Protein AF-0000000083446575 (afdb_homodimer)

Organism: NCBI:txid156630

Structure (mmCIF, N/CA/C/O backbone):
data_AF-0000000083446575-model_v1
#
loop_
_entity.id
_entity.type
_entity.pdbx_description
1 polymer 'T6SS Phospholipase effector Tle1-like catalytic domain-containing protein'
#
loop_
_atom_site.group_PDB
_atom_site.id
_atom_site.type_symbol
_atom_site.label_atom_id
_atom_site.label_alt_id
_atom_site.label_comp_id
_atom_site.label_asym_id
_atom_site.label_entity_id
_atom_site.label_seq_id
_atom_site.pdbx_PDB_ins_code
_atom_site.Cartn_x
_atom_site.Cartn_y
_atom_site.Cartn_z
_atom_site.occupancy
_atom_site.B_iso_or_equiv
_atom_site.auth_seq_id
_atom_site.auth_comp_id
_atom_site.auth_asym_id
_atom_site.auth_atom_id
_atom_site.pdbx_PDB_model_num
ATOM 1 N N . MET A 1 1 ? 16.922 -30.641 11.789 1 19.58 1 MET A N 1
ATOM 2 C CA . MET A 1 1 ? 17.375 -29.609 10.875 1 19.58 1 MET A CA 1
ATOM 3 C C . MET A 1 1 ? 16.25 -29.141 9.961 1 19.58 1 MET A C 1
ATOM 5 O O . MET A 1 1 ? 16.047 -29.703 8.883 1 19.58 1 MET A O 1
ATOM 9 N N . GLN A 1 2 ? 15.039 -28.875 10.562 1 23.38 2 GLN A N 1
ATOM 10 C CA . GLN A 1 2 ? 13.672 -28.359 10.57 1 23.38 2 GLN A CA 1
ATOM 11 C C . GLN A 1 2 ? 13.602 -26.984 9.922 1 23.38 2 GLN A C 1
ATOM 13 O O . GLN A 1 2 ? 14.133 -26.016 10.453 1 23.38 2 GLN A O 1
ATOM 18 N N . SER A 1 3 ? 13.539 -26.922 8.523 1 30.78 3 SER A N 1
ATOM 19 C CA . SER A 1 3 ? 13.352 -26.094 7.332 1 30.78 3 SER A CA 1
ATOM 20 C C . SER A 1 3 ? 12.211 -25.094 7.52 1 30.78 3 SER A C 1
ATOM 22 O O . SER A 1 3 ? 11.352 -25.281 8.391 1 30.78 3 SER A O 1
ATOM 24 N N . GLY A 1 4 ? 12.133 -23.891 7.059 1 35.41 4 GLY A N 1
ATOM 25 C CA . GLY A 1 4 ? 11.297 -22.75 7.387 1 35.41 4 GLY A CA 1
ATOM 26 C C . GLY A 1 4 ? 9.812 -23.031 7.242 1 35.41 4 GLY A C 1
ATOM 27 O O . GLY A 1 4 ? 9.016 -22.109 7.07 1 35.41 4 GLY A O 1
ATOM 28 N N . PHE A 1 5 ? 9.398 -24.422 7.203 1 37.03 5 PHE A N 1
ATOM 29 C CA . PHE A 1 5 ? 8.016 -24.891 7.207 1 37.03 5 PHE A CA 1
ATOM 30 C C . PHE A 1 5 ? 7.305 -24.469 8.484 1 37.03 5 PHE A C 1
ATOM 32 O O . PHE A 1 5 ? 7.898 -24.484 9.57 1 37.03 5 PHE A O 1
ATOM 39 N N . GLN A 1 6 ? 6.23 -23.609 8.344 1 45.19 6 GLN A N 1
ATOM 40 C CA . GLN A 1 6 ? 5.414 -22.812 9.25 1 45.19 6 GLN A CA 1
ATOM 41 C C . GLN A 1 6 ? 4.801 -23.672 10.344 1 45.19 6 GLN A C 1
ATOM 43 O O . GLN A 1 6 ? 4.273 -24.75 10.062 1 45.19 6 GLN A O 1
ATOM 48 N N . ASP A 1 7 ? 5.32 -23.562 11.539 1 47.56 7 ASP A N 1
ATOM 49 C CA . ASP A 1 7 ? 4.652 -23.984 12.773 1 47.56 7 ASP A CA 1
ATOM 50 C C . ASP A 1 7 ? 3.281 -23.328 12.898 1 47.56 7 ASP A C 1
ATOM 52 O O . ASP A 1 7 ? 3.186 -22.109 13.07 1 47.56 7 ASP A O 1
ATOM 56 N N . THR A 1 8 ? 2.201 -23.906 12.367 1 53.19 8 THR A N 1
ATOM 57 C CA . THR A 1 8 ? 0.801 -23.5 12.445 1 53.19 8 THR A CA 1
ATOM 58 C C . THR A 1 8 ? 0.425 -23.156 13.883 1 53.19 8 THR A C 1
ATOM 60 O O . THR A 1 8 ? -0.697 -22.719 14.148 1 53.19 8 THR A O 1
ATOM 63 N N . THR A 1 9 ? 1.324 -23.281 14.844 1 57.78 9 THR A N 1
ATOM 64 C CA . THR A 1 9 ? 0.968 -23.078 16.25 1 57.78 9 THR A CA 1
ATOM 65 C C . THR A 1 9 ? 1.227 -21.625 16.656 1 57.78 9 THR A C 1
ATOM 67 O O . THR A 1 9 ? 0.89 -21.219 17.766 1 57.78 9 THR A O 1
ATOM 70 N N . LEU A 1 10 ? 1.702 -20.828 15.734 1 75.56 10 LEU A N 1
ATOM 71 C CA . LEU A 1 10 ? 2.008 -19.469 16.172 1 75.56 10 LEU A CA 1
ATOM 72 C C . LEU A 1 10 ? 0.792 -18.562 16.016 1 75.56 10 LEU A C 1
ATOM 74 O O . LEU A 1 10 ? 0.043 -18.688 15.039 1 75.56 10 LEU A O 1
ATOM 78 N N . LYS A 1 11 ? 0.57 -17.844 17.141 1 77.94 11 LYS A N 1
ATOM 79 C CA . LYS A 1 11 ? -0.544 -16.891 17.094 1 77.94 11 LYS A CA 1
ATOM 80 C C . LYS A 1 11 ? -0.061 -15.492 16.734 1 77.94 11 LYS A C 1
ATOM 82 O O . LYS A 1 11 ? 0.757 -14.914 17.453 1 77.94 11 LYS A O 1
ATOM 87 N N . PRO A 1 12 ? -0.532 -14.984 15.633 1 85.75 12 PRO A N 1
ATOM 88 C CA . PRO A 1 12 ? -0.175 -13.602 15.297 1 85.75 12 PRO A CA 1
ATOM 89 C C . PRO A 1 12 ? -0.647 -12.602 16.344 1 85.75 12 PRO A C 1
ATOM 91 O O . PRO A 1 12 ? -1.651 -12.836 17.016 1 85.75 12 PRO A O 1
ATOM 94 N N . SER A 1 13 ? 0.138 -11.547 16.547 1 89.31 13 SER A N 1
ATOM 95 C CA . SER A 1 13 ? -0.272 -10.469 17.438 1 89.31 13 SER A CA 1
ATOM 96 C C . SER A 1 13 ? -1.49 -9.734 16.891 1 89.31 13 SER A C 1
ATOM 98 O O . SER A 1 13 ? -1.591 -9.5 15.688 1 89.31 13 SER A O 1
ATOM 100 N N . PRO A 1 14 ? -2.438 -9.469 17.812 1 92.81 14 PRO A N 1
ATOM 101 C CA . PRO A 1 14 ? -3.58 -8.68 17.359 1 92.81 14 PRO A CA 1
ATOM 102 C C . PRO A 1 14 ? -3.168 -7.332 16.766 1 92.81 14 PRO A C 1
ATOM 104 O O . PRO A 1 14 ? -2.23 -6.699 17.266 1 92.81 14 PRO A O 1
ATOM 107 N N . LYS A 1 15 ? -3.828 -6.973 15.711 1 95.94 15 LYS A N 1
ATOM 108 C CA . LYS A 1 15 ? -3.422 -5.719 15.086 1 95.94 15 LYS A CA 1
ATOM 109 C C . LYS A 1 15 ? -4.633 -4.918 14.617 1 95.94 15 LYS A C 1
ATOM 111 O O . LYS A 1 15 ? -5.719 -5.477 14.438 1 95.94 15 LYS A O 1
ATOM 116 N N . ARG A 1 16 ? -4.441 -3.648 14.586 1 97.81 16 ARG A N 1
ATOM 117 C CA . ARG A 1 16 ? -5.336 -2.678 13.969 1 97.81 16 ARG A CA 1
ATOM 118 C C . ARG A 1 16 ? -4.836 -2.279 12.586 1 97.81 16 ARG A C 1
ATOM 120 O O . ARG A 1 16 ? -3.773 -1.668 12.453 1 97.81 16 ARG A O 1
ATOM 127 N N . ILE A 1 17 ? -5.57 -2.715 11.555 1 98.5 17 ILE A N 1
ATOM 128 C CA . ILE A 1 17 ? -5.215 -2.398 10.18 1 98.5 17 ILE A CA 1
ATOM 129 C C . ILE A 1 17 ? -5.902 -1.104 9.75 1 98.5 17 ILE A C 1
ATOM 131 O O . ILE A 1 17 ? -7.133 -1.056 9.641 1 98.5 17 ILE A O 1
ATOM 135 N N . VAL A 1 18 ? -5.121 -0.056 9.531 1 98.69 18 VAL A N 1
ATOM 136 C CA . VAL A 1 18 ? -5.633 1.275 9.234 1 98.69 18 VAL A CA 1
ATOM 137 C C . VAL A 1 18 ? -5.402 1.598 7.758 1 98.69 18 VAL A C 1
ATOM 139 O O . VAL A 1 18 ? -4.266 1.801 7.328 1 98.69 18 VAL A O 1
ATOM 142 N N . ILE A 1 19 ? -6.496 1.665 6.992 1 98.38 19 ILE A N 1
ATOM 143 C CA . ILE A 1 19 ? -6.453 1.991 5.57 1 98.38 19 ILE A CA 1
ATOM 144 C C . ILE A 1 19 ? -6.688 3.488 5.379 1 98.38 19 ILE A C 1
ATOM 146 O O . ILE A 1 19 ? -7.75 4.008 5.73 1 98.38 19 ILE A O 1
ATOM 150 N N . CYS A 1 20 ? -5.73 4.203 4.809 1 97.38 20 CYS A N 1
ATOM 151 C CA . CYS A 1 20 ? -5.816 5.637 4.547 1 97.38 20 CYS A CA 1
ATOM 152 C C . CYS A 1 20 ? -5.855 5.914 3.049 1 97.38 20 CYS A C 1
ATOM 154 O O . CYS A 1 20 ? -4.879 5.664 2.34 1 97.38 20 CYS A O 1
ATOM 156 N N . CYS A 1 21 ? -6.953 6.477 2.561 1 93.25 21 CYS A N 1
ATOM 157 C CA . CYS A 1 21 ? -7.148 6.766 1.144 1 93.25 21 CYS A CA 1
ATOM 158 C C . CYS A 1 21 ? -7.23 8.266 0.898 1 93.25 21 CYS A C 1
ATOM 160 O O . CYS A 1 21 ? -8.25 8.891 1.19 1 93.25 21 CYS A O 1
ATOM 162 N N . ASP A 1 22 ? -6.223 8.781 0.266 1 89.56 22 ASP A N 1
ATOM 163 C CA . ASP A 1 22 ? -6.203 10.219 0.03 1 89.56 22 ASP A CA 1
ATOM 164 C C . ASP A 1 22 ? -6.941 10.578 -1.259 1 89.56 22 ASP A C 1
ATOM 166 O O . ASP A 1 22 ? -7.254 9.695 -2.064 1 89.56 22 ASP A O 1
ATOM 170 N N . GLY A 1 23 ? -7.32 11.789 -1.326 1 75.94 23 GLY A N 1
ATOM 171 C CA . GLY A 1 23 ? -8.094 12.258 -2.463 1 75.94 23 GLY A CA 1
ATOM 172 C C . GLY A 1 23 ? -7.254 12.492 -3.703 1 75.94 23 GLY A C 1
ATOM 173 O O . GLY A 1 23 ? -6.031 12.336 -3.666 1 75.94 23 GLY A O 1
ATOM 174 N N . THR A 1 24 ? -7.922 12.82 -4.672 1 64.69 24 THR A N 1
ATOM 175 C CA . THR A 1 24 ? -7.285 13.094 -5.957 1 64.69 24 THR A CA 1
ATOM 176 C C . THR A 1 24 ? -6.352 14.297 -5.855 1 64.69 24 THR A C 1
ATOM 178 O O . THR A 1 24 ? -6.715 15.32 -5.273 1 64.69 24 THR A O 1
ATOM 181 N N . TRP A 1 25 ? -5.203 14.117 -6.246 1 54.16 25 TRP A N 1
ATOM 182 C CA . TRP A 1 25 ? -4.164 15.133 -6.367 1 54.16 25 TRP A CA 1
ATOM 183 C C . TRP A 1 25 ? -3.682 15.578 -4.992 1 54.16 25 TRP A C 1
ATOM 185 O O . TRP A 1 25 ? -3.082 16.656 -4.855 1 54.16 25 TRP A O 1
ATOM 195 N N . GLN A 1 26 ? -4.086 14.828 -4.035 1 65.62 26 GLN A N 1
ATOM 196 C CA . GLN A 1 26 ? -3.711 15.211 -2.676 1 65.62 26 GLN A CA 1
ATOM 197 C C . GLN A 1 26 ? -2.576 14.336 -2.156 1 65.62 26 GLN A C 1
ATOM 199 O O . GLN A 1 26 ? -2.352 14.25 -0.946 1 65.62 26 GLN A O 1
ATOM 204 N N . SER A 1 27 ? -1.851 13.828 -3.074 1 66.31 27 SER A N 1
ATOM 205 C CA . SER A 1 27 ? -0.838 12.883 -2.621 1 66.31 27 SER A CA 1
ATOM 206 C C . SER A 1 27 ? 0.306 13.594 -1.907 1 66.31 27 SER A C 1
ATOM 208 O O . SER A 1 27 ? 0.76 14.648 -2.354 1 66.31 27 SER A O 1
ATOM 210 N N . SER A 1 28 ? 0.665 12.992 -0.798 1 72.44 28 SER A N 1
ATOM 211 C CA . SER A 1 28 ? 1.81 13.5 -0.051 1 72.44 28 SER A CA 1
ATOM 212 C C . SER A 1 28 ? 3.035 12.617 -0.241 1 72.44 28 SER A C 1
ATOM 214 O O . SER A 1 28 ? 4.031 12.766 0.468 1 72.44 28 SER A O 1
ATOM 216 N N . VAL A 1 29 ? 2.912 11.656 -1.138 1 72.94 29 VAL A N 1
ATOM 217 C CA . VAL A 1 29 ? 4.027 10.734 -1.331 1 72.94 29 VAL A CA 1
ATOM 218 C C . VAL A 1 29 ? 4.562 10.867 -2.756 1 72.94 29 VAL A C 1
ATOM 220 O O . VAL A 1 29 ? 4.562 9.891 -3.514 1 72.94 29 VAL A O 1
ATOM 223 N N . THR A 1 30 ? 4.961 12.023 -3.107 1 72.62 30 THR A N 1
ATOM 224 C CA . THR A 1 30 ? 5.547 12.383 -4.395 1 72.62 30 THR A CA 1
ATOM 225 C C . THR A 1 30 ? 6.844 13.164 -4.203 1 72.62 30 THR A C 1
ATOM 227 O O . THR A 1 30 ? 7.289 13.367 -3.07 1 72.62 30 THR A O 1
ATOM 230 N N . ASN A 1 31 ? 7.469 13.523 -5.297 1 75 31 ASN A N 1
ATOM 231 C CA . ASN A 1 31 ? 8.68 14.328 -5.23 1 75 31 ASN A CA 1
ATOM 232 C C . ASN A 1 31 ? 8.375 15.812 -5.363 1 75 31 ASN A C 1
ATOM 234 O O . ASN A 1 31 ? 9.281 16.625 -5.582 1 75 31 ASN A O 1
ATOM 238 N N . VAL A 1 32 ? 7.09 16.188 -5.18 1 79.38 32 VAL A N 1
ATOM 239 C CA . VAL A 1 32 ? 6.672 17.578 -5.273 1 79.38 32 VAL A CA 1
ATOM 240 C C . VAL A 1 32 ? 6.215 18.078 -3.904 1 79.38 32 VAL A C 1
ATOM 242 O O . VAL A 1 32 ? 5.52 17.359 -3.178 1 79.38 32 VAL A O 1
ATOM 245 N N . ASP A 1 33 ? 6.66 19.281 -3.641 1 83.94 33 ASP A N 1
ATOM 246 C CA . ASP A 1 33 ? 6.223 19.875 -2.383 1 83.94 33 ASP A CA 1
ATOM 247 C C . ASP A 1 33 ? 4.695 19.938 -2.305 1 83.94 33 ASP A C 1
ATOM 249 O O . ASP A 1 33 ? 4.031 20.219 -3.305 1 83.94 33 ASP A O 1
ATOM 253 N N . ASN A 1 34 ? 4.238 19.625 -1.143 1 87.06 34 ASN A N 1
ATOM 254 C CA . ASN A 1 34 ? 2.793 19.547 -0.959 1 87.06 34 ASN A CA 1
ATOM 255 C C . ASN A 1 34 ? 2.389 19.906 0.467 1 87.06 34 ASN A C 1
ATOM 257 O O . ASN A 1 34 ? 3.246 20.062 1.34 1 87.06 34 ASN A O 1
ATOM 261 N N . VAL A 1 35 ? 1.088 20.203 0.643 1 91.31 35 VAL A N 1
ATOM 262 C CA . VAL A 1 35 ? 0.464 20.312 1.956 1 91.31 35 VAL A CA 1
ATOM 263 C C . VAL A 1 35 ? -0.265 19.031 2.305 1 91.31 35 VAL A C 1
ATOM 265 O O . VAL A 1 35 ? -1.041 18.5 1.499 1 91.31 35 VAL A O 1
ATOM 268 N N . PRO A 1 36 ? 0.062 18.469 3.445 1 92.94 36 PRO A N 1
ATOM 269 C CA . PRO A 1 36 ? -0.564 17.188 3.781 1 92.94 36 PRO A CA 1
ATOM 270 C C . PRO A 1 36 ? -2.07 17.312 4 1 92.94 36 PRO A C 1
ATOM 272 O O . PRO A 1 36 ? -2.535 18.281 4.609 1 92.94 36 PRO A O 1
ATOM 275 N N . SER A 1 37 ? -2.814 16.375 3.434 1 94.88 37 SER A N 1
ATOM 276 C CA . SER A 1 37 ? -4.227 16.25 3.777 1 94.88 37 SER A CA 1
ATOM 277 C C . SER A 1 37 ? -4.41 15.734 5.199 1 94.88 37 SER A C 1
ATOM 279 O O . SER A 1 37 ? -3.439 15.328 5.844 1 94.88 37 SER A O 1
ATOM 281 N N . ASN A 1 38 ? -5.625 15.82 5.711 1 96.06 38 ASN A N 1
ATOM 282 C CA . ASN A 1 38 ? -5.918 15.266 7.027 1 96.06 38 ASN A CA 1
ATOM 283 C C . ASN A 1 38 ? -5.715 13.75 7.051 1 96.06 38 ASN A C 1
ATOM 285 O O . ASN A 1 38 ? -5.441 13.172 8.102 1 96.06 38 ASN A O 1
ATOM 289 N N . ILE A 1 39 ? -5.84 13.078 5.879 1 96.75 39 ILE A N 1
ATOM 290 C CA . ILE A 1 39 ? -5.578 11.648 5.801 1 96.75 39 ILE A CA 1
ATOM 291 C C . ILE A 1 39 ? -4.094 11.383 6.027 1 96.75 39 ILE A C 1
ATOM 293 O O . ILE A 1 39 ? -3.727 10.484 6.789 1 96.75 39 ILE A O 1
ATOM 297 N N . THR A 1 40 ? -3.277 12.18 5.379 1 95.06 40 THR A N 1
ATOM 298 C CA . THR A 1 40 ? -1.834 12.078 5.562 1 95.06 40 THR A CA 1
ATOM 299 C C . THR A 1 40 ? -1.458 12.32 7.023 1 95.06 40 THR A C 1
ATOM 301 O O . THR A 1 40 ? -0.643 11.586 7.59 1 95.06 40 THR A O 1
ATOM 304 N N . ARG A 1 41 ? -2.039 13.32 7.59 1 94.5 41 ARG A N 1
ATOM 305 C CA . ARG A 1 41 ? -1.74 13.656 8.977 1 94.5 41 ARG A CA 1
ATOM 306 C C . ARG A 1 41 ? -2.137 12.523 9.914 1 94.5 41 ARG A C 1
ATOM 308 O O . ARG A 1 41 ? -1.374 12.164 10.812 1 94.5 41 ARG A O 1
ATOM 315 N N . ILE A 1 42 ? -3.283 11.961 9.719 1 95.56 42 ILE A N 1
ATOM 316 C CA . ILE A 1 42 ? -3.715 10.828 10.539 1 95.56 42 ILE A CA 1
ATOM 317 C C . ILE A 1 42 ? -2.701 9.695 10.43 1 95.56 42 ILE A C 1
ATOM 319 O O . ILE A 1 42 ? -2.287 9.117 11.438 1 95.56 42 ILE A O 1
ATOM 323 N N . ALA A 1 43 ? -2.264 9.398 9.266 1 96.06 43 ALA A N 1
ATOM 324 C CA . ALA A 1 43 ? -1.325 8.305 9.023 1 96.06 43 ALA A CA 1
ATOM 325 C C . ALA A 1 43 ? 0.003 8.555 9.734 1 96.06 43 ALA A C 1
ATOM 327 O O . ALA A 1 43 ? 0.616 7.625 10.266 1 96.06 43 ALA A O 1
ATOM 328 N N . ARG A 1 44 ? 0.443 9.797 9.758 1 94.69 44 ARG A N 1
ATOM 329 C CA . ARG A 1 44 ? 1.799 10.125 10.188 1 94.69 44 ARG A CA 1
ATOM 330 C C . ARG A 1 44 ? 1.877 10.242 11.703 1 94.69 44 ARG A C 1
ATOM 332 O O . ARG A 1 44 ? 2.967 10.219 12.281 1 94.69 44 ARG A O 1
ATOM 339 N N . TYR A 1 45 ? 0.76 10.367 12.391 1 92.81 45 TYR A N 1
ATOM 340 C CA . TYR A 1 45 ? 0.809 10.617 13.828 1 92.81 45 TYR A CA 1
ATOM 341 C C . TYR A 1 45 ? 0.294 9.414 14.609 1 92.81 45 TYR A C 1
ATOM 343 O O . TYR A 1 45 ? 0.167 9.477 15.836 1 92.81 45 TYR A O 1
ATOM 351 N N . LEU A 1 46 ? -0.005 8.32 13.938 1 94.06 46 LEU A N 1
ATOM 352 C CA . LEU A 1 46 ? -0.369 7.07 14.594 1 94.06 46 LEU A CA 1
ATOM 353 C C . LEU A 1 46 ? 0.854 6.41 15.227 1 94.06 46 LEU A C 1
ATOM 355 O O . LEU A 1 46 ? 1.933 6.395 14.625 1 94.06 46 LEU A O 1
ATOM 359 N N . LEU A 1 47 ? 0.646 5.938 16.406 1 92.5 47 LEU A N 1
ATOM 360 C CA . LEU A 1 47 ? 1.681 5.109 17.016 1 92.5 47 LEU A CA 1
ATOM 361 C C . LEU A 1 47 ? 1.703 3.721 16.375 1 92.5 47 LEU A C 1
ATOM 363 O O . LEU A 1 47 ? 0.755 3.33 15.695 1 92.5 47 LEU A O 1
ATOM 367 N N . LYS A 1 48 ? 2.766 3.002 16.641 1 92.62 48 LYS A N 1
ATOM 368 C CA . LYS A 1 48 ? 2.916 1.675 16.047 1 92.62 48 LYS A CA 1
ATOM 369 C C . LYS A 1 48 ? 2.232 0.611 16.906 1 92.62 48 LYS A C 1
ATOM 371 O O . LYS A 1 48 ? 1.971 -0.497 16.422 1 92.62 48 LYS A O 1
ATOM 376 N N . VAL A 1 49 ? 2.027 0.924 18.172 1 93.06 49 VAL A N 1
ATOM 377 C CA . VAL A 1 49 ? 1.374 0.023 19.109 1 93.06 49 VAL A CA 1
ATOM 378 C C . VAL A 1 49 ? 0.493 0.825 20.062 1 93.06 49 VAL A C 1
ATOM 380 O O . VAL A 1 49 ? 0.786 1.985 20.375 1 93.06 49 VAL A O 1
ATOM 383 N N . GLY A 1 50 ? -0.64 0.264 20.391 1 91.44 50 GLY A N 1
ATOM 384 C CA . GLY A 1 50 ? -1.536 0.852 21.375 1 91.44 50 GLY A CA 1
ATOM 385 C C . GLY A 1 50 ? -2.225 -0.18 22.25 1 91.44 50 GLY A C 1
ATOM 386 O O . GLY A 1 50 ? -2.123 -1.382 21.984 1 91.44 50 GLY A O 1
ATOM 387 N N . LYS A 1 51 ? -2.791 0.315 23.297 1 89.56 51 LYS A N 1
ATOM 388 C CA . LYS A 1 51 ? -3.57 -0.537 24.188 1 89.56 51 LYS A CA 1
ATOM 389 C C . LYS A 1 51 ? -5.055 -0.181 24.141 1 89.56 51 LYS A C 1
ATOM 391 O O . LYS A 1 51 ? -5.41 0.979 23.922 1 89.56 51 LYS A O 1
ATOM 396 N N . ASP A 1 52 ? -5.832 -1.19 24.297 1 87.62 52 ASP A N 1
ATOM 397 C CA . ASP A 1 52 ? -7.258 -0.906 24.406 1 87.62 52 ASP A CA 1
ATOM 398 C C . ASP A 1 52 ? -7.672 -0.687 25.859 1 87.62 52 ASP A C 1
ATOM 400 O O . ASP A 1 52 ? -6.82 -0.562 26.734 1 87.62 52 ASP A O 1
ATOM 404 N N . THR A 1 53 ? -8.961 -0.566 26.062 1 83.25 53 THR A N 1
ATOM 405 C CA . THR A 1 53 ? -9.492 -0.178 27.359 1 83.25 53 THR A CA 1
ATOM 406 C C . THR A 1 53 ? -9.25 -1.277 28.391 1 83.25 53 THR A C 1
ATOM 408 O O . THR A 1 53 ? -9.172 -1.006 29.594 1 83.25 53 THR A O 1
ATOM 411 N N . ILE A 1 54 ? -9.055 -2.531 27.922 1 86.62 54 ILE A N 1
ATOM 412 C CA . ILE A 1 54 ? -8.859 -3.619 28.875 1 86.62 54 ILE A CA 1
ATOM 413 C C . ILE A 1 54 ? -7.375 -3.973 28.953 1 86.62 54 ILE A C 1
ATOM 415 O O . ILE A 1 54 ? -7 -4.984 29.547 1 86.62 54 ILE A O 1
ATOM 419 N N . GLY A 1 55 ? -6.531 -3.242 28.25 1 84.62 55 GLY A N 1
ATOM 420 C CA . GLY A 1 55 ? -5.09 -3.365 28.406 1 84.62 55 GLY A CA 1
ATOM 421 C C . GLY A 1 55 ? -4.449 -4.246 27.359 1 84.62 55 GLY A C 1
ATOM 422 O O . GLY A 1 55 ? -3.244 -4.496 27.391 1 84.62 55 GLY A O 1
ATOM 423 N N . GLU A 1 56 ? -5.246 -4.746 26.469 1 88.44 56 GLU A N 1
ATOM 424 C CA . GLU A 1 56 ? -4.695 -5.566 25.406 1 88.44 56 GLU A CA 1
ATOM 425 C C . GLU A 1 56 ? -3.891 -4.719 24.422 1 88.44 56 GLU A C 1
ATOM 427 O O . GLU A 1 56 ? -4.312 -3.625 24.047 1 88.44 56 GLU A O 1
ATOM 432 N N . GLN A 1 57 ? -2.701 -5.273 24.094 1 90.88 57 GLN A N 1
ATOM 433 C CA . GLN A 1 57 ? -1.828 -4.566 23.172 1 90.88 57 GLN A CA 1
ATOM 434 C C . GLN A 1 57 ? -2.207 -4.875 21.719 1 90.88 57 GLN A C 1
ATOM 436 O O . GLN A 1 57 ? -2.475 -6.027 21.375 1 90.88 57 GLN A O 1
ATOM 441 N N . TRP A 1 58 ? -2.287 -3.826 20.938 1 94.19 58 TRP A N 1
ATOM 442 C CA . TRP A 1 58 ? -2.592 -3.932 19.516 1 94.19 58 TRP A CA 1
ATOM 443 C C . TRP A 1 58 ? -1.484 -3.307 18.672 1 94.19 58 TRP A C 1
ATOM 445 O O . TRP A 1 58 ? -1.085 -2.164 18.906 1 94.19 58 TRP A O 1
ATOM 455 N N . GLN A 1 59 ? -0.926 -4.105 17.719 1 95 59 GLN A N 1
ATOM 456 C CA . GLN A 1 59 ? -0.102 -3.477 16.703 1 95 59 GLN A CA 1
ATOM 457 C C . GLN A 1 59 ? -0.944 -2.594 15.781 1 95 59 GLN A C 1
ATOM 459 O O . GLN A 1 59 ? -2.098 -2.916 15.492 1 95 59 GLN A O 1
ATOM 464 N N . GLN A 1 60 ? -0.448 -1.423 15.438 1 96.38 60 GLN A N 1
ATOM 465 C CA . GLN A 1 60 ? -1.157 -0.565 14.492 1 96.38 60 GLN A CA 1
ATOM 466 C C . GLN A 1 60 ? -0.427 -0.5 13.148 1 96.38 60 GLN A C 1
ATOM 468 O O . GLN A 1 60 ? 0.695 0.004 13.078 1 96.38 60 GLN A O 1
ATOM 473 N N . LEU A 1 61 ? -1.068 -1.093 12.156 1 97.19 61 LEU A N 1
ATOM 474 C CA . LEU A 1 61 ? -0.526 -1.184 10.805 1 97.19 61 LEU A CA 1
ATOM 475 C C . LEU A 1 61 ? -1.203 -0.179 9.875 1 97.19 61 LEU A C 1
ATOM 477 O O . LEU A 1 61 ? -2.43 -0.17 9.758 1 97.19 61 LEU A O 1
ATOM 481 N N . VAL A 1 62 ? -0.379 0.652 9.188 1 97.75 62 VAL A N 1
ATOM 482 C CA . VAL A 1 62 ? -0.95 1.725 8.383 1 97.75 62 VAL A CA 1
ATOM 483 C C . VAL A 1 62 ? -0.678 1.458 6.902 1 97.75 62 VAL A C 1
ATOM 485 O O . VAL A 1 62 ? 0.464 1.213 6.512 1 97.75 62 VAL A O 1
ATOM 488 N N . TYR A 1 63 ? -1.678 1.38 6.121 1 96.88 63 TYR A N 1
ATOM 489 C CA . TYR A 1 63 ? -1.625 1.376 4.664 1 96.88 63 TYR A CA 1
ATOM 490 C C . TYR A 1 63 ? -2.094 2.711 4.098 1 96.88 63 TYR A C 1
ATOM 492 O O . TYR A 1 63 ? -3.211 3.152 4.375 1 96.88 63 TYR A O 1
ATOM 500 N N . TYR A 1 64 ? -1.26 3.389 3.322 1 94.12 64 TYR A N 1
ATOM 501 C CA . TYR A 1 64 ? -1.57 4.691 2.746 1 94.12 64 TYR A CA 1
ATOM 502 C C . TYR A 1 64 ? -1.606 4.621 1.224 1 94.12 64 TYR A C 1
ATOM 504 O O . TYR A 1 64 ? -0.627 4.215 0.592 1 94.12 64 TYR A O 1
ATOM 512 N N . ASP A 1 65 ? -2.729 5.008 0.684 1 87.38 65 ASP A N 1
ATOM 513 C CA . ASP A 1 65 ? -2.928 5.121 -0.758 1 87.38 65 ASP A CA 1
ATOM 514 C C . ASP A 1 65 ? -2.982 6.586 -1.191 1 87.38 65 ASP A C 1
ATOM 516 O O . ASP A 1 65 ? -3.852 7.34 -0.746 1 87.38 65 ASP A O 1
ATOM 520 N N . ALA A 1 66 ? -2.08 6.953 -2.094 1 76.62 66 ALA A N 1
ATOM 521 C CA . ALA A 1 66 ? -1.904 8.352 -2.482 1 76.62 66 ALA A CA 1
ATOM 522 C C . ALA A 1 66 ? -3.055 8.828 -3.365 1 76.62 66 ALA A C 1
ATOM 524 O O . ALA A 1 66 ? -3.262 10.031 -3.533 1 76.62 66 ALA A O 1
ATOM 525 N N . GLY A 1 67 ? -3.926 8.062 -3.676 1 63.47 67 GLY A N 1
ATOM 526 C CA . GLY A 1 67 ? -5.082 8.484 -4.453 1 63.47 67 GLY A CA 1
ATOM 527 C C . GLY A 1 67 ? -4.848 8.414 -5.953 1 63.47 67 GLY A C 1
ATOM 528 O O . GLY A 1 67 ? -3.746 8.086 -6.398 1 63.47 67 GLY A O 1
ATOM 529 N N . ILE A 1 68 ? -5.809 8.75 -6.664 1 51.66 68 ILE A N 1
ATOM 530 C CA . ILE A 1 68 ? -5.812 8.656 -8.117 1 51.66 68 ILE A CA 1
ATOM 531 C C . ILE A 1 68 ? -5.09 9.859 -8.719 1 51.66 68 ILE A C 1
ATOM 533 O O . ILE A 1 68 ? -5.219 10.984 -8.219 1 51.66 68 ILE A O 1
ATOM 537 N N . GLY A 1 69 ? -4.215 9.805 -9.656 1 46.34 69 GLY A N 1
ATOM 538 C CA . GLY A 1 69 ? -3.596 10.891 -10.406 1 46.34 69 GLY A CA 1
ATOM 539 C C . GLY A 1 69 ? -2.174 11.188 -9.961 1 46.34 69 GLY A C 1
ATOM 540 O O . GLY A 1 69 ? -1.495 12.031 -10.555 1 46.34 69 GLY A O 1
ATOM 541 N N . THR A 1 70 ? -1.746 10.828 -8.828 1 42 70 THR A N 1
ATOM 542 C CA . THR A 1 70 ? -0.487 11.312 -8.273 1 42 70 THR A CA 1
ATOM 543 C C . THR A 1 70 ? 0.697 10.781 -9.078 1 42 70 THR A C 1
ATOM 545 O O . THR A 1 70 ? 1.757 11.414 -9.117 1 42 70 THR A O 1
ATOM 548 N N . GLY A 1 71 ? 0.678 9.648 -9.508 1 41.41 71 GLY A N 1
ATOM 549 C CA . GLY A 1 71 ? 1.88 9.156 -10.156 1 41.41 71 GLY A CA 1
ATOM 550 C C . GLY A 1 71 ? 1.936 9.492 -11.633 1 41.41 71 GLY A C 1
ATOM 551 O O . GLY A 1 71 ? 2.945 9.242 -12.297 1 41.41 71 GLY A O 1
ATOM 552 N N . ALA A 1 72 ? 0.896 10.031 -12.188 1 40.06 72 ALA A N 1
ATOM 553 C CA . ALA A 1 72 ? 0.843 10.281 -13.625 1 40.06 72 ALA A CA 1
ATOM 554 C C . ALA A 1 72 ? 1.131 11.742 -13.938 1 40.06 72 ALA A C 1
ATOM 556 O O . ALA A 1 72 ? 0.937 12.617 -13.094 1 40.06 72 ALA A O 1
ATOM 557 N N . SER A 1 73 ? 1.917 12.086 -14.984 1 40.38 73 SER A N 1
ATOM 558 C CA . SER A 1 73 ? 2.002 13.453 -15.484 1 40.38 73 SER A CA 1
ATOM 559 C C . SER A 1 73 ? 0.655 14.164 -15.391 1 40.38 73 SER A C 1
ATOM 561 O O . SER A 1 73 ? -0.385 13.516 -15.258 1 40.38 73 SER A O 1
ATOM 563 N N . SER A 1 74 ? 0.72 15.539 -15.18 1 38.34 74 SER A N 1
ATOM 564 C CA . SER A 1 74 ? -0.452 16.406 -15.047 1 38.34 74 SER A CA 1
ATOM 565 C C . SER A 1 74 ? -1.586 15.938 -15.953 1 38.34 74 SER A C 1
ATOM 567 O O . SER A 1 74 ? -2.756 15.977 -15.562 1 38.34 74 SER A O 1
ATOM 569 N N . VAL A 1 75 ? -1.248 15.672 -17.094 1 34.16 75 VAL A N 1
ATOM 570 C CA . VAL A 1 75 ? -2.256 15.289 -18.078 1 34.16 75 VAL A CA 1
ATOM 571 C C . VAL A 1 75 ? -2.799 13.898 -17.734 1 34.16 75 VAL A C 1
ATOM 573 O O . VAL A 1 75 ? -4.004 13.656 -17.844 1 34.16 75 VAL A O 1
ATOM 576 N N . GLU A 1 76 ? -1.98 13.164 -17.25 1 39.59 76 GLU A N 1
ATOM 577 C CA . GLU A 1 76 ? -2.289 11.781 -16.891 1 39.59 76 GLU A CA 1
ATOM 578 C C . GLU A 1 76 ? -3.047 11.695 -15.578 1 39.59 76 GLU A C 1
ATOM 580 O O . GLU A 1 76 ? -3.977 10.898 -15.438 1 39.59 76 GLU A O 1
ATOM 585 N N . ALA A 1 77 ? -2.643 12.445 -14.727 1 43 77 ALA A N 1
ATOM 586 C CA . ALA A 1 77 ? -3.354 12.594 -13.461 1 43 77 ALA A CA 1
ATOM 587 C C . ALA A 1 77 ? -4.809 12.992 -13.688 1 43 77 ALA A C 1
ATOM 589 O O . ALA A 1 77 ? -5.715 12.469 -13.039 1 43 77 ALA A O 1
ATOM 590 N N . ALA A 1 78 ? -4.887 13.844 -14.547 1 39.28 78 ALA A N 1
ATOM 591 C CA . ALA A 1 78 ? -6.227 14.305 -14.891 1 39.28 78 ALA A CA 1
ATOM 592 C C . ALA A 1 78 ? -7.062 13.18 -15.484 1 39.28 78 ALA A C 1
ATOM 594 O O . ALA A 1 78 ? -8.242 13.031 -15.148 1 39.28 78 ALA A O 1
ATOM 595 N N . ARG A 1 79 ? -6.469 12.492 -16.25 1 38.03 79 ARG A N 1
ATOM 596 C CA . ARG A 1 79 ? -7.195 11.43 -16.953 1 38.03 79 ARG A CA 1
ATOM 597 C C . ARG A 1 79 ? -7.461 10.25 -16.031 1 38.03 79 ARG A C 1
ATOM 599 O O . ARG A 1 79 ? -8.547 9.664 -16.062 1 38.03 79 ARG A O 1
ATOM 606 N N . GLU A 1 80 ? -6.449 9.789 -15.32 1 43.88 80 GLU A N 1
ATOM 607 C CA . GLU A 1 80 ? -6.605 8.711 -14.352 1 43.88 80 GLU A CA 1
ATOM 608 C C . GLU A 1 80 ? -7.641 9.078 -13.289 1 43.88 80 GLU A C 1
ATOM 610 O O . GLU A 1 80 ? -8.414 8.219 -12.859 1 43.88 80 GLU A O 1
ATOM 615 N N . GLY A 1 81 ? -7.52 10.172 -12.789 1 40.81 81 GLY A N 1
ATOM 616 C CA . GLY A 1 81 ? -8.508 10.727 -11.867 1 40.81 81 GLY A CA 1
ATOM 617 C C . GLY A 1 81 ? -9.93 10.648 -12.406 1 40.81 81 GLY A C 1
ATOM 618 O O . GLY A 1 81 ? -10.875 10.477 -11.633 1 40.81 81 GLY A O 1
ATOM 619 N N . MET A 1 82 ? -9.922 10.656 -13.766 1 36.69 82 MET A N 1
ATOM 620 C CA . MET A 1 82 ? -11.234 10.758 -14.391 1 36.69 82 MET A CA 1
ATOM 621 C C . MET A 1 82 ? -11.781 9.383 -14.742 1 36.69 82 MET A C 1
ATOM 623 O O . MET A 1 82 ? -13 9.195 -14.836 1 36.69 82 MET A O 1
ATOM 627 N N . THR A 1 83 ? -10.891 8.453 -15.016 1 40.38 83 THR A N 1
ATOM 628 C CA . THR A 1 83 ? -11.445 7.18 -15.445 1 40.38 83 THR A CA 1
ATOM 629 C C . THR A 1 83 ? -11.656 6.25 -14.25 1 40.38 83 THR A C 1
ATOM 631 O O . THR A 1 83 ? -10.852 6.234 -13.32 1 40.38 83 THR A O 1
ATOM 634 N N . GLY A 1 84 ? -12.984 5.973 -13.82 1 45.44 84 GLY A N 1
ATOM 635 C CA . GLY A 1 84 ? -13.461 4.988 -12.867 1 45.44 84 GLY A CA 1
ATOM 636 C C . GLY A 1 84 ? -12.508 3.822 -12.68 1 45.44 84 GLY A C 1
ATOM 637 O O . GLY A 1 84 ? -12.523 3.158 -11.641 1 45.44 84 GLY A O 1
ATOM 638 N N . SER A 1 85 ? -11.562 3.625 -13.641 1 49.97 85 SER A N 1
ATOM 639 C CA . SER A 1 85 ? -10.656 2.486 -13.57 1 49.97 85 SER A CA 1
ATOM 640 C C . SER A 1 85 ? -9.633 2.662 -12.461 1 49.97 85 SER A C 1
ATOM 642 O O . SER A 1 85 ? -9.312 1.708 -11.75 1 49.97 85 SER A O 1
ATOM 644 N N . GLY A 1 86 ? -9.297 3.893 -12.141 1 63.25 86 GLY A N 1
ATOM 645 C CA . GLY A 1 86 ? -8.352 4.141 -11.062 1 63.25 86 GLY A CA 1
ATOM 646 C C . GLY A 1 86 ? -8.93 3.875 -9.688 1 63.25 86 GLY A C 1
ATOM 647 O O . GLY A 1 86 ? -8.281 3.273 -8.836 1 63.25 86 GLY A O 1
ATOM 648 N N . PHE A 1 87 ? -10.242 4.082 -9.594 1 71.31 87 PHE A N 1
ATOM 649 C CA . PHE A 1 87 ? -10.945 3.871 -8.336 1 71.31 87 PHE A CA 1
ATOM 650 C C . PHE A 1 87 ? -11.023 2.385 -8 1 71.31 87 PHE A C 1
ATOM 652 O O . PHE A 1 87 ? -10.703 1.978 -6.883 1 71.31 87 PHE A O 1
ATOM 659 N N . VAL A 1 88 ? -11.453 1.624 -8.984 1 77.44 88 VAL A N 1
ATOM 660 C CA . VAL A 1 88 ? -11.617 0.186 -8.797 1 77.44 88 VAL A CA 1
ATOM 661 C C . VAL A 1 88 ? -10.281 -0.444 -8.414 1 77.44 88 VAL A C 1
ATOM 663 O O . VAL A 1 88 ? -10.211 -1.239 -7.477 1 77.44 88 VAL A O 1
ATOM 666 N N . GLY A 1 89 ? -9.273 -0.047 -9.078 1 80 89 GLY A N 1
ATOM 667 C CA . GLY A 1 89 ? -7.945 -0.552 -8.766 1 80 89 GLY A CA 1
ATOM 668 C C . GLY A 1 89 ? -7.508 -0.236 -7.348 1 80 89 GLY A C 1
ATOM 669 O O . GLY A 1 89 ? -6.98 -1.103 -6.648 1 80 89 GLY A O 1
ATOM 670 N N . ASN A 1 90 ? -7.785 0.994 -6.875 1 82.88 90 ASN A N 1
ATOM 671 C CA . ASN A 1 90 ? -7.395 1.4 -5.531 1 82.88 90 ASN A CA 1
ATOM 672 C C . ASN A 1 90 ? -8.164 0.624 -4.465 1 82.88 90 ASN A C 1
ATOM 674 O O . ASN A 1 90 ? -7.59 0.227 -3.447 1 82.88 90 ASN A O 1
ATOM 678 N N . ALA A 1 91 ? -9.453 0.467 -4.707 1 87.94 91 ALA A N 1
ATOM 679 C CA . ALA A 1 91 ? -10.273 -0.26 -3.744 1 87.94 91 ALA A CA 1
ATOM 680 C C . ALA A 1 91 ? -9.828 -1.714 -3.627 1 87.94 91 ALA A C 1
ATOM 682 O O . ALA A 1 91 ? -9.695 -2.242 -2.52 1 87.94 91 ALA A O 1
ATOM 683 N N . ILE A 1 92 ? -9.547 -2.342 -4.785 1 90.31 92 ILE A N 1
ATOM 684 C CA . ILE A 1 92 ? -9.141 -3.742 -4.785 1 90.31 92 ILE A CA 1
ATOM 685 C C . ILE A 1 92 ? -7.754 -3.883 -4.168 1 90.31 92 ILE A C 1
ATOM 687 O O . ILE A 1 92 ? -7.484 -4.84 -3.441 1 90.31 92 ILE A O 1
ATOM 691 N N . GLU A 1 93 ? -6.883 -2.939 -4.441 1 90.5 93 GLU A N 1
ATOM 692 C CA . GLU A 1 93 ? -5.539 -2.971 -3.865 1 90.5 93 GLU A CA 1
ATOM 693 C C . GLU A 1 93 ? -5.594 -2.885 -2.342 1 90.5 93 GLU A C 1
ATOM 695 O O . GLU A 1 93 ? -4.867 -3.602 -1.65 1 90.5 93 GLU A O 1
ATOM 700 N N . ALA A 1 94 ? -6.406 -1.961 -1.859 1 93.88 94 ALA A N 1
ATOM 701 C CA . ALA A 1 94 ? -6.555 -1.83 -0.412 1 93.88 94 ALA A CA 1
ATOM 702 C C . ALA A 1 94 ? -7.148 -3.1 0.195 1 93.88 94 ALA A C 1
ATOM 704 O O . ALA A 1 94 ? -6.676 -3.576 1.23 1 93.88 94 ALA A O 1
ATOM 705 N N . TYR A 1 95 ? -8.188 -3.664 -0.444 1 95.25 95 TYR A N 1
ATOM 706 C CA . TYR A 1 95 ? -8.766 -4.918 0.024 1 95.25 95 TYR A CA 1
ATOM 707 C C . TYR A 1 95 ? -7.738 -6.039 0.001 1 95.25 95 TYR A C 1
ATOM 709 O O . TYR A 1 95 ? -7.668 -6.848 0.931 1 95.25 95 TYR A O 1
ATOM 717 N N . ASN A 1 96 ? -6.988 -6.094 -1.075 1 96 96 ASN A N 1
ATOM 718 C CA . ASN A 1 96 ? -5.918 -7.078 -1.182 1 96 96 ASN A CA 1
ATOM 719 C C . ASN A 1 96 ? -4.93 -6.961 -0.023 1 96 96 ASN A C 1
ATOM 721 O O . ASN A 1 96 ? -4.488 -7.973 0.524 1 96 96 ASN A O 1
ATOM 725 N N . PHE A 1 97 ? -4.566 -5.73 0.357 1 97 97 PHE A N 1
ATOM 726 C CA . PHE A 1 97 ? -3.678 -5.52 1.492 1 97 97 PHE A CA 1
ATOM 727 C C . PHE A 1 97 ? -4.27 -6.117 2.764 1 97 97 PHE A C 1
ATOM 729 O O . PHE A 1 97 ? -3.568 -6.781 3.529 1 97 97 PHE A O 1
ATOM 736 N N . ILE A 1 98 ? -5.523 -5.848 3.004 1 98.19 98 ILE A N 1
ATOM 737 C CA . ILE A 1 98 ? -6.191 -6.391 4.18 1 98.19 98 ILE A CA 1
ATOM 738 C C . ILE A 1 98 ? -6.168 -7.918 4.129 1 98.19 98 ILE A C 1
ATOM 740 O O . ILE A 1 98 ? -5.812 -8.57 5.109 1 98.19 98 ILE A O 1
ATOM 744 N N . ALA A 1 99 ? -6.508 -8.516 2.963 1 96.81 99 ALA A N 1
ATOM 745 C CA . ALA A 1 99 ? -6.551 -9.961 2.807 1 96.81 99 ALA A CA 1
ATOM 746 C C . ALA A 1 99 ? -5.184 -10.586 3.082 1 96.81 99 ALA A C 1
ATOM 748 O O . ALA A 1 99 ? -5.098 -11.664 3.672 1 96.81 99 ALA A O 1
ATOM 749 N N . LEU A 1 100 ? -4.121 -9.922 2.721 1 96.62 100 LEU A N 1
ATOM 750 C CA . LEU A 1 100 ? -2.768 -10.438 2.871 1 96.62 100 LEU A CA 1
ATOM 751 C C . LEU A 1 100 ? -2.328 -10.398 4.332 1 96.62 100 LEU A C 1
ATOM 753 O O . LEU A 1 100 ? -1.479 -11.188 4.75 1 96.62 100 LEU A O 1
ATOM 757 N N . ASN A 1 101 ? -2.92 -9.492 5.145 1 97.56 101 ASN A N 1
ATOM 758 C CA . ASN A 1 101 ? -2.297 -9.242 6.441 1 97.56 101 ASN A CA 1
ATOM 759 C C . ASN A 1 101 ? -3.26 -9.516 7.59 1 97.56 101 ASN A C 1
ATOM 761 O O . ASN A 1 101 ? -2.838 -9.648 8.742 1 97.56 101 ASN A O 1
ATOM 765 N N . TYR A 1 102 ? -4.535 -9.695 7.344 1 96.94 102 TYR A N 1
ATOM 766 C CA . TYR A 1 102 ? -5.566 -9.812 8.367 1 96.94 102 TYR A CA 1
ATOM 767 C C . TYR A 1 102 ? -5.512 -11.18 9.047 1 96.94 102 TYR A C 1
ATOM 769 O O . TYR A 1 102 ? -5.332 -12.203 8.375 1 96.94 102 TYR A O 1
ATOM 777 N N . ASN A 1 103 ? -5.609 -11.156 10.344 1 93.06 103 ASN A N 1
ATOM 778 C CA . ASN A 1 103 ? -5.898 -12.328 11.156 1 93.06 103 ASN A CA 1
ATOM 779 C C . ASN A 1 103 ? -7.246 -12.203 11.867 1 93.06 103 ASN A C 1
ATOM 781 O O . ASN A 1 103 ? -7.656 -11.102 12.227 1 93.06 103 ASN A O 1
ATOM 785 N N . PRO A 1 104 ? -7.906 -13.367 12.008 1 91.75 104 PRO A N 1
ATOM 786 C CA . PRO A 1 104 ? -9.156 -13.297 12.766 1 91.75 104 PRO A CA 1
ATOM 787 C C . PRO A 1 104 ? -8.984 -12.586 14.109 1 91.75 104 PRO A C 1
ATOM 789 O O . PRO A 1 104 ? -8.07 -12.898 14.867 1 91.75 104 PRO A O 1
ATOM 792 N N . GLY A 1 105 ? -9.82 -11.648 14.312 1 92.81 105 GLY A N 1
ATOM 793 C CA . GLY A 1 105 ? -9.758 -10.867 15.539 1 92.81 105 GLY A CA 1
ATOM 794 C C . GLY A 1 105 ? -9.156 -9.492 15.336 1 92.81 105 GLY A C 1
ATOM 795 O O . GLY A 1 105 ? -9.297 -8.617 16.188 1 92.81 105 GLY A O 1
ATOM 796 N N . ASP A 1 106 ? -8.477 -9.258 14.234 1 96.62 106 ASP A N 1
ATOM 797 C CA . ASP A 1 106 ? -7.922 -7.945 13.938 1 96.62 106 ASP A CA 1
ATOM 798 C C . ASP A 1 106 ? -9.031 -6.914 13.742 1 96.62 106 ASP A C 1
ATOM 800 O O . ASP A 1 106 ? -10.18 -7.273 13.477 1 96.62 106 ASP A O 1
ATOM 804 N N . GLN A 1 107 ? -8.688 -5.672 13.984 1 97.75 107 GLN A N 1
ATOM 805 C CA . GLN A 1 107 ? -9.617 -4.57 13.758 1 97.75 107 GLN A CA 1
ATOM 806 C C . GLN A 1 107 ? -9.25 -3.797 12.492 1 97.75 107 GLN A C 1
ATOM 808 O O . GLN A 1 107 ? -8.07 -3.582 12.211 1 97.75 107 GLN A O 1
ATOM 813 N N . ILE A 1 108 ? -10.289 -3.43 11.719 1 98.62 108 ILE A N 1
ATOM 814 C CA . ILE A 1 108 ? -10.062 -2.717 10.461 1 98.62 108 ILE A CA 1
ATOM 815 C C . ILE A 1 108 ? -10.609 -1.294 10.57 1 98.62 108 ILE A C 1
ATOM 817 O O . ILE A 1 108 ? -11.703 -1.079 11.102 1 98.62 108 ILE A O 1
ATOM 821 N N . PHE A 1 109 ? -9.852 -0.317 10.164 1 98.75 109 PHE A N 1
ATOM 822 C CA . PHE A 1 109 ? -10.219 1.091 10.086 1 98.75 109 PHE A CA 1
ATOM 823 C C . PHE A 1 109 ? -10.039 1.621 8.664 1 98.75 109 PHE A C 1
ATOM 825 O O . PHE A 1 109 ? -9.062 1.287 7.992 1 98.75 109 PHE A O 1
ATOM 832 N N . CYS A 1 110 ? -10.953 2.418 8.148 1 98.19 110 CYS A N 1
ATOM 833 C CA . CYS A 1 110 ? -10.852 3.027 6.824 1 98.19 110 CYS A CA 1
ATOM 834 C C . CYS A 1 110 ? -11.047 4.539 6.906 1 98.19 110 CYS A C 1
ATOM 836 O O . CYS A 1 110 ? -12.078 5.012 7.379 1 98.19 110 CYS A O 1
ATOM 838 N N . PHE A 1 111 ? -10.094 5.277 6.457 1 98.06 111 PHE A N 1
ATOM 839 C CA . PHE A 1 111 ? -10.156 6.734 6.453 1 98.06 111 PHE A CA 1
ATOM 840 C C . PHE A 1 111 ? -9.961 7.281 5.043 1 98.06 111 PHE A C 1
ATOM 842 O O . PHE A 1 111 ? -9.203 6.715 4.25 1 98.06 111 PHE A O 1
ATOM 849 N N . GLY A 1 112 ? -10.672 8.367 4.691 1 96.25 112 GLY A N 1
ATOM 850 C CA . GLY A 1 112 ? -10.5 8.93 3.359 1 96.25 112 GLY A CA 1
ATOM 851 C C . GLY A 1 112 ? -10.992 10.359 3.244 1 96.25 112 GLY A C 1
ATOM 852 O O . GLY A 1 112 ? -11.703 10.844 4.121 1 96.25 112 GLY A O 1
ATOM 853 N N . PHE A 1 113 ? -10.531 10.992 2.178 1 93.94 113 PHE A N 1
ATOM 854 C CA . PHE A 1 113 ? -10.938 12.352 1.82 1 93.94 113 PHE A CA 1
ATOM 855 C C . PHE A 1 113 ? -11.367 12.422 0.362 1 93.94 113 PHE A C 1
ATOM 857 O O . PHE A 1 113 ? -10.688 11.891 -0.52 1 93.94 113 PHE A O 1
ATOM 864 N N . SER A 1 114 ? -12.445 13.164 0.101 1 91.75 114 SER A N 1
ATOM 865 C CA . SER A 1 114 ? -12.906 13.391 -1.267 1 91.75 114 SER A CA 1
ATOM 866 C C . SER A 1 114 ? -13.109 12.07 -2.006 1 91.75 114 SER A C 1
ATOM 868 O O . SER A 1 114 ? -13.781 11.172 -1.503 1 91.75 114 SER A O 1
ATOM 870 N N . ARG A 1 115 ? -12.57 11.844 -3.053 1 85.25 115 ARG A N 1
ATOM 871 C CA . ARG A 1 115 ? -12.648 10.57 -3.756 1 85.25 115 ARG A CA 1
ATOM 872 C C . ARG A 1 115 ? -12.008 9.453 -2.938 1 85.25 115 ARG A C 1
ATOM 874 O O . ARG A 1 115 ? -12.445 8.305 -3 1 85.25 115 ARG A O 1
ATOM 881 N N . GLY A 1 116 ? -10.961 9.805 -2.174 1 90.5 116 GLY A N 1
ATOM 882 C CA . GLY A 1 116 ? -10.406 8.844 -1.229 1 90.5 116 GLY A CA 1
ATOM 883 C C . GLY A 1 116 ? -11.398 8.406 -0.169 1 90.5 116 GLY A C 1
ATOM 884 O O . GLY A 1 116 ? -11.352 7.262 0.29 1 90.5 116 GLY A O 1
ATOM 885 N N . ALA A 1 117 ? -12.297 9.336 0.184 1 92.88 117 ALA A N 1
ATOM 886 C CA . ALA A 1 117 ? -13.367 8.977 1.105 1 92.88 117 ALA A CA 1
ATOM 887 C C . ALA A 1 117 ? -14.297 7.93 0.483 1 92.88 117 ALA A C 1
ATOM 889 O O . ALA A 1 117 ? -14.703 6.98 1.151 1 92.88 117 ALA A O 1
ATOM 890 N N . TYR A 1 118 ? -14.633 8.156 -0.727 1 87.31 118 TYR A N 1
ATOM 891 C CA . TYR A 1 118 ? -15.43 7.18 -1.455 1 87.31 118 TYR A CA 1
ATOM 892 C C . TYR A 1 118 ? -14.711 5.836 -1.521 1 87.31 118 TYR A C 1
ATOM 894 O O . TYR A 1 118 ? -15.336 4.785 -1.352 1 87.31 118 TYR A O 1
ATOM 902 N N . THR A 1 119 ? -13.438 5.859 -1.778 1 88.81 119 THR A N 1
ATOM 903 C CA . THR A 1 119 ? -12.625 4.648 -1.817 1 88.81 119 THR A CA 1
ATOM 904 C C . THR A 1 119 ? -12.633 3.945 -0.464 1 88.81 119 THR A C 1
ATOM 906 O O . THR A 1 119 ? -12.812 2.729 -0.393 1 88.81 119 THR A O 1
ATOM 909 N N . ALA A 1 120 ? -12.445 4.715 0.602 1 93.88 120 ALA A N 1
ATOM 910 C CA . ALA A 1 120 ? -12.461 4.152 1.948 1 93.88 120 ALA A CA 1
ATOM 911 C C . ALA A 1 120 ? -13.789 3.457 2.236 1 93.88 120 ALA A C 1
ATOM 913 O O . ALA A 1 120 ? -13.812 2.354 2.785 1 93.88 120 ALA A O 1
ATOM 914 N N . ARG A 1 121 ? -14.867 4.082 1.854 1 92.56 121 ARG A N 1
ATOM 915 C CA . ARG A 1 121 ? -16.188 3.5 2.043 1 92.56 121 ARG A CA 1
ATOM 916 C C . ARG A 1 121 ? -16.359 2.242 1.198 1 92.56 121 ARG A C 1
ATOM 918 O O . ARG A 1 121 ? -16.984 1.271 1.639 1 92.56 121 ARG A O 1
ATOM 925 N N . ALA A 1 122 ? -15.828 2.291 0.01 1 89.75 122 ALA A N 1
ATOM 926 C CA . ALA A 1 122 ? -15.906 1.127 -0.869 1 89.75 122 ALA A CA 1
ATOM 927 C C . ALA A 1 122 ? -15.125 -0.05 -0.293 1 89.75 122 ALA A C 1
ATOM 929 O O . ALA A 1 122 ? -15.594 -1.19 -0.33 1 89.75 122 ALA A O 1
ATOM 930 N N . VAL A 1 123 ? -13.938 0.225 0.207 1 93.94 123 VAL A N 1
ATOM 931 C CA . VAL A 1 123 ? -13.125 -0.818 0.828 1 93.94 123 VAL A CA 1
ATOM 932 C C . VAL A 1 123 ? -13.875 -1.419 2.014 1 93.94 123 VAL A C 1
ATOM 934 O O . VAL A 1 123 ? -13.953 -2.643 2.156 1 93.94 123 VAL A O 1
ATOM 937 N N . ALA A 1 124 ? -14.43 -0.541 2.846 1 95.56 124 ALA A N 1
ATOM 938 C CA . ALA A 1 124 ? -15.234 -1.021 3.963 1 95.56 124 ALA A CA 1
ATOM 939 C C . ALA A 1 124 ? -16.406 -1.867 3.469 1 95.56 124 ALA A C 1
ATOM 941 O O . ALA A 1 124 ? -16.734 -2.896 4.066 1 95.56 124 ALA A O 1
ATOM 942 N N . GLY A 1 125 ? -17.016 -1.423 2.393 1 92.38 125 GLY A N 1
ATOM 943 C CA . GLY A 1 125 ? -18.109 -2.176 1.798 1 92.38 125 GLY A CA 1
ATOM 944 C C . GLY A 1 125 ? -17.688 -3.559 1.33 1 92.38 125 GLY A C 1
ATOM 945 O O . GLY A 1 125 ? -18.406 -4.535 1.554 1 92.38 125 GLY A O 1
ATOM 946 N N . LEU A 1 126 ? -16.547 -3.674 0.687 1 92.5 126 LEU A N 1
ATOM 947 C CA . LEU A 1 126 ? -16.031 -4.977 0.271 1 92.5 126 LEU A CA 1
ATOM 948 C C . LEU A 1 126 ? -15.836 -5.891 1.474 1 92.5 126 LEU A C 1
ATOM 950 O O . LEU A 1 126 ? -16.219 -7.062 1.437 1 92.5 126 LEU A O 1
ATOM 954 N N . VAL A 1 127 ? -15.258 -5.332 2.533 1 95.81 127 VAL A N 1
ATOM 955 C CA . VAL A 1 127 ? -15.008 -6.121 3.734 1 95.81 127 VAL A CA 1
ATOM 956 C C . VAL A 1 127 ? -16.328 -6.582 4.34 1 95.81 127 VAL A C 1
ATOM 958 O O . VAL A 1 127 ? -16.5 -7.762 4.66 1 95.81 127 VAL A O 1
ATOM 961 N N . THR A 1 128 ? -17.281 -5.676 4.473 1 93.69 128 THR A N 1
ATOM 962 C CA . THR A 1 128 ? -18.547 -5.996 5.152 1 93.69 128 THR A CA 1
ATOM 963 C C . THR A 1 128 ? -19.375 -6.969 4.32 1 93.69 128 THR A C 1
ATOM 965 O O . THR A 1 128 ? -20.062 -7.836 4.867 1 93.69 128 THR A O 1
ATOM 968 N N . ASP A 1 129 ? -19.312 -6.891 3.01 1 91.25 129 ASP A N 1
ATOM 969 C CA . ASP A 1 129 ? -20.172 -7.688 2.139 1 91.25 129 ASP A CA 1
ATOM 970 C C . ASP A 1 129 ? -19.516 -9.023 1.793 1 91.25 129 ASP A C 1
ATOM 972 O O . ASP A 1 129 ? -20.188 -10.062 1.789 1 91.25 129 ASP A O 1
ATOM 976 N N . ILE A 1 130 ? -18.266 -9.008 1.518 1 92 130 ILE A N 1
ATOM 977 C CA . ILE A 1 130 ? -17.578 -10.203 1.043 1 92 130 ILE A CA 1
ATOM 978 C C . ILE A 1 130 ? -16.891 -10.906 2.213 1 92 130 ILE A C 1
ATOM 980 O O . ILE A 1 130 ? -16.766 -12.133 2.227 1 92 130 ILE A O 1
ATOM 984 N N . GLY A 1 131 ? -16.562 -10.141 3.236 1 94.38 131 GLY A N 1
ATOM 985 C CA . GLY A 1 131 ? -15.609 -10.648 4.211 1 94.38 131 GLY A CA 1
ATOM 986 C C . GLY A 1 131 ? -14.188 -10.695 3.689 1 94.38 131 GLY A C 1
ATOM 987 O O . GLY A 1 131 ? -13.852 -10 2.73 1 94.38 131 GLY A O 1
ATOM 988 N N . LEU A 1 132 ? -13.367 -11.43 4.383 1 96.06 132 LEU A N 1
ATOM 989 C CA . LEU A 1 132 ? -11.977 -11.477 3.932 1 96.06 132 LEU A CA 1
ATOM 990 C C . LEU A 1 132 ? -11.664 -12.82 3.275 1 96.06 132 LEU A C 1
ATOM 992 O O . LEU A 1 132 ? -11.688 -13.859 3.936 1 96.06 132 LEU A O 1
ATOM 996 N N . VAL A 1 133 ? -11.383 -12.703 1.952 1 93.88 133 VAL A N 1
ATOM 997 C CA . VAL A 1 133 ? -10.992 -13.883 1.183 1 93.88 133 VAL A CA 1
ATOM 998 C C . VAL A 1 133 ? -9.555 -14.273 1.516 1 93.88 133 VAL A C 1
ATOM 1000 O O . VAL A 1 133 ? -8.75 -13.422 1.898 1 93.88 133 VAL A O 1
ATOM 1003 N N . LYS A 1 134 ? -9.305 -15.555 1.392 1 93.06 134 LYS A N 1
ATOM 1004 C CA . LYS A 1 134 ? -7.926 -16 1.58 1 93.06 134 LYS A CA 1
ATOM 1005 C C . LYS A 1 134 ? -7 -15.406 0.529 1 93.06 134 LYS A C 1
ATOM 1007 O O . LYS A 1 134 ? -7.398 -15.219 -0.624 1 93.06 134 LYS A O 1
ATOM 1012 N N . PRO A 1 135 ? -5.777 -15.172 0.981 1 93.81 135 PRO A N 1
ATOM 1013 C CA . PRO A 1 135 ? -4.84 -14.57 0.03 1 93.81 135 PRO A CA 1
ATOM 1014 C C . PRO A 1 135 ? -4.75 -15.344 -1.281 1 93.81 135 PRO A C 1
ATOM 1016 O O . PRO A 1 135 ? -4.785 -14.75 -2.361 1 93.81 135 PRO A O 1
ATOM 1019 N N . ARG A 1 136 ? -4.723 -16.656 -1.297 1 91.69 136 ARG A N 1
ATOM 1020 C CA . ARG A 1 136 ? -4.598 -17.469 -2.5 1 91.69 136 ARG A CA 1
ATOM 1021 C C . ARG A 1 136 ? -5.836 -17.344 -3.379 1 91.69 136 ARG A C 1
ATOM 1023 O O . ARG A 1 136 ? -5.746 -17.422 -4.605 1 91.69 136 ARG A O 1
ATOM 1030 N N . ASP A 1 137 ? -6.957 -17.062 -2.762 1 92.25 137 ASP A N 1
ATOM 1031 C CA . ASP A 1 137 ? -8.219 -16.969 -3.494 1 92.25 137 ASP A CA 1
ATOM 1032 C C . ASP A 1 137 ? -8.352 -15.617 -4.195 1 92.25 137 ASP A C 1
ATOM 1034 O O . ASP A 1 137 ? -9.234 -15.43 -5.031 1 92.25 137 ASP A O 1
ATOM 1038 N N . MET A 1 138 ? -7.441 -14.719 -3.879 1 93.56 138 MET A N 1
ATOM 1039 C CA . MET A 1 138 ? -7.441 -13.438 -4.578 1 93.56 138 MET A CA 1
ATOM 1040 C C . MET A 1 138 ? -7.211 -13.633 -6.07 1 93.56 138 MET A C 1
ATOM 1042 O O . MET A 1 138 ? -7.488 -12.734 -6.867 1 93.56 138 MET A O 1
ATOM 1046 N N . GLN A 1 139 ? -6.727 -14.781 -6.457 1 91.94 139 GLN A N 1
ATOM 1047 C CA . GLN A 1 139 ? -6.555 -15.094 -7.875 1 91.94 139 GLN A CA 1
ATOM 1048 C C . GLN A 1 139 ? -7.887 -15.023 -8.617 1 91.94 139 GLN A C 1
ATOM 1050 O O . GLN A 1 139 ? -7.93 -14.633 -9.789 1 91.94 139 GLN A O 1
ATOM 1055 N N . ASP A 1 140 ? -8.977 -15.32 -7.953 1 91.56 140 ASP A N 1
ATOM 1056 C CA . ASP A 1 140 ? -10.305 -15.359 -8.562 1 91.56 140 ASP A CA 1
ATOM 1057 C C . ASP A 1 140 ? -11.109 -14.109 -8.211 1 91.56 140 ASP A C 1
ATOM 1059 O O . ASP A 1 140 ? -12.289 -14.008 -8.539 1 91.56 140 ASP A O 1
ATOM 1063 N N . PHE A 1 141 ? -10.531 -13.172 -7.566 1 92.12 141 PHE A N 1
ATOM 1064 C CA . PHE A 1 141 ? -11.242 -12.008 -7.051 1 92.12 141 PHE A CA 1
ATOM 1065 C C . PHE A 1 141 ? -11.812 -11.172 -8.188 1 92.12 141 PHE A C 1
ATOM 1067 O O . PHE A 1 141 ? -12.867 -10.555 -8.047 1 92.12 141 PHE A O 1
ATOM 1074 N N . PRO A 1 142 ? -11.117 -11.102 -9.352 1 88.62 142 PRO A N 1
ATOM 1075 C CA . PRO A 1 142 ? -11.711 -10.328 -10.445 1 88.62 142 PRO A CA 1
ATOM 1076 C C . PRO A 1 142 ? -13.125 -10.789 -10.797 1 88.62 142 PRO A C 1
ATOM 1078 O O . PRO A 1 142 ? -14.023 -9.961 -10.977 1 88.62 142 PRO A O 1
ATOM 1081 N N . GLU A 1 143 ? -13.266 -12.047 -10.875 1 87.62 143 GLU A N 1
ATOM 1082 C CA . GLU A 1 143 ? -14.602 -12.578 -11.148 1 87.62 143 GLU A CA 1
ATOM 1083 C C . GLU A 1 143 ? -15.57 -12.242 -10.023 1 87.62 143 GLU A C 1
ATOM 1085 O O . GLU A 1 143 ? -16.719 -11.859 -10.273 1 87.62 143 GLU A O 1
ATOM 1090 N N . LEU A 1 144 ? -15.102 -12.422 -8.844 1 91.12 144 LEU A N 1
ATOM 1091 C CA . LEU A 1 144 ? -15.93 -12.102 -7.684 1 91.12 144 LEU A CA 1
ATOM 1092 C C . LEU A 1 144 ? -16.344 -10.633 -7.691 1 91.12 144 LEU A C 1
ATOM 1094 O O . LEU A 1 144 ? -17.5 -10.312 -7.449 1 91.12 144 LEU A O 1
ATOM 1098 N N . TYR A 1 145 ? -15.406 -9.789 -7.961 1 89.44 145 TYR A N 1
ATOM 1099 C CA . TYR A 1 145 ? -15.664 -8.359 -7.953 1 89.44 145 TYR A CA 1
ATOM 1100 C C . TYR A 1 145 ? -16.688 -7.98 -9.023 1 89.44 145 TYR A C 1
ATOM 1102 O O . TYR A 1 145 ? -17.578 -7.172 -8.781 1 89.44 145 TYR A O 1
ATOM 1110 N N . ARG A 1 146 ? -16.516 -8.547 -10.203 1 84.94 146 ARG A N 1
ATOM 1111 C CA . ARG A 1 146 ? -17.453 -8.281 -11.281 1 84.94 146 ARG A CA 1
ATOM 1112 C C . ARG A 1 146 ? -18.859 -8.727 -10.891 1 84.94 146 ARG A C 1
ATOM 1114 O O . ARG A 1 146 ? -19.844 -8.047 -11.203 1 84.94 146 ARG A O 1
ATOM 1121 N N . THR A 1 147 ? -18.906 -9.812 -10.258 1 85.56 147 THR A N 1
ATOM 1122 C CA . THR A 1 147 ? -20.203 -10.297 -9.773 1 85.56 147 THR A CA 1
ATOM 1123 C C . THR A 1 147 ? -20.75 -9.367 -8.703 1 85.56 147 THR A C 1
ATOM 1125 O O . THR A 1 147 ? -21.938 -9.031 -8.719 1 85.56 147 THR A O 1
ATOM 1128 N N . TYR A 1 148 ? -19.906 -8.977 -7.824 1 87.5 148 TYR A N 1
ATOM 1129 C CA . TYR A 1 148 ? -20.266 -8.078 -6.738 1 87.5 148 TYR A CA 1
ATOM 1130 C C . TYR A 1 148 ? -20.828 -6.766 -7.281 1 87.5 148 TYR A C 1
ATOM 1132 O O . TYR A 1 148 ? -21.828 -6.246 -6.77 1 87.5 148 TYR A O 1
ATOM 1140 N N . GLN A 1 149 ? -20.266 -6.266 -8.305 1 82 149 GLN A N 1
ATOM 1141 C CA . GLN A 1 149 ? -20.641 -4.973 -8.883 1 82 149 GLN A CA 1
ATOM 1142 C C . GLN A 1 149 ? -22.047 -5.008 -9.469 1 82 149 GLN A C 1
ATOM 1144 O O . GLN A 1 149 ? -22.672 -3.961 -9.656 1 82 149 GLN A O 1
ATOM 1149 N N . ARG A 1 150 ? -22.516 -6.164 -9.719 1 79.69 150 ARG A N 1
ATOM 1150 C CA . ARG A 1 150 ? -23.828 -6.297 -10.344 1 79.69 150 ARG A CA 1
ATOM 1151 C C . ARG A 1 150 ? -24.953 -6.109 -9.32 1 79.69 150 ARG A C 1
ATOM 1153 O O . ARG A 1 150 ? -26.109 -5.938 -9.688 1 79.69 150 ARG A O 1
ATOM 1160 N N . TYR A 1 151 ? -24.547 -6.141 -8.125 1 77.81 151 TYR A N 1
ATOM 1161 C CA . TYR A 1 151 ? -25.562 -6.047 -7.078 1 77.81 151 TYR A CA 1
ATOM 1162 C C . TYR A 1 151 ? -25.516 -4.688 -6.395 1 77.81 151 TYR A C 1
ATOM 1164 O O . TYR A 1 151 ? -24.438 -4.137 -6.168 1 77.81 151 TYR A O 1
ATOM 1172 N N . LYS A 1 152 ? -26.688 -4.195 -6.09 1 66.06 152 LYS A N 1
ATOM 1173 C CA . LYS A 1 152 ? -26.797 -2.848 -5.535 1 66.06 152 LYS A CA 1
ATOM 1174 C C . LYS A 1 152 ? -26.797 -2.881 -4.012 1 66.06 152 LYS A C 1
ATOM 1176 O O . LYS A 1 152 ? -26.547 -1.859 -3.363 1 66.06 152 LYS A O 1
ATOM 1181 N N . ASP A 1 153 ? -27.219 -3.988 -3.486 1 68.44 153 ASP A N 1
ATOM 1182 C CA . ASP A 1 153 ? -27.297 -4.059 -2.031 1 68.44 153 ASP A CA 1
ATOM 1183 C C . ASP A 1 153 ? -26.516 -5.266 -1.498 1 68.44 153 ASP A C 1
ATOM 1185 O O . ASP A 1 153 ? -26.484 -6.32 -2.139 1 68.44 153 ASP A O 1
ATOM 1189 N N . SER A 1 154 ? -25.922 -5.016 -0.371 1 68.19 154 SER A N 1
ATOM 1190 C CA . SER A 1 154 ? -25.109 -6.012 0.299 1 68.19 154 SER A CA 1
ATOM 1191 C C . SER A 1 154 ? -25.875 -7.309 0.525 1 68.19 154 SER A C 1
ATOM 1193 O O . SER A 1 154 ? -25.359 -8.398 0.278 1 68.19 154 SER A O 1
ATOM 1195 N N . ASN A 1 155 ? -27.125 -7.141 1.013 1 70.19 155 ASN A N 1
ATOM 1196 C CA . ASN A 1 155 ? -27.906 -8.312 1.354 1 70.19 155 ASN A CA 1
ATOM 1197 C C . ASN A 1 155 ? -28.281 -9.125 0.112 1 70.19 155 ASN A C 1
ATOM 1199 O O . ASN A 1 155 ? -28.25 -10.352 0.139 1 70.19 155 ASN A O 1
ATOM 1203 N N . MET A 1 156 ? -28.5 -8.461 -0.93 1 76.06 156 MET A N 1
ATOM 1204 C CA . MET A 1 156 ? -28.859 -9.141 -2.172 1 76.06 156 MET A CA 1
ATOM 1205 C C . MET A 1 156 ? -27.656 -9.867 -2.758 1 76.06 156 MET A C 1
ATOM 1207 O O . MET A 1 156 ? -27.797 -10.953 -3.324 1 76.06 156 MET A O 1
ATOM 1211 N N . PHE A 1 157 ? -26.531 -9.328 -2.498 1 87.25 157 PHE A N 1
ATOM 1212 C CA . PHE A 1 157 ? -25.344 -9.977 -3.01 1 87.25 157 PHE A CA 1
ATOM 1213 C C . PHE A 1 157 ? -25.062 -11.273 -2.256 1 87.25 157 PHE A C 1
ATOM 1215 O O . PHE A 1 157 ? -24.891 -12.328 -2.869 1 87.25 157 PHE A O 1
ATOM 1222 N N . ARG A 1 158 ? -25.094 -11.266 -0.997 1 89.94 158 ARG A N 1
ATOM 1223 C CA . ARG A 1 158 ? -24.75 -12.422 -0.17 1 89.94 158 ARG A CA 1
ATOM 1224 C C . ARG A 1 158 ? -25.766 -13.547 -0.362 1 89.94 158 ARG A C 1
ATOM 1226 O O . ARG A 1 158 ? -25.438 -14.727 -0.204 1 89.94 158 ARG A O 1
ATOM 1233 N N . LYS A 1 159 ? -26.969 -13.164 -0.692 1 90.69 159 LYS A N 1
ATOM 1234 C CA . LYS A 1 159 ? -28.031 -14.148 -0.875 1 90.69 159 LYS A CA 1
ATOM 1235 C C . LYS A 1 159 ? -28.078 -14.648 -2.316 1 90.69 159 LYS A C 1
ATOM 1237 O O . LYS A 1 159 ? -28.797 -15.594 -2.627 1 90.69 159 LYS A O 1
ATOM 1242 N N . SER A 1 160 ? -27.266 -14.102 -3.104 1 92.31 160 SER A N 1
ATOM 1243 C CA . SER A 1 160 ? -27.328 -14.383 -4.535 1 92.31 160 SER A CA 1
ATOM 1244 C C . SER A 1 160 ? -26.797 -15.773 -4.848 1 92.31 160 SER A C 1
ATOM 1246 O O . SER A 1 160 ? -26.016 -16.328 -4.078 1 92.31 160 SER A O 1
ATOM 1248 N N . LYS A 1 161 ? -27.281 -16.297 -5.953 1 93 161 LYS A N 1
ATOM 1249 C CA . LYS A 1 161 ? -26.781 -17.562 -6.473 1 93 161 LYS A CA 1
ATOM 1250 C C . LYS A 1 161 ? -25.281 -17.469 -6.785 1 93 161 LYS A C 1
ATOM 1252 O O . LYS A 1 161 ? -24.531 -18.406 -6.52 1 93 161 LYS A O 1
ATOM 1257 N N . ALA A 1 162 ? -24.891 -16.359 -7.27 1 90.25 162 ALA A N 1
ATOM 1258 C CA . ALA A 1 162 ? -23.484 -16.156 -7.645 1 90.25 162 ALA A CA 1
ATOM 1259 C C . ALA A 1 162 ? -22.562 -16.281 -6.434 1 90.25 162 ALA A C 1
ATOM 1261 O O . ALA A 1 162 ? -21.516 -16.938 -6.508 1 90.25 162 ALA A O 1
ATOM 1262 N N . TRP A 1 163 ? -22.984 -15.68 -5.375 1 93.5 163 TRP A N 1
ATOM 1263 C CA . TRP A 1 163 ? -22.203 -15.781 -4.152 1 93.5 163 TRP A CA 1
ATOM 1264 C C . TRP A 1 163 ? -22.203 -17.203 -3.615 1 93.5 163 TRP A C 1
ATOM 1266 O O . TRP A 1 163 ? -21.172 -17.719 -3.184 1 93.5 163 TRP A O 1
ATOM 1276 N N . ARG A 1 164 ? -23.312 -17.812 -3.66 1 94.62 164 ARG A N 1
ATOM 1277 C CA . ARG A 1 164 ? -23.422 -19.203 -3.229 1 94.62 164 ARG A CA 1
ATOM 1278 C C . ARG A 1 164 ? -22.469 -20.094 -4.02 1 94.62 164 ARG A C 1
ATOM 1280 O O . ARG A 1 164 ? -21.781 -20.953 -3.443 1 94.62 164 ARG A O 1
ATOM 1287 N N . GLU A 1 165 ? -22.438 -19.891 -5.27 1 93.12 165 GLU A N 1
ATOM 1288 C CA . GLU A 1 165 ? -21.578 -20.703 -6.137 1 93.12 165 GLU A CA 1
ATOM 1289 C C . GLU A 1 165 ? -20.109 -20.406 -5.867 1 93.12 165 GLU A C 1
ATOM 1291 O O . GLU A 1 165 ? -19.266 -21.297 -5.98 1 93.12 165 GLU A O 1
ATOM 1296 N N . TRP A 1 166 ? -19.781 -19.203 -5.539 1 93.06 166 TRP A N 1
ATOM 1297 C CA . TRP A 1 166 ? -18.422 -18.859 -5.148 1 93.06 166 TRP A CA 1
ATOM 1298 C C . TRP A 1 166 ? -18.016 -19.594 -3.875 1 93.06 166 TRP A C 1
ATOM 1300 O O . TRP A 1 166 ? -16.922 -20.172 -3.801 1 93.06 166 TRP A O 1
ATOM 1310 N N . VAL A 1 167 ? -18.922 -19.625 -2.93 1 93.88 167 VAL A N 1
ATOM 1311 C CA . VAL A 1 167 ? -18.641 -20.188 -1.612 1 93.88 167 VAL A CA 1
ATOM 1312 C C . VAL A 1 167 ? -18.609 -21.719 -1.69 1 93.88 167 VAL A C 1
ATOM 1314 O O . VAL A 1 167 ? -17.672 -22.359 -1.23 1 93.88 167 VAL A O 1
ATOM 1317 N N . ASN A 1 168 ? -19.641 -22.312 -2.383 1 92.25 168 ASN A N 1
ATOM 1318 C CA . ASN A 1 168 ? -19.859 -23.766 -2.318 1 92.25 168 ASN A CA 1
ATOM 1319 C C . ASN A 1 168 ? -19.281 -24.469 -3.547 1 92.25 168 ASN A C 1
ATOM 1321 O O . ASN A 1 168 ? -19.141 -25.688 -3.553 1 92.25 168 ASN A O 1
ATOM 1325 N N . GLY A 1 169 ? -19 -23.734 -4.59 1 89.44 169 GLY A N 1
ATOM 1326 C CA . GLY A 1 169 ? -18.562 -24.344 -5.832 1 89.44 169 GLY A CA 1
ATOM 1327 C C . GLY A 1 169 ? -19.703 -24.922 -6.648 1 89.44 169 GLY A C 1
ATOM 1328 O O . GLY A 1 169 ? -20.844 -24.938 -6.195 1 89.44 169 GLY A O 1
ATOM 1329 N N . VAL A 1 170 ? -19.391 -25.188 -7.867 1 86.31 170 VAL A N 1
ATOM 1330 C CA . VAL A 1 170 ? -20.297 -25.875 -8.781 1 86.31 170 VAL A CA 1
ATOM 1331 C C . VAL A 1 170 ? -19.625 -27.156 -9.289 1 86.31 170 VAL A C 1
ATOM 1333 O O . VAL A 1 170 ? -18.547 -27.109 -9.883 1 86.31 170 VAL A O 1
ATOM 1336 N N . ARG A 1 171 ? -20.234 -28.172 -9.047 1 77 171 ARG A N 1
ATOM 1337 C CA . ARG A 1 171 ? -19.703 -29.469 -9.484 1 77 171 ARG A CA 1
ATOM 1338 C C . ARG A 1 171 ? -19.938 -29.688 -10.969 1 77 171 ARG A C 1
ATOM 1340 O O . ARG A 1 171 ? -20.953 -29.25 -11.516 1 77 171 ARG A O 1
ATOM 1347 N N . LEU A 1 172 ? -18.953 -30.344 -11.602 1 71.88 172 LEU A N 1
ATOM 1348 C CA . LEU A 1 172 ? -19.078 -30.672 -13.016 1 71.88 172 LEU A CA 1
ATOM 1349 C C . LEU A 1 172 ? -20.047 -31.828 -13.227 1 71.88 172 LEU A C 1
ATOM 1351 O O . LEU A 1 172 ? -20.625 -31.984 -14.305 1 71.88 172 LEU A O 1
ATOM 1355 N N . PHE A 1 173 ? -20.156 -32.781 -12.227 1 65.31 173 PHE A N 1
ATOM 1356 C CA . PHE A 1 173 ? -21 -33.969 -12.375 1 65.31 173 PHE A CA 1
ATOM 1357 C C . PHE A 1 173 ? -21.984 -34.094 -11.219 1 65.31 173 PHE A C 1
ATOM 1359 O O . PHE A 1 173 ? -21.781 -33.5 -10.164 1 65.31 173 PHE A O 1
ATOM 1366 N N . ASP A 1 174 ? -23 -34.719 -11.633 1 62.34 174 ASP A N 1
ATOM 1367 C CA . ASP A 1 174 ? -23.969 -35.062 -10.594 1 62.34 174 ASP A CA 1
ATOM 1368 C C . ASP A 1 174 ? -23.359 -36.062 -9.594 1 62.34 174 ASP A C 1
ATOM 1370 O O . ASP A 1 174 ? -22.703 -37.031 -9.984 1 62.34 174 ASP A O 1
ATOM 1374 N N . THR A 1 175 ? -23.391 -35.781 -8.344 1 63.72 175 THR A N 1
ATOM 1375 C CA . THR A 1 175 ? -22.812 -36.594 -7.297 1 63.72 175 THR A CA 1
ATOM 1376 C C . THR A 1 175 ? -23.344 -38.031 -7.387 1 63.72 175 THR A C 1
ATOM 1378 O O . THR A 1 175 ? -22.703 -38.969 -6.891 1 63.72 175 THR A O 1
ATOM 1381 N N . ALA A 1 176 ? -24.469 -38.188 -8.039 1 60.84 176 ALA A N 1
ATOM 1382 C CA . ALA A 1 176 ? -25.094 -39.5 -8.156 1 60.84 176 ALA A CA 1
ATOM 1383 C C . ALA A 1 176 ? -24.594 -40.219 -9.391 1 60.84 176 ALA A C 1
ATOM 1385 O O . ALA A 1 176 ? -24.938 -41.406 -9.602 1 60.84 176 ALA A O 1
ATOM 1386 N N . GLN A 1 177 ? -23.766 -39.5 -10.117 1 63.28 177 GLN A N 1
ATOM 1387 C CA . GLN A 1 177 ? -23.312 -40.156 -11.344 1 63.28 177 GLN A CA 1
ATOM 1388 C C . GLN A 1 177 ? -22.422 -41.344 -11.039 1 63.28 177 GLN A C 1
ATOM 1390 O O . GLN A 1 177 ? -21.484 -41.25 -10.242 1 63.28 177 GLN A O 1
ATOM 1395 N N . LYS A 1 178 ? -22.766 -42.594 -11.242 1 59.59 178 LYS A N 1
ATOM 1396 C CA . LYS A 1 178 ? -22.141 -43.875 -10.898 1 59.59 178 LYS A CA 1
ATOM 1397 C C . LYS A 1 178 ? -20.938 -44.156 -11.789 1 59.59 178 LYS A C 1
ATOM 1399 O O . LYS A 1 178 ? -20.016 -44.875 -11.398 1 59.59 178 LYS A O 1
ATOM 1404 N N . ASN A 1 179 ? -20.859 -43.531 -12.906 1 58.22 179 ASN A N 1
ATOM 1405 C CA . ASN A 1 179 ? -19.812 -43.969 -13.828 1 58.22 179 ASN A CA 1
ATOM 1406 C C . ASN A 1 179 ? -18.688 -42.938 -13.906 1 58.22 179 ASN A C 1
ATOM 1408 O O . ASN A 1 179 ? -18.203 -42.625 -14.992 1 58.22 179 ASN A O 1
ATOM 1412 N N . LEU A 1 180 ? -18.344 -42.438 -12.641 1 61.16 180 LEU A N 1
ATOM 1413 C CA . LEU A 1 180 ? -17.203 -41.531 -12.664 1 61.16 180 LEU A CA 1
ATOM 1414 C C . LEU A 1 180 ? -15.898 -42.281 -12.438 1 61.16 180 LEU A C 1
ATOM 1416 O O . LEU A 1 180 ? -15.875 -43.281 -11.695 1 61.16 180 LEU A O 1
ATOM 1420 N N . PRO A 1 181 ? -14.906 -42 -13.32 1 57.16 181 PRO A N 1
ATOM 1421 C CA . PRO A 1 181 ? -13.609 -42.625 -13.094 1 57.16 181 PRO A CA 1
ATOM 1422 C C . PRO A 1 181 ? -13.164 -42.562 -11.633 1 57.16 181 PRO A C 1
ATOM 1424 O O . PRO A 1 181 ? -13.555 -41.625 -10.914 1 57.16 181 PRO A O 1
ATOM 1427 N N . GLU A 1 182 ? -12.484 -43.594 -11.219 1 54.06 182 GLU A N 1
ATOM 1428 C CA . GLU A 1 182 ? -11.969 -43.656 -9.852 1 54.06 182 GLU A CA 1
ATOM 1429 C C . GLU A 1 182 ? -11.141 -42.406 -9.523 1 54.06 182 GLU A C 1
ATOM 1431 O O . GLU A 1 182 ? -10.312 -41.969 -10.32 1 54.06 182 GLU A O 1
ATOM 1436 N N . GLY A 1 183 ? -11.297 -41.719 -8.461 1 57.5 183 GLY A N 1
ATOM 1437 C CA . GLY A 1 183 ? -10.523 -40.594 -7.965 1 57.5 183 GLY A CA 1
ATOM 1438 C C . GLY A 1 183 ? -11.039 -39.25 -8.461 1 57.5 183 GLY A C 1
ATOM 1439 O O . GLY A 1 183 ? -10.562 -38.188 -8.031 1 57.5 183 GLY A O 1
ATOM 1440 N N . PHE A 1 184 ? -11.961 -39.344 -9.391 1 60.12 184 PHE A N 1
ATOM 1441 C CA . PHE A 1 184 ? -12.438 -38.125 -10 1 60.12 184 PHE A CA 1
ATOM 1442 C C . PHE A 1 184 ? -13.094 -37.219 -8.953 1 60.12 184 PHE A C 1
ATOM 1444 O O . PHE A 1 184 ? -12.922 -36 -8.984 1 60.12 184 PHE A O 1
ATOM 1451 N N . LYS A 1 185 ? -13.734 -37.969 -8.109 1 61.53 185 LYS A N 1
ATOM 1452 C CA . LYS A 1 185 ? -14.461 -37.219 -7.09 1 61.53 185 LYS A CA 1
ATOM 1453 C C . LYS A 1 185 ? -13.5 -36.438 -6.188 1 61.53 185 LYS A C 1
ATOM 1455 O O . LYS A 1 185 ? -13.883 -35.438 -5.57 1 61.53 185 LYS A O 1
ATOM 1460 N N . GLN A 1 186 ? -12.312 -36.844 -6.172 1 59.78 186 GLN A N 1
ATOM 1461 C CA . GLN A 1 186 ? -11.32 -36.188 -5.316 1 59.78 186 GLN A CA 1
ATOM 1462 C C . GLN A 1 186 ? -10.422 -35.25 -6.129 1 59.78 186 GLN A C 1
ATOM 1464 O O . GLN A 1 186 ? -9.586 -34.562 -5.57 1 59.78 186 GLN A O 1
ATOM 1469 N N . SER A 1 187 ? -10.727 -35.406 -7.363 1 62.03 187 SER A N 1
ATOM 1470 C CA . SER A 1 187 ? -9.891 -34.594 -8.258 1 62.03 187 SER A CA 1
ATOM 1471 C C . SER A 1 187 ? -10.297 -33.125 -8.242 1 62.03 187 SER A C 1
ATOM 1473 O O . SER A 1 187 ? -11.484 -32.812 -8.109 1 62.03 187 SER A O 1
ATOM 1475 N N . PRO A 1 188 ? -9.297 -32.25 -8.141 1 62.84 188 PRO A N 1
ATOM 1476 C CA . PRO A 1 188 ? -9.648 -30.828 -8.289 1 62.84 188 PRO A CA 1
ATOM 1477 C C . PRO A 1 188 ? -10.422 -30.547 -9.578 1 62.84 188 PRO A C 1
ATOM 1479 O O . PRO A 1 188 ? -11.078 -29.516 -9.688 1 62.84 188 PRO A O 1
ATOM 1482 N N . TYR A 1 189 ? -10.539 -31.578 -10.445 1 63.09 189 TYR A N 1
ATOM 1483 C CA . TYR A 1 189 ? -11.18 -31.406 -11.742 1 63.09 189 TYR A CA 1
ATOM 1484 C C . TYR A 1 189 ? -12.672 -31.688 -11.656 1 63.09 189 TYR A C 1
ATOM 1486 O O . TYR A 1 189 ? -13.391 -31.594 -12.656 1 63.09 189 TYR A O 1
ATOM 1494 N N . GLN A 1 190 ? -13.055 -32 -10.469 1 68.69 190 GLN A N 1
ATOM 1495 C CA . GLN A 1 190 ? -14.469 -32.312 -10.32 1 68.69 190 GLN A CA 1
ATOM 1496 C C . GLN A 1 190 ? -15.32 -31.047 -10.336 1 68.69 190 GLN A C 1
ATOM 1498 O O . GLN A 1 190 ? -16.547 -31.109 -10.484 1 68.69 190 GLN A O 1
ATOM 1503 N N . TRP A 1 191 ? -14.703 -29.906 -10.258 1 76.88 191 TRP A N 1
ATOM 1504 C CA . TRP A 1 191 ? -15.438 -28.656 -10.07 1 76.88 191 TRP A CA 1
ATOM 1505 C C . TRP A 1 191 ? -15.484 -27.844 -11.367 1 76.88 191 TRP A C 1
ATOM 1507 O O . TRP A 1 191 ? -14.461 -27.703 -12.047 1 76.88 191 TRP A O 1
ATOM 1517 N N . GLU A 1 192 ? -16.734 -27.484 -11.742 1 76.62 192 GLU A N 1
ATOM 1518 C CA . GLU A 1 192 ? -16.844 -26.438 -12.75 1 76.62 192 GLU A CA 1
ATOM 1519 C C . GLU A 1 192 ? -16.328 -25.109 -12.211 1 76.62 192 GLU A C 1
ATOM 1521 O O . GLU A 1 192 ? -15.594 -24.391 -12.898 1 76.62 192 GLU A O 1
ATOM 1526 N N . LYS A 1 193 ? -16.812 -24.812 -11 1 83.62 193 LYS A N 1
ATOM 1527 C CA . LYS A 1 193 ? -16.297 -23.703 -10.18 1 83.62 193 LYS A CA 1
ATOM 1528 C C . LYS A 1 193 ? -15.797 -24.219 -8.836 1 83.62 193 LYS A C 1
ATOM 1530 O O . LYS A 1 193 ? -16.547 -24.875 -8.102 1 83.62 193 LYS A O 1
ATOM 1535 N N . ARG A 1 194 ? -14.602 -23.922 -8.625 1 84.38 194 ARG A N 1
ATOM 1536 C CA . ARG A 1 194 ? -14.047 -24.438 -7.375 1 84.38 194 ARG A CA 1
ATOM 1537 C C . ARG A 1 194 ? -14.664 -23.734 -6.176 1 84.38 194 ARG A C 1
ATOM 1539 O O . ARG A 1 194 ? -14.969 -22.531 -6.238 1 84.38 194 ARG A O 1
ATOM 1546 N N . PRO A 1 195 ? -14.891 -24.484 -5.102 1 90.19 195 PRO A N 1
ATOM 1547 C CA . PRO A 1 195 ? -15.359 -23.844 -3.869 1 90.19 195 PRO A CA 1
ATOM 1548 C C . PRO A 1 195 ? -14.273 -23.031 -3.172 1 90.19 195 PRO A C 1
ATOM 1550 O O . PRO A 1 195 ? -13.125 -23.484 -3.084 1 90.19 195 PRO A O 1
ATOM 1553 N N . HIS A 1 196 ? -14.555 -21.859 -2.689 1 92.38 196 HIS A N 1
ATOM 1554 C CA . HIS A 1 196 ? -13.602 -21 -1.985 1 92.38 196 HIS A CA 1
ATOM 1555 C C . HIS A 1 196 ? -13.906 -20.953 -0.492 1 92.38 196 HIS A C 1
ATOM 1557 O O . HIS A 1 196 ? -13.062 -20.562 0.308 1 92.38 196 HIS A O 1
ATOM 1563 N N . GLY A 1 197 ? -15.133 -21.422 -0.172 1 89.38 197 GLY A N 1
ATOM 1564 C CA . GLY A 1 197 ? -15.562 -21.25 1.206 1 89.38 197 GLY A CA 1
ATOM 1565 C C . GLY A 1 197 ? -15.977 -19.828 1.537 1 89.38 197 GLY A C 1
ATOM 1566 O O . GLY A 1 197 ? -15.539 -18.875 0.882 1 89.38 197 GLY A O 1
ATOM 1567 N N . ALA A 1 198 ? -16.875 -19.75 2.539 1 86.25 198 ALA A N 1
ATOM 1568 C CA . ALA A 1 198 ? -17.266 -18.406 3 1 86.25 198 ALA A CA 1
ATOM 1569 C C . ALA A 1 198 ? -16.281 -17.891 4.047 1 86.25 198 ALA A C 1
ATOM 1571 O O . ALA A 1 198 ? -15.797 -18.641 4.891 1 86.25 198 ALA A O 1
ATOM 1572 N N . ALA A 1 199 ? -15.969 -16.594 3.91 1 89.38 199 ALA A N 1
ATOM 1573 C CA . ALA A 1 199 ? -15.242 -15.961 5.012 1 89.38 199 ALA A CA 1
ATOM 1574 C C . ALA A 1 199 ? -16.062 -15.992 6.301 1 89.38 199 ALA A C 1
ATOM 1576 O O . ALA A 1 199 ? -17.281 -15.82 6.27 1 89.38 199 ALA A O 1
ATOM 1577 N N . PRO A 1 200 ? -15.414 -16.297 7.438 1 91.19 200 PRO A N 1
ATOM 1578 C CA . PRO A 1 200 ? -16.156 -16.188 8.688 1 91.19 200 PRO A CA 1
ATOM 1579 C C . PRO A 1 200 ? -16.859 -14.836 8.852 1 91.19 200 PRO A C 1
ATOM 1581 O O . PRO A 1 200 ? -16.297 -13.805 8.469 1 91.19 200 PRO A O 1
ATOM 1584 N N . GLU A 1 201 ? -18.047 -14.906 9.438 1 91.75 201 GLU A N 1
ATOM 1585 C CA . GLU A 1 201 ? -18.844 -13.688 9.609 1 91.75 201 GLU A CA 1
ATOM 1586 C C . GLU A 1 201 ? -18.062 -12.633 10.398 1 91.75 201 GLU A C 1
ATOM 1588 O O . GLU A 1 201 ? -18.203 -11.438 10.141 1 91.75 201 GLU A O 1
ATOM 1593 N N . SER A 1 202 ? -17.25 -13.102 11.289 1 94.31 202 SER A N 1
ATOM 1594 C CA . SER A 1 202 ? -16.516 -12.195 12.172 1 94.31 202 SER A CA 1
ATOM 1595 C C . SER A 1 202 ? -15.508 -11.367 11.391 1 94.31 202 SER A C 1
ATOM 1597 O O . SER A 1 202 ? -14.992 -10.367 11.898 1 94.31 202 SER A O 1
ATOM 1599 N N . THR A 1 203 ? -15.164 -11.797 10.141 1 95.88 203 THR A N 1
ATOM 1600 C CA . THR A 1 203 ? -14.188 -11.07 9.328 1 95.88 203 THR A CA 1
ATOM 1601 C C . THR A 1 203 ? -14.836 -9.859 8.664 1 95.88 203 THR A C 1
ATOM 1603 O O . THR A 1 203 ? -14.148 -9.031 8.07 1 95.88 203 THR A O 1
ATOM 1606 N N . ARG A 1 204 ? -16.109 -9.672 8.82 1 95.19 204 ARG A N 1
ATOM 1607 C CA . ARG A 1 204 ? -16.844 -8.648 8.102 1 95.19 204 ARG A CA 1
ATOM 1608 C C . ARG A 1 204 ? -16.891 -7.34 8.883 1 95.19 204 ARG A C 1
ATOM 1610 O O . ARG A 1 204 ? -17.297 -6.301 8.352 1 95.19 204 ARG A O 1
ATOM 1617 N N . TRP A 1 205 ? -16.453 -7.359 10.117 1 96.81 205 TRP A N 1
ATOM 1618 C CA . TRP A 1 205 ? -16.562 -6.184 10.969 1 96.81 205 TRP A CA 1
ATOM 1619 C C . TRP A 1 205 ? -15.531 -5.129 10.578 1 96.81 205 TRP A C 1
ATOM 1621 O O . TRP A 1 205 ? -14.367 -5.453 10.328 1 96.81 205 TRP A O 1
ATOM 1631 N N . VAL A 1 206 ? -15.93 -3.895 10.438 1 97.62 206 VAL A N 1
ATOM 1632 C CA . VAL A 1 206 ? -15.086 -2.707 10.367 1 97.62 206 VAL A CA 1
ATOM 1633 C C . VAL A 1 206 ? -15.289 -1.851 11.617 1 97.62 206 VAL A C 1
ATOM 1635 O O . VAL A 1 206 ? -16.422 -1.458 11.93 1 97.62 206 VAL A O 1
ATOM 1638 N N . GLU A 1 207 ? -14.25 -1.602 12.328 1 97.81 207 GLU A N 1
ATOM 1639 C CA . GLU A 1 207 ? -14.359 -0.905 13.609 1 97.81 207 GLU A CA 1
ATOM 1640 C C . GLU A 1 207 ? -14.773 0.55 13.414 1 97.81 207 GLU A C 1
ATOM 1642 O O . GLU A 1 207 ? -15.609 1.067 14.148 1 97.81 207 GLU A O 1
ATOM 1647 N N . ALA A 1 208 ? -14.133 1.218 12.422 1 98.31 208 ALA A N 1
ATOM 1648 C CA . ALA A 1 208 ? -14.508 2.611 12.188 1 98.31 208 ALA A CA 1
ATOM 1649 C C . ALA A 1 208 ? -14.195 3.031 10.758 1 98.31 208 ALA A C 1
ATOM 1651 O O . ALA A 1 208 ? -13.195 2.596 10.18 1 98.31 208 ALA A O 1
ATOM 1652 N N . VAL A 1 209 ? -15.07 3.801 10.203 1 97.88 209 VAL A N 1
ATOM 1653 C CA . VAL A 1 209 ? -14.844 4.535 8.969 1 97.88 209 VAL A CA 1
ATOM 1654 C C . VAL A 1 209 ? -14.898 6.035 9.234 1 97.88 209 VAL A C 1
ATOM 1656 O O . VAL A 1 209 ? -15.891 6.543 9.758 1 97.88 209 VAL A O 1
ATOM 1659 N N . GLY A 1 210 ? -13.82 6.75 9.016 1 98.25 210 GLY A N 1
ATOM 1660 C CA . GLY A 1 210 ? -13.742 8.195 9.148 1 98.25 210 GLY A CA 1
ATOM 1661 C C . GLY A 1 210 ? -13.414 8.898 7.848 1 98.25 210 GLY A C 1
ATOM 1662 O O . GLY A 1 210 ? -12.352 8.672 7.266 1 98.25 210 GLY A O 1
ATOM 1663 N N . VAL A 1 211 ? -14.328 9.727 7.391 1 97.56 211 VAL A N 1
ATOM 1664 C CA . VAL A 1 211 ? -14.133 10.312 6.07 1 97.56 211 VAL A CA 1
ATOM 1665 C C . VAL A 1 211 ? -14.336 11.828 6.141 1 97.56 211 VAL A C 1
ATOM 1667 O O . VAL A 1 211 ? -15.055 12.32 7.008 1 97.56 211 VAL A O 1
ATOM 1670 N N . PHE A 1 212 ? -13.617 12.531 5.281 1 97.56 212 PHE A N 1
ATOM 1671 C CA . PHE A 1 212 ? -13.727 13.977 5.113 1 97.56 212 PHE A CA 1
ATOM 1672 C C . PHE A 1 212 ? -14.383 14.32 3.783 1 97.56 212 PHE A C 1
ATOM 1674 O O . PHE A 1 212 ? -13.797 14.094 2.721 1 97.56 212 PHE A O 1
ATOM 1681 N N . ASP A 1 213 ? -15.562 14.703 3.814 1 94.94 213 ASP A N 1
ATOM 1682 C CA . ASP A 1 213 ? -16.344 15.273 2.723 1 94.94 213 ASP A CA 1
ATOM 1683 C C . ASP A 1 213 ? -16.375 14.336 1.518 1 94.94 213 ASP A C 1
ATOM 1685 O O . ASP A 1 213 ? -15.898 14.695 0.437 1 94.94 213 ASP A O 1
ATOM 1689 N N . THR A 1 214 ? -17.094 13.266 1.637 1 91.38 214 THR A N 1
ATOM 1690 C CA . THR A 1 214 ? -17.188 12.227 0.611 1 91.38 214 THR A CA 1
ATOM 1691 C C . THR A 1 214 ? -17.844 12.773 -0.649 1 91.38 214 THR A C 1
ATOM 1693 O O . THR A 1 214 ? -19 13.227 -0.607 1 91.38 214 THR A O 1
ATOM 1696 N N . VAL A 1 215 ? -17.172 12.781 -1.726 1 79.88 215 VAL A N 1
ATOM 1697 C CA . VAL A 1 215 ? -17.719 13.211 -3.006 1 79.88 215 VAL A CA 1
ATOM 1698 C C . VAL A 1 215 ? -17.812 12.023 -3.957 1 79.88 215 VAL A C 1
ATOM 1700 O O . VAL A 1 215 ? -16.812 11.328 -4.184 1 79.88 215 VAL A O 1
ATOM 1703 N N . GLY A 1 216 ? -19.031 11.625 -4.215 1 61.44 216 GLY A N 1
ATOM 1704 C CA . GLY A 1 216 ? -19.25 10.453 -5.055 1 61.44 216 GLY A CA 1
ATOM 1705 C C . GLY A 1 216 ? -19.047 10.734 -6.531 1 61.44 216 GLY A C 1
ATOM 1706 O O . GLY A 1 216 ? -18.844 9.812 -7.324 1 61.44 216 GLY A O 1
ATOM 1707 N N . SER A 1 217 ? -19.688 12.133 -6.965 1 51.66 217 SER A N 1
ATOM 1708 C CA . SER A 1 217 ? -19.844 12.383 -8.398 1 51.66 217 SER A CA 1
ATOM 1709 C C . SER A 1 217 ? -18.5 12.328 -9.117 1 51.66 217 SER A C 1
ATOM 1711 O O . SER A 1 217 ? -17.547 12.992 -8.711 1 51.66 217 SER A O 1
ATOM 1713 N N . LEU A 1 218 ? -18.188 11.25 -9.484 1 45.22 218 LEU A N 1
ATOM 1714 C CA . LEU A 1 218 ? -17.047 11.172 -10.375 1 45.22 218 LEU A CA 1
ATOM 1715 C C . LEU A 1 218 ? -17.156 12.188 -11.508 1 45.22 218 LEU A C 1
ATOM 1717 O O . LEU A 1 218 ? -16.547 12.023 -12.57 1 45.22 218 LEU A O 1
ATOM 1721 N N . GLY A 1 219 ? -18.188 13.156 -11.508 1 35.69 219 GLY A N 1
ATOM 1722 C CA . GLY A 1 219 ? -18.359 14.047 -12.648 1 35.69 219 GLY A CA 1
ATOM 1723 C C . GLY A 1 219 ? -17.172 14.938 -12.906 1 35.69 219 GLY A C 1
ATOM 1724 O O . GLY A 1 219 ? -16.781 15.742 -12.047 1 35.69 219 GLY A O 1
ATOM 1725 N N . VAL A 1 220 ? -16.281 14.445 -13.641 1 36.06 220 VAL A N 1
ATOM 1726 C CA . VAL A 1 220 ? -15.203 15.258 -14.195 1 36.06 220 VAL A CA 1
ATOM 1727 C C . VAL A 1 220 ? -15.758 16.594 -14.672 1 36.06 220 VAL A C 1
ATOM 1729 O O . VAL A 1 220 ? -16.734 16.641 -15.43 1 36.06 220 VAL A O 1
ATOM 1732 N N . PRO A 1 221 ? -15.547 17.609 -14.086 1 33.69 221 PRO A N 1
ATOM 1733 C CA . PRO A 1 221 ? -15.945 18.891 -14.672 1 33.69 221 PRO A CA 1
ATOM 1734 C C . PRO A 1 221 ? -15.734 18.953 -16.188 1 33.69 221 PRO A C 1
ATOM 1736 O O . PRO A 1 221 ? -14.852 18.281 -16.703 1 33.69 221 PRO A O 1
ATOM 1739 N N . ASN A 1 222 ? -16.859 19.219 -16.969 1 32.06 222 ASN A N 1
ATOM 1740 C CA . ASN A 1 222 ? -16.719 19.625 -18.359 1 32.06 222 ASN A CA 1
ATOM 1741 C C . ASN A 1 222 ? -15.586 20.641 -18.531 1 32.06 222 ASN A C 1
ATOM 1743 O O . ASN A 1 222 ? -15.789 21.844 -18.359 1 32.06 222 ASN A O 1
ATOM 1747 N N . VAL A 1 223 ? -14.406 20.406 -18.141 1 30.94 223 VAL A N 1
ATOM 1748 C CA . VAL A 1 223 ? -13.383 21.406 -18.438 1 30.94 223 VAL A CA 1
ATOM 1749 C C . VAL A 1 223 ? -13.422 21.75 -19.938 1 30.94 223 VAL A C 1
ATOM 1751 O O . VAL A 1 223 ? -13.359 20.844 -20.781 1 30.94 223 VAL A O 1
ATOM 1754 N N . GLU A 1 224 ? -14 22.844 -20.359 1 28.89 224 GLU A N 1
ATOM 1755 C CA . GLU A 1 224 ? -13.852 23.594 -21.594 1 28.89 224 GLU A CA 1
ATOM 1756 C C . GLU A 1 224 ? -12.391 23.953 -21.844 1 28.89 224 GLU A C 1
ATOM 1758 O O . GLU A 1 224 ? -11.68 24.375 -20.938 1 28.89 224 GLU A O 1
ATOM 1763 N N . GLY A 1 225 ? -11.664 23.453 -23 1 29.55 225 GLY A N 1
ATOM 1764 C CA . GLY A 1 225 ? -10.516 23.484 -23.891 1 29.55 225 GLY A CA 1
ATOM 1765 C C . GLY A 1 225 ? -10.031 22.094 -24.266 1 29.55 225 GLY A C 1
ATOM 1766 O O . GLY A 1 225 ? -10.711 21.109 -24.016 1 29.55 225 GLY A O 1
ATOM 1767 N N . TRP A 1 226 ? -8.742 22.031 -25.016 1 28.98 226 TRP A N 1
ATOM 1768 C CA . TRP A 1 226 ? -8.312 20.797 -25.656 1 28.98 226 TRP A CA 1
ATOM 1769 C C . TRP A 1 226 ? -8.523 19.594 -24.734 1 28.98 226 TRP A C 1
ATOM 1771 O O . TRP A 1 226 ? -8.5 18.453 -25.188 1 28.98 226 TRP A O 1
ATOM 1781 N N . PHE A 1 227 ? -8.391 19.859 -23.469 1 29.11 227 PHE A N 1
ATOM 1782 C CA . PHE A 1 227 ? -8.492 18.734 -22.562 1 29.11 227 PHE A CA 1
ATOM 1783 C C . PHE A 1 227 ? -9.953 18.344 -22.344 1 29.11 227 PHE A C 1
ATOM 1785 O O . PHE A 1 227 ? -10.258 17.5 -21.484 1 29.11 227 PHE A O 1
ATOM 1792 N N . ARG A 1 228 ? -11 19.078 -22.984 1 31.3 228 ARG A N 1
ATOM 1793 C CA . ARG A 1 228 ? -12.453 18.969 -23.062 1 31.3 228 ARG A CA 1
ATOM 1794 C C . ARG A 1 228 ? -12.867 17.594 -23.562 1 31.3 228 ARG A C 1
ATOM 1796 O O . ARG A 1 228 ? -13.82 17 -23.047 1 31.3 228 ARG A O 1
ATOM 1803 N N . TYR A 1 229 ? -12.547 17.375 -24.891 1 27.38 229 TYR A N 1
ATOM 1804 C CA . TYR A 1 229 ? -13.094 16.297 -25.719 1 27.38 229 TYR A CA 1
ATOM 1805 C C . TYR A 1 229 ? -12.906 14.945 -25.062 1 27.38 229 TYR A C 1
ATOM 1807 O O . TYR A 1 229 ? -13.789 14.086 -25.125 1 27.38 229 TYR A O 1
ATOM 1815 N N . THR A 1 230 ? -11.641 14.664 -24.656 1 27.42 230 THR A N 1
ATOM 1816 C CA . THR A 1 230 ? -11.375 13.281 -24.281 1 27.42 230 THR A CA 1
ATOM 1817 C C . THR A 1 230 ? -11.977 12.969 -22.906 1 27.42 230 THR A C 1
ATOM 1819 O O . THR A 1 230 ? -12.43 11.852 -22.672 1 27.42 230 THR A O 1
ATOM 1822 N N . ILE A 1 231 ? -11.992 13.984 -22.094 1 30.2 231 ILE A N 1
ATOM 1823 C CA . ILE A 1 231 ? -12.461 13.797 -20.734 1 30.2 231 ILE A CA 1
ATOM 1824 C C . ILE A 1 231 ? -13.992 13.82 -20.703 1 30.2 231 ILE A C 1
ATOM 1826 O O . ILE A 1 231 ? -14.609 13.148 -19.875 1 30.2 231 ILE A O 1
ATOM 1830 N N . ASN A 1 232 ? -14.617 14.672 -21.406 1 29.8 232 ASN A N 1
ATOM 1831 C CA . ASN A 1 232 ? -16.062 14.859 -21.422 1 29.8 232 ASN A CA 1
ATOM 1832 C C . ASN A 1 232 ? -16.797 13.57 -21.797 1 29.8 232 ASN A C 1
ATOM 1834 O O . ASN A 1 232 ? -17.906 13.312 -21.312 1 29.8 232 ASN A O 1
ATOM 1838 N N . PHE A 1 233 ? -16.438 13.047 -22.859 1 29 233 PHE A N 1
ATOM 1839 C CA . PHE A 1 233 ? -17.219 11.93 -23.375 1 29 233 PHE A CA 1
ATOM 1840 C C . PHE A 1 233 ? -17.281 10.797 -22.344 1 29 233 PHE A C 1
ATOM 1842 O O . PHE A 1 233 ? -18.281 10.109 -22.234 1 29 233 PHE A O 1
ATOM 1849 N N . LEU A 1 234 ? -16.172 10.531 -21.672 1 28.44 234 LEU A N 1
ATOM 1850 C CA . LEU A 1 234 ? -16.109 9.359 -20.797 1 28.44 234 LEU A CA 1
ATOM 1851 C C . LEU A 1 234 ? -16.719 9.656 -19.438 1 28.44 234 LEU A C 1
ATOM 1853 O O . LEU A 1 234 ? -17.172 8.742 -18.734 1 28.44 234 LEU A O 1
ATOM 1857 N N . ALA A 1 235 ? -16.688 10.836 -18.922 1 32.91 235 ALA A N 1
ATOM 1858 C CA . ALA A 1 235 ? -17.328 11.25 -17.688 1 32.91 235 ALA A CA 1
ATOM 1859 C C . ALA A 1 235 ? -18.859 11.164 -17.812 1 32.91 235 ALA A C 1
ATOM 1861 O O . ALA A 1 235 ? -19.562 11.023 -16.812 1 32.91 235 ALA A O 1
ATOM 1862 N N . GLN A 1 236 ? -19.438 11.516 -18.844 1 30.34 236 GLN A N 1
ATOM 1863 C CA . GLN A 1 236 ? -20.891 11.578 -18.891 1 30.34 236 GLN A CA 1
ATOM 1864 C C . GLN A 1 236 ? -21.5 10.219 -18.594 1 30.34 236 GLN A C 1
ATOM 1866 O O . GLN A 1 236 ? -22.656 10.133 -18.156 1 30.34 236 GLN A O 1
ATOM 1871 N N . LYS A 1 237 ? -21.031 9.164 -19.109 1 31.83 237 LYS A N 1
ATOM 1872 C CA . LYS A 1 237 ? -21.938 8.023 -19.156 1 31.83 237 LYS A CA 1
ATOM 1873 C C . LYS A 1 237 ? -21.641 7.027 -18.047 1 31.83 237 LYS A C 1
ATOM 1875 O O . LYS A 1 237 ? -22.281 5.988 -17.938 1 31.83 237 LYS A O 1
ATOM 1880 N N . ILE A 1 238 ? -20.422 7.062 -17.406 1 32.94 238 ILE A N 1
ATOM 1881 C CA . ILE A 1 238 ? -20.453 5.898 -16.531 1 32.94 238 ILE A CA 1
ATOM 1882 C C . ILE A 1 238 ? -20.844 6.328 -15.125 1 32.94 238 ILE A C 1
ATOM 1884 O O . ILE A 1 238 ? -20.094 7.043 -14.453 1 32.94 238 ILE A O 1
ATOM 1888 N N . PRO A 1 239 ? -22.016 6.379 -14.734 1 39.88 239 PRO A N 1
ATOM 1889 C CA . PRO A 1 239 ? -22.531 6.695 -13.398 1 39.88 239 PRO A CA 1
ATOM 1890 C C . PRO A 1 239 ? -21.734 6.027 -12.281 1 39.88 239 PRO A C 1
ATOM 1892 O O . PRO A 1 239 ? -21.188 4.934 -12.469 1 39.88 239 PRO A O 1
ATOM 1895 N N . ALA A 1 240 ? -21.266 6.898 -11.297 1 41.72 240 ALA A N 1
ATOM 1896 C CA . ALA A 1 240 ? -20.703 6.352 -10.062 1 41.72 240 ALA A CA 1
ATOM 1897 C C . ALA A 1 240 ? -21.328 5.008 -9.719 1 41.72 240 ALA A C 1
ATOM 1899 O O . ALA A 1 240 ? -20.688 4.141 -9.133 1 41.72 240 ALA A O 1
ATOM 1900 N N . GLU A 1 241 ? -22.562 4.969 -10.109 1 42.81 241 GLU A N 1
ATOM 1901 C CA . GLU A 1 241 ? -23.375 3.777 -9.875 1 42.81 241 GLU A CA 1
ATOM 1902 C C . GLU A 1 241 ? -22.734 2.541 -10.5 1 42.81 241 GLU A C 1
ATOM 1904 O O . GLU A 1 241 ? -22.922 1.424 -10.016 1 42.81 241 GLU A O 1
ATOM 1909 N N . GLU A 1 242 ? -22.094 2.893 -11.516 1 42.25 242 GLU A N 1
ATOM 1910 C CA . GLU A 1 242 ? -21.516 1.749 -12.219 1 42.25 242 GLU A CA 1
ATOM 1911 C C . GLU A 1 242 ? -20.297 1.205 -11.477 1 42.25 242 GLU A C 1
ATOM 1913 O O . GLU A 1 242 ? -19.859 0.08 -11.727 1 42.25 242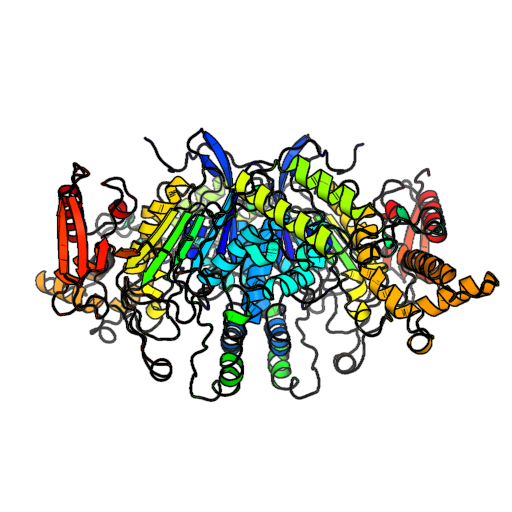 GLU A O 1
ATOM 1918 N N . PHE A 1 243 ? -19.844 2.033 -10.68 1 46.72 243 PHE A N 1
ATOM 1919 C CA . PHE A 1 243 ? -18.625 1.529 -10.062 1 46.72 243 PHE A CA 1
ATOM 1920 C C . PHE A 1 243 ? -18.938 0.759 -8.789 1 46.72 243 PHE A C 1
ATOM 1922 O O . PHE A 1 243 ? -18.031 0.419 -8.023 1 46.72 243 PHE A O 1
ATOM 1929 N N . GLY A 1 244 ? -20.312 0.362 -8.602 1 44.59 244 GLY A N 1
ATOM 1930 C CA . GLY A 1 244 ? -20.797 -0.658 -7.684 1 44.59 244 GLY A CA 1
ATOM 1931 C C . GLY A 1 244 ? -20.969 -0.151 -6.266 1 44.59 244 GLY A C 1
ATOM 1932 O O . GLY A 1 244 ? -21.438 -0.886 -5.391 1 44.59 244 GLY A O 1
ATOM 1933 N N . PHE A 1 245 ? -20.172 0.862 -5.898 1 51 245 PHE A N 1
ATOM 1934 C CA . PHE A 1 245 ? -20.453 1.107 -4.492 1 51 245 PHE A CA 1
ATOM 1935 C C . PHE A 1 245 ? -21.625 2.084 -4.344 1 51 245 PHE A C 1
ATOM 1937 O O . PHE A 1 245 ? -21.438 3.295 -4.48 1 51 245 PHE A O 1
ATOM 1944 N N . ARG A 1 246 ? -22.766 1.586 -4.512 1 51.25 246 ARG A N 1
ATOM 1945 C CA . ARG A 1 246 ? -23.984 2.385 -4.426 1 51.25 246 ARG A CA 1
ATOM 1946 C C . ARG A 1 246 ? -24.578 2.338 -3.02 1 51.25 246 ARG A C 1
ATOM 1948 O O . ARG A 1 246 ? -25.656 2.891 -2.77 1 51.25 246 ARG A O 1
ATOM 1955 N N . ASN A 1 247 ? -23.688 1.763 -2.135 1 56.66 247 ASN A N 1
ATOM 1956 C CA . ASN A 1 247 ? -24.438 1.606 -0.893 1 56.66 247 ASN A CA 1
ATOM 1957 C C . ASN A 1 247 ? -24.344 2.852 -0.016 1 56.66 247 ASN A C 1
ATOM 1959 O O . ASN A 1 247 ? -23.312 3.092 0.611 1 56.66 247 ASN A O 1
ATOM 1963 N N . VAL A 1 248 ? -25.234 3.693 -0.201 1 61.62 248 VAL A N 1
ATOM 1964 C CA . VAL A 1 248 ? -25.344 4.887 0.629 1 61.62 248 VAL A CA 1
ATOM 1965 C C . VAL A 1 248 ? -25.828 4.504 2.029 1 61.62 248 VAL A C 1
ATOM 1967 O O . VAL A 1 248 ? -25.688 5.285 2.973 1 61.62 248 VAL A O 1
ATOM 1970 N N . ALA A 1 249 ? -26.203 3.303 2.178 1 75.69 249 ALA A N 1
ATOM 1971 C CA . ALA A 1 249 ? -26.578 2.875 3.52 1 75.69 249 ALA A CA 1
ATOM 1972 C C . ALA A 1 249 ? -25.375 2.381 4.305 1 75.69 249 ALA A C 1
ATOM 1974 O O . ALA A 1 249 ? -24.5 1.712 3.75 1 75.69 249 ALA A O 1
ATOM 1975 N N . LEU A 1 250 ? -25.422 2.775 5.578 1 87.44 250 LEU A N 1
ATOM 1976 C CA . LEU A 1 250 ? -24.359 2.311 6.465 1 87.44 250 LEU A CA 1
ATOM 1977 C C . LEU A 1 250 ? -24.531 0.829 6.785 1 87.44 250 LEU A C 1
ATOM 1979 O O . LEU A 1 250 ? -25.562 0.423 7.332 1 87.44 250 LEU A O 1
ATOM 1983 N N . SER A 1 251 ? -23.594 0.064 6.43 1 88.75 251 SER A N 1
ATOM 1984 C CA . SER A 1 251 ? -23.625 -1.356 6.762 1 88.75 251 SER A CA 1
ATOM 1985 C C . SER A 1 251 ? -23.688 -1.569 8.273 1 88.75 251 SER A C 1
ATOM 1987 O O . SER A 1 251 ? -23 -0.886 9.031 1 88.75 251 SER A O 1
ATOM 1989 N N . PRO A 1 252 ? -24.531 -2.512 8.711 1 89.56 252 PRO A N 1
ATOM 1990 C CA . PRO A 1 252 ? -24.594 -2.805 10.148 1 89.56 252 PRO A CA 1
ATOM 1991 C C . PRO A 1 252 ? -23.297 -3.414 10.672 1 89.56 252 PRO A C 1
ATOM 1993 O O . PRO A 1 252 ? -23.109 -3.52 11.891 1 89.56 252 PRO A O 1
ATOM 1996 N N . TYR A 1 253 ? -22.391 -3.834 9.773 1 92.44 253 TYR A N 1
ATOM 1997 C CA . TYR A 1 253 ? -21.109 -4.414 10.172 1 92.44 253 TYR A CA 1
ATOM 1998 C C . TYR A 1 253 ? -20.078 -3.326 10.422 1 92.44 253 TYR A C 1
ATOM 2000 O O . TYR A 1 253 ? -18.938 -3.617 10.797 1 92.44 253 TYR A O 1
ATOM 2008 N N . ILE A 1 254 ? -20.438 -2.092 10.242 1 94.75 254 ILE A N 1
ATOM 2009 C CA . ILE A 1 254 ? -19.578 -0.967 10.602 1 94.75 254 ILE A CA 1
ATOM 2010 C C . ILE A 1 254 ? -19.984 -0.434 11.977 1 94.75 254 ILE A C 1
ATOM 2012 O O . ILE A 1 254 ? -21.094 0.085 12.148 1 94.75 254 ILE A O 1
ATOM 2016 N N . LYS A 1 255 ? -19.094 -0.512 12.898 1 95.69 255 LYS A N 1
ATOM 2017 C CA . LYS A 1 255 ? -19.438 -0.145 14.266 1 95.69 255 LYS A CA 1
ATOM 2018 C C . LYS A 1 255 ? -19.547 1.37 14.422 1 95.69 255 LYS A C 1
ATOM 2020 O O . LYS A 1 255 ? -20.453 1.875 15.078 1 95.69 255 LYS A O 1
ATOM 2025 N N . HIS A 1 256 ? -18.562 2.096 13.844 1 96.81 256 HIS A N 1
ATOM 2026 C CA . HIS A 1 256 ? -18.516 3.547 13.977 1 96.81 256 HIS A CA 1
ATOM 2027 C C . HIS A 1 256 ? -18.266 4.219 12.633 1 96.81 256 HIS A C 1
ATOM 2029 O O . HIS A 1 256 ? -17.312 3.871 11.922 1 96.81 256 HIS A O 1
ATOM 2035 N N . ALA A 1 257 ? -19.094 5.117 12.242 1 96.69 257 ALA A N 1
ATOM 2036 C CA . ALA A 1 257 ? -18.922 5.906 11.023 1 96.69 257 ALA A CA 1
ATOM 2037 C C . ALA A 1 257 ? -18.891 7.402 11.344 1 96.69 257 ALA A C 1
ATOM 2039 O O . ALA A 1 257 ? -19.781 7.918 12.016 1 96.69 257 ALA A O 1
ATOM 2040 N N . TYR A 1 258 ? -17.844 8.102 10.984 1 97.56 258 TYR A N 1
ATOM 2041 C CA . TYR A 1 258 ? -17.656 9.531 11.219 1 97.56 258 TYR A CA 1
ATOM 2042 C C . TYR A 1 258 ? -17.453 10.273 9.898 1 97.56 258 TYR A C 1
ATOM 2044 O O . TYR A 1 258 ? -16.594 9.914 9.102 1 97.56 258 TYR A O 1
ATOM 2052 N N . HIS A 1 259 ? -18.203 11.32 9.641 1 97.31 259 HIS A N 1
ATOM 2053 C CA . HIS A 1 259 ? -18.156 12.078 8.391 1 97.31 259 HIS A CA 1
ATOM 2054 C C . HIS A 1 259 ? -18.109 13.578 8.656 1 97.31 259 HIS A C 1
ATOM 2056 O O . HIS A 1 259 ? -19.062 14.141 9.219 1 97.31 259 HIS A O 1
ATOM 2062 N N . ALA A 1 260 ? -16.984 14.211 8.359 1 98.44 260 ALA A N 1
ATOM 2063 C CA . ALA A 1 260 ? -16.875 15.664 8.375 1 98.44 260 ALA A CA 1
ATOM 2064 C C . ALA A 1 260 ? -17.234 16.266 7.012 1 98.44 260 ALA A C 1
ATOM 2066 O O . ALA A 1 260 ? -16.656 15.875 5.992 1 98.44 260 ALA A O 1
ATOM 2067 N N . MET A 1 261 ? -18.109 17.25 6.961 1 97.12 261 MET A N 1
ATOM 2068 C CA . MET A 1 261 ? -18.641 17.734 5.691 1 97.12 261 MET A CA 1
ATOM 2069 C C . MET A 1 261 ? -18.531 19.266 5.613 1 97.12 261 MET A C 1
ATOM 2071 O O . MET A 1 261 ? -18.594 19.938 6.633 1 97.12 261 MET A O 1
ATOM 2075 N N . ALA A 1 262 ? -18.422 19.75 4.402 1 97.25 262 ALA A N 1
ATOM 2076 C CA . ALA A 1 262 ? -18.266 21.172 4.145 1 97.25 262 ALA A CA 1
ATOM 2077 C C . ALA A 1 262 ? -19.625 21.844 3.986 1 97.25 262 ALA A C 1
ATOM 2079 O O . ALA A 1 262 ? -20.344 21.594 3.016 1 97.25 262 ALA A O 1
ATOM 2080 N N . LEU A 1 263 ? -19.891 22.766 4.824 1 97.19 263 LEU A N 1
ATOM 2081 C CA . LEU A 1 263 ? -21.188 23.438 4.824 1 97.19 263 LEU A CA 1
ATOM 2082 C C . LEU A 1 263 ? -21.312 24.391 3.635 1 97.19 263 LEU A C 1
ATOM 2084 O O . LEU A 1 263 ? -22.391 24.531 3.061 1 97.19 263 LEU A O 1
ATOM 2088 N N . ASP A 1 264 ? -20.203 25 3.217 1 96.44 264 ASP A N 1
ATOM 2089 C CA . ASP A 1 264 ? -20.266 26.109 2.281 1 96.44 264 ASP A CA 1
ATOM 2090 C C . ASP A 1 264 ? -19.969 25.656 0.855 1 96.44 264 ASP A C 1
ATOM 2092 O O . ASP A 1 264 ? -19.984 26.469 -0.077 1 96.44 264 ASP A O 1
ATOM 2096 N N . GLU A 1 265 ? -19.688 24.312 0.698 1 93.81 265 GLU A N 1
ATOM 2097 C CA . GLU A 1 265 ? -19.453 23.812 -0.651 1 93.81 265 GLU A CA 1
ATOM 2098 C C . GLU A 1 265 ? -20.719 23.875 -1.496 1 93.81 265 GLU A C 1
ATOM 2100 O O . GLU A 1 265 ? -21.812 23.562 -1.009 1 93.81 265 GLU A O 1
ATOM 2105 N N . HIS A 1 266 ? -20.531 24.359 -2.771 1 91.88 266 HIS A N 1
ATOM 2106 C CA . HIS A 1 266 ? -21.734 24.438 -3.6 1 91.88 266 HIS A CA 1
ATOM 2107 C C . HIS A 1 266 ? -21.438 24.062 -5.047 1 91.88 266 HIS A C 1
ATOM 2109 O O . HIS A 1 266 ? -22.312 24.156 -5.91 1 91.88 266 HIS A O 1
ATOM 2115 N N . ARG A 1 267 ? -20.203 23.766 -5.391 1 88.94 267 ARG A N 1
ATOM 2116 C CA . ARG A 1 267 ? -19.938 23.219 -6.715 1 88.94 267 ARG A CA 1
ATOM 2117 C C . ARG A 1 267 ? -20.625 21.859 -6.898 1 88.94 267 ARG A C 1
ATOM 2119 O O . ARG A 1 267 ? -20.391 20.938 -6.117 1 88.94 267 ARG A O 1
ATOM 2126 N N . LYS A 1 268 ? -21.266 21.688 -7.801 1 83.75 268 LYS A N 1
ATOM 2127 C CA . LYS A 1 268 ? -22.141 20.531 -8.008 1 83.75 268 LYS A CA 1
ATOM 2128 C C . LYS A 1 268 ? -21.328 19.234 -8.07 1 83.75 268 LYS A C 1
ATOM 2130 O O . LYS A 1 268 ? -21.719 18.234 -7.473 1 83.75 268 LYS A O 1
ATOM 2135 N N . PRO A 1 269 ? -20.203 19.203 -8.711 1 77 269 PRO A N 1
ATOM 2136 C CA . PRO A 1 269 ? -19.422 17.969 -8.781 1 77 269 PRO A CA 1
ATOM 2137 C C . PRO A 1 269 ? -18.906 17.531 -7.418 1 77 269 PRO A C 1
ATOM 2139 O O . PRO A 1 269 ? -18.469 16.375 -7.262 1 77 269 PRO A O 1
ATOM 2142 N N . PHE A 1 270 ? -18.938 18.422 -6.445 1 82.81 270 PHE A N 1
ATOM 2143 C CA . PHE A 1 270 ? -18.406 18.125 -5.121 1 82.81 270 PHE A CA 1
ATOM 2144 C C . PHE A 1 270 ? -19.547 17.922 -4.121 1 82.81 270 PHE A C 1
ATOM 2146 O O . PHE A 1 270 ? -19.344 18.078 -2.916 1 82.81 270 PHE A O 1
ATOM 2153 N N . ASP A 1 271 ? -20.641 17.594 -4.746 1 85.25 271 ASP A N 1
ATOM 2154 C CA . ASP A 1 271 ? -21.734 17.266 -3.84 1 85.25 271 ASP A CA 1
ATOM 2155 C C . ASP A 1 271 ? -21.391 16.078 -2.961 1 85.25 271 ASP A C 1
ATOM 2157 O O . ASP A 1 271 ? -20.766 15.109 -3.43 1 85.25 271 ASP A O 1
ATOM 2161 N N . THR A 1 272 ? -21.75 16.141 -1.673 1 86.75 272 THR A N 1
ATOM 2162 C CA . THR A 1 272 ? -21.297 15.141 -0.709 1 86.75 272 THR A CA 1
ATOM 2163 C C . THR A 1 272 ? -22.25 13.938 -0.709 1 86.75 272 THR A C 1
ATOM 2165 O O . THR A 1 272 ? -23.422 14.062 -1.076 1 86.75 272 THR A O 1
ATOM 2168 N N . THR A 1 273 ? -21.719 12.773 -0.442 1 85.44 273 THR A N 1
ATOM 2169 C CA . THR A 1 273 ? -22.469 11.539 -0.262 1 85.44 273 THR A CA 1
ATOM 2170 C C . THR A 1 273 ? -22.625 11.211 1.221 1 85.44 273 THR A C 1
ATOM 2172 O O . THR A 1 273 ? -21.656 10.844 1.881 1 85.44 273 THR A O 1
ATOM 2175 N N . MET A 1 274 ? -23.828 11.312 1.7 1 88.38 274 MET A N 1
ATOM 2176 C CA . MET A 1 274 ? -24.078 11.078 3.121 1 88.38 274 MET A CA 1
ATOM 2177 C C . MET A 1 274 ? -24.484 9.633 3.375 1 88.38 274 MET A C 1
ATOM 2179 O O . MET A 1 274 ? -24.922 8.945 2.457 1 88.38 274 MET A O 1
ATOM 2183 N N . TRP A 1 275 ? -24.266 9.188 4.598 1 87.44 275 TRP A N 1
ATOM 2184 C CA . TRP A 1 275 ? -24.781 7.891 5.051 1 87.44 275 TRP A CA 1
ATOM 2185 C C . TRP A 1 275 ? -26.203 8.023 5.582 1 87.44 275 TRP A C 1
ATOM 2187 O O . TRP A 1 275 ? -26.578 9.07 6.113 1 87.44 275 TRP A O 1
ATOM 2197 N N . HIS A 1 276 ? -26.875 6.961 5.375 1 83.81 276 HIS A N 1
ATOM 2198 C CA . HIS A 1 276 ? -28.141 6.777 6.062 1 83.81 276 HIS A CA 1
ATOM 2199 C C . HIS A 1 276 ? -28.156 5.484 6.871 1 83.81 276 HIS A C 1
ATOM 2201 O O . HIS A 1 276 ? -27.594 4.477 6.445 1 83.81 276 HIS A O 1
ATOM 2207 N N . LEU A 1 277 ? -28.75 5.543 8.039 1 82 277 LEU A N 1
ATOM 2208 C CA . LEU A 1 277 ? -28.891 4.336 8.844 1 82 277 LEU A CA 1
ATOM 2209 C C . LEU A 1 277 ? -30.047 3.482 8.344 1 82 277 LEU A C 1
ATOM 2211 O O . LEU A 1 277 ? -31.078 4.016 7.898 1 82 277 LEU A O 1
ATOM 2215 N N . TYR A 1 278 ? -29.781 2.148 8.422 1 69.19 278 TYR A N 1
ATOM 2216 C CA . TYR A 1 278 ? -30.891 1.241 8.18 1 69.19 278 TYR A CA 1
ATOM 2217 C C . TYR A 1 278 ? -31.812 1.161 9.391 1 69.19 278 TYR A C 1
ATOM 2219 O O . TYR A 1 278 ? -31.344 1.226 10.531 1 69.19 278 TYR A O 1
ATOM 2227 N N . PRO A 1 279 ? -33.219 1.184 8.883 1 64.75 279 PRO A N 1
ATOM 2228 C CA . PRO A 1 279 ? -34.062 0.854 10.016 1 64.75 279 PRO A CA 1
ATOM 2229 C C . PRO A 1 279 ? -33.875 -0.574 10.523 1 64.75 279 PRO A C 1
ATOM 2231 O O . PRO A 1 279 ? -34 -1.527 9.75 1 64.75 279 PRO A O 1
ATOM 2234 N N . GLY A 1 280 ? -33.281 -0.77 11.625 1 62.88 280 GLY A N 1
ATOM 2235 C CA . GLY A 1 280 ? -33.031 -2.102 12.156 1 62.88 280 GLY A CA 1
ATOM 2236 C C . GLY A 1 280 ? -31.688 -2.668 11.727 1 62.88 280 GLY A C 1
ATOM 2237 O O . GLY A 1 280 ? -30.797 -1.924 11.32 1 62.88 280 GLY A O 1
ATOM 2238 N N . ASP A 1 281 ? -31.562 -3.982 12.023 1 59.25 281 ASP A N 1
ATOM 2239 C CA . ASP A 1 281 ? -30.266 -4.598 11.711 1 59.25 281 ASP A CA 1
ATOM 2240 C C . ASP A 1 281 ? -30.219 -5.043 10.25 1 59.25 281 ASP A C 1
ATOM 2242 O O . ASP A 1 281 ? -29.234 -5.633 9.812 1 59.25 281 ASP A O 1
ATOM 2246 N N . GLY A 1 282 ? -31.156 -4.527 9.477 1 56.88 282 GLY A N 1
ATOM 2247 C CA . GLY A 1 282 ? -31.219 -4.82 8.055 1 56.88 282 GLY A CA 1
ATOM 2248 C C . GLY A 1 282 ? -31.422 -6.297 7.762 1 56.88 282 GLY A C 1
ATOM 2249 O O . GLY A 1 282 ? -31.297 -6.727 6.613 1 56.88 282 GLY A O 1
ATOM 2250 N N . THR A 1 283 ? -31.453 -7.148 8.844 1 60.19 283 THR A N 1
ATOM 2251 C CA . THR A 1 283 ? -31.578 -8.586 8.602 1 60.19 283 THR A CA 1
ATOM 2252 C C . THR A 1 283 ? -32.969 -9.078 8.922 1 60.19 283 THR A C 1
ATOM 2254 O O . THR A 1 283 ? -33.719 -8.438 9.688 1 60.19 283 THR A O 1
ATOM 2257 N N . ALA A 1 284 ? -33.281 -10.07 8.102 1 57.09 284 ALA A N 1
ATOM 2258 C CA . ALA A 1 284 ? -34.531 -10.758 8.414 1 57.09 284 ALA A CA 1
ATOM 2259 C C . ALA A 1 284 ? -34.375 -11.625 9.664 1 57.09 284 ALA A C 1
ATOM 2261 O O . ALA A 1 284 ? -33.281 -12.133 9.945 1 57.09 284 ALA A O 1
ATOM 2262 N N . LYS A 1 285 ? -35.219 -11.562 10.727 1 58.16 285 LYS A N 1
ATOM 2263 C CA . LYS A 1 285 ? -35.25 -12.266 12.008 1 58.16 285 LYS A CA 1
ATOM 2264 C C . LYS A 1 285 ? -35.375 -13.773 11.812 1 58.16 285 LYS A C 1
ATOM 2266 O O . LYS A 1 285 ? -36.312 -14.242 11.188 1 58.16 285 LYS A O 1
ATOM 2271 N N . THR A 1 286 ? -34.281 -14.461 11.094 1 60.41 286 THR A N 1
ATOM 2272 C CA . THR A 1 286 ? -34.625 -15.883 11.023 1 60.41 286 THR A CA 1
ATOM 2273 C C . THR A 1 286 ? -34.375 -16.562 12.367 1 60.41 286 THR A C 1
ATOM 2275 O O . THR A 1 286 ? -33.438 -16.188 13.102 1 60.41 286 THR A O 1
ATOM 2278 N N . HIS A 1 287 ? -35.344 -17.391 12.773 1 64.31 287 HIS A N 1
ATOM 2279 C CA . HIS A 1 287 ? -35.5 -17.984 14.094 1 64.31 287 HIS A CA 1
ATOM 2280 C C . HIS A 1 287 ? -34.781 -19.328 14.188 1 64.31 287 HIS A C 1
ATOM 2282 O O . HIS A 1 287 ? -34.781 -19.969 15.242 1 64.31 287 HIS A O 1
ATOM 2288 N N . LYS A 1 288 ? -34.031 -19.938 13.102 1 83.38 288 LYS A N 1
ATOM 2289 C CA . LYS A 1 288 ? -33.375 -21.234 13.328 1 83.38 288 LYS A CA 1
ATOM 2290 C C . LYS A 1 288 ? -31.891 -21.094 13.531 1 83.38 288 LYS A C 1
ATOM 2292 O O . LYS A 1 288 ? -31.266 -20.156 13.016 1 83.38 288 LYS A O 1
ATOM 2297 N N . PRO A 1 289 ? -31.359 -22.156 14.281 1 90.38 289 PRO A N 1
ATOM 2298 C CA . PRO A 1 289 ? -29.922 -22.094 14.523 1 90.38 289 PRO A CA 1
ATOM 2299 C C . PRO A 1 289 ? -29.109 -22.266 13.242 1 90.38 289 PRO A C 1
ATOM 2301 O O . PRO A 1 289 ? -29.469 -23.047 12.367 1 90.38 289 PRO A O 1
ATOM 2304 N N . VAL A 1 290 ? -28.047 -21.578 13.125 1 92.25 290 VAL A N 1
ATOM 2305 C CA . VAL A 1 290 ? -27.156 -21.562 11.969 1 92.25 290 VAL A CA 1
ATOM 2306 C C . VAL A 1 290 ? -26.672 -22.969 11.664 1 92.25 290 VAL A C 1
ATOM 2308 O O . VAL A 1 290 ? -26.641 -23.391 10.5 1 92.25 290 VAL A O 1
ATOM 2311 N N . SER A 1 291 ? -26.297 -23.797 12.672 1 93 291 SER A N 1
ATOM 2312 C CA . SER A 1 291 ? -25.781 -25.141 12.492 1 93 291 SER A CA 1
ATOM 2313 C C . SER A 1 291 ? -26.797 -26.031 11.789 1 93 291 SER A C 1
ATOM 2315 O O . SER A 1 291 ? -26.438 -26.844 10.922 1 93 291 SER A O 1
ATOM 2317 N N . GLU A 1 292 ? -28.016 -25.875 12.172 1 93.5 292 GLU A N 1
ATOM 2318 C CA . GLU A 1 292 ? -29.078 -26.656 11.562 1 93.5 292 GLU A CA 1
ATOM 2319 C C . GLU A 1 292 ? -29.281 -26.281 10.102 1 93.5 292 GLU A C 1
ATOM 2321 O O . GLU A 1 292 ? -29.484 -27.156 9.25 1 93.5 292 GLU A O 1
ATOM 2326 N N . LEU A 1 293 ? -29.266 -25.031 9.891 1 94 293 LEU A N 1
ATOM 2327 C CA . LEU A 1 293 ? -29.469 -24.547 8.531 1 94 293 LEU A CA 1
ATOM 2328 C C . LEU A 1 293 ? -28.312 -24.969 7.625 1 94 293 LEU A C 1
ATOM 2330 O O . LEU A 1 293 ? -28.531 -25.266 6.449 1 94 293 LEU A O 1
ATOM 2334 N N . LYS A 1 294 ? -27.109 -24.984 8.164 1 93 294 LYS A N 1
ATOM 2335 C CA . LYS A 1 294 ? -25.953 -25.438 7.41 1 93 294 LYS A CA 1
ATOM 2336 C C . LYS A 1 294 ? -26.078 -26.906 7.035 1 93 294 LYS A C 1
ATOM 2338 O O . LYS A 1 294 ? -25.797 -27.297 5.898 1 93 294 LYS A O 1
ATOM 2343 N N . GLU A 1 295 ? -26.469 -27.672 7.973 1 93.94 295 GLU A N 1
ATOM 2344 C CA . GLU A 1 295 ? -26.672 -29.094 7.734 1 93.94 295 GLU A CA 1
ATOM 2345 C C . GLU A 1 295 ? -27.766 -29.328 6.688 1 93.94 295 GLU A C 1
ATOM 2347 O O . GLU A 1 295 ? -27.625 -30.219 5.84 1 93.94 295 GLU A O 1
ATOM 2352 N N . ARG A 1 296 ? -28.797 -28.594 6.82 1 93.12 296 ARG A N 1
ATOM 2353 C CA . ARG A 1 296 ? -29.891 -28.734 5.867 1 93.12 296 ARG A CA 1
ATOM 2354 C C . ARG A 1 296 ? -29.422 -28.406 4.449 1 93.12 296 ARG A C 1
ATOM 2356 O O . ARG A 1 296 ? -29.781 -29.109 3.502 1 93.12 296 ARG A O 1
ATOM 2363 N N . LEU A 1 297 ? -28.734 -27.328 4.297 1 94.19 297 LEU A N 1
ATOM 2364 C CA . LEU A 1 297 ? -28.219 -26.938 2.984 1 94.19 297 LEU A CA 1
ATOM 2365 C C . LEU A 1 297 ? -27.344 -28.031 2.404 1 94.19 297 LEU A C 1
ATOM 2367 O O . LEU A 1 297 ? -27.453 -28.375 1.221 1 94.19 297 LEU A O 1
ATOM 2371 N N . GLU A 1 298 ? -26.438 -28.594 3.213 1 90.5 298 GLU A N 1
ATOM 2372 C CA . GLU A 1 298 ? -25.562 -2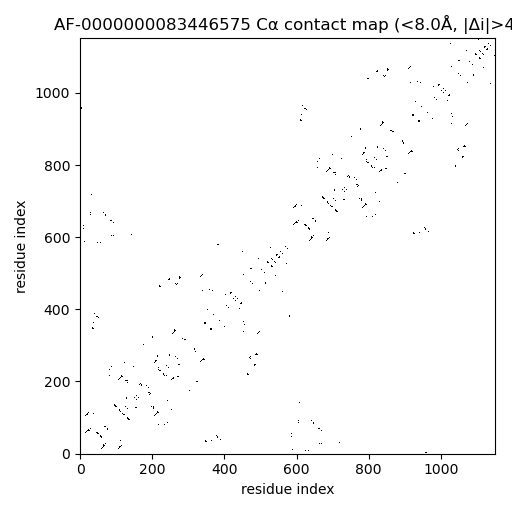9.672 2.771 1 90.5 298 GLU A CA 1
ATOM 2373 C C . GLU A 1 298 ? -26.359 -30.891 2.322 1 90.5 298 GLU A C 1
ATOM 2375 O O . GLU A 1 298 ? -26.047 -31.5 1.295 1 90.5 298 GLU A O 1
ATOM 2380 N N . LYS A 1 299 ? -27.328 -31.188 3.062 1 91.25 299 LYS A N 1
ATOM 2381 C CA . LYS A 1 299 ? -28.172 -32.344 2.727 1 91.25 299 LYS A CA 1
ATOM 2382 C C . LYS A 1 299 ? -28.891 -32.094 1.397 1 91.25 299 LYS A C 1
ATOM 2384 O O . LYS A 1 299 ? -28.984 -33.031 0.576 1 91.25 299 LYS A O 1
ATOM 2389 N N . LEU A 1 300 ? -29.406 -30.938 1.218 1 92.75 300 LEU A N 1
ATOM 2390 C CA . LEU A 1 300 ? -30.109 -30.609 -0.013 1 92.75 300 LEU A CA 1
ATOM 2391 C C . LEU A 1 300 ? -29.188 -30.719 -1.22 1 92.75 300 LEU A C 1
ATOM 2393 O O . LEU A 1 300 ? -29.594 -31.219 -2.275 1 92.75 300 LEU A O 1
ATOM 2397 N N . ARG A 1 301 ? -28 -30.312 -1.059 1 87.81 301 ARG A N 1
ATOM 2398 C CA . ARG A 1 301 ? -27.031 -30.312 -2.152 1 87.81 301 ARG A CA 1
ATOM 2399 C C . ARG A 1 301 ? -26.641 -31.719 -2.551 1 87.81 301 ARG A C 1
ATOM 2401 O O . ARG A 1 301 ? -26.328 -31.984 -3.713 1 87.81 301 ARG A O 1
ATOM 2408 N N . ASP A 1 302 ? -26.719 -32.594 -1.557 1 83.12 302 ASP A N 1
ATOM 2409 C CA . ASP A 1 302 ? -26.281 -33.969 -1.786 1 83.12 302 ASP A CA 1
ATOM 2410 C C . ASP A 1 302 ? -27.453 -34.875 -2.152 1 83.12 302 ASP A C 1
ATOM 2412 O O . ASP A 1 302 ? -27.266 -36.062 -2.453 1 83.12 302 ASP A O 1
ATOM 2416 N N . THR A 1 303 ? -28.625 -34.344 -2.045 1 84.94 303 THR A N 1
ATOM 2417 C CA . THR A 1 303 ? -29.812 -35.156 -2.346 1 84.94 303 THR A CA 1
ATOM 2418 C C . THR A 1 303 ? -30.156 -35.062 -3.828 1 84.94 303 THR A C 1
ATOM 2420 O O . THR A 1 303 ? -30.375 -33.969 -4.352 1 84.94 303 THR A O 1
ATOM 2423 N N . HIS A 1 304 ? -30.297 -36.156 -4.387 1 83.62 304 HIS A N 1
ATOM 2424 C CA . HIS A 1 304 ? -30.656 -36.25 -5.801 1 83.62 304 HIS A CA 1
ATOM 2425 C C . HIS A 1 304 ? -32.062 -35.688 -6.039 1 83.62 304 HIS A C 1
ATOM 2427 O O . HIS A 1 304 ? -33 -35.969 -5.266 1 83.62 304 HIS A O 1
ATOM 2433 N N . GLY A 1 305 ? -32.219 -34.906 -7.082 1 82.88 305 GLY A N 1
ATOM 2434 C CA . GLY A 1 305 ? -33.531 -34.375 -7.484 1 82.88 305 GLY A CA 1
ATOM 2435 C C . GLY A 1 305 ? -33.875 -33.062 -6.832 1 82.88 305 GLY A C 1
ATOM 2436 O O . GLY A 1 305 ? -34.875 -32.438 -7.168 1 82.88 305 GLY A O 1
ATOM 2437 N N . THR A 1 306 ? -32.969 -32.625 -5.855 1 90.5 306 THR A N 1
ATOM 2438 C CA . THR A 1 306 ? -33.219 -31.328 -5.25 1 90.5 306 THR A CA 1
ATOM 2439 C C . THR A 1 306 ? -33.156 -30.219 -6.301 1 90.5 306 THR A C 1
ATOM 2441 O O . THR A 1 306 ? -32.281 -30.219 -7.148 1 90.5 306 THR A O 1
ATOM 2444 N N . THR A 1 307 ? -34.156 -29.297 -6.277 1 92.94 307 THR A N 1
ATOM 2445 C CA . THR A 1 307 ? -34.219 -28.219 -7.266 1 92.94 307 THR A CA 1
ATOM 2446 C C . THR A 1 307 ? -33.312 -27.078 -6.871 1 92.94 307 THR A C 1
ATOM 2448 O O . THR A 1 307 ? -33 -26.891 -5.688 1 92.94 307 THR A O 1
ATOM 2451 N N . GLU A 1 308 ? -32.906 -26.312 -7.836 1 92.81 308 GLU A N 1
ATOM 2452 C CA . GLU A 1 308 ? -32.125 -25.125 -7.598 1 92.81 308 GLU A CA 1
ATOM 2453 C C . GLU A 1 308 ? -32.844 -24.141 -6.688 1 92.81 308 GLU A C 1
ATOM 2455 O O . GLU A 1 308 ? -32.219 -23.484 -5.852 1 92.81 308 GLU A O 1
ATOM 2460 N N . ALA A 1 309 ? -34.125 -24.062 -6.82 1 95.25 309 ALA A N 1
ATOM 2461 C CA . ALA A 1 309 ? -34.906 -23.141 -6.02 1 95.25 309 ALA A CA 1
ATOM 2462 C C . ALA A 1 309 ? -34.844 -23.5 -4.539 1 95.25 309 ALA A C 1
ATOM 2464 O O . ALA A 1 309 ? -34.812 -22.625 -3.678 1 95.25 309 ALA A O 1
ATOM 2465 N N . GLU A 1 310 ? -34.875 -24.75 -4.27 1 95.56 310 GLU A N 1
ATOM 2466 C CA . GLU A 1 310 ? -34.812 -25.219 -2.889 1 95.56 310 GLU A CA 1
ATOM 2467 C C . GLU A 1 310 ? -33.438 -24.922 -2.271 1 95.56 310 GLU A C 1
ATOM 2469 O O . GLU A 1 310 ? -33.375 -24.484 -1.122 1 95.56 310 GLU A O 1
ATOM 2474 N N . ILE A 1 311 ? -32.438 -25.188 -3.023 1 95.56 311 ILE A N 1
ATOM 2475 C CA . ILE A 1 311 ? -31.094 -24.922 -2.557 1 95.56 311 ILE A CA 1
ATOM 2476 C C . ILE A 1 311 ? -30.922 -23.422 -2.307 1 95.56 311 ILE A C 1
ATOM 2478 O O . ILE A 1 311 ? -30.359 -23.016 -1.281 1 95.56 311 ILE A O 1
ATOM 2482 N N . GLN A 1 312 ? -31.422 -22.672 -3.186 1 95.19 312 GLN A N 1
ATOM 2483 C CA . GLN A 1 312 ? -31.297 -21.219 -3.078 1 95.19 312 GLN A CA 1
ATOM 2484 C C . GLN A 1 312 ? -32.031 -20.703 -1.841 1 95.19 312 GLN A C 1
ATOM 2486 O O . GLN A 1 312 ? -31.516 -19.828 -1.131 1 95.19 312 GLN A O 1
ATOM 2491 N N . LYS A 1 313 ? -33.188 -21.172 -1.624 1 94.12 313 LYS A N 1
ATOM 2492 C CA . LYS A 1 313 ? -33.938 -20.75 -0.447 1 94.12 313 LYS A CA 1
ATOM 2493 C C . LYS A 1 313 ? -33.219 -21.125 0.838 1 94.12 313 LYS A C 1
ATOM 2495 O O . LYS A 1 313 ? -33.188 -20.344 1.789 1 94.12 313 LYS A O 1
ATOM 2500 N N . ALA A 1 314 ? -32.688 -22.281 0.85 1 95 314 ALA A N 1
ATOM 2501 C CA . ALA A 1 314 ? -31.922 -22.719 2.01 1 95 314 ALA A CA 1
ATOM 2502 C C . ALA A 1 314 ? -30.703 -21.812 2.229 1 95 314 ALA A C 1
ATOM 2504 O O . ALA A 1 314 ? -30.359 -21.5 3.369 1 95 314 ALA A O 1
ATOM 2505 N N . TRP A 1 315 ? -30.078 -21.422 1.164 1 94.94 315 TRP A N 1
ATOM 2506 C CA . TRP A 1 315 ? -28.922 -20.531 1.227 1 94.94 315 TRP A CA 1
ATOM 2507 C C . TRP A 1 315 ? -29.328 -19.172 1.808 1 94.94 315 TRP A C 1
ATOM 2509 O O . TRP A 1 315 ? -28.656 -18.672 2.715 1 94.94 315 TRP A O 1
ATOM 2519 N N . GLU A 1 316 ? -30.375 -18.609 1.348 1 92.12 316 GLU A N 1
ATOM 2520 C CA . GLU A 1 316 ? -30.859 -17.312 1.826 1 92.12 316 GLU A CA 1
ATOM 2521 C C . GLU A 1 316 ? -31.141 -17.359 3.324 1 92.12 316 GLU A C 1
ATOM 2523 O O . GLU A 1 316 ? -30.797 -16.422 4.055 1 92.12 316 GLU A O 1
ATOM 2528 N N . ASN A 1 317 ? -31.75 -18.484 3.693 1 91.88 317 ASN A N 1
ATOM 2529 C CA . ASN A 1 317 ? -32.062 -18.641 5.109 1 91.88 317 ASN A CA 1
ATOM 2530 C C . ASN A 1 317 ? -30.797 -18.719 5.957 1 91.88 317 ASN A C 1
ATOM 2532 O O . ASN A 1 317 ? -30.75 -18.188 7.062 1 91.88 317 ASN A O 1
ATOM 2536 N N . LEU A 1 318 ? -29.906 -19.438 5.453 1 92.94 318 LEU A N 1
ATOM 2537 C CA . LEU A 1 318 ? -28.656 -19.562 6.172 1 92.94 318 LEU A CA 1
ATOM 2538 C C . LEU A 1 318 ? -27.969 -18.203 6.312 1 92.94 318 LEU A C 1
ATOM 2540 O O . LEU A 1 318 ? -27.516 -17.844 7.402 1 92.94 318 LEU A O 1
ATOM 2544 N N . VAL A 1 319 ? -27.875 -17.406 5.242 1 91.5 319 VAL A N 1
ATOM 2545 C CA . VAL A 1 319 ? -27.234 -16.109 5.25 1 91.5 319 VAL A CA 1
ATOM 2546 C C . VAL A 1 319 ? -27.922 -15.188 6.254 1 91.5 319 VAL A C 1
ATOM 2548 O O . VAL A 1 319 ? -27.266 -14.516 7.055 1 91.5 319 VAL A O 1
ATOM 2551 N N . ASP A 1 320 ? -29.203 -15.203 6.246 1 89.62 320 ASP A N 1
ATOM 2552 C CA . ASP A 1 320 ? -29.984 -14.383 7.168 1 89.62 320 ASP A CA 1
ATOM 2553 C C . ASP A 1 320 ? -29.672 -14.75 8.617 1 89.62 320 ASP A C 1
ATOM 2555 O O . ASP A 1 320 ? -29.531 -13.875 9.469 1 89.62 320 ASP A O 1
ATOM 2559 N N . ALA A 1 321 ? -29.641 -16.016 8.844 1 90.94 321 ALA A N 1
ATOM 2560 C CA . ALA A 1 321 ? -29.391 -16.5 10.195 1 90.94 321 ALA A CA 1
ATOM 2561 C C . ALA A 1 321 ? -27.984 -16.141 10.656 1 90.94 321 ALA A C 1
ATOM 2563 O O . ALA A 1 321 ? -27.781 -15.75 11.812 1 90.94 321 ALA A O 1
ATOM 2564 N N . GLU A 1 322 ? -27.078 -16.344 9.789 1 91.12 322 GLU A N 1
ATOM 2565 C CA . GLU A 1 322 ? -25.688 -16.016 10.125 1 91.12 322 GLU A CA 1
ATOM 2566 C C . GLU A 1 322 ? -25.547 -14.523 10.422 1 91.12 322 GLU A C 1
ATOM 2568 O O . GLU A 1 322 ? -24.875 -14.148 11.391 1 91.12 322 GLU A O 1
ATOM 2573 N N . MET A 1 323 ? -26.156 -13.672 9.68 1 89 323 MET A N 1
ATOM 2574 C CA . MET A 1 323 ? -26.094 -12.234 9.891 1 89 323 MET A CA 1
ATOM 2575 C C . MET A 1 323 ? -26.766 -11.844 11.203 1 89 323 MET A C 1
ATOM 2577 O O . MET A 1 323 ? -26.219 -11.055 11.977 1 89 323 MET A O 1
ATOM 2581 N N . HIS A 1 324 ? -27.875 -12.398 11.391 1 87.88 324 HIS A N 1
ATOM 2582 C CA . HIS A 1 324 ? -28.625 -12.086 12.609 1 87.88 324 HIS A CA 1
ATOM 2583 C C . HIS A 1 324 ? -27.812 -12.461 13.852 1 87.88 324 HIS A C 1
ATOM 2585 O O . HIS A 1 324 ? -27.781 -11.695 14.82 1 87.88 324 HIS A O 1
ATOM 2591 N N . GLU A 1 325 ? -27.266 -13.609 13.773 1 89.38 325 GLU A N 1
ATOM 2592 C CA . GLU A 1 325 ? -26.5 -14.086 14.914 1 89.38 325 GLU A CA 1
ATOM 2593 C C . GLU A 1 325 ? -25.281 -13.203 15.164 1 89.38 325 GLU A C 1
ATOM 2595 O O . GLU A 1 325 ? -24.984 -12.867 16.312 1 89.38 325 GLU A O 1
ATOM 2600 N N . GLU A 1 326 ? -24.625 -12.844 14.133 1 90.75 326 GLU A N 1
ATOM 2601 C CA . GLU A 1 326 ? -23.406 -12.047 14.266 1 90.75 326 GLU A CA 1
ATOM 2602 C C . GLU A 1 326 ? -23.719 -10.617 14.695 1 90.75 326 GLU A C 1
ATOM 2604 O O . GLU A 1 326 ? -22.984 -10.016 15.477 1 90.75 326 GLU A O 1
ATOM 2609 N N . LEU A 1 327 ? -24.812 -10.078 14.266 1 89.75 327 LEU A N 1
ATOM 2610 C CA . LEU A 1 327 ? -25.141 -8.664 14.453 1 89.75 327 LEU A CA 1
ATOM 2611 C C . LEU A 1 327 ? -25.906 -8.461 15.758 1 89.75 327 LEU A C 1
ATOM 2613 O O . LEU A 1 327 ? -26.172 -7.328 16.156 1 89.75 327 LEU A O 1
ATOM 2617 N N . LYS A 1 328 ? -26.203 -9.539 16.359 1 86.19 328 LYS A N 1
ATOM 2618 C CA . LYS A 1 328 ? -27.016 -9.445 17.578 1 86.19 328 LYS A CA 1
ATOM 2619 C C . LYS A 1 328 ? -26.359 -8.547 18.625 1 86.19 328 LYS A C 1
ATOM 2621 O O . LYS A 1 328 ? -25.188 -8.758 18.969 1 86.19 328 LYS A O 1
ATOM 2626 N N . GLY A 1 329 ? -27.078 -7.508 19.016 1 82.44 329 GLY A N 1
ATOM 2627 C CA . GLY A 1 329 ? -26.609 -6.621 20.062 1 82.44 329 GLY A CA 1
ATOM 2628 C C . GLY A 1 329 ? -25.688 -5.531 19.562 1 82.44 329 GLY A C 1
ATOM 2629 O O . GLY A 1 329 ? -25.188 -4.727 20.344 1 82.44 329 GLY A O 1
ATOM 2630 N N . SER A 1 330 ? -25.453 -5.582 18.297 1 85.5 330 SER A N 1
ATOM 2631 C CA . SER A 1 330 ? -24.562 -4.562 17.75 1 85.5 330 SER A CA 1
ATOM 2632 C C . SER A 1 330 ? -25.359 -3.414 17.125 1 85.5 330 SER A C 1
ATOM 2634 O O . SER A 1 330 ? -26.422 -3.629 16.547 1 85.5 330 SER A O 1
ATOM 2636 N N . ASN A 1 331 ? -24.906 -2.148 17.453 1 86.31 331 ASN A N 1
ATOM 2637 C CA . ASN A 1 331 ? -25.5 -0.959 16.844 1 86.31 331 ASN A CA 1
ATOM 2638 C C . ASN A 1 331 ? -24.422 -0.037 16.281 1 86.31 331 ASN A C 1
ATOM 2640 O O . ASN A 1 331 ? -23.453 0.287 16.953 1 86.31 331 ASN A O 1
ATOM 2644 N N . SER A 1 332 ? -24.672 0.274 15.008 1 90.06 332 SER A N 1
ATOM 2645 C CA . SER A 1 332 ? -23.734 1.189 14.367 1 90.06 332 SER A CA 1
ATOM 2646 C C . SER A 1 332 ? -23.906 2.611 14.891 1 90.06 332 SER A C 1
ATOM 2648 O O . SER A 1 332 ? -25.031 3.064 15.125 1 90.06 332 SER A O 1
ATOM 2650 N N . LYS A 1 333 ? -22.844 3.23 15.188 1 92.75 333 LYS A N 1
ATOM 2651 C CA . LYS A 1 333 ? -22.828 4.652 15.523 1 92.75 333 LYS A CA 1
ATOM 2652 C C . LYS A 1 333 ? -22.469 5.504 14.312 1 92.75 333 LYS A C 1
ATOM 2654 O O . LYS A 1 333 ? -21.438 5.277 13.68 1 92.75 333 LYS A O 1
ATOM 2659 N N . LEU A 1 334 ? -23.344 6.414 13.984 1 94.38 334 LEU A N 1
ATOM 2660 C CA . LEU A 1 334 ? -23.141 7.309 12.852 1 94.38 334 LEU A CA 1
ATOM 2661 C C . LEU A 1 334 ? -23.094 8.758 13.312 1 94.38 334 LEU A C 1
ATOM 2663 O O . LEU A 1 334 ? -23.984 9.219 14.023 1 94.38 334 LEU A O 1
ATOM 2667 N N . LYS A 1 335 ? -22.062 9.453 13.031 1 95.94 335 LYS A N 1
ATOM 2668 C CA . LYS A 1 335 ? -21.922 10.883 13.281 1 95.94 335 LYS A CA 1
ATOM 2669 C C . LYS A 1 335 ? -21.516 11.625 12.016 1 95.94 335 LYS A C 1
ATOM 2671 O O . LYS A 1 335 ? -20.453 11.367 11.445 1 95.94 335 LYS A O 1
ATOM 2676 N N . GLN A 1 336 ? -22.328 12.492 11.531 1 96.31 336 GLN A N 1
ATOM 2677 C CA . GLN A 1 336 ? -22.047 13.328 10.367 1 96.31 336 GLN A CA 1
ATOM 2678 C C . GLN A 1 336 ? -22.172 14.812 10.719 1 96.31 336 GLN A C 1
ATOM 2680 O O . GLN A 1 336 ? -23.25 15.289 11.086 1 96.31 336 GLN A O 1
ATOM 2685 N N . VAL A 1 337 ? -21.078 15.57 10.594 1 97.81 337 VAL A N 1
ATOM 2686 C CA . VAL A 1 337 ? -21.031 16.906 11.164 1 97.81 337 VAL A CA 1
ATOM 2687 C C . VAL A 1 337 ? -20.672 17.922 10.078 1 97.81 337 VAL A C 1
ATOM 2689 O O . VAL A 1 337 ? -19.75 17.719 9.297 1 97.81 337 VAL A O 1
ATOM 2692 N N . TRP A 1 338 ? -21.438 19.047 10.023 1 97.75 338 TRP A N 1
ATOM 2693 C CA . TRP A 1 338 ? -21.203 20.156 9.117 1 97.75 338 TRP A CA 1
ATOM 2694 C C . TRP A 1 338 ? -20.219 21.156 9.719 1 97.75 338 TRP A C 1
ATOM 2696 O O . TRP A 1 338 ? -20.391 21.594 10.859 1 97.75 338 TRP A O 1
ATOM 2706 N N . PHE A 1 339 ? -19.188 21.469 9 1 97.81 339 PHE A N 1
ATOM 2707 C CA . PHE A 1 339 ? -18.188 22.469 9.352 1 97.81 339 PHE A CA 1
ATOM 2708 C C . PHE A 1 339 ? -18.219 23.625 8.367 1 97.81 339 PHE A C 1
ATOM 2710 O O . PHE A 1 339 ? -18.641 23.469 7.219 1 97.81 339 PHE A O 1
ATOM 2717 N N . PRO A 1 340 ? -17.781 24.844 8.828 1 97.06 340 PRO A N 1
ATOM 2718 C CA . PRO A 1 340 ? -17.688 25.922 7.84 1 97.06 340 PRO A CA 1
ATOM 2719 C C . PRO A 1 340 ? -16.625 25.656 6.781 1 97.06 340 PRO A C 1
ATOM 2721 O O . PRO A 1 340 ? -15.641 24.953 7.055 1 97.06 340 PRO A O 1
ATOM 2724 N N . GLY A 1 341 ? -16.875 26.219 5.613 1 96.94 341 GLY A N 1
ATOM 2725 C CA . GLY A 1 341 ? -15.867 26.125 4.566 1 96.94 341 GLY A CA 1
ATOM 2726 C C . GLY A 1 341 ? -16.312 25.281 3.379 1 96.94 341 GLY A C 1
ATOM 2727 O O . GLY A 1 341 ? -17.438 24.797 3.344 1 96.94 341 GLY A O 1
ATOM 2728 N N . VAL A 1 342 ? -15.391 25.219 2.404 1 95.5 342 VAL A N 1
ATOM 2729 C CA . VAL A 1 342 ? -15.633 24.438 1.197 1 95.5 342 VAL A CA 1
ATOM 2730 C C . VAL A 1 342 ? -14.836 23.141 1.258 1 95.5 342 VAL A C 1
ATOM 2732 O O . VAL A 1 342 ? -14.164 22.859 2.256 1 95.5 342 VAL A O 1
ATOM 2735 N N . HIS A 1 343 ? -14.898 22.328 0.267 1 93.5 343 HIS A N 1
ATOM 2736 C CA . HIS A 1 343 ? -14.406 20.953 0.185 1 93.5 343 HIS A CA 1
ATOM 2737 C C . HIS A 1 343 ? -12.984 20.844 0.718 1 93.5 343 HIS A C 1
ATOM 2739 O O . HIS A 1 343 ? -12.719 20.062 1.636 1 93.5 343 HIS A O 1
ATOM 2745 N N . ILE A 1 344 ? -12.039 21.656 0.263 1 93.5 344 ILE A N 1
ATOM 2746 C CA . ILE A 1 344 ? -10.625 21.547 0.575 1 93.5 344 ILE A CA 1
ATOM 2747 C C . ILE A 1 344 ? -10.375 21.969 2.021 1 93.5 344 ILE A C 1
ATOM 2749 O O . ILE A 1 344 ? -9.398 21.547 2.645 1 93.5 344 ILE A O 1
ATOM 2753 N N . ASN A 1 345 ? -11.273 22.812 2.582 1 95.62 345 ASN A N 1
ATOM 2754 C CA . ASN A 1 345 ? -11.125 23.266 3.965 1 95.62 345 ASN A CA 1
ATOM 2755 C C . ASN A 1 345 ? -11.375 22.125 4.949 1 95.62 345 ASN A C 1
ATOM 2757 O O . ASN A 1 345 ? -10.969 22.188 6.109 1 95.62 345 ASN A O 1
ATOM 2761 N N . ILE A 1 346 ? -12.086 21.109 4.465 1 96.81 346 ILE A N 1
ATOM 2762 C CA . ILE A 1 346 ? -12.461 20.016 5.352 1 96.81 346 ILE A CA 1
ATOM 2763 C C . ILE A 1 346 ? -11.359 18.953 5.371 1 96.81 346 ILE A C 1
ATOM 2765 O O . ILE A 1 346 ? -10.969 18.484 6.438 1 96.81 346 ILE A O 1
ATOM 2769 N N . GLY A 1 347 ? -10.867 18.609 4.262 1 95.75 347 GLY A N 1
ATOM 2770 C CA . GLY A 1 347 ? -9.891 17.547 4.148 1 95.75 347 GLY A CA 1
ATOM 2771 C C . GLY A 1 347 ? -8.461 18.031 4.246 1 95.75 347 GLY A C 1
ATOM 2772 O O . GLY A 1 347 ? -7.543 17.234 4.469 1 95.75 347 GLY A O 1
ATOM 2773 N N . GLY A 1 348 ? -8.273 19.297 4.012 1 93.44 348 GLY A N 1
ATOM 2774 C CA . GLY A 1 348 ? -6.918 19.844 4.02 1 93.44 348 GLY A CA 1
ATOM 2775 C C . GLY A 1 348 ? -6.168 19.578 2.729 1 93.44 348 GLY A C 1
ATOM 2776 O O . GLY A 1 348 ? -6.734 19.047 1.769 1 93.44 348 GLY A O 1
ATOM 2777 N N . GLY A 1 349 ? -4.895 20.094 2.686 1 91.75 349 GLY A N 1
ATOM 2778 C CA . GLY A 1 349 ? -4.043 19.844 1.533 1 91.75 349 GLY A CA 1
ATOM 2779 C C . GLY A 1 349 ? -4.145 20.922 0.476 1 91.75 349 GLY A C 1
ATOM 2780 O O . GLY A 1 349 ? -3.91 20.672 -0.708 1 91.75 349 GLY A O 1
ATOM 2781 N N . SER A 1 350 ? -4.508 22.125 0.85 1 89.19 350 SER A N 1
ATOM 2782 C CA . SER A 1 350 ? -4.656 23.203 -0.125 1 89.19 350 SER A CA 1
ATOM 2783 C C . SER A 1 350 ? -3.303 23.641 -0.669 1 89.19 350 SER A C 1
ATOM 2785 O O . SER A 1 350 ? -2.43 24.062 0.092 1 89.19 350 SER A O 1
ATOM 2787 N N . ASP A 1 351 ? -3.168 23.578 -1.935 1 85.06 351 ASP A N 1
ATOM 2788 C CA . ASP A 1 351 ? -1.906 24 -2.541 1 85.06 351 ASP A CA 1
ATOM 2789 C C . ASP A 1 351 ? -1.859 25.516 -2.738 1 85.06 351 ASP A C 1
ATOM 2791 O O . ASP A 1 351 ? -0.891 26.031 -3.287 1 85.06 351 ASP A O 1
ATOM 2795 N N . ASP A 1 352 ? -2.896 26.219 -2.277 1 88.06 352 ASP A N 1
ATOM 2796 C CA . ASP A 1 352 ? -2.953 27.688 -2.387 1 88.06 352 ASP A CA 1
ATOM 2797 C C . ASP A 1 352 ? -1.752 28.328 -1.703 1 88.06 352 ASP A C 1
ATOM 2799 O O . ASP A 1 352 ? -1.303 29.406 -2.113 1 88.06 352 ASP A O 1
ATOM 2803 N N . VAL A 1 353 ? -1.236 27.672 -0.794 1 87.19 353 VAL A N 1
ATOM 2804 C CA . VAL A 1 353 ? -0.132 28.234 -0.019 1 87.19 353 VAL A CA 1
ATOM 2805 C C . VAL A 1 353 ? 1.093 28.406 -0.916 1 87.19 353 VAL A C 1
ATOM 2807 O O . VAL A 1 353 ? 1.964 29.234 -0.632 1 87.19 353 VAL A O 1
ATOM 2810 N N . PHE A 1 354 ? 1.142 27.609 -2.012 1 85.75 354 PHE A N 1
ATOM 2811 C CA . PHE A 1 354 ? 2.264 27.703 -2.939 1 85.75 354 PHE A CA 1
ATOM 2812 C C . PHE A 1 354 ? 1.908 28.578 -4.137 1 85.75 354 PHE A C 1
ATOM 2814 O O . PHE A 1 354 ? 2.738 28.797 -5.02 1 85.75 354 PHE A O 1
ATOM 2821 N N . LYS A 1 355 ? 0.705 29.078 -4.184 1 88.12 355 LYS A N 1
ATOM 2822 C CA . LYS A 1 355 ? 0.228 29.859 -5.328 1 88.12 355 LYS A CA 1
ATOM 2823 C C . LYS A 1 355 ? -0.123 31.281 -4.918 1 88.12 355 LYS A C 1
ATOM 2825 O O . LYS A 1 355 ? 0.765 32.094 -4.625 1 88.12 355 LYS A O 1
ATOM 2830 N N . ASP A 1 356 ? -1.448 31.547 -4.734 1 86.69 356 ASP A N 1
ATOM 2831 C CA . ASP A 1 356 ? -1.888 32.906 -4.492 1 86.69 356 ASP A CA 1
ATOM 2832 C C . ASP A 1 356 ? -1.929 33.219 -3 1 86.69 356 ASP A C 1
ATOM 2834 O O . ASP A 1 356 ? -1.938 34.406 -2.604 1 86.69 356 ASP A O 1
ATOM 2838 N N . LYS A 1 357 ? -1.984 32.219 -2.17 1 90.94 357 LYS A N 1
ATOM 2839 C CA . LYS A 1 357 ? -1.925 32.375 -0.719 1 90.94 357 LYS A CA 1
ATOM 2840 C C . LYS A 1 357 ? -3.1 33.188 -0.2 1 90.94 357 LYS A C 1
ATOM 2842 O O . LYS A 1 357 ? -2.908 34.125 0.574 1 90.94 357 LYS A O 1
ATOM 2847 N N . LEU A 1 358 ? -4.277 32.844 -0.659 1 91.38 358 LEU A N 1
ATOM 2848 C CA . LEU A 1 358 ? -5.465 33.625 -0.344 1 91.38 358 LEU A CA 1
ATOM 2849 C C . LEU A 1 358 ? -6.305 32.938 0.726 1 91.38 358 LEU A C 1
ATOM 2851 O O . LEU A 1 358 ? -7.184 33.562 1.324 1 91.38 358 LEU A O 1
ATOM 2855 N N . GLY A 1 359 ? -6.051 31.672 0.958 1 91.75 359 GLY A N 1
ATOM 2856 C CA . GLY A 1 359 ? -6.922 30.875 1.813 1 91.75 359 GLY A CA 1
ATOM 2857 C C . GLY A 1 359 ? -6.594 31.016 3.287 1 91.75 359 GLY A C 1
ATOM 2858 O O . GLY A 1 359 ? -5.941 31.969 3.699 1 91.75 359 GLY A O 1
ATOM 2859 N N . ASP A 1 360 ? -7.176 30.094 4.105 1 91.56 360 ASP A N 1
ATOM 2860 C CA . ASP A 1 360 ? -7.125 30.203 5.562 1 91.56 360 ASP A CA 1
ATOM 2861 C C . ASP A 1 360 ? -5.902 29.484 6.125 1 91.56 360 ASP A C 1
ATOM 2863 O O . ASP A 1 360 ? -5.809 29.266 7.336 1 91.56 360 ASP A O 1
ATOM 2867 N N . PHE A 1 361 ? -4.996 29 5.25 1 90.81 361 PHE A N 1
ATOM 2868 C CA . PHE A 1 361 ? -3.748 28.344 5.648 1 90.81 361 PHE A CA 1
ATOM 2869 C C . PHE A 1 361 ? -4.02 27.172 6.57 1 90.81 361 PHE A C 1
ATOM 2871 O O . PHE A 1 361 ? -3.391 27.031 7.621 1 90.81 361 PHE A O 1
ATOM 2878 N N . GLU A 1 362 ? -5.062 26.375 6.301 1 91.38 362 GLU A N 1
ATOM 2879 C CA . GLU A 1 362 ? -5.379 25.078 6.898 1 91.38 362 GLU A CA 1
ATOM 2880 C C . GLU A 1 362 ? -6.004 25.234 8.281 1 91.38 362 GLU A C 1
ATOM 2882 O O . GLU A 1 362 ? -5.965 24.328 9.102 1 91.38 362 GLU A O 1
ATOM 2887 N N . GLN A 1 363 ? -6.574 26.422 8.617 1 89.38 363 GLN A N 1
ATOM 2888 C CA . GLN A 1 363 ? -7.215 26.609 9.914 1 89.38 363 GLN A CA 1
ATOM 2889 C C . GLN A 1 363 ? -8.406 25.672 10.086 1 89.38 363 GLN A C 1
ATOM 2891 O O . GLN A 1 363 ? -8.477 24.922 11.062 1 89.38 363 GLN A O 1
ATOM 2896 N N . ILE A 1 364 ? -9.297 25.688 9.148 1 93.94 364 ILE A N 1
ATOM 2897 C CA . ILE A 1 364 ? -10.523 24.922 9.266 1 93.94 364 ILE A CA 1
ATOM 2898 C C . ILE A 1 364 ? -10.203 23.422 9.195 1 93.94 364 ILE A C 1
ATOM 2900 O O . ILE A 1 364 ? -10.789 22.625 9.922 1 93.94 364 ILE A O 1
ATOM 2904 N N . SER A 1 365 ? -9.258 23.062 8.312 1 94.12 365 SER A N 1
ATOM 2905 C CA . SER A 1 365 ? -8.883 21.656 8.219 1 94.12 365 SER A CA 1
ATOM 2906 C C . SER A 1 365 ? -8.273 21.156 9.523 1 94.12 365 SER A C 1
ATOM 2908 O O . SER A 1 365 ? -8.43 19.984 9.883 1 94.12 365 SER A O 1
ATOM 2910 N N . THR A 1 366 ? -7.582 22.016 10.25 1 91.56 366 THR A N 1
ATOM 2911 C CA . THR A 1 366 ? -7.043 21.641 11.547 1 91.56 366 THR A CA 1
ATOM 2912 C C . THR A 1 366 ? -8.164 21.375 12.547 1 91.56 366 THR A C 1
ATOM 2914 O O . THR A 1 366 ? -8.062 20.484 13.383 1 91.56 366 THR A O 1
ATOM 2917 N N . ILE A 1 367 ? -9.188 22.125 12.477 1 91.56 367 ILE A N 1
ATOM 2918 C CA . ILE A 1 367 ? -10.336 21.969 13.359 1 91.56 367 ILE A CA 1
ATOM 2919 C C . ILE A 1 367 ? -11.031 20.641 13.062 1 91.56 367 ILE A C 1
ATOM 2921 O O . ILE A 1 367 ? -11.367 19.891 13.977 1 91.56 367 ILE A O 1
ATOM 2925 N N . THR A 1 368 ? -11.281 20.359 11.758 1 96.31 368 THR A N 1
ATOM 2926 C CA . THR A 1 368 ? -11.922 19.094 11.391 1 96.31 368 THR A CA 1
ATOM 2927 C C . THR A 1 368 ? -11.047 17.906 11.781 1 96.31 368 THR A C 1
ATOM 2929 O O . THR A 1 368 ? -11.547 16.859 12.188 1 96.31 368 THR A O 1
ATOM 2932 N N . LEU A 1 369 ? -9.719 18.031 11.641 1 95.25 369 LEU A N 1
ATOM 2933 C CA . LEU A 1 369 ? -8.797 17 12.07 1 95.25 369 LEU A CA 1
ATOM 2934 C C . LEU A 1 369 ? -8.922 16.734 13.562 1 95.25 369 LEU A C 1
ATOM 2936 O O . LEU A 1 369 ? -8.984 15.586 14 1 95.25 369 LEU A O 1
ATOM 2940 N N . ALA A 1 370 ? -8.922 17.812 14.297 1 91.5 370 ALA A N 1
ATOM 2941 C CA . ALA A 1 370 ? -9.055 17.688 15.75 1 91.5 370 ALA A CA 1
ATOM 2942 C C . ALA A 1 370 ? -10.344 16.969 16.109 1 91.5 370 ALA A C 1
ATOM 2944 O O . ALA A 1 370 ? -10.352 16.109 17.016 1 91.5 370 ALA A O 1
ATOM 2945 N N . TRP A 1 371 ? -11.406 17.328 15.484 1 94.31 371 TRP A N 1
ATOM 2946 C CA . TRP A 1 371 ? -12.688 16.672 15.711 1 94.31 371 TRP A CA 1
ATOM 2947 C C . TRP A 1 371 ? -12.586 15.172 15.422 1 94.31 371 TRP A C 1
ATOM 2949 O O . TRP A 1 371 ? -13.062 14.352 16.203 1 94.31 371 TRP A O 1
ATOM 2959 N N . MET A 1 372 ? -12.031 14.805 14.297 1 96.38 372 MET A N 1
ATOM 2960 C CA . MET A 1 372 ? -11.898 13.406 13.906 1 96.38 372 MET A CA 1
ATOM 2961 C C . MET A 1 372 ? -11.031 12.641 14.898 1 96.38 372 MET A C 1
ATOM 2963 O O . MET A 1 372 ? -11.383 11.531 15.305 1 96.38 372 MET A O 1
ATOM 2967 N N . LEU A 1 373 ? -9.898 13.227 15.312 1 93.75 373 LEU A N 1
ATOM 2968 C CA . LEU A 1 373 ? -9.016 12.578 16.266 1 93.75 373 LEU A CA 1
ATOM 2969 C C . LEU A 1 373 ? -9.719 12.344 17.594 1 93.75 373 LEU A C 1
ATOM 2971 O O . LEU A 1 373 ? -9.469 11.352 18.281 1 93.75 373 LEU A O 1
ATOM 2975 N N . GLU A 1 374 ? -10.562 13.297 17.922 1 91.81 374 GLU A N 1
ATOM 2976 C CA . GLU A 1 374 ? -11.344 13.141 19.141 1 91.81 374 GLU A CA 1
ATOM 2977 C C . GLU A 1 374 ? -12.219 11.891 19.078 1 91.81 374 GLU A C 1
ATOM 2979 O O . GLU A 1 374 ? -12.383 11.188 20.078 1 91.81 374 GLU A O 1
ATOM 2984 N N . GLN A 1 375 ? -12.812 11.641 17.906 1 93.69 375 GLN A N 1
ATOM 2985 C CA . GLN A 1 375 ? -13.617 10.438 17.734 1 93.69 375 GLN A CA 1
ATOM 2986 C C . GLN A 1 375 ? -12.75 9.18 17.766 1 93.69 375 GLN A C 1
ATOM 2988 O O . GLN A 1 375 ? -13.125 8.172 18.359 1 93.69 375 GLN A O 1
ATOM 2993 N N . LEU A 1 376 ? -11.578 9.227 17.219 1 94 376 LEU A N 1
ATOM 2994 C CA . LEU A 1 376 ? -10.758 8.047 16.938 1 94 376 LEU A CA 1
ATOM 2995 C C . LEU A 1 376 ? -9.898 7.688 18.141 1 94 376 LEU A C 1
ATOM 2997 O O . LEU A 1 376 ? -9.383 6.566 18.219 1 94 376 LEU A O 1
ATOM 3001 N N . LYS A 1 377 ? -9.633 8.625 19.016 1 88.75 377 LYS A N 1
ATOM 3002 C CA . LYS A 1 377 ? -8.734 8.391 20.141 1 88.75 377 LYS A CA 1
ATOM 3003 C C . LYS A 1 377 ? -9.227 7.234 21.016 1 88.75 377 LYS A C 1
ATOM 3005 O O . LYS A 1 377 ? -8.445 6.633 21.75 1 88.75 377 LYS A O 1
ATOM 3010 N N . GLU A 1 378 ? -10.523 6.93 20.891 1 87.31 378 GLU A N 1
ATOM 3011 C CA . GLU A 1 378 ? -11.094 5.82 21.641 1 87.31 378 GLU A CA 1
ATOM 3012 C C . GLU A 1 378 ? -10.75 4.48 21 1 87.31 378 GLU A C 1
ATOM 3014 O O . GLU A 1 378 ? -10.875 3.43 21.641 1 87.31 378 GLU A O 1
ATOM 3019 N N . HIS A 1 379 ? -10.305 4.531 19.844 1 92.06 379 HIS A N 1
ATOM 3020 C CA . HIS A 1 379 ? -10.125 3.312 19.047 1 92.06 379 HIS A CA 1
ATOM 3021 C C . HIS A 1 379 ? -8.656 3.09 18.703 1 92.06 379 HIS A C 1
ATOM 3023 O O . HIS A 1 379 ? -8.211 1.947 18.578 1 92.06 379 HIS A O 1
ATOM 3029 N N . LEU A 1 380 ? -7.918 4.117 18.484 1 95.12 380 LEU A N 1
ATOM 3030 C CA . LEU A 1 380 ? -6.547 4.078 18 1 95.12 380 LEU A CA 1
ATOM 3031 C C . LEU A 1 380 ? -5.613 4.84 18.938 1 95.12 380 LEU A C 1
ATOM 3033 O O . LEU A 1 380 ? -6.055 5.73 19.672 1 95.12 380 LEU A O 1
ATOM 3037 N N . ALA A 1 381 ? -4.379 4.445 18.875 1 93.06 381 ALA A N 1
ATOM 3038 C CA . ALA A 1 381 ? -3.367 5.129 19.672 1 93.06 381 ALA A CA 1
ATOM 3039 C C . ALA A 1 381 ? -2.576 6.121 18.828 1 93.06 381 ALA A C 1
ATOM 3041 O O . ALA A 1 381 ? -2.02 5.754 17.797 1 93.06 381 ALA A O 1
ATOM 3042 N N . PHE A 1 382 ? -2.598 7.375 19.25 1 91.56 382 PHE A N 1
ATOM 3043 C CA . PHE A 1 382 ? -1.853 8.445 18.594 1 91.56 382 PHE A CA 1
ATOM 3044 C C . PHE A 1 382 ? -0.724 8.938 19.5 1 91.56 382 PHE A C 1
ATOM 3046 O O . PHE A 1 382 ? -0.705 8.648 20.688 1 91.56 382 PHE A O 1
ATOM 3053 N N . GLU A 1 383 ? 0.211 9.648 18.828 1 86.12 383 GLU A N 1
ATOM 3054 C CA . GLU A 1 383 ? 1.262 10.305 19.609 1 86.12 383 GLU A CA 1
ATOM 3055 C C . GLU A 1 383 ? 0.67 11.18 20.703 1 86.12 383 GLU A C 1
ATOM 3057 O O . GLU A 1 383 ? -0.318 11.883 20.484 1 86.12 383 GLU A O 1
ATOM 3062 N N . LEU A 1 384 ? 1.205 11.062 21.906 1 74.75 384 LEU A N 1
ATOM 3063 C CA . LEU A 1 384 ? 0.698 11.773 23.062 1 74.75 384 LEU A CA 1
ATOM 3064 C C . LEU A 1 384 ? 0.646 13.281 22.797 1 74.75 384 LEU A C 1
ATOM 3066 O O . LEU A 1 384 ? -0.31 13.953 23.203 1 74.75 384 LEU A O 1
ATOM 3070 N N . ASN A 1 385 ? 1.654 13.797 22.141 1 79.19 385 ASN A N 1
ATOM 3071 C CA . ASN A 1 385 ? 1.705 15.219 21.844 1 79.19 385 ASN A CA 1
ATOM 3072 C C . ASN A 1 385 ? 1.365 15.5 20.391 1 79.19 385 ASN A C 1
ATOM 3074 O O . ASN A 1 385 ? 1.923 16.422 19.781 1 79.19 385 ASN A O 1
ATOM 3078 N N . ALA A 1 386 ? 0.382 14.656 19.969 1 80.81 386 ALA A N 1
ATOM 3079 C CA . ALA A 1 386 ? 0.07 14.75 18.547 1 80.81 386 ALA A CA 1
ATOM 3080 C C . ALA A 1 386 ? -0.426 16.156 18.188 1 80.81 386 ALA A C 1
ATOM 3082 O O . ALA A 1 386 ? -0.024 16.719 17.156 1 80.81 386 ALA A O 1
ATOM 3083 N N . VAL A 1 387 ? -1.273 16.734 19.031 1 76.31 387 VAL A N 1
ATOM 3084 C CA . VAL A 1 387 ? -1.861 18.047 18.766 1 76.31 387 VAL A CA 1
ATOM 3085 C C . VAL A 1 387 ? -0.764 19.109 18.703 1 76.31 387 VAL A C 1
ATOM 3087 O O . VAL A 1 387 ? -0.728 19.922 17.781 1 76.31 387 VAL A O 1
ATOM 3090 N N . THR A 1 388 ? 0.083 19.031 19.656 1 76.12 388 THR A N 1
ATOM 3091 C CA . THR A 1 388 ? 1.206 19.953 19.672 1 76.12 388 THR A CA 1
ATOM 3092 C C . THR A 1 388 ? 2.105 19.75 18.453 1 76.12 388 THR A C 1
ATOM 3094 O O . THR A 1 388 ? 2.537 20.734 17.828 1 76.12 388 THR A O 1
ATOM 3097 N N . LEU A 1 389 ? 2.309 18.562 18.172 1 81.88 389 LEU A N 1
ATOM 3098 C CA . LEU A 1 389 ? 3.182 18.234 17.047 1 81.88 389 LEU A CA 1
ATOM 3099 C C . LEU A 1 389 ? 2.547 18.672 15.734 1 81.88 389 LEU A C 1
ATOM 3101 O O . LEU A 1 389 ? 3.238 19.172 14.844 1 81.88 389 LEU A O 1
ATOM 3105 N N . LEU A 1 390 ? 1.289 18.484 15.656 1 83.38 390 LEU A N 1
ATOM 3106 C CA . LEU A 1 390 ? 0.563 18.891 14.453 1 83.38 390 LEU A CA 1
ATOM 3107 C C . LEU A 1 390 ? 0.666 20.391 14.25 1 83.38 390 LEU A C 1
ATOM 3109 O O . LEU A 1 390 ? 0.881 20.859 13.125 1 83.38 390 LEU A O 1
ATOM 3113 N N . ASN A 1 391 ? 0.517 21.125 15.312 1 76.56 391 ASN A N 1
ATOM 3114 C CA . ASN A 1 391 ? 0.626 22.578 15.234 1 76.56 391 ASN A CA 1
ATOM 3115 C C . ASN A 1 391 ? 2.041 23.016 14.867 1 76.56 391 ASN A C 1
ATOM 3117 O O . ASN A 1 391 ? 2.223 23.922 14.062 1 76.56 391 ASN A O 1
ATOM 3121 N N . GLN A 1 392 ? 2.967 22.359 15.477 1 77.12 392 GLN A N 1
ATOM 3122 C CA . GLN A 1 392 ? 4.363 22.672 15.18 1 77.12 392 GLN A CA 1
ATOM 3123 C C . GLN A 1 392 ? 4.684 22.391 13.711 1 77.12 392 GLN A C 1
ATOM 3125 O O . GLN A 1 392 ? 5.32 23.203 13.039 1 77.12 392 GLN A O 1
ATOM 3130 N N . ASP A 1 393 ? 4.262 21.266 13.25 1 84.06 393 ASP A N 1
ATOM 3131 C CA . ASP A 1 393 ? 4.531 20.891 11.867 1 84.06 393 ASP A CA 1
ATOM 3132 C C . ASP A 1 393 ? 3.848 21.844 10.891 1 84.06 393 ASP A C 1
ATOM 3134 O O . ASP A 1 393 ? 4.406 22.156 9.836 1 84.06 393 ASP A O 1
ATOM 3138 N N . ARG A 1 394 ? 2.641 22.25 11.234 1 83.19 394 ARG A N 1
ATOM 3139 C CA . ARG A 1 394 ? 1.948 23.234 10.414 1 83.19 394 ARG A CA 1
ATOM 3140 C C . ARG A 1 394 ? 2.734 24.547 10.344 1 83.19 394 ARG A C 1
ATOM 3142 O O . ARG A 1 394 ? 2.881 25.125 9.266 1 83.19 394 ARG A O 1
ATOM 3149 N N . LEU A 1 395 ? 3.25 24.953 11.398 1 75.62 395 LEU A N 1
ATOM 3150 C CA . LEU A 1 395 ? 4.023 26.188 11.438 1 75.62 395 LEU A CA 1
ATOM 3151 C C . LEU A 1 395 ? 5.293 26.062 10.602 1 75.62 395 LEU A C 1
ATOM 3153 O O . LEU A 1 395 ? 5.66 27 9.883 1 75.62 395 LEU A O 1
ATOM 3157 N N . PHE A 1 396 ? 5.91 24.906 10.727 1 78.94 396 PHE A N 1
ATOM 3158 C CA . PHE A 1 396 ? 7.117 24.688 9.938 1 78.94 396 PHE A CA 1
ATOM 3159 C C . PHE A 1 396 ? 6.812 24.734 8.445 1 78.94 396 PHE A C 1
ATOM 3161 O O . PHE A 1 396 ? 7.602 25.266 7.668 1 78.94 396 PHE A O 1
ATOM 3168 N N . LEU A 1 397 ? 5.738 24.203 8.156 1 83.56 397 LEU A N 1
ATOM 3169 C CA . LEU A 1 397 ? 5.32 24.203 6.758 1 83.56 397 LEU A CA 1
ATOM 3170 C C . LEU A 1 397 ? 5.039 25.625 6.27 1 83.56 397 LEU A C 1
ATOM 3172 O O . LEU A 1 397 ? 5.355 25.969 5.129 1 83.56 397 LEU A O 1
ATOM 3176 N N . LEU A 1 398 ? 4.508 26.469 7.141 1 82.69 398 LEU A N 1
ATOM 3177 C CA . LEU A 1 398 ? 4.02 27.781 6.73 1 82.69 398 LEU A CA 1
ATOM 3178 C C . LEU A 1 398 ? 5.117 28.844 6.852 1 82.69 398 LEU A C 1
ATOM 3180 O O . LEU A 1 398 ? 5.004 29.922 6.285 1 82.69 398 LEU A O 1
ATOM 3184 N N . GLN A 1 399 ? 6.141 28.516 7.516 1 78.75 399 GLN A N 1
ATOM 3185 C CA . GLN A 1 399 ? 7.188 29.5 7.793 1 78.75 399 GLN A CA 1
ATOM 3186 C C . GLN A 1 399 ? 7.742 30.094 6.5 1 78.75 399 GLN A C 1
ATOM 3188 O O . GLN A 1 399 ? 7.793 31.312 6.348 1 78.75 399 GLN A O 1
ATOM 3193 N N . PRO A 1 400 ? 8.141 29.234 5.586 1 80 400 PRO A N 1
ATOM 3194 C CA . PRO A 1 400 ? 8.648 29.828 4.344 1 80 400 PRO A CA 1
ATOM 3195 C C . PRO A 1 400 ? 7.586 30.625 3.596 1 80 400 PRO A C 1
ATOM 3197 O O . PRO A 1 400 ? 7.914 31.594 2.9 1 80 400 PRO A O 1
ATOM 3200 N N . ILE A 1 401 ? 6.414 30.297 3.811 1 83.69 401 ILE A N 1
ATOM 3201 C CA . ILE A 1 401 ? 5.316 30.984 3.15 1 83.69 401 ILE A CA 1
ATOM 3202 C C . ILE A 1 401 ? 5.125 32.375 3.783 1 83.69 401 ILE A C 1
ATOM 3204 O O . ILE A 1 401 ? 4.965 33.375 3.076 1 83.69 401 ILE A O 1
ATOM 3208 N N . ILE A 1 402 ? 5.16 32.406 5.078 1 81.06 402 ILE A N 1
ATOM 3209 C CA . ILE A 1 402 ? 5.055 33.656 5.816 1 81.06 402 ILE A CA 1
ATOM 3210 C C . ILE A 1 402 ? 6.203 34.562 5.43 1 81.06 402 ILE A C 1
ATOM 3212 O O . ILE A 1 402 ? 6 35.781 5.199 1 81.06 402 ILE A O 1
ATOM 3216 N N . GLU A 1 403 ? 7.316 34 5.277 1 78.69 403 GLU A N 1
ATOM 3217 C CA . GLU A 1 403 ? 8.492 34.781 4.895 1 78.69 403 GLU A CA 1
ATOM 3218 C C . GLU A 1 403 ? 8.336 35.344 3.49 1 78.69 403 GLU A C 1
ATOM 3220 O O . GLU A 1 403 ? 8.734 36.5 3.236 1 78.69 403 GLU A O 1
ATOM 3225 N N . SER A 1 404 ? 7.82 34.562 2.707 1 83.81 404 SER A N 1
ATOM 3226 C CA . SER A 1 404 ? 7.59 35.031 1.343 1 83.81 404 SER A CA 1
ATOM 3227 C C . SER A 1 404 ? 6.566 36.156 1.31 1 83.81 404 SER A C 1
ATOM 3229 O O . SER A 1 404 ? 6.723 37.125 0.555 1 83.81 404 SER A O 1
ATOM 3231 N N . LEU A 1 405 ? 5.531 36.094 2.105 1 85.12 405 LEU A N 1
ATOM 3232 C CA . LEU A 1 405 ? 4.477 37.094 2.168 1 85.12 405 LEU A CA 1
ATOM 3233 C C . LEU A 1 405 ? 5.008 38.406 2.736 1 85.12 405 LEU A C 1
ATOM 3235 O O . LEU A 1 405 ? 4.711 39.5 2.213 1 85.12 405 LEU A O 1
ATOM 3239 N N . LEU A 1 406 ? 5.812 38.281 3.68 1 79.81 406 LEU A N 1
ATOM 3240 C CA . LEU A 1 406 ? 6.332 39.469 4.355 1 79.81 406 LEU A CA 1
ATOM 3241 C C . LEU A 1 406 ? 7.504 40.062 3.578 1 79.81 406 LEU A C 1
ATOM 3243 O O . LEU A 1 406 ? 7.738 41.281 3.637 1 79.81 406 LEU A O 1
ATOM 3247 N N . GLY A 1 407 ? 8.211 39.25 2.887 1 80 407 GLY A N 1
ATOM 3248 C CA . GLY A 1 407 ? 9.367 39.688 2.135 1 80 407 GLY A CA 1
ATOM 3249 C C . GLY A 1 407 ? 9.008 40.5 0.913 1 80 407 GLY A C 1
ATOM 3250 O O . GLY A 1 407 ? 9.766 41.406 0.509 1 80 407 GLY A O 1
ATOM 3251 N N . ASP A 1 408 ? 7.938 40.156 0.322 1 85.12 408 ASP A N 1
ATOM 3252 C CA . ASP A 1 408 ? 7.453 40.938 -0.815 1 85.12 408 ASP A CA 1
ATOM 3253 C C . ASP A 1 408 ? 6.156 41.656 -0.47 1 85.12 408 ASP A C 1
ATOM 3255 O O . ASP A 1 408 ? 5.105 41.406 -1.059 1 85.12 408 ASP A O 1
ATOM 3259 N N . HIS A 1 409 ? 6.312 42.594 0.355 1 81.06 409 HIS A N 1
ATOM 3260 C CA . HIS A 1 409 ? 5.168 43.312 0.91 1 81.06 409 HIS A CA 1
ATOM 3261 C C . HIS A 1 409 ? 4.387 44.031 -0.183 1 81.06 409 HIS A C 1
ATOM 3263 O O . HIS A 1 409 ? 3.158 44.125 -0.12 1 81.06 409 HIS A O 1
ATOM 3269 N N . ALA A 1 410 ? 5.094 44.594 -1.143 1 84.31 410 ALA A N 1
ATOM 3270 C CA . ALA A 1 410 ? 4.434 45.312 -2.219 1 84.31 410 ALA A CA 1
ATOM 3271 C C . ALA A 1 410 ? 3.514 44.406 -3.023 1 84.31 410 ALA A C 1
ATOM 3273 O O . ALA A 1 410 ? 2.395 44.781 -3.369 1 84.31 410 ALA A O 1
ATOM 3274 N N . LYS A 1 411 ? 4.008 43.219 -3.227 1 89.06 411 LYS A N 1
ATOM 3275 C CA . LYS A 1 411 ? 3.26 42.281 -4.027 1 89.06 411 LYS A CA 1
ATOM 3276 C C . LYS A 1 411 ? 2.039 41.75 -3.271 1 89.06 411 LYS A C 1
ATOM 3278 O O . LYS A 1 411 ? 0.983 41.531 -3.865 1 89.06 411 LYS A O 1
ATOM 3283 N N . TYR A 1 412 ? 2.172 41.625 -1.918 1 90.12 412 TYR A N 1
ATOM 3284 C CA . TYR A 1 412 ? 1.136 40.906 -1.159 1 90.12 412 TYR A CA 1
ATOM 3285 C C . TYR A 1 412 ? 0.435 41.875 -0.197 1 90.12 412 TYR A C 1
ATOM 3287 O O . TYR A 1 412 ? -0.134 41.438 0.808 1 90.12 412 TYR A O 1
ATOM 3295 N N . LYS A 1 413 ? 0.456 43.094 -0.497 1 87.81 413 LYS A N 1
ATOM 3296 C CA . LYS A 1 413 ? -0.105 44.094 0.384 1 87.81 413 LYS A CA 1
ATOM 3297 C C . LYS A 1 413 ? -1.592 43.875 0.626 1 87.81 413 LYS A C 1
ATOM 3299 O O . LYS A 1 413 ? -2.121 44.219 1.681 1 87.81 413 LYS A O 1
ATOM 3304 N N . ASN A 1 414 ? -2.201 43.219 -0.305 1 89 414 ASN A N 1
ATOM 3305 C CA . ASN A 1 414 ? -3.643 43 -0.201 1 89 414 ASN A CA 1
ATOM 3306 C C . ASN A 1 414 ? -3.971 41.656 0.388 1 89 414 ASN A C 1
ATOM 3308 O O . ASN A 1 414 ? -5.141 41.312 0.588 1 89 414 ASN A O 1
ATOM 3312 N N . ASN A 1 415 ? -3.012 40.875 0.663 1 90.88 415 ASN A N 1
ATOM 3313 C CA . ASN A 1 415 ? -3.227 39.594 1.343 1 90.88 415 ASN A CA 1
ATOM 3314 C C . ASN A 1 415 ? -3.773 39.812 2.754 1 90.88 415 ASN A C 1
ATOM 3316 O O . ASN A 1 415 ? -3.311 40.688 3.482 1 90.88 415 ASN A O 1
ATOM 3320 N N . TRP A 1 416 ? -4.762 38.969 3.096 1 87.69 416 TRP A N 1
ATOM 3321 C CA . TRP A 1 416 ? -5.48 39.188 4.344 1 87.69 416 TRP A CA 1
ATOM 3322 C C . TRP A 1 416 ? -4.543 39.094 5.543 1 87.69 416 TRP A C 1
ATOM 3324 O O . TRP A 1 416 ? -4.691 39.844 6.516 1 87.69 416 TRP A O 1
ATOM 3334 N N . LEU A 1 417 ? -3.58 38.156 5.527 1 86.44 417 LEU A N 1
ATOM 3335 C CA . LEU A 1 417 ? -2.648 38 6.633 1 86.44 417 LEU A CA 1
ATOM 3336 C C . LEU A 1 417 ? -1.729 39.188 6.77 1 86.44 417 LEU A C 1
ATOM 3338 O O . LEU A 1 417 ? -1.482 39.656 7.883 1 86.44 417 LEU A O 1
ATOM 3342 N N . VAL A 1 418 ? -1.263 39.688 5.695 1 86.94 418 VAL A N 1
ATOM 3343 C CA . VAL A 1 418 ? -0.39 40.844 5.68 1 86.94 418 VAL A CA 1
ATOM 3344 C C . VAL A 1 418 ? -1.151 42.062 6.195 1 86.94 418 VAL A C 1
ATOM 3346 O O . VAL A 1 418 ? -0.63 42.844 7.004 1 86.94 418 VAL A O 1
ATOM 3349 N N . LYS A 1 419 ? -2.336 42.156 5.711 1 85.5 419 LYS A N 1
ATOM 3350 C CA . LYS A 1 419 ? -3.166 43.281 6.172 1 85.5 419 LYS A CA 1
ATOM 3351 C C . LYS A 1 419 ? -3.373 43.219 7.68 1 85.5 419 LYS A C 1
ATOM 3353 O O . LYS A 1 419 ? -3.367 44.25 8.352 1 85.5 419 LYS A O 1
ATOM 3358 N N . ARG A 1 420 ? -3.635 42.125 8.086 1 83.25 420 ARG A N 1
ATOM 3359 C CA . ARG A 1 420 ? -3.855 41.938 9.523 1 83.25 420 ARG A CA 1
ATOM 3360 C C . ARG A 1 420 ? -2.609 42.312 10.32 1 83.25 420 ARG A C 1
ATOM 3362 O O . ARG A 1 420 ? -2.705 42.969 11.352 1 83.25 420 ARG A O 1
ATOM 3369 N N . ILE A 1 421 ? -1.468 41.875 9.914 1 79.06 421 ILE A N 1
ATOM 3370 C CA . ILE A 1 421 ? -0.209 42.156 10.602 1 79.06 421 ILE A CA 1
ATOM 3371 C C . ILE A 1 421 ? 0.074 43.656 10.555 1 79.06 421 ILE A C 1
ATOM 3373 O O . ILE A 1 421 ? 0.467 44.25 11.562 1 79.06 421 ILE A O 1
ATOM 3377 N N . ASP A 1 422 ? -0.177 44.188 9.398 1 79.25 422 ASP A N 1
ATOM 3378 C CA . ASP A 1 422 ? 0.012 45.625 9.25 1 79.25 422 ASP A CA 1
ATOM 3379 C C . ASP A 1 422 ? -0.869 46.406 10.219 1 79.25 422 ASP A C 1
ATOM 3381 O O . ASP A 1 422 ? -0.427 47.406 10.812 1 79.25 422 ASP A O 1
ATOM 3385 N N . ASN A 1 423 ? -2.027 45.938 10.328 1 77.94 423 ASN A N 1
ATOM 3386 C CA . ASN A 1 423 ? -2.971 46.594 11.219 1 77.94 423 ASN A CA 1
ATOM 3387 C C . ASN A 1 423 ? -2.525 46.5 12.68 1 77.94 423 ASN A C 1
ATOM 3389 O O . ASN A 1 423 ? -2.729 47.438 13.453 1 77.94 423 ASN A O 1
ATOM 3393 N N . ILE A 1 424 ? -1.96 45.438 13.023 1 73.81 424 ILE A N 1
ATOM 3394 C CA . ILE A 1 424 ? -1.498 45.25 14.391 1 73.81 424 ILE A CA 1
ATOM 3395 C C . ILE A 1 424 ? -0.276 46.125 14.656 1 73.81 424 ILE A C 1
ATOM 3397 O O . ILE A 1 424 ? -0.168 46.719 15.719 1 73.81 424 ILE A O 1
ATOM 3401 N N . LEU A 1 425 ? 0.595 46.125 13.695 1 72.44 425 LEU A N 1
ATOM 3402 C CA . LEU A 1 425 ? 1.83 46.906 13.844 1 72.44 425 LEU A CA 1
ATOM 3403 C C . LEU A 1 425 ? 1.548 48.406 13.844 1 72.44 425 LEU A C 1
ATOM 3405 O O . LEU A 1 425 ? 2.26 49.156 14.484 1 72.44 425 LEU A O 1
ATOM 3409 N N . ALA A 1 426 ? 0.701 48.812 12.977 1 70.44 426 ALA A N 1
ATOM 3410 C CA . ALA A 1 426 ? 0.332 50.219 12.922 1 70.44 426 ALA A CA 1
ATOM 3411 C C . ALA A 1 426 ? -0.187 50.719 14.273 1 70.44 426 ALA A C 1
ATOM 3413 O O . ALA A 1 426 ? 0.058 51.844 14.664 1 70.44 426 ALA A O 1
ATOM 3414 N N . LYS A 1 427 ? -0.798 49.875 14.867 1 65.12 427 LYS A N 1
ATOM 3415 C CA . LYS A 1 427 ? -1.324 50.25 16.172 1 65.12 427 LYS A CA 1
ATOM 3416 C C . LYS A 1 427 ? -0.199 50.406 17.188 1 65.12 427 LYS A C 1
ATOM 3418 O O . LYS A 1 427 ? -0.292 51.219 18.109 1 65.12 427 LYS A O 1
ATOM 3423 N N . ASP A 1 428 ? 0.821 49.531 16.984 1 58.31 428 ASP A N 1
ATOM 3424 C CA . ASP A 1 428 ? 1.914 49.562 17.953 1 58.31 428 ASP A CA 1
ATOM 3425 C C . ASP A 1 428 ? 2.92 50.656 17.625 1 58.31 428 ASP A C 1
ATOM 3427 O O . ASP A 1 428 ? 3.904 50.844 18.344 1 58.31 428 ASP A O 1
ATOM 3431 N N . ARG A 1 429 ? 2.74 51.688 16.812 1 56.5 429 ARG A N 1
ATOM 3432 C CA . ARG A 1 429 ? 3.58 52.812 16.406 1 56.5 429 ARG A CA 1
ATOM 3433 C C . ARG A 1 429 ? 4.996 52.344 16.078 1 56.5 429 ARG A C 1
ATOM 3435 O O . ARG A 1 429 ? 5.957 53.094 16.25 1 56.5 429 ARG A O 1
ATOM 3442 N N . THR A 1 430 ? 5.285 51.062 16.078 1 48.75 430 THR A N 1
ATOM 3443 C CA . THR A 1 430 ? 6.645 50.594 15.781 1 48.75 430 THR A CA 1
ATOM 3444 C C . THR A 1 430 ? 6.766 50.156 14.328 1 48.75 430 THR A C 1
ATOM 3446 O O . THR A 1 430 ? 5.793 49.688 13.727 1 48.75 430 THR A O 1
ATOM 3449 N N . ASP A 1 431 ? 7.707 50.75 13.523 1 46.72 431 ASP A N 1
ATOM 3450 C CA . ASP A 1 431 ? 8.023 50.438 12.133 1 46.72 431 ASP A CA 1
ATOM 3451 C C . ASP A 1 431 ? 8.133 48.938 11.922 1 46.72 431 ASP A C 1
ATOM 3453 O O . ASP A 1 431 ? 9.047 48.281 12.445 1 46.72 431 ASP A O 1
ATOM 3457 N N . PRO A 1 432 ? 7.102 48.281 11.562 1 45.53 432 PRO A N 1
ATOM 3458 C CA . PRO A 1 432 ? 6.938 46.844 11.57 1 45.53 432 PRO A CA 1
ATOM 3459 C C . PRO A 1 432 ? 8 46.125 10.75 1 45.53 432 PRO A C 1
ATOM 3461 O O . PRO A 1 432 ? 8.156 44.906 10.867 1 45.53 432 PRO A O 1
ATOM 3464 N N . TRP A 1 433 ? 8.609 46.875 9.719 1 45.62 433 TRP A N 1
ATOM 3465 C CA . TRP A 1 433 ? 9.453 46.188 8.75 1 45.62 433 TRP A CA 1
ATOM 3466 C C . TRP A 1 433 ? 10.93 46.406 9.055 1 45.62 433 TRP A C 1
ATOM 3468 O O . TRP A 1 433 ? 11.797 46.094 8.242 1 45.62 433 TRP A O 1
ATOM 3478 N N . ASN A 1 434 ? 11.242 47.094 10.133 1 47.56 434 ASN A N 1
ATOM 3479 C CA . ASN A 1 434 ? 12.664 47.094 10.469 1 47.56 434 ASN A CA 1
ATOM 3480 C C . ASN A 1 434 ? 13.117 45.719 10.969 1 47.56 434 ASN A C 1
ATOM 3482 O O . ASN A 1 434 ? 12.297 44.844 11.289 1 47.56 434 ASN A O 1
ATOM 3486 N N . ASP A 1 435 ? 14.422 45.281 10.773 1 48.53 435 ASP A N 1
ATOM 3487 C CA . ASP A 1 435 ? 15.039 43.969 11.039 1 48.53 435 ASP A CA 1
ATOM 3488 C C . ASP A 1 435 ? 14.469 43.344 12.305 1 48.53 435 ASP A C 1
ATOM 3490 O O . ASP A 1 435 ? 14.188 42.156 12.336 1 48.53 435 ASP A O 1
ATOM 3494 N N . GLY A 1 436 ? 14.344 44.094 13.352 1 47.41 436 GLY A N 1
ATOM 3495 C CA . GLY A 1 436 ? 13.742 43.656 14.594 1 47.41 436 GLY A CA 1
ATOM 3496 C C . GLY A 1 436 ? 12.273 43.312 14.461 1 47.41 436 GLY A C 1
ATOM 3497 O O . GLY A 1 436 ? 11.797 42.375 15.102 1 47.41 436 GLY A O 1
ATOM 3498 N N . ASN A 1 437 ? 11.648 43.906 13.562 1 52.66 437 ASN A N 1
ATOM 3499 C CA . ASN A 1 437 ? 10.211 43.781 13.359 1 52.66 437 ASN A CA 1
ATOM 3500 C C . ASN A 1 437 ? 9.875 42.562 12.508 1 52.66 437 ASN A C 1
ATOM 3502 O O . ASN A 1 437 ? 8.797 41.969 12.648 1 52.66 437 ASN A O 1
ATOM 3506 N N . LYS A 1 438 ? 10.867 42.094 11.758 1 56.81 438 LYS A N 1
ATOM 3507 C CA . LYS A 1 438 ? 10.617 40.875 10.984 1 56.81 438 LYS A CA 1
ATOM 3508 C C . LYS A 1 438 ? 10.32 39.688 11.891 1 56.81 438 LYS A C 1
ATOM 3510 O O . LYS A 1 438 ? 9.406 38.906 11.617 1 56.81 438 LYS A O 1
ATOM 3515 N N . THR A 1 439 ? 11.055 39.656 12.914 1 60.75 439 THR A N 1
ATOM 3516 C CA . THR A 1 439 ? 10.797 38.594 13.867 1 60.75 439 THR A CA 1
ATOM 3517 C C . THR A 1 439 ? 9.414 38.75 14.492 1 60.75 439 THR A C 1
ATOM 3519 O O . THR A 1 439 ? 8.68 37.75 14.633 1 60.75 439 THR A O 1
ATOM 3522 N N . ARG A 1 440 ? 9.164 39.969 14.828 1 62.69 440 ARG A N 1
ATOM 3523 C CA . ARG A 1 440 ? 7.852 40.219 15.422 1 62.69 440 ARG A CA 1
ATOM 3524 C C . ARG A 1 440 ? 6.734 39.906 14.438 1 62.69 440 ARG A C 1
ATOM 3526 O O . ARG A 1 440 ? 5.73 39.281 14.812 1 62.69 440 ARG A O 1
ATOM 3533 N N . SER A 1 441 ? 6.988 40.25 13.242 1 63.38 441 SER A N 1
ATOM 3534 C CA . SER A 1 441 ? 5.98 40 12.211 1 63.38 441 SER A CA 1
ATOM 3535 C C . SER A 1 441 ? 5.77 38.5 12.016 1 63.38 441 SER A C 1
ATOM 3537 O O . SER A 1 441 ? 4.641 38.031 11.805 1 63.38 441 SER A O 1
ATOM 3539 N N . LYS A 1 442 ? 6.75 37.75 12.117 1 66.62 442 LYS A N 1
ATOM 3540 C CA . LYS A 1 442 ? 6.648 36.312 11.969 1 66.62 442 LYS A CA 1
ATOM 3541 C C . LYS A 1 442 ? 5.859 35.688 13.125 1 66.62 442 LYS A C 1
ATOM 3543 O O . LYS A 1 442 ? 5.051 34.781 12.914 1 66.62 442 LYS A O 1
ATOM 3548 N N . VAL A 1 443 ? 6.039 36.281 14.211 1 64.94 443 VAL A N 1
ATOM 3549 C CA . VAL A 1 443 ? 5.328 35.812 15.398 1 64.94 443 VAL A CA 1
ATOM 3550 C C . VAL A 1 443 ? 3.844 36.156 15.273 1 64.94 443 VAL A C 1
ATOM 3552 O O . VAL A 1 443 ? 2.982 35.312 15.555 1 64.94 443 VAL A O 1
ATOM 3555 N N . LEU A 1 444 ? 3.67 37.406 14.828 1 65.81 444 LEU A N 1
ATOM 3556 C CA . LEU A 1 444 ? 2.289 37.844 14.656 1 65.81 444 LEU A CA 1
ATOM 3557 C C . LEU A 1 444 ? 1.583 37 13.594 1 65.81 444 LEU A C 1
ATOM 3559 O O . LEU A 1 444 ? 0.405 36.656 13.734 1 65.81 444 LEU A O 1
ATOM 3563 N N . ALA A 1 445 ? 2.299 36.688 12.594 1 67.38 445 ALA A N 1
ATOM 3564 C CA . ALA A 1 445 ? 1.73 35.844 11.539 1 67.38 445 ALA A CA 1
ATOM 3565 C C . ALA A 1 445 ? 1.379 34.469 12.062 1 67.38 445 ALA A C 1
ATOM 3567 O O . ALA A 1 445 ? 0.293 33.938 11.789 1 67.38 445 ALA A O 1
ATOM 3568 N N . ALA A 1 446 ? 2.15 34 12.859 1 66.5 446 ALA A N 1
ATOM 3569 C CA . ALA A 1 446 ? 1.914 32.688 13.453 1 66.5 446 ALA A CA 1
ATOM 3570 C C . ALA A 1 446 ? 0.691 32.688 14.367 1 66.5 446 ALA A C 1
ATOM 3572 O O . ALA A 1 446 ? -0.1 31.75 14.375 1 66.5 446 ALA A O 1
ATOM 3573 N N . GLU A 1 447 ? 0.591 33.75 15.008 1 65.38 447 GLU A N 1
ATOM 3574 C CA . GLU A 1 447 ? -0.556 33.906 15.891 1 65.38 447 GLU A CA 1
ATOM 3575 C C . GLU A 1 447 ? -1.854 34.031 15.102 1 65.38 447 GLU A C 1
ATOM 3577 O O . GLU A 1 447 ? -2.875 33.469 15.477 1 65.38 447 GLU A O 1
ATOM 3582 N N . ALA A 1 448 ? -1.733 34.781 14.086 1 64 448 ALA A N 1
ATOM 3583 C CA . ALA A 1 448 ? -2.91 35 13.25 1 64 448 ALA A CA 1
ATOM 3584 C C . ALA A 1 448 ? -3.379 33.688 12.617 1 64 448 ALA A C 1
ATOM 3586 O O . ALA A 1 448 ? -4.578 33.5 12.414 1 64 448 ALA A O 1
ATOM 3587 N N . LEU A 1 449 ? -2.498 32.875 12.406 1 69.94 449 LEU A N 1
ATOM 3588 C CA . LEU A 1 449 ? -2.797 31.609 11.742 1 69.94 449 LEU A CA 1
ATOM 3589 C C . LEU A 1 449 ? -3.42 30.625 12.727 1 69.94 449 LEU A C 1
ATOM 3591 O O . LEU A 1 449 ? -3.975 29.609 12.312 1 69.94 449 LEU A O 1
ATOM 3595 N N . GLN A 1 450 ? -3.42 31.031 13.945 1 64.06 450 GLN A N 1
ATOM 3596 C CA . GLN A 1 450 ? -4 30.172 14.969 1 64.06 450 GLN A CA 1
ATOM 3597 C C . GLN A 1 450 ? -5.484 30.469 15.164 1 64.06 450 GLN A C 1
ATOM 3599 O O . GLN A 1 450 ? -6.113 29.938 16.078 1 64.06 450 GLN A O 1
ATOM 3604 N N . GLY A 1 451 ? -6.059 31.281 14.391 1 70.5 451 GLY A N 1
ATOM 3605 C CA . GLY A 1 451 ? -7.484 31.547 14.492 1 70.5 451 GLY A CA 1
ATOM 3606 C C . GLY A 1 451 ? -8.344 30.297 14.367 1 70.5 451 GLY A C 1
ATOM 3607 O O . GLY A 1 451 ? -7.863 29.25 13.922 1 70.5 451 GLY A O 1
ATOM 3608 N N . TRP A 1 452 ? -9.523 30.391 14.945 1 82.12 452 TRP A N 1
ATOM 3609 C CA . TRP A 1 452 ? -10.406 29.234 15 1 82.12 452 TRP A CA 1
ATOM 3610 C C . TRP A 1 452 ? -11.492 29.312 13.93 1 82.12 452 TRP A C 1
ATOM 3612 O O . TRP A 1 452 ? -12.664 29.547 14.242 1 82.12 452 TRP A O 1
ATOM 3622 N N . GLY A 1 453 ? -11.094 29.109 12.633 1 87.69 453 GLY A N 1
ATOM 3623 C CA . GLY A 1 453 ? -12.023 28.906 11.531 1 87.69 453 GLY A CA 1
ATOM 3624 C C . GLY A 1 453 ? -12.523 30.203 10.93 1 87.69 453 GLY A C 1
ATOM 3625 O O . GLY A 1 453 ? -13.57 30.234 10.289 1 87.69 453 GLY A O 1
ATOM 3626 N N . THR A 1 454 ? -11.844 31.344 11.203 1 89.31 454 THR A N 1
ATOM 3627 C CA . THR A 1 454 ? -12.328 32.625 10.719 1 89.31 454 THR A CA 1
ATOM 3628 C C . THR A 1 454 ? -11.5 33.094 9.516 1 89.31 454 THR A C 1
ATOM 3630 O O . THR A 1 454 ? -11.758 34.188 8.961 1 89.31 454 THR A O 1
ATOM 3633 N N . GLY A 1 455 ? -10.508 32.312 9.148 1 88.81 455 GLY A N 1
ATOM 3634 C CA . GLY A 1 455 ? -9.742 32.656 7.961 1 88.81 455 GLY A CA 1
ATOM 3635 C C . GLY A 1 455 ? -10.578 32.625 6.695 1 88.81 455 GLY A C 1
ATOM 3636 O O . GLY A 1 455 ? -11.688 32.094 6.676 1 88.81 455 GLY A O 1
ATOM 3637 N N . PRO A 1 456 ? -10.086 33.281 5.652 1 92.56 456 PRO A N 1
ATOM 3638 C CA . PRO A 1 456 ? -10.867 33.406 4.422 1 92.56 456 PRO A CA 1
ATOM 3639 C C . PRO A 1 456 ? -11.141 32.031 3.781 1 92.56 456 PRO A C 1
ATOM 3641 O O . PRO A 1 456 ? -10.273 31.156 3.791 1 92.56 456 PRO A O 1
ATOM 3644 N N . ILE A 1 457 ? -12.336 31.859 3.307 1 93.44 457 ILE A N 1
ATOM 3645 C CA . ILE A 1 457 ? -12.734 30.719 2.482 1 93.44 457 ILE A CA 1
ATOM 3646 C C . ILE A 1 457 ? -12.664 31.109 1.006 1 93.44 457 ILE A C 1
ATOM 3648 O O . ILE A 1 457 ? -13.344 32.031 0.564 1 93.44 457 ILE A O 1
ATOM 3652 N N . VAL A 1 458 ? -11.781 30.469 0.28 1 89.25 458 VAL A N 1
ATOM 3653 C CA . VAL A 1 458 ? -11.648 30.75 -1.145 1 89.25 458 VAL A CA 1
ATOM 3654 C C . VAL A 1 458 ? -12.633 29.891 -1.938 1 89.25 458 VAL A C 1
ATOM 3656 O O . VAL A 1 458 ? -12.539 28.656 -1.94 1 89.25 458 VAL A O 1
ATOM 3659 N N . ASP A 1 459 ? -13.555 30.531 -2.523 1 81.69 459 ASP A N 1
ATOM 3660 C CA . ASP A 1 459 ? -14.547 29.844 -3.355 1 81.69 459 ASP A CA 1
ATOM 3661 C C . ASP A 1 459 ? -13.969 29.516 -4.73 1 81.69 459 ASP A C 1
ATOM 3663 O O . ASP A 1 459 ? -13.719 30.422 -5.535 1 81.69 459 ASP A O 1
ATOM 3667 N N . SER A 1 460 ? -13.727 28.297 -5.047 1 73.69 460 SER A N 1
ATOM 3668 C CA . SER A 1 460 ? -13.117 27.875 -6.309 1 73.69 460 SER A CA 1
ATOM 3669 C C . SER A 1 460 ? -14.172 27.672 -7.391 1 73.69 460 SER A C 1
ATOM 3671 O O . SER A 1 460 ? -13.938 26.969 -8.375 1 73.69 460 SER A O 1
ATOM 3673 N N . PHE A 1 461 ? -15.305 28.219 -7.152 1 73.06 461 PHE A N 1
ATOM 3674 C CA . PHE A 1 461 ? -16.344 28.203 -8.172 1 73.06 461 PHE A CA 1
ATOM 3675 C C . PHE A 1 461 ? -16.016 29.172 -9.297 1 73.06 461 PHE A C 1
ATOM 3677 O O . PHE A 1 461 ? -16.656 30.219 -9.43 1 73.06 461 PHE A O 1
ATOM 3684 N N . GLU A 1 462 ? -14.945 28.953 -9.969 1 68.06 462 GLU A N 1
ATOM 3685 C CA . GLU A 1 462 ? -14.445 29.797 -11.055 1 68.06 462 GLU A CA 1
ATOM 3686 C C . GLU A 1 462 ? -14.188 28.984 -12.32 1 68.06 462 GLU A C 1
ATOM 3688 O O . GLU A 1 462 ? -14.109 27.75 -12.266 1 68.06 462 GLU A O 1
ATOM 3693 N N . GLY A 1 463 ? -14.203 29.672 -13.391 1 62.34 463 GLY A N 1
ATOM 3694 C CA . GLY A 1 463 ? -13.859 29.062 -14.664 1 62.34 463 GLY A CA 1
ATOM 3695 C C . GLY A 1 463 ? -14.766 27.906 -15.031 1 62.34 463 GLY A C 1
ATOM 3696 O O . GLY A 1 463 ? -15.992 28.031 -15.039 1 62.34 463 GLY A O 1
ATOM 3697 N N . ASN A 1 464 ? -14.125 26.719 -15.188 1 55.78 464 ASN A N 1
ATOM 3698 C CA . ASN A 1 464 ? -14.82 25.531 -15.648 1 55.78 464 ASN A CA 1
ATOM 3699 C C . ASN A 1 464 ? -15.789 25 -14.594 1 55.78 464 ASN A C 1
ATOM 3701 O O . ASN A 1 464 ? -16.781 24.344 -14.93 1 55.78 464 ASN A O 1
ATOM 3705 N N . MET A 1 465 ? -15.586 25.359 -13.438 1 67.69 465 MET A N 1
ATOM 3706 C CA . MET A 1 465 ? -16.469 24.891 -12.367 1 67.69 465 MET A CA 1
ATOM 3707 C C . MET A 1 465 ? -17.828 25.609 -12.438 1 67.69 465 MET A C 1
ATOM 3709 O O . MET A 1 465 ? -18.844 25.047 -12.055 1 67.69 465 MET A O 1
ATOM 3713 N N . LYS A 1 466 ? -17.828 26.828 -12.93 1 71.56 466 LYS A N 1
ATOM 3714 C CA . LYS A 1 466 ? -19.094 27.562 -13.094 1 71.56 466 LYS A CA 1
ATOM 3715 C C . LYS A 1 466 ? -19.984 26.875 -14.117 1 71.56 466 LYS A C 1
ATOM 3717 O O . LYS A 1 466 ? -21.203 26.844 -13.961 1 71.56 466 LYS A O 1
ATOM 3722 N N . LYS A 1 467 ? -19.312 26.281 -15.078 1 68.38 467 LYS A N 1
ATOM 3723 C CA . LYS A 1 467 ? -20.062 25.594 -16.125 1 68.38 467 LYS A CA 1
ATOM 3724 C C . LYS A 1 467 ? -20.703 24.312 -15.586 1 68.38 467 LYS A C 1
ATOM 3726 O O . LYS A 1 467 ? -21.766 23.906 -16.062 1 68.38 467 LYS A O 1
ATOM 3731 N N . ALA A 1 468 ? -20.094 23.75 -14.531 1 74.69 468 ALA A N 1
ATOM 3732 C CA . ALA A 1 468 ? -20.609 22.516 -13.961 1 74.69 468 ALA A CA 1
ATOM 3733 C C . ALA A 1 468 ? -21.828 22.781 -13.078 1 74.69 468 ALA A C 1
ATOM 3735 O O . ALA A 1 468 ? -22.594 21.859 -12.773 1 74.69 468 ALA A O 1
ATOM 3736 N N . GLY A 1 469 ? -22.016 24.016 -12.719 1 80.94 469 GLY A N 1
ATOM 3737 C CA . GLY A 1 469 ? -23.203 24.406 -11.984 1 80.94 469 GLY A CA 1
ATOM 3738 C C . GLY A 1 469 ? -22.984 24.484 -10.484 1 80.94 469 GLY A C 1
ATOM 3739 O O . GLY A 1 469 ? -21.922 24.078 -9.984 1 80.94 469 GLY A O 1
ATOM 3740 N N . SER A 1 470 ? -23.891 25.125 -9.828 1 88.12 470 SER A N 1
ATOM 3741 C CA . SER A 1 470 ? -23.875 25.312 -8.383 1 88.12 470 SER A CA 1
ATOM 3742 C C . SER A 1 470 ? -25.031 24.594 -7.711 1 88.12 470 SER A C 1
ATOM 3744 O O . SER A 1 470 ? -26.141 24.562 -8.234 1 88.12 470 SER A O 1
ATOM 3746 N N . LYS A 1 471 ? -24.672 23.812 -6.656 1 88.62 471 LYS A N 1
ATOM 3747 C CA . LYS A 1 471 ? -25.656 23.141 -5.801 1 88.62 471 LYS A CA 1
ATOM 3748 C C . LYS A 1 471 ? -25.266 23.266 -4.328 1 88.62 471 LYS A C 1
ATOM 3750 O O . LYS A 1 471 ? -24.406 22.531 -3.842 1 88.62 471 LYS A O 1
ATOM 3755 N N . TYR A 1 472 ? -26.047 24.125 -3.684 1 92.12 472 TYR A N 1
ATOM 3756 C CA . TYR A 1 472 ? -25.75 24.312 -2.264 1 92.12 472 TYR A CA 1
ATOM 3757 C C . TYR A 1 472 ? -26.188 23.078 -1.468 1 92.12 472 TYR A C 1
ATOM 3759 O O . TYR A 1 472 ? -27.219 22.469 -1.771 1 92.12 472 TYR A O 1
ATOM 3767 N N . ARG A 1 473 ? -25.438 22.797 -0.508 1 92.5 473 ARG A N 1
ATOM 3768 C CA . ARG A 1 473 ? -25.781 21.688 0.386 1 92.5 473 ARG A CA 1
ATOM 3769 C C . ARG A 1 473 ? -26.938 22.062 1.297 1 92.5 473 ARG A C 1
ATOM 3771 O O . ARG A 1 473 ? -27.188 23.25 1.54 1 92.5 473 ARG A O 1
ATOM 3778 N N . THR A 1 474 ? -27.688 21.016 1.639 1 92.19 474 THR A N 1
ATOM 3779 C CA . THR A 1 474 ? -28.922 21.266 2.373 1 92.19 474 THR A CA 1
ATOM 3780 C C . THR A 1 474 ? -28.969 20.422 3.646 1 92.19 474 THR A C 1
ATOM 3782 O O . THR A 1 474 ? -29.641 19.391 3.691 1 92.19 474 THR A O 1
ATOM 3785 N N . PRO A 1 475 ? -28.344 20.922 4.781 1 94.06 475 PRO A N 1
ATOM 3786 C CA . PRO A 1 475 ? -28.359 20.172 6.035 1 94.06 475 PRO A CA 1
ATOM 3787 C C . PRO A 1 475 ? -29.766 19.734 6.434 1 94.06 475 PRO A C 1
ATOM 3789 O O . PRO A 1 475 ? -30.703 20.547 6.457 1 94.06 475 PRO A O 1
ATOM 3792 N N . GLY A 1 476 ? -29.906 18.469 6.73 1 90.75 476 GLY A N 1
ATOM 3793 C CA . GLY A 1 476 ? -31.156 17.906 7.188 1 90.75 476 GLY A CA 1
ATOM 3794 C C . GLY A 1 476 ? -32.125 17.547 6.055 1 90.75 476 GLY A C 1
ATOM 3795 O O . GLY A 1 476 ? -33.094 16.859 6.266 1 90.75 476 GLY A O 1
ATOM 3796 N N . GLU A 1 477 ? -31.812 17.969 4.918 1 85.56 477 GLU A N 1
ATOM 3797 C CA . GLU A 1 477 ? -32.719 17.75 3.791 1 85.56 477 GLU A CA 1
ATOM 3798 C C . GLU A 1 477 ? -32 17.078 2.627 1 85.56 477 GLU A C 1
ATOM 3800 O O . GLU A 1 477 ? -32.5 17.062 1.502 1 85.56 477 GLU A O 1
ATOM 3805 N N . TYR A 1 478 ? -30.844 16.625 3.064 1 75 478 TYR A N 1
ATOM 3806 C CA . TYR A 1 478 ? -30.047 16.031 1.998 1 75 478 TYR A CA 1
ATOM 3807 C C . TYR A 1 478 ? -30.656 14.703 1.547 1 75 478 TYR A C 1
ATOM 3809 O O . TYR A 1 478 ? -30.891 13.812 2.365 1 75 478 TYR A O 1
ATOM 3817 N N . ARG A 1 479 ? -31.375 14.625 0.45 1 63.31 479 ARG A N 1
ATOM 3818 C CA . ARG A 1 479 ? -31.984 13.406 -0.072 1 63.31 479 ARG A CA 1
ATOM 3819 C C . ARG A 1 479 ? -31.25 12.914 -1.313 1 63.31 479 ARG A C 1
ATOM 3821 O O . ARG A 1 479 ? -30.781 13.711 -2.121 1 63.31 479 ARG A O 1
ATOM 3828 N N . ASP A 1 480 ? -30.672 11.742 -1.188 1 56.53 480 ASP A N 1
ATOM 3829 C CA . ASP A 1 480 ? -30.078 11.164 -2.389 1 56.53 480 ASP A CA 1
ATOM 3830 C C . ASP A 1 480 ? -31.062 11.164 -3.551 1 56.53 480 ASP A C 1
ATOM 3832 O O . ASP A 1 480 ? -32.281 10.992 -3.346 1 56.53 480 ASP A O 1
ATOM 3836 N N . GLU A 1 481 ? -30.656 11.773 -4.645 1 51.31 481 GLU A N 1
ATOM 3837 C CA . GLU A 1 481 ? -31.547 11.773 -5.805 1 51.31 481 GLU A CA 1
ATOM 3838 C C . GLU A 1 481 ? -32.094 10.375 -6.074 1 51.31 481 GLU A C 1
ATOM 3840 O O . GLU A 1 481 ? -33.219 10.227 -6.508 1 51.31 481 GLU A O 1
ATOM 3845 N N . ASN A 1 482 ? -31.312 9.383 -5.91 1 47.06 482 ASN A N 1
ATOM 3846 C CA . ASN A 1 482 ? -31.719 8 -6.121 1 47.06 482 ASN A CA 1
ATOM 3847 C C . ASN A 1 482 ? -31.422 7.133 -4.902 1 47.06 482 ASN A C 1
ATOM 3849 O O . ASN A 1 482 ? -30.469 6.348 -4.914 1 47.06 482 ASN A O 1
ATOM 3853 N N . PRO A 1 483 ? -32.25 7.398 -3.842 1 52.25 483 PRO A N 1
ATOM 3854 C CA . PRO A 1 483 ? -31.938 6.57 -2.68 1 52.25 483 PRO A CA 1
ATOM 3855 C C . PRO A 1 483 ? -32.156 5.082 -2.939 1 52.25 483 PRO A C 1
ATOM 3857 O O . PRO A 1 483 ? -33.125 4.703 -3.623 1 52.25 483 PRO A O 1
ATOM 3860 N N . PRO A 1 484 ? -31.047 4.367 -2.842 1 49.09 484 PRO A N 1
ATOM 3861 C CA . PRO A 1 484 ? -31.391 2.947 -2.955 1 49.09 484 PRO A CA 1
ATOM 3862 C C . PRO A 1 484 ? -32.656 2.584 -2.176 1 49.09 484 PRO A C 1
ATOM 3864 O O . PRO A 1 484 ? -33.031 3.287 -1.234 1 49.09 484 PRO A O 1
ATOM 3867 N N . GLN A 1 485 ? -33.406 1.678 -2.65 1 44.75 485 GLN A N 1
ATOM 3868 C CA . GLN A 1 485 ? -34.594 1.162 -1.993 1 44.75 485 GLN A CA 1
ATOM 3869 C C . GLN A 1 485 ? -34.344 0.906 -0.511 1 44.75 485 GLN A C 1
ATOM 3871 O O . GLN A 1 485 ? -33.406 0.213 -0.149 1 44.75 485 GLN A O 1
ATOM 3876 N N . GLY A 1 486 ? -35 1.653 0.427 1 46.06 486 GLY A N 1
ATOM 3877 C CA . GLY A 1 486 ? -34.938 1.457 1.868 1 46.06 486 GLY A CA 1
ATOM 3878 C C . GLY A 1 486 ? -34.062 2.459 2.582 1 46.06 486 GLY A C 1
ATOM 3879 O O . GLY A 1 486 ? -34 2.477 3.812 1 46.06 486 GLY A O 1
ATOM 3880 N N . ALA A 1 487 ? -33.25 3.176 1.811 1 51 487 ALA A N 1
ATOM 3881 C CA . ALA A 1 487 ? -32.281 4.09 2.422 1 51 487 ALA A CA 1
ATOM 3882 C C . ALA A 1 487 ? -32.969 5.395 2.842 1 51 487 ALA A C 1
ATOM 3884 O O . ALA A 1 487 ? -32.562 6.477 2.402 1 51 487 ALA A O 1
ATOM 3885 N N . ILE A 1 488 ? -34.031 5.336 3.412 1 56.25 488 ILE A N 1
ATOM 3886 C CA . ILE A 1 488 ? -34.719 6.523 3.922 1 56.25 488 ILE A CA 1
ATOM 3887 C C . ILE A 1 488 ? -34.344 6.734 5.387 1 56.25 488 ILE A C 1
ATOM 3889 O O . ILE A 1 488 ? -35.031 7.488 6.098 1 56.25 488 ILE A O 1
ATOM 3893 N N . GLY A 1 489 ? -33.188 6.246 5.777 1 67.62 489 GLY A N 1
ATOM 3894 C CA . GLY A 1 489 ? -32.969 6.301 7.215 1 67.62 489 GLY A CA 1
ATOM 3895 C C . GLY A 1 489 ? -32.375 7.613 7.688 1 67.62 489 GLY A C 1
ATOM 3896 O O . GLY A 1 489 ? -32.219 8.539 6.895 1 67.62 489 GLY A O 1
ATOM 3897 N N . LYS A 1 490 ? -32.312 7.734 8.984 1 81.31 490 LYS A N 1
ATOM 3898 C CA . LYS A 1 490 ? -31.781 8.906 9.68 1 81.31 490 LYS A CA 1
ATOM 3899 C C . LYS A 1 490 ? -30.328 9.172 9.281 1 81.31 490 LYS A C 1
ATOM 3901 O O . LYS A 1 490 ? -29.547 8.234 9.102 1 81.31 490 LYS A O 1
ATOM 3906 N N . THR A 1 491 ? -30 10.445 8.992 1 87.62 491 THR A N 1
ATOM 3907 C CA . THR A 1 491 ? -28.641 10.828 8.594 1 87.62 491 THR A CA 1
ATOM 3908 C C . THR A 1 491 ? -27.812 11.234 9.805 1 87.62 491 THR A C 1
ATOM 3910 O O . THR A 1 491 ? -26.594 11.359 9.719 1 87.62 491 THR A O 1
ATOM 3913 N N . GLU A 1 492 ? -28.406 11.469 10.953 1 91.56 492 GLU A N 1
ATOM 3914 C CA . GLU A 1 492 ? -27.719 11.805 12.195 1 91.56 492 GLU A CA 1
ATOM 3915 C C . GLU A 1 492 ? -26.766 12.977 12.008 1 91.56 492 GLU A C 1
ATOM 3917 O O . GLU A 1 492 ? -25.594 12.891 12.375 1 91.56 492 GLU A O 1
ATOM 3922 N N . GLU A 1 493 ? -27.234 14.039 11.469 1 95.19 493 GLU A N 1
ATOM 3923 C CA . GLU A 1 493 ? -26.406 15.211 11.172 1 95.19 493 GLU A CA 1
ATOM 3924 C C . GLU A 1 493 ? -26.281 16.109 12.391 1 95.19 493 GLU A C 1
ATOM 3926 O O . GLU A 1 493 ? -27.188 16.188 13.219 1 95.19 493 GLU A O 1
ATOM 3931 N N . GLU A 1 494 ? -25.156 16.75 12.523 1 96.62 494 GLU A N 1
ATOM 3932 C CA . GLU A 1 494 ? -24.891 17.797 13.492 1 96.62 494 GLU A CA 1
ATOM 3933 C C . GLU A 1 494 ? -24.203 19 12.844 1 96.62 494 GLU A C 1
ATOM 3935 O O . GLU A 1 494 ? -23.688 18.891 11.727 1 96.62 494 GLU A O 1
ATOM 3940 N N . ILE A 1 495 ? -24.281 20.141 13.461 1 96.69 495 ILE A N 1
ATOM 3941 C CA . ILE A 1 495 ? -23.547 21.328 13.039 1 96.69 495 ILE A CA 1
ATOM 3942 C C . ILE A 1 495 ? -22.469 21.656 14.062 1 96.69 495 ILE A C 1
ATOM 3944 O O . ILE A 1 495 ? -22.734 21.766 15.258 1 96.69 495 ILE A O 1
ATOM 3948 N N . HIS A 1 496 ? -21.297 21.734 13.664 1 96.12 496 HIS A N 1
ATOM 3949 C CA . HIS A 1 496 ? -20.188 22.031 14.57 1 96.12 496 HIS A CA 1
ATOM 3950 C C . HIS A 1 496 ? -20.281 23.438 15.125 1 96.12 496 HIS A C 1
ATOM 3952 O O . HIS A 1 496 ? -20.625 24.375 14.391 1 96.12 496 HIS A O 1
ATOM 3958 N N . PRO A 1 497 ? -19.844 23.703 16.312 1 92.25 497 PRO A N 1
ATOM 3959 C CA . PRO A 1 497 ? -19.969 25.031 16.922 1 92.25 497 PRO A CA 1
ATOM 3960 C C . PRO A 1 497 ? -19.109 26.078 16.234 1 92.25 497 PRO A C 1
ATOM 3962 O O . PRO A 1 497 ? -19.344 27.281 16.375 1 92.25 497 PRO A O 1
ATOM 3965 N N . THR A 1 498 ? -18.125 25.641 15.5 1 93.19 498 THR A N 1
ATOM 3966 C CA . THR A 1 498 ? -17.281 26.594 14.781 1 93.19 498 THR A CA 1
ATOM 3967 C C . THR A 1 498 ? -18.094 27.391 13.766 1 93.19 498 THR A C 1
ATOM 3969 O O . THR A 1 498 ? -17.734 28.516 13.43 1 93.19 498 THR A O 1
ATOM 3972 N N . VAL A 1 499 ? -19.234 26.859 13.305 1 95.75 499 VAL A N 1
ATOM 3973 C CA . VAL A 1 499 ? -20.109 27.562 12.375 1 95.75 499 VAL A CA 1
ATOM 3974 C C . VAL A 1 499 ? -20.688 28.797 13.055 1 95.75 499 VAL A C 1
ATOM 3976 O O . VAL A 1 499 ? -20.594 29.906 12.516 1 95.75 499 VAL A O 1
ATOM 3979 N N . TRP A 1 500 ? -21.188 28.578 14.195 1 93.81 500 TRP A N 1
ATOM 3980 C CA . TRP A 1 500 ? -21.766 29.688 14.945 1 93.81 500 TRP A CA 1
ATOM 3981 C C . TRP A 1 500 ? -20.672 30.688 15.344 1 93.81 500 TRP A C 1
ATOM 3983 O O . TRP A 1 500 ? -20.875 31.906 15.258 1 93.81 500 TRP A O 1
ATOM 3993 N N . TYR A 1 501 ? -19.578 30.172 15.789 1 91.44 501 TYR A N 1
ATOM 3994 C CA . TYR A 1 501 ? -18.453 31.031 16.141 1 91.44 501 TYR A CA 1
ATOM 3995 C C . TYR A 1 501 ? -18.078 31.938 14.984 1 91.44 501 TYR A C 1
ATOM 3997 O O . TYR A 1 501 ? -17.891 33.156 15.164 1 91.44 501 TYR A O 1
ATOM 4005 N N . ARG A 1 502 ? -17.922 31.375 13.844 1 93.88 502 ARG A N 1
ATOM 4006 C CA . ARG A 1 502 ? -17.562 32.125 12.648 1 93.88 502 ARG A CA 1
ATOM 4007 C C . ARG A 1 502 ? -18.625 33.156 12.312 1 93.88 502 ARG A C 1
ATOM 4009 O O . ARG A 1 502 ? -18.297 34.312 11.984 1 93.88 502 ARG A O 1
ATOM 4016 N N . MET A 1 503 ? -19.906 32.844 12.383 1 94.69 503 MET A N 1
ATOM 4017 C CA . MET A 1 503 ? -21 33.781 12.125 1 94.69 503 MET A CA 1
ATOM 4018 C C . MET A 1 503 ? -20.953 34.969 13.078 1 94.69 503 MET A C 1
ATOM 4020 O O . MET A 1 503 ? -21.172 36.094 12.672 1 94.69 503 MET A O 1
ATOM 4024 N N . GLN A 1 504 ? -20.594 34.688 14.312 1 91.31 504 GLN A N 1
ATOM 4025 C CA . GLN A 1 504 ? -20.547 35.75 15.32 1 91.31 504 GLN A CA 1
ATOM 4026 C C . GLN A 1 504 ? -19.359 36.688 15.078 1 91.31 504 GLN A C 1
ATOM 4028 O O . GLN A 1 504 ? -19.484 37.906 15.18 1 91.31 504 GLN A O 1
ATOM 4033 N N . GLN A 1 505 ? -18.25 36.125 14.82 1 88.81 505 GLN A N 1
ATOM 4034 C CA . GLN A 1 505 ? -17.016 36.875 14.688 1 88.81 505 GLN A CA 1
ATOM 4035 C C . GLN A 1 505 ? -17.016 37.719 13.406 1 88.81 505 GLN A C 1
ATOM 4037 O O . GLN A 1 505 ? -16.5 38.812 13.383 1 88.81 505 GLN A O 1
ATOM 4042 N N . LEU A 1 506 ? -17.609 37.125 12.367 1 92 506 LEU A N 1
ATOM 4043 C CA . LEU A 1 506 ? -17.516 37.781 11.07 1 92 506 LEU A CA 1
ATOM 4044 C C . LEU A 1 506 ? -18.797 38.531 10.742 1 92 506 LEU A C 1
ATOM 4046 O O . LEU A 1 506 ? -18.812 39.406 9.852 1 92 506 LEU A O 1
ATOM 4050 N N . GLY A 1 507 ? -19.844 38.281 11.391 1 92.38 507 GLY A N 1
ATOM 4051 C CA . GLY A 1 507 ? -21.109 38.969 11.203 1 92.38 507 GLY A CA 1
ATOM 4052 C C . GLY A 1 507 ? -21.641 38.875 9.781 1 92.38 507 GLY A C 1
ATOM 4053 O O . GLY A 1 507 ? -21.781 37.781 9.25 1 92.38 507 GLY A O 1
ATOM 4054 N N . ASN A 1 508 ? -21.766 40 9.172 1 91.62 508 ASN A N 1
ATOM 4055 C CA . ASN A 1 508 ? -22.375 40.062 7.848 1 91.62 508 ASN A CA 1
ATOM 4056 C C . ASN A 1 508 ? -21.438 39.5 6.773 1 91.62 508 ASN A C 1
ATOM 4058 O O . ASN A 1 508 ? -21.875 39.156 5.676 1 91.62 508 ASN A O 1
ATOM 4062 N N . GLU A 1 509 ? -20.25 39.344 7.09 1 92.56 509 GLU A N 1
ATOM 4063 C CA . GLU A 1 509 ? -19.266 38.844 6.121 1 92.56 509 GLU A CA 1
ATOM 4064 C C . GLU A 1 509 ? -19.406 37.344 5.934 1 92.56 509 GLU A C 1
ATOM 4066 O O . GLU A 1 509 ? -18.875 36.781 4.977 1 92.56 509 GLU A O 1
ATOM 4071 N N . TYR A 1 510 ? -20.125 36.75 6.844 1 95.5 510 TYR A N 1
ATOM 4072 C CA . TYR A 1 510 ? -20.312 35.281 6.723 1 95.5 510 TYR A CA 1
ATOM 4073 C C . TYR A 1 510 ? -21.719 34.906 7.145 1 95.5 510 TYR A C 1
ATOM 4075 O O . TYR A 1 510 ? -22 34.75 8.336 1 95.5 510 TYR A O 1
ATOM 4083 N N . GLN A 1 511 ? -22.547 34.688 6.238 1 95.38 511 GLN A N 1
ATOM 4084 C CA . GLN A 1 511 ? -23.891 34.156 6.348 1 95.38 511 GLN A CA 1
ATOM 4085 C C . GLN A 1 511 ? -24.094 32.969 5.402 1 95.38 511 GLN A C 1
ATOM 4087 O O . GLN A 1 511 ? -24.484 33.156 4.25 1 95.38 511 GLN A O 1
ATOM 4092 N N . PRO A 1 512 ? -23.859 31.781 5.914 1 96.25 512 PRO A N 1
ATOM 4093 C CA . PRO A 1 512 ? -23.875 30.625 5.012 1 96.25 512 PRO A CA 1
ATOM 4094 C C . PRO A 1 512 ? -25.25 30.391 4.391 1 96.25 512 PRO A C 1
ATOM 4096 O O . PRO A 1 512 ? -26.25 30.281 5.109 1 96.25 512 PRO A O 1
ATOM 4099 N N . VAL A 1 513 ? -25.281 30.203 3.1 1 95.56 513 VAL A N 1
ATOM 4100 C CA . VAL A 1 513 ? -26.516 30.016 2.336 1 95.56 513 VAL A CA 1
ATOM 4101 C C . VAL A 1 513 ? -27.234 28.766 2.826 1 95.56 513 VAL A C 1
ATOM 4103 O O . VAL A 1 513 ? -28.469 28.781 2.99 1 95.56 513 VAL A O 1
ATOM 4106 N N . PRO A 1 514 ? -26.547 27.656 3.123 1 96.31 514 PRO A N 1
ATOM 4107 C CA . PRO A 1 514 ? -27.234 26.438 3.541 1 96.31 514 PRO A CA 1
ATOM 4108 C C . PRO A 1 514 ? -27.984 26.594 4.859 1 96.31 514 PRO A C 1
ATOM 4110 O O . PRO A 1 514 ? -28.844 25.766 5.188 1 96.31 514 PRO A O 1
ATOM 4113 N N . LEU A 1 515 ? -27.703 27.625 5.625 1 97 515 LEU A N 1
ATOM 4114 C CA . LEU A 1 515 ? -28.344 27.781 6.922 1 97 515 LEU A CA 1
ATOM 4115 C C . LEU A 1 515 ? -29.406 28.891 6.875 1 97 515 LEU A C 1
ATOM 4117 O O . LEU A 1 515 ? -29.938 29.297 7.914 1 97 515 LEU A O 1
ATOM 4121 N N . LYS A 1 516 ? -29.625 29.359 5.625 1 95.88 516 LYS A N 1
ATOM 4122 C CA . LYS A 1 516 ? -30.719 30.328 5.496 1 95.88 516 LYS A CA 1
ATOM 4123 C C . LYS A 1 516 ? -32.031 29.75 6.039 1 95.88 516 LYS A C 1
ATOM 4125 O O . LYS A 1 516 ? -32.406 28.625 5.699 1 95.88 516 LYS A O 1
ATOM 4130 N N . GLY A 1 517 ? -32.656 30.469 6.844 1 94.81 517 GLY A N 1
ATOM 4131 C CA . GLY A 1 517 ? -33.938 30.047 7.422 1 94.81 517 GLY A CA 1
ATOM 4132 C C . GLY A 1 517 ? -33.75 29.312 8.742 1 94.81 517 GLY A C 1
ATOM 4133 O O . GLY A 1 517 ? -34.75 29.094 9.461 1 94.81 517 GLY A O 1
ATOM 4134 N N . PHE A 1 518 ? -32.562 28.938 9.062 1 96.75 518 PHE A N 1
ATOM 4135 C CA . PHE A 1 518 ? -32.344 28.25 10.336 1 96.75 518 PHE A CA 1
ATOM 4136 C C . PHE A 1 518 ? -32.188 29.266 11.461 1 96.75 518 PHE A C 1
ATOM 4138 O O . PHE A 1 518 ? -31.594 30.344 11.266 1 96.75 518 PHE A O 1
ATOM 4145 N N . LYS A 1 519 ? -32.625 28.922 12.633 1 95.94 519 LYS A N 1
ATOM 4146 C CA . LYS A 1 519 ? -32.406 29.641 13.875 1 95.94 519 LYS A CA 1
ATOM 4147 C C . LYS A 1 519 ? -31.688 28.766 14.898 1 95.94 519 LYS A C 1
ATOM 4149 O O . LYS A 1 519 ? -32.031 27.594 15.062 1 95.94 519 LYS A O 1
ATOM 4154 N N . ARG A 1 520 ? -30.594 29.266 15.414 1 94.81 520 ARG A N 1
ATOM 4155 C CA . ARG A 1 520 ? -29.906 28.547 16.469 1 94.81 520 ARG A CA 1
ATOM 4156 C C . ARG A 1 520 ? -30.641 28.688 17.797 1 94.81 520 ARG A C 1
ATOM 4158 O O . ARG A 1 520 ? -30.828 29.797 18.297 1 94.81 520 ARG A O 1
ATOM 4165 N N . GLU A 1 521 ? -31.109 27.578 18.422 1 93.31 521 GLU A N 1
ATOM 4166 C CA . GLU A 1 521 ? -31.922 27.609 19.625 1 93.31 521 GLU A CA 1
ATOM 4167 C C . GLU A 1 521 ? -31.266 26.812 20.75 1 93.31 521 GLU A C 1
ATOM 4169 O O . GLU A 1 521 ? -30.625 25.781 20.516 1 93.31 521 GLU A O 1
ATOM 4174 N N . LYS A 1 522 ? -31.438 27.359 21.922 1 89.31 522 LYS A N 1
ATOM 4175 C CA . LYS A 1 522 ? -30.969 26.688 23.125 1 89.31 522 LYS A CA 1
ATOM 4176 C C . LYS A 1 522 ? -32.031 25.703 23.641 1 89.31 522 LYS A C 1
ATOM 4178 O O . LYS A 1 522 ? -33.219 26.016 23.672 1 89.31 522 LYS A O 1
ATOM 4183 N N . ASN A 1 523 ? -31.562 24.531 23.828 1 84.31 523 ASN A N 1
ATOM 4184 C CA . ASN A 1 523 ? -32.438 23.516 24.391 1 84.31 523 ASN A CA 1
ATOM 4185 C C . ASN A 1 523 ? -31.938 23.031 25.75 1 84.31 523 ASN A C 1
ATOM 4187 O O . ASN A 1 523 ? -30.766 22.656 25.891 1 84.31 523 ASN A O 1
ATOM 4191 N N . LYS A 1 524 ? -32.75 23.125 26.812 1 79.5 524 LYS A N 1
ATOM 4192 C CA . LYS A 1 524 ? -32.406 22.656 28.156 1 79.5 524 LYS A CA 1
ATOM 4193 C C . LYS A 1 524 ? -33.094 21.312 28.453 1 79.5 524 LYS A C 1
ATOM 4195 O O . LYS A 1 524 ? -34.281 21.172 28.25 1 79.5 524 LYS A O 1
ATOM 4200 N N . SER A 1 525 ? -32.25 20.406 28.531 1 72.81 525 SER A N 1
ATOM 4201 C CA . SER A 1 525 ? -32.75 19.094 28.906 1 72.81 525 SER A CA 1
ATOM 4202 C C . SER A 1 525 ? -32.156 18.625 30.219 1 72.81 525 SER A C 1
ATOM 4204 O O . SER A 1 525 ? -31.344 19.328 30.828 1 72.81 525 SER A O 1
ATOM 4206 N N . ALA A 1 526 ? -32.656 17.422 30.766 1 68.62 526 ALA A N 1
ATOM 4207 C CA . ALA A 1 526 ? -32.125 16.812 31.984 1 68.62 526 ALA A CA 1
ATOM 4208 C C . ALA A 1 526 ? -30.641 16.531 31.844 1 68.62 526 ALA A C 1
ATOM 4210 O O . ALA A 1 526 ? -29.906 16.531 32.844 1 68.62 526 ALA A O 1
ATOM 4211 N N . ASP A 1 527 ? -30.203 16.375 30.641 1 66.94 527 ASP A N 1
ATOM 4212 C CA . ASP A 1 527 ? -28.812 16.016 30.391 1 66.94 527 ASP A CA 1
ATOM 4213 C C . ASP A 1 527 ? -27.938 17.266 30.219 1 66.94 527 ASP A C 1
ATOM 4215 O O . ASP A 1 527 ? -26.734 17.156 29.953 1 66.94 527 ASP A O 1
ATOM 4219 N N . GLY A 1 528 ? -28.531 18.359 30.422 1 73.38 528 GLY A N 1
ATOM 4220 C CA . GLY A 1 528 ? -27.781 19.609 30.344 1 73.38 528 GLY A CA 1
ATOM 4221 C C . GLY A 1 528 ? -28.234 20.5 29.188 1 73.38 528 GLY A C 1
ATOM 4222 O O . GLY A 1 528 ? -29.312 20.312 28.641 1 73.38 528 GLY A O 1
ATOM 4223 N N . MET A 1 529 ? -27.453 21.516 29 1 80.38 529 MET A N 1
ATOM 4224 C CA . MET A 1 529 ? -27.766 22.5 27.953 1 80.38 529 MET A CA 1
ATOM 4225 C C . MET A 1 529 ? -27.203 22.062 26.609 1 80.38 529 MET A C 1
ATOM 4227 O O . MET A 1 529 ? -26.109 21.484 26.547 1 80.38 529 MET A O 1
ATOM 4231 N N . SER A 1 530 ? -28.016 22.078 25.562 1 86.38 530 SER A N 1
ATOM 4232 C CA . SER A 1 530 ? -27.578 21.812 24.188 1 86.38 530 SER A CA 1
ATOM 4233 C C . SER A 1 530 ? -28.141 22.844 23.219 1 86.38 530 SER A C 1
ATOM 4235 O O . SER A 1 530 ? -29 23.656 23.578 1 86.38 530 SER A O 1
ATOM 4237 N N . PHE A 1 531 ? -27.484 22.922 22.094 1 91.81 531 PHE A N 1
ATOM 4238 C CA . PHE A 1 531 ? -27.953 23.828 21.047 1 91.81 531 PHE A CA 1
ATOM 4239 C C . PHE A 1 531 ? -28.406 23.047 19.828 1 91.81 531 PHE A C 1
ATOM 4241 O O . PHE A 1 531 ? -27.859 21.969 19.531 1 91.81 531 PHE A O 1
ATOM 4248 N N . GLU A 1 532 ? -29.453 23.609 19.156 1 94.19 532 GLU A N 1
ATOM 4249 C CA . GLU A 1 532 ? -29.953 23.031 17.922 1 94.19 532 GLU A CA 1
ATOM 4250 C C . GLU A 1 532 ? -30.234 24.125 16.875 1 94.19 532 GLU A C 1
ATOM 4252 O O . GLU A 1 532 ? -30.484 25.266 17.234 1 94.19 532 GLU A O 1
ATOM 4257 N N . TRP A 1 533 ? -30.047 23.75 15.672 1 96.56 533 TRP A N 1
ATOM 4258 C CA . TRP A 1 533 ? -30.438 24.578 14.539 1 96.56 533 TRP A CA 1
ATOM 4259 C C . TRP A 1 533 ? -31.812 24.172 14.023 1 96.56 533 TRP A C 1
ATOM 4261 O O . TRP A 1 533 ? -32 23.031 13.602 1 96.56 533 TRP A O 1
ATOM 4271 N N . VAL A 1 534 ? -32.75 25.156 13.984 1 96.25 534 VAL A N 1
ATOM 4272 C CA . VAL A 1 534 ? -34.156 24.812 13.75 1 96.25 534 VAL A CA 1
ATOM 4273 C C . VAL A 1 534 ? -34.656 25.562 12.516 1 96.25 534 VAL A C 1
ATOM 4275 O O . VAL A 1 534 ? -34.469 26.781 12.391 1 96.25 534 VAL A O 1
ATOM 4278 N N . LYS A 1 535 ? -35.188 24.906 11.633 1 95.69 535 LYS A N 1
ATOM 4279 C CA . LYS A 1 535 ? -35.875 25.422 10.453 1 95.69 535 LYS A CA 1
ATOM 4280 C C . LYS A 1 535 ? -37.188 24.688 10.234 1 95.69 535 LYS A C 1
ATOM 4282 O O . LYS A 1 535 ? -37.219 23.578 9.711 1 95.69 535 LYS A O 1
ATOM 4287 N N . GLY A 1 536 ? -38.344 25.312 10.477 1 93.31 536 GLY A N 1
ATOM 4288 C CA . GLY A 1 536 ? -39.625 24.594 10.43 1 93.31 536 GLY A CA 1
ATOM 4289 C C . GLY A 1 536 ? -39.656 23.375 11.336 1 93.31 536 GLY A C 1
ATOM 4290 O O . GLY A 1 536 ? -39.438 23.5 12.539 1 93.31 536 GLY A O 1
ATOM 4291 N N . SER A 1 537 ? -39.844 22.266 10.797 1 91.38 537 SER A N 1
ATOM 4292 C CA . SER A 1 537 ? -39.906 21.016 11.562 1 91.38 537 SER A CA 1
ATOM 4293 C C . SER A 1 537 ? -38.531 20.359 11.641 1 91.38 537 SER A C 1
ATOM 4295 O O . SER A 1 537 ? -38.312 19.422 12.406 1 91.38 537 SER A O 1
ATOM 4297 N N . LEU A 1 538 ? -37.656 20.922 10.945 1 92 538 LEU A N 1
ATOM 4298 C CA . LEU A 1 538 ? -36.312 20.375 10.891 1 92 538 LEU A CA 1
ATOM 4299 C C . LEU A 1 538 ? -35.469 20.828 12.086 1 92 538 LEU A C 1
ATOM 4301 O O . LEU A 1 538 ? -35.469 22.031 12.406 1 92 538 LEU A O 1
ATOM 4305 N N . ARG A 1 539 ? -34.875 19.922 12.766 1 93.81 539 ARG A N 1
ATOM 4306 C CA . ARG A 1 539 ? -34 20.188 13.898 1 93.81 539 ARG A CA 1
ATOM 4307 C C . ARG A 1 539 ? -32.656 19.453 13.734 1 93.81 539 ARG A C 1
ATOM 4309 O O . ARG A 1 539 ? -32.625 18.234 13.594 1 93.81 539 ARG A O 1
ATOM 4316 N N . ILE A 1 540 ? -31.578 20.172 13.758 1 95.25 540 ILE A N 1
ATOM 4317 C CA . ILE A 1 540 ? -30.25 19.594 13.68 1 95.25 540 ILE A CA 1
ATOM 4318 C C . ILE A 1 540 ? -29.453 19.984 14.922 1 95.25 540 ILE A C 1
ATOM 4320 O O . ILE A 1 540 ? -29.203 21.172 15.164 1 95.25 540 ILE A O 1
ATOM 4324 N N . PRO A 1 541 ? -29.062 19.047 15.688 1 94.44 541 PRO A N 1
ATOM 4325 C CA . PRO A 1 541 ? -28.312 19.375 16.906 1 94.44 541 PRO A CA 1
ATOM 4326 C C . PRO A 1 541 ? -26.938 19.969 16.609 1 94.44 541 PRO A C 1
ATOM 4328 O O . PRO A 1 541 ? -26.359 19.672 15.555 1 94.44 541 PRO A O 1
ATOM 4331 N N . GLU A 1 542 ? -26.438 20.812 17.453 1 93.5 542 GLU A N 1
ATOM 4332 C CA . GLU A 1 542 ? -25.047 21.234 17.422 1 93.5 542 GLU A CA 1
ATOM 4333 C C . GLU A 1 542 ? -24.141 20.188 18.078 1 93.5 542 GLU A C 1
ATOM 4335 O O . GLU A 1 542 ? -24.5 19.609 19.109 1 93.5 542 GLU A O 1
ATOM 4340 N N . SER A 1 543 ? -23.031 19.906 17.406 1 91.5 543 SER A N 1
ATOM 4341 C CA . SER A 1 543 ? -22.094 18.922 17.906 1 91.5 543 SER A CA 1
ATOM 4342 C C . SER A 1 543 ? -21.484 19.375 19.25 1 91.5 543 SER A C 1
ATOM 4344 O O . SER A 1 543 ? -21.203 20.547 19.438 1 91.5 543 SER A O 1
ATOM 4346 N N . LYS A 1 544 ? -21.297 18.438 20.156 1 82.56 544 LYS A N 1
ATOM 4347 C CA . LYS A 1 544 ? -20.688 18.719 21.453 1 82.56 544 LYS A CA 1
ATOM 4348 C C . LYS A 1 544 ? -19.172 18.547 21.391 1 82.56 544 LYS A C 1
ATOM 4350 O O . LYS A 1 544 ? -18.672 17.641 20.703 1 82.56 544 LYS A O 1
ATOM 4355 N N . ILE A 1 545 ? -18.484 19.469 22.094 1 77.56 545 ILE A N 1
ATOM 4356 C CA . ILE A 1 545 ? -17.016 19.391 22.156 1 77.56 545 ILE A CA 1
ATOM 4357 C C . ILE A 1 545 ? -16.594 18.609 23.406 1 77.56 545 ILE A C 1
ATOM 4359 O O . ILE A 1 545 ? -17.266 18.672 24.438 1 77.56 545 ILE A O 1
ATOM 4363 N N . GLY A 1 546 ? -15.977 17.453 23.375 1 66.81 546 GLY A N 1
ATOM 4364 C CA . GLY A 1 546 ? -15.57 16.453 24.344 1 66.81 546 GLY A CA 1
ATOM 4365 C C . GLY A 1 546 ? -15.016 17.047 25.625 1 66.81 546 GLY A C 1
ATOM 4366 O O . GLY A 1 546 ? -14.156 16.438 26.281 1 66.81 546 GLY A O 1
ATOM 4367 N N . GLY A 1 547 ? -15.461 18.281 26.172 1 65.94 547 GLY A N 1
ATOM 4368 C CA . GLY A 1 547 ? -15.016 18.812 27.438 1 65.94 547 GLY A CA 1
ATOM 4369 C C . GLY A 1 547 ? -13.641 19.453 27.359 1 65.94 547 GLY A C 1
ATOM 4370 O O . GLY A 1 547 ? -13.055 19.562 26.281 1 65.94 547 GLY A O 1
ATOM 4371 N N . MET A 1 548 ? -13.031 19.781 28.531 1 61.44 548 MET A N 1
ATOM 4372 C CA . MET A 1 548 ? -11.797 20.562 28.609 1 61.44 548 MET A CA 1
ATOM 4373 C C . MET A 1 548 ? -10.594 19.703 28.219 1 61.44 548 MET A C 1
ATOM 4375 O O . MET A 1 548 ? -9.562 20.234 27.797 1 61.44 548 MET A O 1
ATOM 4379 N N . GLN A 1 549 ? -10.805 18.469 28.328 1 67.56 549 GLN A N 1
ATOM 4380 C CA . GLN A 1 549 ? -9.672 17.594 28.047 1 67.56 549 GLN A CA 1
ATOM 4381 C C . GLN A 1 549 ? -9.75 17.016 26.641 1 67.56 549 GLN A C 1
ATOM 4383 O O . GLN A 1 549 ? -8.953 16.156 26.281 1 67.56 549 GLN A O 1
ATOM 4388 N N . SER A 1 550 ? -10.555 17.672 25.922 1 78.56 550 SER A N 1
ATOM 4389 C CA . SER A 1 550 ? -10.734 17.141 24.562 1 78.56 550 SER A CA 1
ATOM 4390 C C . SER A 1 550 ? -9.633 17.641 23.641 1 78.56 550 SER A C 1
ATOM 4392 O O . SER A 1 550 ? -9 18.656 23.891 1 78.56 550 SER A O 1
ATOM 4394 N N . ILE A 1 551 ? -9.352 16.891 22.609 1 78.5 551 ILE A N 1
ATOM 4395 C CA . ILE A 1 551 ? -8.383 17.25 21.578 1 78.5 551 ILE A CA 1
ATOM 4396 C C . ILE A 1 551 ? -8.797 18.562 20.906 1 78.5 551 ILE A C 1
ATOM 4398 O O . ILE A 1 551 ? -7.953 19.406 20.609 1 78.5 551 ILE A O 1
ATOM 4402 N N . GLU A 1 552 ? -10.031 18.766 20.812 1 77.56 552 GLU A N 1
ATOM 4403 C CA . GLU A 1 552 ? -10.531 19.969 20.156 1 77.56 552 GLU A CA 1
ATOM 4404 C C . GLU A 1 552 ? -10.227 21.203 21 1 77.56 552 GLU A C 1
ATOM 4406 O O . GLU A 1 552 ? -9.844 22.25 20.469 1 77.56 552 GLU A O 1
ATOM 4411 N N . MET A 1 553 ? -10.328 21.031 22.266 1 73.38 553 MET A N 1
ATOM 4412 C CA . MET A 1 553 ? -10.031 22.141 23.156 1 73.38 553 MET A CA 1
ATOM 4413 C C . MET A 1 553 ? -8.531 22.422 23.188 1 73.38 553 MET A C 1
ATOM 4415 O O . MET A 1 553 ? -8.117 23.578 23.234 1 73.38 553 MET A O 1
ATOM 4419 N N . ALA A 1 554 ? -7.816 21.359 23.094 1 68.94 554 ALA A N 1
ATOM 4420 C CA . ALA A 1 554 ? -6.363 21.484 23.172 1 68.94 554 ALA A CA 1
ATOM 4421 C C . ALA A 1 554 ? -5.816 22.203 21.938 1 68.94 554 ALA A C 1
ATOM 4423 O O . ALA A 1 554 ? -4.746 22.812 22 1 68.94 554 ALA A O 1
ATOM 4424 N N . CYS A 1 555 ? -6.609 22.172 20.922 1 70 555 CYS A N 1
ATOM 4425 C CA . CYS A 1 555 ? -6.145 22.75 19.672 1 70 555 CYS A CA 1
ATOM 4426 C C . CYS A 1 555 ? -6.48 24.234 19.609 1 70 555 CYS A C 1
ATOM 4428 O O . CYS A 1 555 ? -6.023 24.938 18.703 1 70 555 CYS A O 1
ATOM 4430 N N . LEU A 1 556 ? -7.242 24.656 20.688 1 72.25 556 LEU A N 1
ATOM 4431 C CA . LEU A 1 556 ? -7.598 26.078 20.703 1 72.25 556 LEU A CA 1
ATOM 4432 C C . LEU A 1 556 ? -6.445 26.922 21.234 1 72.25 556 LEU A C 1
ATOM 4434 O O . LEU A 1 556 ? -6.039 26.766 22.391 1 72.25 556 LEU A O 1
ATOM 4438 N N . VAL A 1 557 ? -5.812 27.672 20.375 1 63.66 557 VAL A N 1
ATOM 4439 C CA . VAL A 1 557 ? -4.645 28.453 20.781 1 63.66 557 VAL A CA 1
ATOM 4440 C C . VAL A 1 557 ? -5.051 29.906 21.047 1 63.66 557 VAL A C 1
ATOM 4442 O O . VAL A 1 557 ? -4.531 30.547 21.969 1 63.66 557 VAL A O 1
ATOM 4445 N N . GLY A 1 558 ? -6.078 30.469 20.406 1 66.12 558 GLY A N 1
ATOM 4446 C CA . GLY A 1 558 ? -6.461 31.859 20.562 1 66.12 558 GLY A CA 1
ATOM 4447 C C . GLY A 1 558 ? -7.375 32.094 21.734 1 66.12 558 GLY A C 1
ATOM 4448 O O . GLY A 1 558 ? -8.258 31.297 22.031 1 66.12 558 GLY A O 1
ATOM 4449 N N . ASP A 1 559 ? -7.121 33.188 22.406 1 66.56 559 ASP A N 1
ATOM 4450 C CA . ASP A 1 559 ? -7.887 33.531 23.594 1 66.56 559 ASP A CA 1
ATOM 4451 C C . ASP A 1 559 ? -9.375 33.688 23.281 1 66.56 559 ASP A C 1
ATOM 4453 O O . ASP A 1 559 ? -10.227 33.25 24.062 1 66.56 559 ASP A O 1
ATOM 4457 N N . THR A 1 560 ? -9.648 34.188 22.172 1 67.19 560 THR A N 1
ATOM 4458 C CA . THR A 1 560 ? -11.039 34.438 21.812 1 67.19 560 THR A CA 1
ATOM 4459 C C . THR A 1 560 ? -11.789 33.125 21.609 1 67.19 560 THR A C 1
ATOM 4461 O O . THR A 1 560 ? -12.906 32.938 22.109 1 67.19 560 THR A O 1
ATOM 4464 N N . ALA A 1 561 ? -11.164 32.219 20.953 1 70.81 561 ALA A N 1
ATOM 4465 C CA . ALA A 1 561 ? -11.781 30.906 20.719 1 70.81 561 ALA A CA 1
ATOM 4466 C C . ALA A 1 561 ? -11.906 30.125 22.031 1 70.81 561 ALA A C 1
ATOM 4468 O O . ALA A 1 561 ? -12.914 29.453 22.25 1 70.81 561 ALA A O 1
ATOM 4469 N N . LYS A 1 562 ? -10.945 30.25 22.844 1 71.94 562 LYS A N 1
ATOM 4470 C CA . LYS A 1 562 ? -10.977 29.594 24.141 1 71.94 562 LYS A CA 1
ATOM 4471 C C . LYS A 1 562 ? -12.125 30.109 25 1 71.94 562 LYS A C 1
ATOM 4473 O O . LYS A 1 562 ? -12.82 29.328 25.656 1 71.94 562 LYS A O 1
ATOM 4478 N N . LYS A 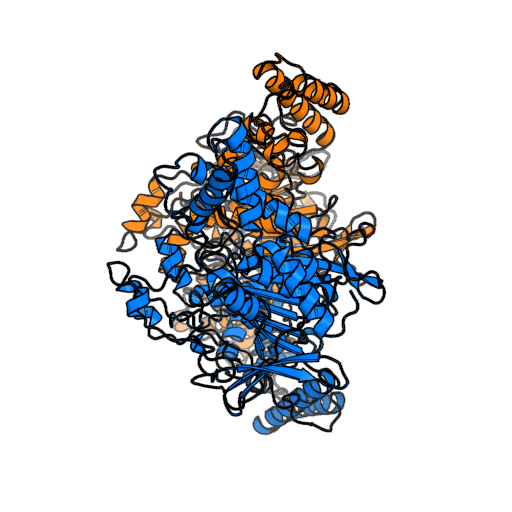1 563 ? -12.258 31.438 24.969 1 71.25 563 LYS A N 1
ATOM 4479 C CA . LYS A 1 563 ? -13.344 32.031 25.734 1 71.25 563 LYS A CA 1
ATOM 4480 C C . LYS A 1 563 ? -14.703 31.578 25.203 1 71.25 563 LYS A C 1
ATOM 4482 O O . LYS A 1 563 ? -15.609 31.281 25.984 1 71.25 563 LYS A O 1
ATOM 4487 N N . PHE A 1 564 ? -14.828 31.547 24.016 1 70.94 564 PHE A N 1
ATOM 4488 C CA . PHE A 1 564 ? -16.078 31.109 23.391 1 70.94 564 PHE A CA 1
ATOM 4489 C C . PHE A 1 564 ? -16.375 29.656 23.766 1 70.94 564 PHE A C 1
ATOM 4491 O O . PHE A 1 564 ? -17.484 29.359 24.219 1 70.94 564 PHE A O 1
ATOM 4498 N N . MET A 1 565 ? -15.422 28.828 23.516 1 73.25 565 MET A N 1
ATOM 4499 C CA . MET A 1 565 ? -15.625 27.406 23.781 1 73.25 565 MET A CA 1
ATOM 4500 C C . MET A 1 565 ? -15.836 27.156 25.266 1 73.25 565 MET A C 1
ATOM 4502 O O . MET A 1 565 ? -16.641 26.312 25.641 1 73.25 565 MET A O 1
ATOM 4506 N N . GLY A 1 566 ? -15.008 27.859 26.062 1 68.38 566 GLY A N 1
ATOM 4507 C CA . GLY A 1 566 ? -15.234 27.781 27.5 1 68.38 566 GLY A CA 1
ATOM 4508 C C . GLY A 1 566 ? -16.641 28.156 27.906 1 68.38 566 GLY A C 1
ATOM 4509 O O . GLY A 1 566 ? -17.266 27.484 28.719 1 68.38 566 GLY A O 1
ATOM 4510 N N . GLY A 1 567 ? -17.125 29.266 27.328 1 68.19 567 GLY A N 1
ATOM 4511 C CA . GLY A 1 567 ? -18.5 29.672 27.578 1 68.19 567 GLY A CA 1
ATOM 4512 C C . GLY A 1 567 ? -19.516 28.641 27.141 1 68.19 567 GLY A C 1
ATOM 4513 O O . GLY A 1 567 ? -20.5 28.391 27.844 1 68.19 567 GLY A O 1
ATOM 4514 N N . LEU A 1 568 ? -19.234 28.078 26.016 1 69.69 568 LEU A N 1
ATOM 4515 C CA . LEU A 1 568 ? -20.141 27.062 25.484 1 69.69 568 LEU A CA 1
ATOM 4516 C C . LEU A 1 568 ? -20.141 25.828 26.391 1 69.69 568 LEU A C 1
ATOM 4518 O O . LEU A 1 568 ? -21.203 25.25 26.641 1 69.69 568 LEU A O 1
ATOM 4522 N N . GLU A 1 569 ? -19 25.391 26.797 1 69 569 GLU A N 1
ATOM 4523 C CA . GLU A 1 569 ? -18.906 24.25 27.703 1 69 569 GLU A CA 1
ATOM 4524 C C . GLU A 1 569 ? -19.641 24.516 29.016 1 69 569 GLU A C 1
ATOM 4526 O O . GLU A 1 569 ? -20.266 23.609 29.562 1 69 569 GLU A O 1
ATOM 4531 N N . CYS A 1 570 ? -19.469 25.75 29.438 1 66.19 570 CYS A N 1
ATOM 4532 C CA . CYS A 1 570 ? -20.203 26.125 30.625 1 66.19 570 CYS A CA 1
ATOM 4533 C C . CYS A 1 570 ? -21.703 26.031 30.406 1 66.19 570 CYS A C 1
ATOM 4535 O O . CYS A 1 570 ? -22.438 25.547 31.266 1 66.19 570 CYS A O 1
ATOM 4537 N N . GLU A 1 571 ? -22.062 26.391 29.297 1 67.25 571 GLU A N 1
ATOM 4538 C CA . GLU A 1 571 ? -23.484 26.312 28.969 1 67.25 571 GLU A CA 1
ATOM 4539 C C . GLU A 1 571 ? -23.953 24.875 28.859 1 67.25 571 GLU A C 1
ATOM 4541 O O . GLU A 1 571 ? -25.094 24.562 29.203 1 67.25 571 GLU A O 1
ATOM 4546 N N . TYR A 1 572 ? -22.969 24 28.375 1 63.44 572 TYR A N 1
ATOM 4547 C CA . TYR A 1 572 ? -23.297 22.578 28.266 1 63.44 572 TYR A CA 1
ATOM 4548 C C . TYR A 1 572 ? -23.266 21.922 29.641 1 63.44 572 TYR A C 1
ATOM 4550 O O . TYR A 1 572 ? -23.688 20.766 29.781 1 63.44 572 TYR A O 1
ATOM 4558 N N . GLY A 1 573 ? -22.859 22.609 30.578 1 52.88 573 GLY A N 1
ATOM 4559 C CA . GLY A 1 573 ? -22.797 22.094 31.953 1 52.88 573 GLY A CA 1
ATOM 4560 C C . GLY A 1 573 ? -21.469 21.438 32.281 1 52.88 573 GLY A C 1
ATOM 4561 O O . GLY A 1 573 ? -21.391 20.641 33.219 1 52.88 573 GLY A O 1
ATOM 4562 N N . VAL A 1 574 ? -20.531 21.531 31.297 1 55.88 574 VAL A N 1
ATOM 4563 C CA . VAL A 1 574 ? -19.234 20.953 31.594 1 55.88 574 VAL A CA 1
ATOM 4564 C C . VAL A 1 574 ? -18.469 21.875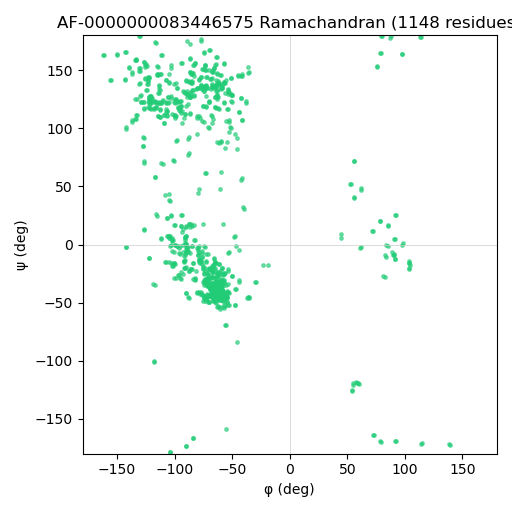 32.531 1 55.88 574 VAL A C 1
ATOM 4566 O O . VAL A 1 574 ? -18.375 23.078 32.312 1 55.88 574 VAL A O 1
ATOM 4569 N N . ASP A 1 575 ? -18.281 21.609 33.844 1 46.53 575 ASP A N 1
ATOM 4570 C CA . ASP A 1 575 ? -17.531 22.375 34.844 1 46.53 575 ASP A CA 1
ATOM 4571 C C . ASP A 1 575 ? -16.109 22.656 34.344 1 46.53 575 ASP A C 1
ATOM 4573 O O . ASP A 1 575 ? -15.414 21.75 33.875 1 46.53 575 ASP A O 1
ATOM 4577 N N . LEU A 1 576 ? -15.812 23.844 33.938 1 45.97 576 LEU A N 1
ATOM 4578 C CA . LEU A 1 576 ? -14.461 24.25 33.594 1 45.97 576 LEU A CA 1
ATOM 4579 C C . LEU A 1 576 ? -13.508 24.062 34.75 1 45.97 576 LEU A C 1
ATOM 4581 O O . LEU A 1 576 ? -13.891 24.266 35.906 1 45.97 576 LEU A O 1
ATOM 4585 N N . MET B 1 1 ? -8.422 8.234 34.531 1 18.03 1 MET B N 1
ATOM 4586 C CA . MET B 1 1 ? -9.156 8.102 33.281 1 18.03 1 MET B CA 1
ATOM 4587 C C . MET B 1 1 ? -8.352 8.664 32.125 1 18.03 1 MET B C 1
ATOM 4589 O O . MET B 1 1 ? -8.461 9.844 31.797 1 18.03 1 MET B O 1
ATOM 4593 N N . GLN B 1 2 ? -7.086 8.344 31.984 1 24.17 2 GLN B N 1
ATOM 4594 C CA . GLN B 1 2 ? -5.766 8.336 31.359 1 24.17 2 GLN B CA 1
ATOM 4595 C C . GLN B 1 2 ? -5.836 7.773 29.938 1 24.17 2 GLN B C 1
ATOM 4597 O O . GLN B 1 2 ? -5.738 6.562 29.734 1 24.17 2 GLN B O 1
ATOM 4602 N N . SER B 1 3 ? -6.793 8.203 29.047 1 28.44 3 SER B N 1
ATOM 4603 C CA . SER B 1 3 ? -7.344 7.75 27.766 1 28.44 3 SER B CA 1
ATOM 4604 C C . SER B 1 3 ? -6.246 7.574 26.719 1 28.44 3 SER B C 1
ATOM 4606 O O . SER B 1 3 ? -5.109 7.996 26.938 1 28.44 3 SER B O 1
ATOM 4608 N N . GLY B 1 4 ? -6.422 7.574 25.281 1 33.94 4 GLY B N 1
ATOM 4609 C CA . GLY B 1 4 ? -5.688 6.734 24.344 1 33.94 4 GLY B CA 1
ATOM 4610 C C . GLY B 1 4 ? -4.262 7.199 24.109 1 33.94 4 GLY B C 1
ATOM 4611 O O . GLY B 1 4 ? -3.648 6.867 23.094 1 33.94 4 GLY B O 1
ATOM 4612 N N . PHE B 1 5 ? -3.719 8.102 25.094 1 36.5 5 PHE B N 1
ATOM 4613 C CA . PHE B 1 5 ? -2.367 8.648 25.125 1 36.5 5 PHE B CA 1
ATOM 4614 C C . PHE B 1 5 ? -1.338 7.535 25.297 1 36.5 5 PHE B C 1
ATOM 4616 O O . PHE B 1 5 ? -1.608 6.527 25.953 1 36.5 5 PHE B O 1
ATOM 4623 N N . GLN B 1 6 ? -0.344 7.488 24.344 1 44.53 6 GLN B N 1
ATOM 4624 C CA . GLN B 1 6 ? 0.669 6.492 24.016 1 44.53 6 GLN B CA 1
ATOM 4625 C C . GLN B 1 6 ? 1.481 6.109 25.25 1 44.53 6 GLN B C 1
ATOM 4627 O O . GLN B 1 6 ? 1.975 6.98 25.969 1 44.53 6 GLN B O 1
ATOM 4632 N N . ASP B 1 7 ? 1.124 5.027 25.891 1 47.22 7 ASP B N 1
ATOM 4633 C CA . ASP B 1 7 ? 2.068 4.375 26.797 1 47.22 7 ASP B CA 1
ATOM 4634 C C . ASP B 1 7 ? 3.365 4.023 26.078 1 47.22 7 ASP B C 1
ATOM 4636 O O . ASP B 1 7 ? 3.383 3.135 25.219 1 47.22 7 ASP B O 1
ATOM 4640 N N . THR B 1 8 ? 4.316 4.961 25.938 1 52.78 8 THR B N 1
ATOM 4641 C CA . THR B 1 8 ? 5.648 4.805 25.359 1 52.78 8 THR B CA 1
ATOM 4642 C C . THR B 1 8 ? 6.297 3.514 25.859 1 52.78 8 THR B C 1
ATOM 4644 O O . THR B 1 8 ? 7.398 3.164 25.422 1 52.78 8 THR B O 1
ATOM 4647 N N . THR B 1 9 ? 5.652 2.797 26.766 1 57.44 9 THR B N 1
ATOM 4648 C CA . THR B 1 9 ? 6.285 1.621 27.344 1 57.44 9 THR B CA 1
ATOM 4649 C C . THR B 1 9 ? 5.965 0.372 26.531 1 57.44 9 THR B C 1
ATOM 4651 O O . THR B 1 9 ? 6.504 -0.705 26.797 1 57.44 9 THR B O 1
ATOM 4654 N N . LEU B 1 10 ? 5.191 0.555 25.469 1 75 10 LEU B N 1
ATOM 4655 C CA . LEU B 1 10 ? 4.84 -0.667 24.75 1 75 10 LEU B CA 1
ATOM 4656 C C . LEU B 1 10 ? 5.855 -0.964 23.656 1 75 10 LEU B C 1
ATOM 4658 O O . LEU B 1 10 ? 6.352 -0.047 23 1 75 10 LEU B O 1
ATOM 4662 N N . LYS B 1 11 ? 6.273 -2.25 23.719 1 77.69 11 LYS B N 1
ATOM 4663 C CA . LYS B 1 11 ? 7.219 -2.674 22.688 1 77.69 11 LYS B CA 1
ATOM 4664 C C . LYS B 1 11 ? 6.5 -3.346 21.531 1 77.69 11 LYS B C 1
ATOM 4666 O O . LYS B 1 11 ? 5.828 -4.363 21.719 1 77.69 11 LYS B O 1
ATOM 4671 N N . PRO B 1 12 ? 6.594 -2.758 20.359 1 85.56 12 PRO B N 1
ATOM 4672 C CA . PRO B 1 12 ? 6 -3.42 19.203 1 85.56 12 PRO B CA 1
ATOM 4673 C C . PRO B 1 12 ? 6.598 -4.801 18.938 1 85.56 12 PRO B C 1
ATOM 4675 O O . PRO B 1 12 ? 7.762 -5.047 19.266 1 85.56 12 PRO B O 1
ATOM 4678 N N . SER B 1 13 ? 5.777 -5.711 18.453 1 89.19 13 SER B N 1
ATOM 4679 C CA . SER B 1 13 ? 6.266 -7.027 18.062 1 89.19 13 SER B CA 1
ATOM 4680 C C . SER B 1 13 ? 7.207 -6.934 16.875 1 89.19 13 SER B C 1
ATOM 4682 O O . SER B 1 13 ? 6.973 -6.148 15.945 1 89.19 13 SER B O 1
ATOM 4684 N N . PRO B 1 14 ? 8.32 -7.699 16.969 1 92.81 14 PRO B N 1
ATOM 4685 C CA . PRO B 1 14 ? 9.203 -7.711 15.812 1 92.81 14 PRO B CA 1
ATOM 4686 C C . PRO B 1 14 ? 8.5 -8.164 14.531 1 92.81 14 PRO B C 1
ATOM 4688 O O . PRO B 1 14 ? 7.645 -9.055 14.578 1 92.81 14 PRO B O 1
ATOM 4691 N N . LYS B 1 15 ? 8.82 -7.5 13.469 1 95.94 15 LYS B N 1
ATOM 4692 C CA . LYS B 1 15 ? 8.117 -7.863 12.242 1 95.94 15 LYS B CA 1
ATOM 4693 C C . LYS B 1 15 ? 9.07 -7.867 11.047 1 95.94 15 LYS B C 1
ATOM 4695 O O . LYS B 1 15 ? 10.141 -7.258 11.094 1 95.94 15 LYS B O 1
ATOM 4700 N N . ARG B 1 16 ? 8.727 -8.68 10.102 1 97.81 16 ARG B N 1
ATOM 4701 C CA . ARG B 1 16 ? 9.312 -8.711 8.766 1 97.81 16 ARG B CA 1
ATOM 4702 C C . ARG B 1 16 ? 8.438 -7.973 7.766 1 97.81 16 ARG B C 1
ATOM 4704 O 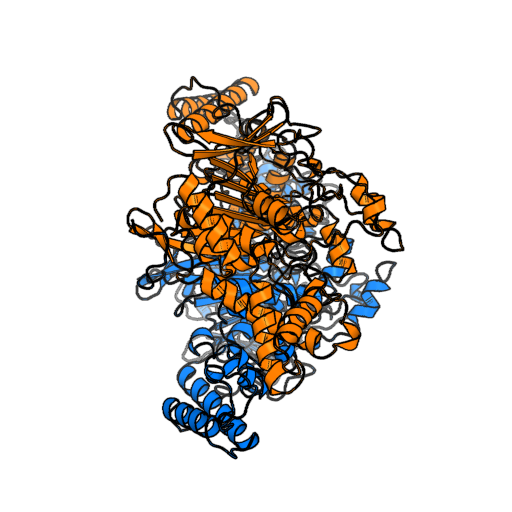O . ARG B 1 16 ? 7.309 -8.391 7.488 1 97.81 16 ARG B O 1
ATOM 4711 N N . ILE B 1 17 ? 8.93 -6.828 7.305 1 98.5 17 ILE B N 1
ATOM 4712 C CA . ILE B 1 17 ? 8.195 -6.02 6.332 1 98.5 17 ILE B CA 1
ATOM 4713 C C . ILE B 1 17 ? 8.594 -6.434 4.914 1 98.5 17 ILE B C 1
ATOM 4715 O O . ILE B 1 17 ? 9.742 -6.227 4.5 1 98.5 17 ILE B O 1
ATOM 4719 N N . VAL B 1 18 ? 7.664 -7.027 4.184 1 98.69 18 VAL B N 1
ATOM 4720 C CA . VAL B 1 18 ? 7.922 -7.578 2.857 1 98.69 18 VAL B CA 1
ATOM 4721 C C . VAL B 1 18 ? 7.289 -6.684 1.792 1 98.69 18 VAL B C 1
ATOM 4723 O O . VAL B 1 18 ? 6.062 -6.621 1.673 1 98.69 18 VAL B O 1
ATOM 4726 N N . ILE B 1 19 ? 8.141 -6.02 1.012 1 98.38 19 ILE B N 1
ATOM 4727 C CA . ILE B 1 19 ? 7.699 -5.145 -0.072 1 98.38 19 ILE B CA 1
ATOM 4728 C C . ILE B 1 19 ? 7.691 -5.918 -1.388 1 98.38 19 ILE B C 1
ATOM 4730 O O . ILE B 1 19 ? 8.734 -6.395 -1.842 1 98.38 19 ILE B O 1
ATOM 4734 N N . CYS B 1 20 ? 6.547 -6.047 -2.031 1 97.38 20 CYS B N 1
ATOM 4735 C CA . CYS B 1 20 ? 6.383 -6.746 -3.301 1 97.38 20 CYS B CA 1
ATOM 4736 C C . CYS B 1 20 ? 6.012 -5.773 -4.414 1 97.38 20 CYS B C 1
ATOM 4738 O O . CYS B 1 20 ? 4.926 -5.188 -4.398 1 97.38 20 CYS B O 1
ATOM 4740 N N . CYS B 1 21 ? 6.879 -5.633 -5.41 1 93.38 21 CYS B N 1
ATOM 4741 C CA . CYS B 1 21 ? 6.676 -4.711 -6.523 1 93.38 21 CYS B CA 1
ATOM 4742 C C . CYS B 1 21 ? 6.512 -5.469 -7.836 1 93.38 21 CYS B C 1
ATOM 4744 O O . CYS B 1 21 ? 7.488 -5.977 -8.391 1 93.38 21 CYS B O 1
ATOM 4746 N N . ASP B 1 22 ? 5.324 -5.434 -8.344 1 89.69 22 ASP B N 1
ATOM 4747 C CA . ASP B 1 22 ? 5.074 -6.172 -9.578 1 89.69 22 ASP B CA 1
ATOM 4748 C C . ASP B 1 22 ? 5.418 -5.324 -10.805 1 89.69 22 ASP B C 1
ATOM 4750 O O . ASP B 1 22 ? 5.633 -4.117 -10.695 1 89.69 22 ASP B O 1
ATOM 4754 N N . GLY B 1 23 ? 5.602 -6.004 -11.875 1 76.62 23 GLY B N 1
ATOM 4755 C CA . GLY B 1 23 ? 5.996 -5.34 -13.109 1 76.62 23 GLY B CA 1
ATOM 4756 C C . GLY B 1 23 ? 4.848 -4.637 -13.805 1 76.62 23 GLY B C 1
ATOM 4757 O O . GLY B 1 23 ? 3.701 -4.707 -13.344 1 76.62 23 GLY B O 1
ATOM 4758 N N . THR B 1 24 ? 5.219 -4.004 -14.789 1 64.5 24 THR B N 1
ATOM 4759 C CA . THR B 1 24 ? 4.246 -3.27 -15.594 1 64.5 24 THR B CA 1
ATOM 4760 C C . THR B 1 24 ? 3.236 -4.223 -16.219 1 64.5 24 THR B C 1
ATOM 4762 O O . THR B 1 24 ? 3.613 -5.27 -16.766 1 64.5 24 THR B O 1
ATOM 4765 N N . TRP B 1 25 ? 2.047 -3.982 -16.031 1 55.09 25 TRP B N 1
ATOM 4766 C CA . TRP B 1 25 ? 0.902 -4.668 -16.625 1 55.09 25 TRP B CA 1
ATOM 4767 C C . TRP B 1 25 ? 0.735 -6.062 -16.031 1 55.09 25 TRP B C 1
ATOM 4769 O O . TRP B 1 25 ? 0.069 -6.918 -16.609 1 55.09 25 TRP B O 1
ATOM 4779 N N . GLN B 1 26 ? 1.462 -6.273 -14.984 1 66.25 26 GLN B N 1
ATOM 4780 C CA . GLN B 1 26 ? 1.395 -7.594 -14.375 1 66.25 26 GLN B CA 1
ATOM 4781 C C . GLN B 1 26 ? 0.542 -7.57 -13.109 1 66.25 26 GLN B C 1
ATOM 4783 O O . GLN B 1 26 ? 0.637 -8.469 -12.273 1 66.25 26 GLN B O 1
ATOM 4788 N N . SER B 1 27 ? -0.321 -6.645 -13.078 1 66.75 27 SER B N 1
ATOM 4789 C CA . SER B 1 27 ? -1.069 -6.504 -11.828 1 66.75 27 SER B CA 1
ATOM 4790 C C . SER B 1 27 ? -2.072 -7.641 -11.664 1 66.75 27 SER B C 1
ATOM 4792 O O . SER B 1 27 ? -2.75 -8.023 -12.617 1 66.75 27 SER B O 1
ATOM 4794 N N . SER B 1 28 ? -2.07 -8.133 -10.453 1 73.12 28 SER B N 1
ATOM 4795 C CA . SER B 1 28 ? -3.043 -9.164 -10.102 1 73.12 28 SER B CA 1
ATOM 4796 C C . SER B 1 28 ? -4.16 -8.602 -9.234 1 73.12 28 SER B C 1
ATOM 4798 O O . SER B 1 28 ? -4.957 -9.352 -8.672 1 73.12 28 SER B O 1
ATOM 4800 N N . VAL B 1 29 ? -4.16 -7.297 -9.07 1 72.94 29 VAL B N 1
ATOM 4801 C CA . VAL B 1 29 ? -5.164 -6.695 -8.203 1 72.94 29 VAL B CA 1
ATOM 4802 C C . VAL B 1 29 ? -6.055 -5.758 -9.016 1 72.94 29 VAL B C 1
ATOM 4804 O O . VAL B 1 29 ? -6.129 -4.559 -8.734 1 72.94 29 VAL B O 1
ATOM 4807 N N . THR B 1 30 ? -6.668 -6.273 -10 1 73.25 30 THR B N 1
ATOM 4808 C CA . THR B 1 30 ? -7.602 -5.59 -10.883 1 73.25 30 THR B CA 1
ATOM 4809 C C . THR B 1 30 ? -8.891 -6.395 -11.039 1 73.25 30 THR B C 1
ATOM 4811 O O . THR B 1 30 ? -9.047 -7.441 -10.414 1 73.25 30 THR B O 1
ATOM 4814 N N . ASN B 1 31 ? -9.805 -5.852 -11.82 1 75.62 31 ASN B N 1
ATOM 4815 C CA . ASN B 1 31 ? -11.055 -6.562 -12.086 1 75.62 31 ASN B CA 1
ATOM 4816 C C . ASN B 1 31 ? -10.977 -7.371 -13.383 1 75.62 31 ASN B C 1
ATOM 4818 O O . ASN B 1 31 ? -11.992 -7.828 -13.898 1 75.62 31 ASN B O 1
ATOM 4822 N N . VAL B 1 32 ? -9.727 -7.586 -13.875 1 79.75 32 VAL B N 1
ATOM 4823 C CA . VAL B 1 32 ? -9.523 -8.344 -15.102 1 79.75 32 VAL B CA 1
ATOM 4824 C C . VAL B 1 32 ? -8.789 -9.648 -14.789 1 79.75 32 VAL B C 1
ATOM 4826 O O . VAL B 1 32 ? -7.852 -9.664 -13.984 1 79.75 32 VAL B O 1
ATOM 4829 N N . ASP B 1 33 ? -9.305 -10.672 -15.43 1 84 33 ASP B N 1
ATOM 4830 C CA . ASP B 1 33 ? -8.633 -11.961 -15.25 1 84 33 ASP B CA 1
ATOM 4831 C C . ASP B 1 33 ? -7.156 -11.867 -15.625 1 84 33 ASP B C 1
ATOM 4833 O O . ASP B 1 33 ? -6.801 -11.195 -16.594 1 84 33 ASP B O 1
ATOM 4837 N N . ASN B 1 34 ? -6.387 -12.508 -14.812 1 87.12 34 ASN B N 1
ATOM 4838 C CA . ASN B 1 34 ? -4.945 -12.422 -15.008 1 87.12 34 ASN B CA 1
ATOM 4839 C C . ASN B 1 34 ? -4.242 -13.695 -14.539 1 87.12 34 ASN B C 1
ATOM 4841 O O . ASN B 1 34 ? -4.863 -14.562 -13.93 1 87.12 34 ASN B O 1
ATOM 4845 N N . VAL B 1 35 ? -2.984 -13.852 -14.977 1 91.31 35 VAL B N 1
ATOM 4846 C CA . VAL B 1 35 ? -2.07 -14.859 -14.445 1 91.31 35 VAL B CA 1
ATOM 4847 C C . VAL B 1 35 ? -1.125 -14.219 -13.43 1 91.31 35 VAL B C 1
ATOM 4849 O O . VAL B 1 35 ? -0.519 -13.18 -13.711 1 91.31 35 VAL B O 1
ATOM 4852 N N . PRO B 1 36 ? -1.091 -14.773 -12.25 1 93 36 PRO B N 1
ATOM 4853 C CA . PRO B 1 36 ? -0.249 -14.148 -11.234 1 93 36 PRO B CA 1
ATOM 4854 C C . PRO B 1 36 ? 1.238 -14.211 -11.57 1 93 36 PRO B C 1
ATOM 4856 O O . PRO B 1 36 ? 1.72 -15.234 -12.07 1 93 36 PRO B O 1
ATOM 4859 N N . SER B 1 37 ? 1.939 -13.086 -11.398 1 94.94 37 SER B N 1
ATOM 4860 C CA . SER B 1 37 ? 3.396 -13.109 -11.461 1 94.94 37 SER B CA 1
ATOM 4861 C C . SER B 1 37 ? 3.992 -13.836 -10.266 1 94.94 37 SER B C 1
ATOM 4863 O O . SER B 1 37 ? 3.275 -14.188 -9.32 1 94.94 37 SER B O 1
ATOM 4865 N N . ASN B 1 38 ? 5.273 -14.141 -10.336 1 96.06 38 ASN B N 1
ATOM 4866 C CA . ASN B 1 38 ? 5.953 -14.75 -9.195 1 96.06 38 ASN B CA 1
ATOM 4867 C C . ASN B 1 38 ? 5.945 -13.836 -7.98 1 96.06 38 ASN B C 1
ATOM 4869 O O . ASN B 1 38 ? 6.016 -14.305 -6.844 1 96.06 38 ASN B O 1
ATOM 4873 N N . ILE B 1 39 ? 5.855 -12.5 -8.188 1 96.81 39 ILE B N 1
ATOM 4874 C CA . ILE B 1 39 ? 5.754 -11.562 -7.078 1 96.81 39 ILE B CA 1
ATOM 4875 C C . ILE B 1 39 ? 4.418 -11.742 -6.363 1 96.81 39 ILE B C 1
ATOM 4877 O O . ILE B 1 39 ? 4.367 -11.797 -5.133 1 96.81 39 ILE B O 1
ATOM 4881 N N . THR B 1 40 ? 3.375 -11.859 -7.156 1 95.12 40 THR B N 1
ATOM 4882 C CA . THR B 1 40 ? 2.049 -12.109 -6.605 1 95.12 40 THR B CA 1
ATOM 4883 C C . THR B 1 40 ? 2.029 -13.422 -5.82 1 95.12 40 THR B C 1
ATOM 4885 O O . THR B 1 40 ? 1.479 -13.484 -4.719 1 95.12 40 THR B O 1
ATOM 4888 N N . ARG B 1 41 ? 2.607 -14.414 -6.391 1 94.44 41 ARG B N 1
ATOM 4889 C CA . ARG B 1 41 ? 2.633 -15.719 -5.746 1 94.44 41 ARG B CA 1
ATOM 4890 C C . ARG B 1 41 ? 3.387 -15.664 -4.422 1 94.44 41 ARG B C 1
ATOM 4892 O O . ARG B 1 41 ? 2.926 -16.219 -3.418 1 94.44 41 ARG B O 1
ATOM 4899 N N . ILE B 1 42 ? 4.5 -15.023 -4.402 1 95.56 42 ILE B N 1
ATOM 4900 C CA . ILE B 1 42 ? 5.258 -14.883 -3.164 1 95.56 42 ILE B CA 1
ATOM 4901 C C . ILE B 1 42 ? 4.395 -14.195 -2.107 1 95.56 42 ILE B C 1
ATOM 4903 O O . ILE B 1 42 ? 4.324 -14.648 -0.964 1 95.56 42 ILE B O 1
ATOM 4907 N N . ALA B 1 43 ? 3.719 -13.18 -2.461 1 96.12 43 ALA B N 1
ATOM 4908 C CA . ALA B 1 43 ? 2.889 -12.414 -1.536 1 96.12 43 ALA B CA 1
ATOM 4909 C C . ALA B 1 43 ? 1.763 -13.273 -0.969 1 96.12 43 ALA B C 1
ATOM 4911 O O . ALA B 1 43 ? 1.426 -13.164 0.212 1 96.12 43 ALA B O 1
ATOM 4912 N N . ARG B 1 44 ? 1.195 -14.125 -1.797 1 94.69 44 ARG B N 1
ATOM 4913 C CA . ARG B 1 44 ? -0.034 -14.828 -1.446 1 94.69 44 ARG B CA 1
ATOM 4914 C C . ARG B 1 44 ? 0.265 -16.078 -0.617 1 94.69 44 ARG B C 1
ATOM 4916 O O . ARG B 1 44 ? -0.63 -16.625 0.026 1 94.69 44 ARG B O 1
ATOM 4923 N N . TYR B 1 45 ? 1.49 -16.547 -0.586 1 92.69 45 TYR B N 1
ATOM 4924 C CA . TYR B 1 45 ? 1.78 -17.812 0.085 1 92.69 45 TYR B CA 1
ATOM 4925 C C . TYR B 1 45 ? 2.613 -17.578 1.34 1 92.69 45 TYR B C 1
ATOM 4927 O O . TYR B 1 45 ? 3.029 -18.531 1.999 1 92.69 45 TYR B O 1
ATOM 4935 N N . LEU B 1 46 ? 2.865 -16.328 1.702 1 94.06 46 LEU B N 1
ATOM 4936 C CA . LEU B 1 46 ? 3.531 -15.992 2.955 1 94.06 46 LEU B CA 1
ATOM 4937 C C . LEU B 1 46 ? 2.598 -16.203 4.141 1 94.06 46 LEU B C 1
ATOM 4939 O O . LEU B 1 46 ? 1.413 -15.867 4.07 1 94.06 46 LEU B O 1
ATOM 4943 N N . LEU B 1 47 ? 3.156 -16.781 5.156 1 92.56 47 LEU B N 1
ATOM 4944 C CA . LEU B 1 47 ? 2.416 -16.844 6.41 1 92.56 47 LEU B CA 1
ATOM 4945 C C . LEU B 1 47 ? 2.404 -15.477 7.098 1 92.56 47 LEU B C 1
ATOM 4947 O O . LEU B 1 47 ? 3.195 -14.602 6.754 1 92.56 47 LEU B O 1
ATOM 4951 N N . LYS B 1 48 ? 1.523 -15.344 8.055 1 92.69 48 LYS B N 1
ATOM 4952 C CA . LYS B 1 48 ? 1.389 -14.062 8.758 1 92.69 48 LYS B CA 1
ATOM 4953 C C . LYS B 1 48 ? 2.385 -13.961 9.906 1 92.69 48 LYS B C 1
ATOM 4955 O O . LYS B 1 48 ? 2.648 -12.867 10.406 1 92.69 48 LYS B O 1
ATOM 4960 N N . VAL B 1 49 ? 2.867 -15.102 10.375 1 93.12 49 VAL B N 1
ATOM 4961 C CA . VAL B 1 49 ? 3.836 -15.172 11.461 1 93.12 49 VAL B CA 1
ATOM 4962 C C . VAL B 1 49 ? 4.824 -16.312 11.203 1 93.12 49 VAL B C 1
ATOM 4964 O O . VAL B 1 49 ? 4.477 -17.312 10.57 1 93.12 49 VAL B O 1
ATOM 4967 N N . GLY B 1 50 ? 6.066 -16.062 11.531 1 91.56 50 GLY B N 1
ATOM 4968 C CA . GLY B 1 50 ? 7.102 -17.078 11.445 1 91.56 50 GLY B CA 1
ATOM 4969 C C . GLY B 1 50 ? 8.109 -17 12.578 1 91.56 50 GLY B C 1
ATOM 4970 O O . GLY B 1 50 ? 8.086 -16.062 13.375 1 91.56 50 GLY B O 1
ATOM 4971 N N . LYS B 1 51 ? 8.852 -18.047 12.68 1 89.69 51 LYS B N 1
ATOM 4972 C CA . LYS B 1 51 ? 9.93 -18.094 13.664 1 89.69 51 LYS B CA 1
ATOM 4973 C C . LYS B 1 51 ? 11.297 -18.094 12.992 1 89.69 51 LYS B C 1
ATOM 4975 O O . LYS B 1 51 ? 11.445 -18.625 11.891 1 89.69 51 LYS B O 1
ATOM 4980 N N . ASP B 1 52 ? 12.195 -17.484 13.656 1 87.62 52 ASP B N 1
ATOM 4981 C CA . ASP B 1 52 ? 13.562 -17.578 13.141 1 87.62 52 ASP B CA 1
ATOM 4982 C C . ASP B 1 52 ? 14.297 -18.781 13.734 1 87.62 52 ASP B C 1
ATOM 4984 O O . ASP B 1 52 ? 13.68 -19.625 14.375 1 87.62 52 ASP B O 1
ATOM 4988 N N . THR B 1 53 ? 15.57 -18.859 13.438 1 83.38 53 THR B N 1
ATOM 4989 C CA . THR B 1 53 ? 16.359 -20.031 13.781 1 83.38 53 THR B CA 1
ATOM 4990 C C . THR B 1 53 ? 16.516 -20.156 15.297 1 83.38 53 THR B C 1
ATOM 4992 O O . THR B 1 53 ? 16.703 -21.25 15.82 1 83.38 53 THR B O 1
ATOM 4995 N N . ILE B 1 54 ? 16.375 -19.016 16.031 1 86.88 54 ILE B N 1
ATOM 4996 C CA . ILE B 1 54 ? 16.547 -19.078 17.484 1 86.88 54 ILE B CA 1
ATOM 4997 C C . ILE B 1 54 ? 15.188 -19.094 18.172 1 86.88 54 ILE B C 1
ATOM 4999 O O . ILE B 1 54 ? 15.109 -18.953 19.391 1 86.88 54 ILE B O 1
ATOM 5003 N N . GLY B 1 55 ? 14.117 -19.125 17.406 1 84.88 55 GLY B N 1
ATOM 5004 C CA . GLY B 1 55 ? 12.789 -19.328 17.953 1 84.88 55 GLY B CA 1
ATOM 5005 C C . GLY B 1 55 ? 12.016 -18.047 18.156 1 84.88 55 GLY B C 1
ATOM 5006 O O . GLY B 1 55 ? 10.891 -18.062 18.672 1 84.88 55 GLY B O 1
ATOM 5007 N N . GLU B 1 56 ? 12.625 -16.969 17.828 1 88.62 56 GLU B N 1
ATOM 5008 C CA . GLU B 1 56 ? 11.922 -15.688 17.938 1 88.62 56 GLU B CA 1
ATOM 5009 C C . GLU B 1 56 ? 10.805 -15.57 16.922 1 88.62 56 GLU B C 1
ATOM 5011 O O . GLU B 1 56 ? 10.984 -15.93 15.75 1 88.62 56 GLU B O 1
ATOM 5016 N N . GLN B 1 57 ? 9.648 -15.117 17.453 1 91 57 GLN B N 1
ATOM 5017 C CA . GLN B 1 57 ? 8.492 -14.953 16.578 1 91 57 GLN B CA 1
ATOM 5018 C C . GLN B 1 57 ? 8.523 -13.609 15.852 1 91 57 GLN B C 1
ATOM 5020 O O . GLN B 1 57 ? 8.836 -12.586 16.453 1 91 57 GLN B O 1
ATOM 5025 N N . TRP B 1 58 ? 8.281 -13.664 14.562 1 94.25 58 TRP B N 1
ATOM 5026 C CA . TRP B 1 58 ? 8.227 -12.477 13.727 1 94.25 58 TRP B CA 1
ATOM 5027 C C . TRP B 1 58 ? 6.879 -12.359 13.023 1 94.25 58 TRP B C 1
ATOM 5029 O O . TRP B 1 58 ? 6.418 -13.312 12.391 1 94.25 58 TRP B O 1
ATOM 5039 N N . GLN B 1 59 ? 6.207 -11.203 13.211 1 95.06 59 GLN B N 1
ATOM 5040 C CA . GLN B 1 59 ? 5.078 -10.922 12.328 1 95.06 59 GLN B CA 1
ATOM 5041 C C . GLN B 1 59 ? 5.547 -10.672 10.898 1 95.06 59 GLN B C 1
ATOM 5043 O O . GLN B 1 59 ? 6.613 -10.094 10.68 1 95.06 59 GLN B O 1
ATOM 5048 N N . GLN B 1 60 ? 4.844 -11.219 9.914 1 96.38 60 GLN B N 1
ATOM 5049 C CA . GLN B 1 60 ? 5.18 -10.961 8.523 1 96.38 60 GLN B CA 1
ATOM 5050 C C . GLN B 1 60 ? 4.129 -10.078 7.855 1 96.38 60 GLN B C 1
ATOM 5052 O O . GLN B 1 60 ? 2.973 -10.477 7.711 1 96.38 60 GLN B O 1
ATOM 5057 N N . LEU B 1 61 ? 4.555 -8.859 7.547 1 97.19 61 LEU B N 1
ATOM 5058 C CA . LEU B 1 61 ? 3.695 -7.852 6.938 1 97.19 61 LEU B CA 1
ATOM 5059 C C . LEU B 1 61 ? 3.992 -7.711 5.449 1 97.19 61 LEU B C 1
ATOM 5061 O O . LEU B 1 61 ? 5.141 -7.492 5.059 1 97.19 61 LEU B O 1
ATOM 5065 N N . VAL B 1 62 ? 2.93 -7.801 4.617 1 97.75 62 VAL B N 1
ATOM 5066 C CA . VAL B 1 62 ? 3.145 -7.793 3.174 1 97.75 62 VAL B CA 1
ATOM 5067 C C . VAL B 1 62 ? 2.545 -6.527 2.566 1 97.75 62 VAL B C 1
ATOM 5069 O O . VAL B 1 62 ? 1.376 -6.211 2.803 1 97.75 62 VAL B O 1
ATOM 5072 N N . TYR B 1 63 ? 3.318 -5.758 1.927 1 96.94 63 TYR B N 1
ATOM 5073 C CA . TYR B 1 63 ? 2.902 -4.652 1.073 1 96.94 63 TYR B CA 1
ATOM 5074 C C . TYR B 1 63 ? 3.049 -5.012 -0.4 1 96.94 63 TYR B C 1
ATOM 5076 O O . TYR B 1 63 ? 4.137 -5.379 -0.851 1 96.94 63 TYR B O 1
ATOM 5084 N N . TYR B 1 64 ? 1.979 -4.941 -1.168 1 94.12 64 TYR B N 1
ATOM 5085 C CA . TYR B 1 64 ? 1.974 -5.293 -2.584 1 94.12 64 TYR B CA 1
ATOM 5086 C C . TYR B 1 64 ? 1.63 -4.082 -3.445 1 94.12 64 TYR B C 1
ATOM 5088 O O . TYR B 1 64 ? 0.579 -3.463 -3.264 1 94.12 64 TYR B O 1
ATOM 5096 N N . ASP B 1 65 ? 2.527 -3.783 -4.34 1 87.5 65 ASP B N 1
ATOM 5097 C CA . ASP B 1 65 ? 2.336 -2.734 -5.34 1 87.5 65 ASP B CA 1
ATOM 5098 C C . ASP B 1 65 ? 2.102 -3.332 -6.723 1 87.5 65 ASP B C 1
ATOM 5100 O O . ASP B 1 65 ? 2.955 -4.051 -7.25 1 87.5 65 ASP B O 1
ATOM 5104 N N . ALA B 1 66 ? 0.969 -2.979 -7.32 1 76.75 66 ALA B N 1
ATOM 5105 C CA . ALA B 1 66 ? 0.53 -3.596 -8.57 1 76.75 66 ALA B CA 1
ATOM 5106 C C . ALA B 1 66 ? 1.353 -3.088 -9.75 1 76.75 66 ALA B C 1
ATOM 5108 O O . ALA B 1 66 ? 1.355 -3.701 -10.82 1 76.75 66 ALA B O 1
ATOM 5109 N N . GLY B 1 67 ? 2.205 -2.277 -9.562 1 63.75 67 GLY B N 1
ATOM 5110 C CA . GLY B 1 67 ? 3.066 -1.81 -10.641 1 63.75 67 GLY B CA 1
ATOM 5111 C C . GLY B 1 67 ? 2.475 -0.649 -11.414 1 63.75 67 GLY B C 1
ATOM 5112 O O . GLY B 1 67 ? 1.352 -0.219 -11.141 1 63.75 67 GLY B O 1
ATOM 5113 N N . ILE B 1 68 ? 3.178 -0.186 -12.312 1 51.56 68 ILE B N 1
ATOM 5114 C CA . ILE B 1 68 ? 2.826 0.991 -13.102 1 51.56 68 ILE B CA 1
ATOM 5115 C C . ILE B 1 68 ? 1.829 0.604 -14.195 1 51.56 68 ILE B C 1
ATOM 5117 O O . ILE B 1 68 ? 1.941 -0.467 -14.797 1 51.56 68 ILE B O 1
ATOM 5121 N N . GLY B 1 69 ? 0.764 1.279 -14.469 1 46.34 69 GLY B N 1
ATOM 5122 C CA . GLY B 1 69 ? -0.147 1.102 -15.586 1 46.34 69 GLY B CA 1
ATOM 5123 C C . GLY B 1 69 ? -1.442 0.413 -15.203 1 46.34 69 GLY B C 1
ATOM 5124 O O . GLY B 1 69 ? -2.342 0.259 -16.031 1 46.34 69 GLY B O 1
ATOM 5125 N N . THR B 1 70 ? -1.498 -0.282 -14.172 1 42.88 70 THR B N 1
ATOM 5126 C CA . THR B 1 70 ? -2.643 -1.144 -13.898 1 42.88 70 THR B CA 1
ATOM 5127 C C . THR B 1 70 ? -3.9 -0.313 -13.656 1 42.88 70 THR B C 1
ATOM 5129 O O . THR B 1 70 ? -5.016 -0.78 -13.906 1 42.88 70 THR B O 1
ATOM 5132 N N . GLY B 1 71 ? -3.791 0.689 -12.984 1 42.31 71 GLY B N 1
ATOM 5133 C CA . GLY B 1 71 ? -5.062 1.347 -12.719 1 42.31 71 GLY B CA 1
ATOM 5134 C C . GLY B 1 71 ? -5.562 2.172 -13.883 1 42.31 71 GLY B C 1
ATOM 5135 O O . GLY B 1 71 ? -6.656 2.74 -13.828 1 42.31 71 GLY B O 1
ATOM 5136 N N . ALA B 1 72 ? -4.777 2.436 -14.883 1 38.72 72 ALA B N 1
ATOM 5137 C CA . ALA B 1 72 ? -5.141 3.385 -15.938 1 38.72 72 ALA B CA 1
ATOM 5138 C C . ALA B 1 72 ? -5.676 2.66 -17.172 1 38.72 72 ALA B C 1
ATOM 5140 O O . ALA B 1 72 ? -5.391 1.479 -17.375 1 38.72 72 ALA B O 1
ATOM 5141 N N . SER B 1 73 ? -6.719 3.18 -17.797 1 40.66 73 SER B N 1
ATOM 5142 C CA . SER B 1 73 ? -7.07 2.701 -19.125 1 40.66 73 SER B CA 1
ATOM 5143 C C . SER B 1 73 ? -5.828 2.367 -19.953 1 40.66 73 SER B C 1
ATOM 5145 O O . SER B 1 73 ? -4.727 2.824 -19.625 1 40.66 73 SER B O 1
ATOM 5147 N N . SER B 1 74 ? -5.988 1.325 -20.859 1 39.28 74 SER B N 1
ATOM 5148 C CA . SER B 1 74 ? -4.918 0.834 -21.734 1 39.28 74 SER B CA 1
ATOM 5149 C C . SER B 1 74 ? -4.012 1.971 -22.188 1 39.28 74 SER B C 1
ATOM 5151 O O . SER B 1 74 ? -2.793 1.8 -22.281 1 39.28 74 SER B O 1
ATOM 5153 N N . VAL B 1 75 ? -4.605 2.982 -22.562 1 34.72 75 VAL B N 1
ATOM 5154 C CA . VAL B 1 75 ? -3.848 4.113 -23.078 1 34.72 75 VAL B CA 1
ATOM 5155 C C . VAL B 1 75 ? -3.086 4.793 -21.938 1 34.72 75 VAL B C 1
ATOM 5157 O O . VAL B 1 75 ? -1.93 5.191 -22.109 1 34.72 75 VAL B O 1
ATOM 5160 N N . GLU B 1 76 ? -3.68 4.773 -20.906 1 39.97 76 GLU B N 1
ATOM 5161 C CA . GLU B 1 76 ? -3.135 5.41 -19.703 1 39.97 76 GLU B CA 1
ATOM 5162 C C . GLU B 1 76 ? -2.061 4.543 -19.062 1 39.97 76 GLU B C 1
ATOM 5164 O O . GLU B 1 76 ? -1.039 5.051 -18.594 1 39.97 76 GLU B O 1
ATOM 5169 N N . ALA B 1 77 ? -2.334 3.379 -19.016 1 43.56 77 ALA B N 1
ATOM 5170 C CA . ALA B 1 77 ? -1.352 2.398 -18.547 1 43.56 77 ALA B CA 1
ATOM 5171 C C . ALA B 1 77 ? -0.062 2.494 -19.359 1 43.56 77 ALA B C 1
ATOM 5173 O O . ALA B 1 77 ? 1.035 2.434 -18.797 1 43.56 77 ALA B O 1
ATOM 5174 N N . ALA B 1 78 ? -0.298 2.613 -20.531 1 39.44 78 ALA B N 1
ATOM 5175 C CA . ALA B 1 78 ? 0.84 2.74 -21.438 1 39.44 78 ALA B CA 1
ATOM 5176 C C . ALA B 1 78 ? 1.631 4.012 -21.156 1 39.44 78 ALA B C 1
ATOM 5178 O O . ALA B 1 78 ? 2.863 3.996 -21.141 1 39.44 78 ALA B O 1
ATOM 5179 N N . ARG B 1 79 ? 0.958 4.957 -20.969 1 38.44 79 ARG B N 1
ATOM 5180 C CA . ARG B 1 79 ? 1.604 6.25 -20.75 1 38.44 79 ARG B CA 1
ATOM 5181 C C . ARG B 1 79 ? 2.246 6.324 -19.375 1 38.44 79 ARG B C 1
ATOM 5183 O O . ARG B 1 79 ? 3.354 6.848 -19.234 1 38.44 79 ARG B O 1
ATOM 5190 N N . GLU B 1 80 ? 1.507 5.949 -18.328 1 44.22 80 GLU B N 1
ATOM 5191 C CA . GLU B 1 80 ? 2.049 5.906 -16.984 1 44.22 80 GLU B CA 1
ATOM 5192 C C . GLU B 1 80 ? 3.27 4.996 -16.906 1 44.22 80 GLU B C 1
ATOM 5194 O O . GLU B 1 80 ? 4.238 5.301 -16.203 1 44.22 80 GLU B O 1
ATOM 5199 N N . GLY B 1 81 ? 3.123 3.904 -17.406 1 41.09 81 GLY B N 1
ATOM 5200 C CA . GLY B 1 81 ? 4.234 2.977 -17.547 1 41.09 81 GLY B CA 1
ATOM 5201 C C . GLY B 1 81 ? 5.457 3.602 -18.188 1 41.09 81 GLY B C 1
ATOM 5202 O O . GLY B 1 81 ? 6.59 3.248 -17.859 1 41.09 81 GLY B O 1
ATOM 5203 N N . MET B 1 82 ? 5.09 4.641 -19 1 36.91 82 MET B N 1
ATOM 5204 C CA . MET B 1 82 ? 6.172 5.207 -19.797 1 36.91 82 MET B CA 1
ATOM 5205 C C . MET B 1 82 ? 6.781 6.422 -19.109 1 36.91 82 MET B C 1
ATOM 5207 O O . MET B 1 82 ? 7.941 6.762 -19.344 1 36.91 82 MET B O 1
ATOM 5211 N N . THR B 1 83 ? 5.996 7.109 -18.328 1 40.09 83 THR B N 1
ATOM 5212 C CA . THR B 1 83 ? 6.586 8.305 -17.75 1 40.09 83 THR B CA 1
ATOM 5213 C C . THR B 1 83 ? 7.172 8.008 -16.375 1 40.09 83 THR B C 1
ATOM 5215 O O . THR B 1 83 ? 6.594 7.238 -15.594 1 40.09 83 THR B O 1
ATOM 5218 N N . GLY B 1 84 ? 8.578 7.918 -16.297 1 45.44 84 GLY B N 1
ATOM 5219 C CA . GLY B 1 84 ? 9.391 7.848 -15.102 1 45.44 84 GLY B CA 1
ATOM 5220 C C . GLY B 1 84 ? 8.664 8.336 -13.859 1 45.44 84 GLY B C 1
ATOM 5221 O O . GLY B 1 84 ? 9.047 7.988 -12.734 1 45.44 84 GLY B O 1
ATOM 5222 N N . SER B 1 85 ? 7.535 9.102 -14.039 1 49.91 85 SER B N 1
ATOM 5223 C CA . SER B 1 85 ? 6.824 9.664 -12.898 1 49.91 85 SER B CA 1
ATOM 5224 C C . SER B 1 85 ? 6.098 8.578 -12.109 1 49.91 85 SER B C 1
ATOM 5226 O O . SER B 1 85 ? 6.09 8.594 -10.883 1 49.91 85 SER B O 1
ATOM 5228 N N . GLY B 1 86 ? 5.711 7.512 -12.781 1 63 86 GLY B N 1
ATOM 5229 C CA . GLY B 1 86 ? 5.047 6.418 -12.094 1 63 86 GLY B CA 1
ATOM 5230 C C . GLY B 1 86 ? 5.98 5.602 -11.219 1 63 86 GLY B C 1
ATOM 5231 O O . GLY B 1 86 ? 5.641 5.25 -10.086 1 63 86 GLY B O 1
ATOM 5232 N N . PHE B 1 87 ? 7.246 5.555 -11.656 1 71.25 87 PHE B N 1
ATOM 5233 C CA . PHE B 1 87 ? 8.266 4.812 -10.922 1 71.25 87 PHE B CA 1
ATOM 5234 C C . PHE B 1 87 ? 8.602 5.512 -9.609 1 71.25 87 PHE B C 1
ATOM 5236 O O . PHE B 1 87 ? 8.625 4.879 -8.555 1 71.25 87 PHE B O 1
ATOM 5243 N N . VAL B 1 88 ? 8.852 6.793 -9.727 1 77.19 88 VAL B N 1
ATOM 5244 C CA . VAL B 1 88 ? 9.234 7.586 -8.555 1 77.19 88 VAL B CA 1
ATOM 5245 C C . VAL B 1 88 ? 8.125 7.531 -7.512 1 77.19 88 VAL B C 1
ATOM 5247 O O . VAL B 1 88 ? 8.391 7.309 -6.328 1 77.19 88 VAL B O 1
ATOM 5250 N N . GLY B 1 89 ? 6.945 7.664 -7.953 1 79.88 89 GLY B N 1
ATOM 5251 C CA . GLY B 1 89 ? 5.812 7.586 -7.047 1 79.88 89 GLY B CA 1
ATOM 5252 C C . GLY B 1 89 ? 5.711 6.25 -6.332 1 79.88 89 GLY B C 1
ATOM 5253 O O . GLY B 1 89 ? 5.484 6.203 -5.121 1 79.88 89 GLY B O 1
ATOM 5254 N N . ASN B 1 90 ? 5.957 5.141 -7.059 1 82.81 90 ASN B N 1
ATOM 5255 C CA . ASN B 1 90 ? 5.871 3.811 -6.473 1 82.81 90 ASN B CA 1
ATOM 5256 C C . ASN B 1 90 ? 6.969 3.58 -5.438 1 82.81 90 ASN B C 1
ATOM 5258 O O . ASN B 1 90 ? 6.723 2.988 -4.387 1 82.81 90 ASN B O 1
ATOM 5262 N N . ALA B 1 91 ? 8.164 4.02 -5.789 1 87.94 91 ALA B N 1
ATOM 5263 C CA . ALA B 1 91 ? 9.289 3.842 -4.871 1 87.94 91 ALA B CA 1
ATOM 5264 C C . ALA B 1 91 ? 9.062 4.621 -3.578 1 87.94 91 ALA B C 1
ATOM 5266 O O . ALA B 1 91 ? 9.289 4.098 -2.482 1 87.94 91 ALA B O 1
ATOM 5267 N N . ILE B 1 92 ? 8.578 5.867 -3.715 1 90.31 92 ILE B N 1
ATOM 5268 C CA . ILE B 1 92 ? 8.359 6.711 -2.547 1 90.31 92 ILE B CA 1
ATOM 5269 C C . ILE B 1 92 ? 7.195 6.16 -1.721 1 90.31 92 ILE B C 1
ATOM 5271 O O . ILE B 1 92 ? 7.238 6.184 -0.489 1 90.31 92 ILE B O 1
ATOM 5275 N N . GLU B 1 93 ? 6.172 5.66 -2.383 1 90.56 93 GLU B N 1
ATOM 5276 C CA . GLU B 1 93 ? 5.035 5.078 -1.675 1 90.56 93 GLU B CA 1
ATOM 5277 C C . GLU B 1 93 ? 5.461 3.869 -0.848 1 90.56 93 GLU B C 1
ATOM 5279 O O . GLU B 1 93 ? 5.027 3.709 0.295 1 90.56 93 GLU B O 1
ATOM 5284 N N . ALA B 1 94 ? 6.254 3.021 -1.472 1 93.88 94 ALA B N 1
ATOM 5285 C CA . ALA B 1 94 ? 6.746 1.853 -0.748 1 93.88 94 ALA B CA 1
ATOM 5286 C C . ALA B 1 94 ? 7.617 2.268 0.434 1 93.88 94 ALA B C 1
ATOM 5288 O O . ALA B 1 94 ? 7.484 1.724 1.533 1 93.88 94 ALA B O 1
ATOM 5289 N N . TYR B 1 95 ? 8.531 3.238 0.226 1 95.19 95 TYR B N 1
ATOM 5290 C CA . TYR B 1 95 ? 9.359 3.75 1.313 1 95.19 95 TYR B CA 1
ATOM 5291 C C . TYR B 1 95 ? 8.5 4.359 2.414 1 95.19 95 TYR B C 1
ATOM 5293 O O . TYR B 1 95 ? 8.766 4.152 3.602 1 95.19 95 TYR B O 1
ATOM 5301 N N . ASN B 1 96 ? 7.512 5.117 2.002 1 95.94 96 ASN B N 1
ATOM 5302 C CA . ASN B 1 96 ? 6.57 5.695 2.959 1 95.94 96 ASN B CA 1
ATOM 5303 C C . ASN B 1 96 ? 5.902 4.617 3.807 1 95.94 96 ASN B C 1
ATOM 5305 O O . ASN B 1 96 ? 5.73 4.789 5.016 1 95.94 96 ASN B O 1
ATOM 5309 N N . PHE B 1 97 ? 5.5 3.502 3.188 1 97 97 PHE B N 1
ATOM 5310 C CA . PHE B 1 97 ? 4.906 2.395 3.93 1 97 97 PHE B CA 1
ATOM 5311 C C . PHE B 1 97 ? 5.871 1.879 4.992 1 97 97 PHE B C 1
ATOM 5313 O O . PHE B 1 97 ? 5.469 1.633 6.133 1 97 97 PHE B O 1
ATOM 5320 N N . ILE B 1 98 ? 7.109 1.675 4.613 1 98.19 98 ILE B N 1
ATOM 5321 C CA . ILE B 1 98 ? 8.109 1.204 5.559 1 98.19 98 ILE B CA 1
ATOM 5322 C C . ILE B 1 98 ? 8.258 2.213 6.699 1 98.19 98 ILE B C 1
ATOM 5324 O O . ILE B 1 98 ? 8.242 1.838 7.875 1 98.19 98 ILE B O 1
ATOM 5328 N N . ALA B 1 99 ? 8.359 3.518 6.375 1 96.75 99 ALA B N 1
ATOM 5329 C CA . ALA B 1 99 ? 8.539 4.566 7.379 1 96.75 99 ALA B CA 1
ATOM 5330 C C . ALA B 1 99 ? 7.375 4.59 8.359 1 96.75 99 ALA B C 1
ATOM 5332 O O . ALA B 1 99 ? 7.57 4.816 9.562 1 96.75 99 ALA B O 1
ATOM 5333 N N . LEU B 1 100 ? 6.176 4.32 7.906 1 96.62 100 LEU B N 1
ATOM 5334 C CA . LEU B 1 100 ? 4.977 4.375 8.734 1 96.62 100 LEU B CA 1
ATOM 5335 C C . LEU B 1 100 ? 4.918 3.182 9.68 1 96.62 100 LEU B C 1
ATOM 5337 O O . LEU B 1 100 ? 4.305 3.262 10.75 1 96.62 100 LEU B O 1
ATOM 5341 N N . ASN B 1 101 ? 5.586 2.061 9.328 1 97.56 101 ASN B N 1
ATOM 5342 C CA . ASN B 1 101 ? 5.277 0.838 10.062 1 97.56 101 ASN B CA 1
ATOM 5343 C C . ASN B 1 101 ? 6.527 0.249 10.719 1 97.56 101 ASN B C 1
ATOM 5345 O O . ASN B 1 101 ? 6.426 -0.597 11.609 1 97.56 101 ASN B O 1
ATOM 5349 N N . TYR B 1 102 ? 7.715 0.707 10.391 1 96.94 102 TYR B N 1
ATOM 5350 C CA . TYR B 1 102 ? 8.977 0.123 10.828 1 96.94 102 TYR B CA 1
ATOM 5351 C C . TYR B 1 102 ? 9.266 0.472 12.281 1 96.94 102 TYR B C 1
ATOM 5353 O O . TYR B 1 102 ? 9.047 1.608 12.711 1 96.94 102 TYR B O 1
ATOM 5361 N N . ASN B 1 103 ? 9.695 -0.515 13.008 1 93 103 ASN B N 1
ATOM 5362 C CA . ASN B 1 103 ? 10.32 -0.349 14.312 1 93 103 ASN B CA 1
ATOM 5363 C C . ASN B 1 103 ? 11.781 -0.812 14.297 1 93 103 ASN B C 1
ATOM 5365 O O . ASN B 1 103 ? 12.125 -1.741 13.57 1 93 103 ASN B O 1
ATOM 5369 N N . PRO B 1 104 ? 12.594 -0.11 15.102 1 91.81 104 PRO B N 1
ATOM 5370 C CA . PRO B 1 104 ? 13.977 -0.589 15.18 1 91.81 104 PRO B CA 1
ATOM 5371 C C . PRO B 1 104 ? 14.062 -2.084 15.484 1 91.81 104 PRO B C 1
ATOM 5373 O O . PRO B 1 104 ? 13.414 -2.57 16.406 1 91.81 104 PRO B O 1
ATOM 5376 N N . GLY B 1 105 ? 14.797 -2.738 14.68 1 92.81 105 GLY B N 1
ATOM 5377 C CA . GLY B 1 105 ? 14.945 -4.176 14.836 1 92.81 105 GLY B CA 1
ATOM 5378 C C . GLY B 1 105 ? 14.156 -4.973 13.82 1 92.81 105 GLY B C 1
ATOM 5379 O O . GLY B 1 105 ? 14.398 -6.164 13.633 1 92.81 105 GLY B O 1
ATOM 5380 N N . ASP B 1 106 ? 13.188 -4.359 13.164 1 96.56 106 ASP B N 1
ATOM 5381 C CA . ASP B 1 106 ? 12.422 -5.035 12.117 1 96.56 106 ASP B CA 1
ATOM 5382 C C . ASP B 1 106 ? 13.312 -5.41 10.938 1 96.56 106 ASP B C 1
ATOM 5384 O O . ASP B 1 106 ? 14.398 -4.844 10.766 1 96.56 106 ASP B O 1
ATOM 5388 N N . GLN B 1 107 ? 12.898 -6.414 10.219 1 97.69 107 GLN B N 1
ATOM 5389 C CA . GLN B 1 107 ? 13.602 -6.828 9.008 1 97.69 107 GLN B CA 1
ATOM 5390 C C . GLN B 1 107 ? 12.836 -6.402 7.762 1 97.69 107 GLN B C 1
ATOM 5392 O O . GLN B 1 107 ? 11.602 -6.465 7.727 1 97.69 107 GLN B O 1
ATOM 5397 N N . ILE B 1 108 ? 13.586 -5.934 6.754 1 98.62 108 ILE B N 1
ATOM 5398 C CA . ILE B 1 108 ? 12.969 -5.461 5.523 1 98.62 108 ILE B CA 1
ATOM 5399 C C . ILE B 1 108 ? 13.352 -6.383 4.367 1 98.62 108 ILE B C 1
ATOM 5401 O O . ILE B 1 108 ? 14.508 -6.793 4.246 1 98.62 108 ILE B O 1
ATOM 5405 N N . PHE B 1 109 ? 12.398 -6.77 3.559 1 98.75 109 PHE B N 1
ATOM 5406 C CA . PHE B 1 109 ? 12.562 -7.562 2.346 1 98.75 109 PHE B CA 1
ATOM 5407 C C . PHE B 1 109 ? 11.969 -6.84 1.143 1 98.75 109 PHE B C 1
ATOM 5409 O O . PHE B 1 109 ? 10.906 -6.23 1.241 1 98.75 109 PHE B O 1
ATOM 5416 N N . CYS B 1 110 ? 12.617 -6.836 -0.003 1 98.19 110 CYS B N 1
ATOM 5417 C CA . CYS B 1 110 ? 12.117 -6.23 -1.23 1 98.19 110 CYS B CA 1
ATOM 5418 C C . CYS B 1 110 ? 12.141 -7.23 -2.383 1 98.19 110 CYS B C 1
ATOM 5420 O O . CYS B 1 110 ? 13.195 -7.77 -2.719 1 98.19 110 CYS B O 1
ATOM 5422 N N . PHE B 1 111 ? 11.023 -7.469 -2.977 1 98.06 111 PHE B N 1
ATOM 5423 C CA . PHE B 1 111 ? 10.898 -8.391 -4.105 1 98.06 111 PHE B CA 1
ATOM 5424 C C . PHE B 1 111 ? 10.297 -7.684 -5.312 1 98.06 111 PHE B C 1
ATOM 5426 O O . PHE B 1 111 ? 9.438 -6.809 -5.16 1 9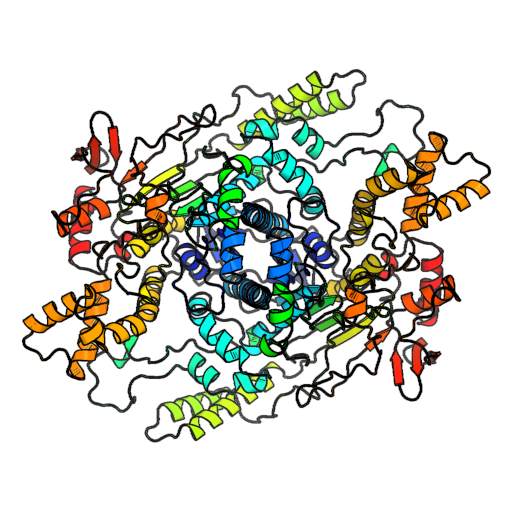8.06 111 PHE B O 1
ATOM 5433 N N . GLY B 1 112 ? 10.75 -8.031 -6.527 1 96.31 112 GLY B N 1
ATOM 5434 C CA . GLY B 1 112 ? 10.188 -7.387 -7.703 1 96.31 112 GLY B CA 1
ATOM 5435 C C . GLY B 1 112 ? 10.453 -8.148 -8.984 1 96.31 112 GLY B C 1
ATOM 5436 O O . GLY B 1 112 ? 11.305 -9.047 -9.016 1 96.31 112 GLY B O 1
ATOM 5437 N N . PHE B 1 113 ? 9.68 -7.785 -9.992 1 93.94 113 PHE B N 1
ATOM 5438 C CA . PHE B 1 113 ? 9.805 -8.328 -11.336 1 93.94 113 PHE B CA 1
ATOM 5439 C C . PHE B 1 113 ? 9.844 -7.203 -12.367 1 93.94 113 PHE B C 1
ATOM 5441 O O . PHE B 1 113 ? 9.039 -6.273 -12.312 1 93.94 113 PHE B O 1
ATOM 5448 N N . SER B 1 114 ? 10.727 -7.352 -13.359 1 91.81 114 SER B N 1
ATOM 5449 C CA . SER B 1 114 ? 10.789 -6.398 -14.461 1 91.81 114 SER B CA 1
ATOM 5450 C C . SER B 1 114 ? 10.961 -4.973 -13.953 1 91.81 114 SER B C 1
ATOM 5452 O O . SER B 1 114 ? 11.852 -4.703 -13.141 1 91.81 114 SER B O 1
ATOM 5454 N N . ARG B 1 115 ? 10.219 -4.09 -14.266 1 85.31 115 ARG B N 1
ATOM 5455 C CA . ARG B 1 115 ? 10.273 -2.734 -13.734 1 85.31 115 ARG B CA 1
ATOM 5456 C C . ARG B 1 115 ? 9.992 -2.727 -12.234 1 85.31 115 ARG B C 1
ATOM 5458 O O . ARG B 1 115 ? 10.539 -1.897 -11.5 1 85.31 115 ARG B O 1
ATOM 5465 N N . GLY B 1 116 ? 9.133 -3.662 -11.781 1 90.62 116 GLY B N 1
ATOM 5466 C CA . GLY B 1 116 ? 8.945 -3.844 -10.344 1 90.62 116 GLY B CA 1
ATOM 5467 C C . GLY B 1 116 ? 10.219 -4.25 -9.633 1 90.62 116 GLY B C 1
ATOM 5468 O O . GLY B 1 116 ? 10.438 -3.875 -8.477 1 90.62 116 GLY B O 1
ATOM 5469 N N . ALA B 1 117 ? 11.062 -5.004 -10.359 1 93 117 ALA B N 1
ATOM 5470 C CA . ALA B 1 117 ? 12.375 -5.344 -9.805 1 93 117 ALA B CA 1
ATOM 5471 C C . ALA B 1 117 ? 13.227 -4.098 -9.609 1 93 117 ALA B C 1
ATOM 5473 O O . ALA B 1 117 ? 13.906 -3.951 -8.594 1 93 117 ALA B O 1
ATOM 5474 N N . TYR B 1 118 ? 13.227 -3.275 -10.602 1 87.5 118 TYR B N 1
ATOM 5475 C CA . TYR B 1 118 ? 13.922 -2 -10.484 1 87.5 118 TYR B CA 1
ATOM 5476 C C . TYR B 1 118 ? 13.383 -1.182 -9.32 1 87.5 118 TYR B C 1
ATOM 5478 O O . TYR B 1 118 ? 14.148 -0.57 -8.57 1 87.5 118 TYR B O 1
ATOM 5486 N N . THR B 1 119 ? 12.086 -1.162 -9.172 1 89 119 THR B N 1
ATOM 5487 C CA . THR B 1 119 ? 11.438 -0.46 -8.07 1 89 119 THR B CA 1
ATOM 5488 C C . THR B 1 119 ? 11.875 -1.044 -6.73 1 89 119 THR B C 1
ATOM 5490 O O . THR B 1 119 ? 12.219 -0.303 -5.805 1 89 119 THR B O 1
ATOM 5493 N N . ALA B 1 120 ? 11.875 -2.363 -6.633 1 94 120 ALA B N 1
ATOM 5494 C CA . ALA B 1 120 ? 12.297 -3.031 -5.406 1 94 120 ALA B CA 1
ATOM 5495 C C . ALA B 1 120 ? 13.727 -2.648 -5.039 1 94 120 ALA B C 1
ATOM 5497 O O . ALA B 1 120 ? 14.023 -2.365 -3.875 1 94 120 ALA B O 1
ATOM 5498 N N . ARG B 1 121 ? 14.594 -2.625 -6.008 1 92.62 121 ARG B N 1
ATOM 5499 C CA . ARG B 1 121 ? 15.984 -2.24 -5.785 1 92.62 121 ARG B CA 1
ATOM 5500 C C . ARG B 1 121 ? 16.094 -0.775 -5.375 1 92.62 121 ARG B C 1
ATOM 5502 O O . ARG B 1 121 ? 16.906 -0.419 -4.527 1 92.62 121 ARG B O 1
ATOM 5509 N N . ALA B 1 122 ? 15.266 0.039 -5.984 1 89.81 122 ALA B N 1
ATOM 5510 C CA . ALA B 1 122 ? 15.258 1.459 -5.641 1 89.81 122 ALA B CA 1
ATOM 5511 C C . ALA B 1 122 ? 14.797 1.673 -4.203 1 89.81 122 ALA B C 1
ATOM 5513 O O . ALA B 1 122 ? 15.367 2.484 -3.473 1 89.81 122 ALA B O 1
ATOM 5514 N N . VAL B 1 123 ? 13.742 0.971 -3.814 1 94.06 123 VAL B N 1
ATOM 5515 C CA . VAL B 1 123 ? 13.25 1.062 -2.445 1 94.06 123 VAL B CA 1
ATOM 5516 C C . VAL B 1 123 ? 14.344 0.632 -1.471 1 94.06 123 VAL B C 1
ATOM 5518 O O . VAL B 1 123 ? 14.594 1.309 -0.471 1 94.06 123 VAL B O 1
ATOM 5521 N N . ALA B 1 124 ? 14.977 -0.496 -1.778 1 95.62 124 ALA B N 1
ATOM 5522 C CA . ALA B 1 124 ? 16.094 -0.946 -0.95 1 95.62 124 ALA B CA 1
ATOM 5523 C C . ALA B 1 124 ? 17.188 0.108 -0.895 1 95.62 124 ALA B C 1
ATOM 5525 O O . ALA B 1 124 ? 17.781 0.343 0.162 1 95.62 124 ALA B O 1
ATOM 5526 N N . GLY B 1 125 ? 17.453 0.723 -2.031 1 92.38 125 GLY B N 1
ATOM 5527 C CA . GLY B 1 125 ? 18.438 1.786 -2.086 1 92.38 125 GLY B CA 1
ATOM 5528 C C . GLY B 1 125 ? 18.094 2.971 -1.205 1 92.38 125 GLY B C 1
ATOM 5529 O O . GLY B 1 125 ? 18.953 3.508 -0.51 1 92.38 125 GLY B O 1
ATOM 5530 N N . LEU B 1 126 ? 16.844 3.391 -1.212 1 92.5 126 LEU B N 1
ATOM 5531 C CA . LEU B 1 126 ? 16.391 4.473 -0.338 1 92.5 126 LEU B CA 1
ATOM 5532 C C . LEU B 1 126 ? 16.625 4.109 1.127 1 92.5 126 LEU B C 1
ATOM 5534 O O . LEU B 1 126 ? 17.109 4.93 1.906 1 92.5 126 LEU B O 1
ATOM 5538 N N . VAL B 1 127 ? 16.281 2.879 1.473 1 95.88 127 VAL B N 1
ATOM 5539 C CA . VAL B 1 127 ? 16.438 2.432 2.854 1 95.88 127 VAL B CA 1
ATOM 5540 C C . VAL B 1 127 ? 17.906 2.422 3.232 1 95.88 127 VAL B C 1
ATOM 5542 O O . VAL B 1 127 ? 18.297 2.941 4.285 1 95.88 127 VAL B O 1
ATOM 5545 N N . THR B 1 128 ? 18.75 1.867 2.381 1 93.75 128 THR B N 1
ATOM 5546 C CA . THR B 1 128 ? 20.172 1.704 2.711 1 93.75 128 THR B CA 1
ATOM 5547 C C . THR B 1 128 ? 20.875 3.057 2.746 1 93.75 128 THR B C 1
ATOM 5549 O O . THR B 1 128 ? 21.781 3.27 3.559 1 93.75 128 THR B O 1
ATOM 5552 N N . ASP B 1 129 ? 20.484 3.998 1.911 1 91.31 129 ASP B N 1
ATOM 5553 C CA . ASP B 1 129 ? 21.188 5.273 1.782 1 91.31 129 ASP B CA 1
ATOM 5554 C C . ASP B 1 129 ? 20.625 6.305 2.76 1 91.31 129 ASP B C 1
ATOM 5556 O O . ASP B 1 129 ? 21.391 7.051 3.383 1 91.31 129 ASP B O 1
ATOM 5560 N N . ILE B 1 130 ? 19.344 6.359 2.906 1 92 130 ILE B N 1
ATOM 5561 C CA . ILE B 1 130 ? 18.719 7.398 3.705 1 92 130 ILE B CA 1
ATOM 5562 C C . ILE B 1 130 ? 18.438 6.871 5.109 1 92 130 ILE B C 1
ATOM 5564 O O . ILE B 1 130 ? 18.469 7.625 6.086 1 92 130 ILE B O 1
ATOM 5568 N N . GLY B 1 131 ? 18.281 5.559 5.219 1 94.38 131 GLY B N 1
ATOM 5569 C CA . GLY B 1 131 ? 17.688 5.027 6.43 1 94.38 131 GLY B CA 1
ATOM 5570 C C . GLY B 1 131 ? 16.188 5.281 6.512 1 94.38 131 GLY B C 1
ATOM 5571 O O . GLY B 1 131 ? 15.539 5.527 5.496 1 94.38 131 GLY B O 1
ATOM 5572 N N . LEU B 1 132 ? 15.664 5.125 7.695 1 96.06 132 LEU B N 1
ATOM 5573 C CA . LEU B 1 132 ? 14.227 5.332 7.809 1 96.06 132 LEU B CA 1
ATOM 5574 C C . LEU B 1 132 ? 13.922 6.648 8.516 1 96.06 132 LEU B C 1
ATOM 5576 O O . LEU B 1 132 ? 14.234 6.812 9.695 1 96.06 132 LEU B O 1
ATOM 5580 N N . VAL B 1 133 ? 13.289 7.551 7.715 1 93.81 133 VAL B N 1
ATOM 5581 C CA . VAL B 1 133 ? 12.875 8.844 8.25 1 93.81 133 VAL B CA 1
ATOM 5582 C C . VAL B 1 133 ? 11.625 8.664 9.109 1 93.81 133 VAL B C 1
ATOM 5584 O O . VAL B 1 133 ? 10.844 7.73 8.891 1 93.81 133 VAL B O 1
ATOM 5587 N N . LYS B 1 134 ? 11.5 9.539 10.078 1 93 134 LYS B N 1
ATOM 5588 C CA . LYS B 1 134 ? 10.281 9.516 10.883 1 93 134 LYS B CA 1
ATOM 5589 C C . LYS B 1 134 ? 9.055 9.828 10.039 1 93 134 LYS B C 1
ATOM 5591 O O . LYS B 1 134 ? 9.125 10.641 9.109 1 93 134 LYS B O 1
ATOM 5596 N N . PRO B 1 135 ? 7.965 9.195 10.445 1 93.75 135 PRO B N 1
ATOM 5597 C CA . PRO B 1 135 ? 6.75 9.422 9.656 1 93.75 135 PRO B CA 1
ATOM 5598 C C . PRO B 1 135 ? 6.43 10.906 9.492 1 93.75 135 PRO B C 1
ATOM 5600 O O . PRO B 1 135 ? 6.121 11.359 8.383 1 93.75 135 PRO B O 1
ATOM 5603 N N . ARG B 1 136 ? 6.562 11.75 10.477 1 91.69 136 ARG B N 1
ATOM 5604 C CA . ARG B 1 136 ? 6.238 13.172 10.414 1 91.69 136 ARG B CA 1
ATOM 5605 C C . ARG B 1 136 ? 7.191 13.906 9.477 1 91.69 136 ARG B C 1
ATOM 5607 O O . ARG B 1 136 ? 6.805 14.883 8.836 1 91.69 136 ARG B O 1
ATOM 5614 N N . ASP B 1 137 ? 8.391 13.391 9.352 1 92.25 137 ASP B N 1
ATOM 5615 C CA . ASP B 1 137 ? 9.398 14.039 8.523 1 92.25 137 ASP B CA 1
ATOM 5616 C C . ASP B 1 137 ? 9.188 13.734 7.047 1 92.25 137 ASP B C 1
ATOM 5618 O O . ASP B 1 137 ? 9.805 14.359 6.18 1 92.25 137 ASP B O 1
ATOM 5622 N N . MET B 1 138 ? 8.281 12.805 6.77 1 93.38 138 MET B N 1
ATOM 5623 C CA . MET B 1 138 ? 7.945 12.523 5.375 1 93.38 138 MET B CA 1
ATOM 5624 C C . MET B 1 138 ? 7.367 13.758 4.691 1 93.38 138 MET B C 1
ATOM 5626 O O . MET B 1 138 ? 7.328 13.828 3.461 1 93.38 138 MET B O 1
ATOM 5630 N N . GLN B 1 139 ? 6.949 14.727 5.465 1 91.81 139 GLN B N 1
ATOM 5631 C CA . GLN B 1 139 ? 6.465 15.984 4.898 1 91.81 139 GLN B CA 1
ATOM 5632 C C . GLN B 1 139 ? 7.547 16.672 4.062 1 91.81 139 GLN B C 1
ATOM 5634 O O . GLN B 1 139 ? 7.25 17.312 3.061 1 91.81 139 GLN B O 1
ATOM 5639 N N . ASP B 1 140 ? 8.805 16.469 4.41 1 91.5 140 ASP B N 1
ATOM 5640 C CA . ASP B 1 140 ? 9.93 17.125 3.746 1 91.5 140 ASP B CA 1
ATOM 5641 C C . ASP B 1 140 ? 10.641 16.156 2.801 1 91.5 140 ASP B C 1
ATOM 5643 O O . ASP B 1 140 ? 11.68 16.484 2.23 1 91.5 140 ASP B O 1
ATOM 5647 N N . PHE B 1 141 ? 10.141 15 2.611 1 91.94 141 PHE B N 1
ATOM 5648 C CA . PHE B 1 141 ? 10.805 13.953 1.854 1 91.94 141 PHE B CA 1
ATOM 5649 C C . PHE B 1 141 ? 10.961 14.352 0.392 1 91.94 141 PHE B C 1
ATOM 5651 O O . PHE B 1 141 ? 11.945 13.984 -0.258 1 91.94 141 PHE B O 1
ATOM 5658 N N . PRO B 1 142 ? 10 15.109 -0.174 1 88.38 142 PRO B N 1
ATOM 5659 C CA . PRO B 1 142 ? 10.203 15.523 -1.566 1 88.38 142 PRO B CA 1
ATOM 5660 C C . PRO B 1 142 ? 11.523 16.25 -1.78 1 88.38 142 PRO B C 1
ATOM 5662 O O . PRO B 1 142 ? 12.242 15.977 -2.744 1 88.38 142 PRO B O 1
ATOM 5665 N N . GLU B 1 143 ? 11.797 17.125 -0.904 1 87.62 143 GLU B N 1
ATOM 5666 C CA . GLU B 1 143 ? 13.07 17.844 -0.992 1 87.62 143 GLU B CA 1
ATOM 5667 C C . GLU B 1 143 ? 14.25 16.875 -0.829 1 87.62 143 GLU B C 1
ATOM 5669 O O . GLU B 1 143 ? 15.234 16.969 -1.56 1 87.62 143 GLU B O 1
ATOM 5674 N N . LEU B 1 144 ? 14.109 16.047 0.131 1 91.12 144 LEU B N 1
ATOM 5675 C CA . LEU B 1 144 ? 15.164 15.062 0.371 1 91.12 144 LEU B CA 1
ATOM 5676 C C . LEU B 1 144 ? 15.375 14.18 -0.855 1 91.12 144 LEU B C 1
ATOM 5678 O O . LEU B 1 144 ? 16.516 13.93 -1.257 1 91.12 144 LEU B O 1
ATOM 5682 N N . TYR B 1 145 ? 14.312 13.734 -1.423 1 89.38 145 TYR B N 1
ATOM 5683 C CA . TYR B 1 145 ? 14.383 12.852 -2.578 1 89.38 145 TYR B CA 1
ATOM 5684 C C . TYR B 1 145 ? 15.047 13.547 -3.76 1 89.38 145 TYR B C 1
ATOM 5686 O O . TYR B 1 145 ? 15.867 12.953 -4.461 1 89.38 145 TYR B O 1
ATOM 5694 N N . ARG B 1 146 ? 14.656 14.781 -3.994 1 84.81 146 ARG B N 1
ATOM 5695 C CA . ARG B 1 146 ? 15.266 15.547 -5.074 1 84.81 146 ARG B CA 1
ATOM 5696 C C . ARG B 1 146 ? 16.766 15.703 -4.863 1 84.81 146 ARG B C 1
ATOM 5698 O O . ARG B 1 146 ? 17.547 15.625 -5.816 1 84.81 146 ARG B O 1
ATOM 5705 N N . THR B 1 147 ? 17.094 15.922 -3.668 1 85.69 147 THR B N 1
ATOM 5706 C CA . THR B 1 147 ? 18.516 16.016 -3.332 1 85.69 147 THR B CA 1
ATOM 5707 C C . THR B 1 147 ? 19.203 14.672 -3.541 1 85.69 147 THR B C 1
ATOM 5709 O O . THR B 1 147 ? 20.297 14.609 -4.109 1 85.69 147 THR B O 1
ATOM 5712 N N . TYR B 1 148 ? 18.562 13.648 -3.105 1 87.5 148 TYR B N 1
ATOM 5713 C CA . TYR B 1 148 ? 19.078 12.297 -3.234 1 87.5 148 TYR B CA 1
ATOM 5714 C C . TYR B 1 148 ? 19.312 11.938 -4.695 1 87.5 148 TYR B C 1
ATOM 5716 O O . TYR B 1 148 ? 20.328 11.328 -5.039 1 87.5 148 TYR B O 1
ATOM 5724 N N . GLN B 1 149 ? 18.469 12.336 -5.547 1 82.12 149 GLN B N 1
ATOM 5725 C CA . GLN B 1 149 ? 18.516 11.992 -6.965 1 82.12 149 GLN B CA 1
ATOM 5726 C C . GLN B 1 149 ? 19.719 12.625 -7.645 1 82.12 149 GLN B C 1
ATOM 5728 O O . GLN B 1 149 ? 20.141 12.172 -8.711 1 82.12 149 GLN B O 1
ATOM 5733 N N . ARG B 1 150 ? 20.266 13.609 -7.043 1 79.81 150 ARG B N 1
ATOM 5734 C CA . ARG B 1 150 ? 21.391 14.32 -7.641 1 79.81 150 ARG B CA 1
ATOM 5735 C C . ARG B 1 150 ? 22.688 13.547 -7.457 1 79.81 150 ARG B C 1
ATOM 5737 O O . ARG B 1 150 ? 23.703 13.844 -8.102 1 79.81 150 ARG B O 1
ATOM 5744 N N . TYR B 1 151 ? 22.594 12.609 -6.613 1 77.94 151 TYR B N 1
ATOM 5745 C CA . TYR B 1 151 ? 23.812 11.867 -6.32 1 77.94 151 TYR B CA 1
ATOM 5746 C C . TYR B 1 151 ? 23.766 10.469 -6.93 1 77.94 151 TYR B C 1
ATOM 5748 O O . TYR B 1 151 ? 22.719 9.828 -6.934 1 77.94 151 TYR B O 1
ATOM 5756 N N . LYS B 1 152 ? 24.891 10.047 -7.43 1 66.25 152 LYS B N 1
ATOM 5757 C CA . LYS B 1 152 ? 24.953 8.773 -8.141 1 66.25 152 LYS B CA 1
ATOM 5758 C C . LYS B 1 152 ? 25.375 7.641 -7.207 1 66.25 152 LYS B C 1
ATOM 5760 O O . LYS B 1 152 ? 25.188 6.465 -7.531 1 66.25 152 LYS B O 1
ATOM 5765 N N . ASP B 1 153 ? 26.047 8.023 -6.16 1 68.94 153 ASP B N 1
ATOM 5766 C CA . ASP B 1 153 ? 26.516 6.973 -5.254 1 68.94 153 ASP B CA 1
ATOM 5767 C C . ASP B 1 153 ? 26.062 7.242 -3.822 1 68.94 153 ASP B C 1
ATOM 5769 O O . ASP B 1 153 ? 25.984 8.391 -3.391 1 68.94 153 ASP B O 1
ATOM 5773 N N . SER B 1 154 ? 25.734 6.156 -3.193 1 68.75 154 SER B N 1
ATOM 5774 C CA . SER B 1 154 ? 25.234 6.18 -1.821 1 68.75 154 SER B CA 1
ATOM 5775 C C . SER B 1 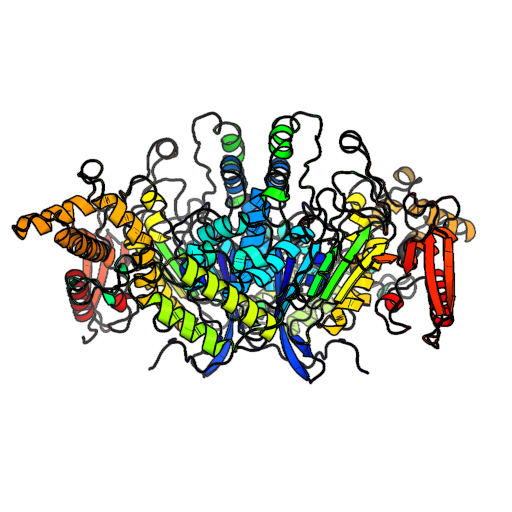154 ? 26.203 6.918 -0.896 1 68.75 154 SER B C 1
ATOM 5777 O O . SER B 1 154 ? 25.781 7.734 -0.076 1 68.75 154 SER B O 1
ATOM 5779 N N . ASN B 1 155 ? 27.484 6.605 -1.058 1 71.12 155 ASN B N 1
ATOM 5780 C CA . ASN B 1 155 ? 28.484 7.184 -0.162 1 71.12 155 ASN B CA 1
ATOM 5781 C C . ASN B 1 155 ? 28.625 8.688 -0.37 1 71.12 155 ASN B C 1
ATOM 5783 O O . ASN B 1 155 ? 28.75 9.445 0.596 1 71.12 155 ASN B O 1
ATOM 5787 N N . MET B 1 156 ? 28.5 9.086 -1.567 1 76.69 156 MET B N 1
ATOM 5788 C CA . MET B 1 156 ? 28.609 10.508 -1.871 1 76.69 156 MET B CA 1
ATOM 5789 C C . MET B 1 156 ? 27.406 11.273 -1.363 1 76.69 156 MET B C 1
ATOM 5791 O O . MET B 1 156 ? 27.531 12.414 -0.911 1 76.69 156 MET B O 1
ATOM 5795 N N . PHE B 1 157 ? 26.328 10.602 -1.334 1 87.31 157 PHE B N 1
ATOM 5796 C CA . PHE B 1 157 ? 25.125 11.266 -0.837 1 87.31 157 PHE B CA 1
ATOM 5797 C C . PHE B 1 157 ? 25.219 11.484 0.669 1 87.31 157 PHE B C 1
ATOM 5799 O O . PHE B 1 157 ? 25.016 12.602 1.152 1 87.31 157 PHE B O 1
ATOM 5806 N N . ARG B 1 158 ? 25.547 10.516 1.389 1 90 158 ARG B N 1
ATOM 5807 C CA . ARG B 1 158 ? 25.578 10.578 2.846 1 90 158 ARG B CA 1
ATOM 5808 C C . ARG B 1 158 ? 26.641 11.555 3.332 1 90 158 ARG B C 1
ATOM 5810 O O . ARG B 1 158 ? 26.5 12.148 4.406 1 90 158 ARG B O 1
ATOM 5817 N N . LYS B 1 159 ? 27.672 11.703 2.543 1 90.88 159 LYS B N 1
ATOM 5818 C CA . LYS B 1 159 ? 28.766 12.594 2.914 1 90.88 159 LYS B CA 1
ATOM 5819 C C . LYS B 1 159 ? 28.516 14.016 2.422 1 90.88 159 LYS B C 1
ATOM 5821 O O . LYS B 1 159 ? 29.25 14.945 2.775 1 90.88 159 LYS B O 1
ATOM 5826 N N . SER B 1 160 ? 27.469 14.172 1.738 1 92.56 160 SER B N 1
ATOM 5827 C CA . SER B 1 160 ? 27.203 15.453 1.084 1 92.56 160 SER B CA 1
ATOM 5828 C C . SER B 1 160 ? 26.781 16.516 2.094 1 92.56 160 SER B C 1
ATOM 5830 O O . SER B 1 160 ? 26.281 16.188 3.174 1 92.56 160 SER B O 1
ATOM 5832 N N . LYS B 1 161 ? 27.031 17.734 1.712 1 93.12 161 LYS B N 1
ATOM 5833 C CA . LYS B 1 161 ? 26.578 18.891 2.494 1 93.12 161 LYS B CA 1
ATOM 5834 C C . LYS B 1 161 ? 25.047 18.891 2.613 1 93.12 161 LYS B C 1
ATOM 5836 O O . LYS B 1 161 ? 24.516 19.203 3.676 1 93.12 161 LYS B O 1
ATOM 5841 N N . ALA B 1 162 ? 24.406 18.5 1.581 1 90.5 162 ALA B N 1
ATOM 5842 C CA . ALA B 1 162 ? 22.953 18.5 1.558 1 90.5 162 ALA B CA 1
ATOM 5843 C C . ALA B 1 162 ? 22.391 17.547 2.609 1 90.5 162 ALA B C 1
ATOM 5845 O O . ALA B 1 162 ? 21.438 17.891 3.32 1 90.5 162 ALA B O 1
ATOM 5846 N N . TRP B 1 163 ? 22.984 16.406 2.666 1 93.62 163 TRP B N 1
ATOM 5847 C CA . TRP B 1 163 ? 22.547 15.445 3.672 1 93.62 163 TRP B CA 1
ATOM 5848 C C . TRP B 1 163 ? 22.859 15.938 5.078 1 93.62 163 TRP B C 1
ATOM 5850 O O . TRP B 1 163 ? 22.031 15.812 5.988 1 93.62 163 TRP B O 1
ATOM 5860 N N . ARG B 1 164 ? 24 16.5 5.238 1 94.62 164 ARG B N 1
ATOM 5861 C CA . ARG B 1 164 ? 24.375 17.062 6.527 1 94.62 164 ARG B CA 1
ATOM 5862 C C . ARG B 1 164 ? 23.375 18.125 6.98 1 94.62 164 ARG B C 1
ATOM 5864 O O . ARG B 1 164 ? 22.969 18.141 8.141 1 94.62 164 ARG B O 1
ATOM 5871 N N . GLU B 1 165 ? 23 18.938 6.094 1 93.12 165 GLU B N 1
ATOM 5872 C CA . GLU B 1 165 ? 22.047 20 6.406 1 93.12 165 GLU B CA 1
ATOM 5873 C C . GLU B 1 165 ? 20.656 19.453 6.715 1 93.12 165 GLU B C 1
ATOM 5875 O O . GLU B 1 165 ? 19.938 20 7.543 1 93.12 165 GLU B O 1
ATOM 5880 N N . TRP B 1 166 ? 20.281 18.391 6.074 1 93.12 166 TRP B N 1
ATOM 5881 C CA . TRP B 1 166 ? 19.031 17.719 6.391 1 93.12 166 TRP B CA 1
ATOM 5882 C C . TRP B 1 166 ? 19.047 17.172 7.812 1 93.12 166 TRP B C 1
ATOM 5884 O O . TRP B 1 166 ? 18.094 17.344 8.57 1 93.12 166 TRP B O 1
ATOM 5894 N N . VAL B 1 167 ? 20.172 16.562 8.164 1 93.94 167 VAL B N 1
ATOM 5895 C CA . VAL B 1 167 ? 20.297 15.883 9.445 1 93.94 167 VAL B CA 1
ATOM 5896 C C . VAL B 1 167 ? 20.438 16.906 10.562 1 93.94 167 VAL B C 1
ATOM 5898 O O . VAL B 1 167 ? 19.719 16.859 11.562 1 93.94 167 VAL B O 1
ATOM 5901 N N . ASN B 1 168 ? 21.328 17.953 10.352 1 92.25 168 ASN B N 1
ATOM 5902 C CA . ASN B 1 168 ? 21.719 18.844 11.438 1 92.25 168 ASN B CA 1
ATOM 5903 C C . ASN B 1 168 ? 20.953 20.156 11.383 1 92.25 168 ASN B C 1
ATOM 5905 O O . ASN B 1 168 ? 20.969 20.922 12.352 1 92.25 168 ASN B O 1
ATOM 5909 N N . GLY B 1 169 ? 20.328 20.453 10.281 1 89.44 169 GLY B N 1
ATOM 5910 C CA . GLY B 1 169 ? 19.688 21.75 10.109 1 89.44 169 GLY B CA 1
ATOM 5911 C C . GLY B 1 169 ? 20.656 22.859 9.773 1 89.44 169 GLY B C 1
ATOM 5912 O O . GLY B 1 169 ? 21.859 22.656 9.758 1 89.44 169 GLY B O 1
ATOM 5913 N N . VAL B 1 170 ? 20.078 23.922 9.328 1 86.5 170 VAL B N 1
ATOM 5914 C CA . VAL B 1 170 ? 20.812 25.156 9.086 1 86.5 170 VAL B CA 1
ATOM 5915 C C . VAL B 1 170 ? 20.219 26.281 9.922 1 86.5 170 VAL B C 1
ATOM 5917 O O . VAL B 1 170 ? 19.016 26.594 9.82 1 86.5 170 VAL B O 1
ATOM 5920 N N . ARG B 1 171 ? 20.984 26.812 10.672 1 77.44 171 ARG B N 1
ATOM 5921 C CA . ARG B 1 171 ? 20.531 27.906 11.531 1 77.44 171 ARG B CA 1
ATOM 5922 C C . ARG B 1 171 ? 20.406 29.203 10.75 1 77.44 171 ARG B C 1
ATOM 5924 O O . ARG B 1 171 ? 21.203 29.453 9.836 1 77.44 171 ARG B O 1
ATOM 5931 N N . LEU B 1 172 ? 19.391 29.984 11.133 1 72.19 172 LEU B N 1
ATOM 5932 C CA . LEU B 1 172 ? 19.203 31.281 10.5 1 72.19 172 LEU B CA 1
ATOM 5933 C C . LEU B 1 172 ? 20.234 32.281 10.992 1 72.19 172 LEU B C 1
ATOM 5935 O O . LEU B 1 172 ? 20.562 33.219 10.281 1 72.19 172 LEU B O 1
ATOM 5939 N N . PHE B 1 173 ? 20.641 32.188 12.297 1 65.88 173 PHE B N 1
ATOM 5940 C CA . PHE B 1 173 ? 21.547 33.156 12.883 1 65.88 173 PHE B CA 1
ATOM 5941 C C . PHE B 1 173 ? 22.781 32.469 13.469 1 65.88 173 PHE B C 1
ATOM 5943 O O . PHE B 1 173 ? 22.75 31.25 13.742 1 65.88 173 PHE B O 1
ATOM 5950 N N . ASP B 1 174 ? 23.75 33.281 13.461 1 62.44 174 ASP B N 1
ATOM 5951 C CA . ASP B 1 174 ? 24.953 32.812 14.133 1 62.44 174 ASP B CA 1
ATOM 5952 C C . ASP B 1 174 ? 24.719 32.625 15.625 1 62.44 174 ASP B C 1
ATOM 5954 O O . ASP B 1 174 ? 24.094 33.469 16.281 1 62.44 174 ASP B O 1
ATOM 5958 N N . THR B 1 175 ? 25.016 31.5 16.141 1 63.5 175 THR B N 1
ATOM 5959 C CA . THR B 1 175 ? 24.812 31.156 17.547 1 63.5 175 THR B CA 1
ATOM 5960 C C . THR B 1 175 ? 25.469 32.188 18.453 1 63.5 175 THR B C 1
ATOM 5962 O O . THR B 1 175 ? 25.094 32.344 19.625 1 63.5 175 THR B O 1
ATOM 5965 N N . ALA B 1 176 ? 26.406 32.844 17.891 1 60.78 176 ALA B N 1
ATOM 5966 C CA . ALA B 1 176 ? 27.156 33.844 18.688 1 60.78 176 ALA B CA 1
ATOM 5967 C C . ALA B 1 176 ? 26.484 35.188 18.625 1 60.78 176 ALA B C 1
ATOM 5969 O O . ALA B 1 176 ? 26.891 36.125 19.328 1 60.78 176 ALA B O 1
ATOM 5970 N N . GLN B 1 177 ? 25.406 35.219 17.844 1 63.34 177 GLN B N 1
ATOM 5971 C CA . GLN B 1 177 ? 24.781 36.531 17.719 1 63.34 177 GLN B CA 1
ATOM 5972 C C . GLN B 1 177 ? 24.141 36.969 19.031 1 63.34 177 GLN B C 1
ATOM 5974 O O . GLN B 1 177 ? 23.406 36.188 19.656 1 63.34 177 GLN B O 1
ATOM 5979 N N . LYS B 1 178 ? 24.578 37.969 19.797 1 59.97 178 LYS B N 1
ATOM 5980 C CA . LYS B 1 178 ? 24.219 38.438 21.125 1 59.97 178 LYS B CA 1
ATOM 5981 C C . LYS B 1 178 ? 22.875 39.156 21.109 1 59.97 178 LYS B C 1
ATOM 5983 O O . LYS B 1 178 ? 22.188 39.219 22.125 1 59.97 178 LYS B O 1
ATOM 5988 N N . ASN B 1 179 ? 22.469 39.656 19.984 1 58.12 179 ASN B N 1
ATOM 5989 C CA . ASN B 1 179 ? 21.281 40.5 20.016 1 58.12 179 ASN B CA 1
ATOM 5990 C C . ASN B 1 179 ? 20.047 39.781 19.469 1 58.12 179 ASN B C 1
ATOM 5992 O O . ASN B 1 179 ? 19.281 40.375 18.719 1 58.12 179 ASN B O 1
ATOM 5996 N N . LEU B 1 180 ? 19.953 38.469 19.938 1 61.47 180 LEU B N 1
ATOM 5997 C CA . LEU B 1 180 ? 18.734 37.781 19.516 1 61.47 180 LEU B CA 1
ATOM 5998 C C . LEU B 1 180 ? 17.641 37.938 20.562 1 61.47 180 LEU B C 1
ATOM 6000 O O . LEU B 1 180 ? 17.906 38 21.766 1 61.47 180 LEU B O 1
ATOM 6004 N N . PRO B 1 181 ? 16.438 38.312 20.047 1 57.72 181 PRO B N 1
ATOM 6005 C CA . PRO B 1 181 ? 15.328 38.375 20.984 1 57.72 181 PRO B CA 1
ATOM 6006 C C . PRO B 1 181 ? 15.242 37.188 21.906 1 57.72 181 PRO B C 1
ATOM 6008 O O . PRO B 1 181 ? 15.68 36.094 21.531 1 57.72 181 PRO B O 1
ATOM 6011 N N . GLU B 1 182 ? 14.82 37.438 23.125 1 54.88 182 GLU B N 1
ATOM 6012 C CA . GLU B 1 182 ? 14.656 36.375 24.109 1 54.88 182 GLU B CA 1
ATOM 6013 C C . GLU B 1 182 ? 13.789 35.25 23.562 1 54.88 182 GLU B C 1
ATOM 6015 O O . GLU B 1 182 ? 12.75 35.5 22.953 1 54.88 182 GLU B O 1
ATOM 6020 N N . GLY B 1 183 ? 14.117 34 23.625 1 57.62 183 GLY B N 1
ATOM 6021 C CA . GLY B 1 183 ? 13.352 32.812 23.25 1 57.62 183 GLY B CA 1
ATOM 6022 C C . GLY B 1 183 ? 13.57 32.406 21.812 1 57.62 183 GLY B C 1
ATOM 6023 O O . GLY B 1 183 ? 13.086 31.359 21.375 1 57.62 183 GLY B O 1
ATOM 6024 N N . PHE B 1 184 ? 14.25 33.281 21.109 1 60.72 184 PHE B N 1
ATOM 6025 C CA . PHE B 1 184 ? 14.414 33.031 19.688 1 60.72 184 PHE B CA 1
ATOM 6026 C C . PHE B 1 184 ? 15.195 31.719 19.469 1 60.72 184 PHE B C 1
ATOM 6028 O O . PHE B 1 184 ? 14.875 30.953 18.547 1 60.72 184 PHE B O 1
ATOM 6035 N N . LYS B 1 185 ? 16.094 31.594 20.375 1 61.41 185 LYS B N 1
ATOM 6036 C CA . LYS B 1 185 ? 16.953 30.422 20.234 1 61.41 185 LYS B CA 1
ATOM 6037 C C . LYS B 1 185 ? 16.141 29.141 20.406 1 61.41 185 LYS B C 1
ATOM 6039 O O . LYS B 1 185 ? 16.531 28.078 19.906 1 61.41 185 LYS B O 1
ATOM 6044 N N . GLN B 1 186 ? 15.07 29.281 21.031 1 59.88 186 GLN B N 1
ATOM 6045 C CA . GLN B 1 186 ? 14.234 28.109 21.281 1 59.88 186 GLN B CA 1
ATOM 6046 C C . GLN B 1 186 ? 13.062 28.047 20.297 1 59.88 186 GLN B C 1
ATOM 6048 O O . GLN B 1 186 ? 12.305 27.062 20.297 1 59.88 186 GLN B O 1
ATOM 6053 N N . SER B 1 187 ? 13.078 29.109 19.625 1 62.28 187 SER B N 1
ATOM 6054 C CA . SER B 1 187 ? 11.961 29.203 18.688 1 62.28 187 SER B CA 1
ATOM 6055 C C . SER B 1 187 ? 12.18 28.312 17.469 1 62.28 187 SER B C 1
ATOM 6057 O O . SER B 1 187 ? 13.312 28.141 17.016 1 62.28 187 SER B O 1
ATOM 6059 N N . PRO B 1 188 ? 11.141 27.547 17.078 1 62.94 188 PRO B N 1
ATOM 6060 C CA . PRO B 1 188 ? 11.266 26.797 15.828 1 62.94 188 PRO B CA 1
ATOM 6061 C C . PRO B 1 188 ? 11.672 27.672 14.648 1 62.94 188 PRO B C 1
ATOM 6063 O O . PRO B 1 188 ? 12.133 27.172 13.625 1 62.94 188 PRO B O 1
ATOM 6066 N N . TYR B 1 189 ? 11.727 29.016 14.898 1 63.5 189 TYR B N 1
ATOM 6067 C CA . TYR B 1 189 ? 12.008 29.969 13.82 1 63.5 189 TYR B CA 1
ATOM 6068 C C . TYR B 1 189 ? 13.5 30.234 13.711 1 63.5 189 TYR B C 1
ATOM 6070 O O . TYR B 1 189 ? 13.938 31 12.852 1 63.5 189 TYR B O 1
ATOM 6078 N N . GLN B 1 190 ? 14.211 29.547 14.562 1 68.75 190 GLN B N 1
ATOM 6079 C CA . GLN B 1 190 ? 15.656 29.781 14.531 1 68.75 190 GLN B CA 1
ATOM 6080 C C . GLN B 1 190 ? 16.297 29.078 13.344 1 68.75 190 GLN B C 1
ATOM 6082 O O . GLN B 1 190 ? 17.453 29.359 13 1 68.75 190 GLN B O 1
ATOM 6087 N N . TRP B 1 191 ? 15.57 28.234 12.68 1 76.94 191 TRP B N 1
ATOM 6088 C CA . TRP B 1 191 ? 16.156 27.375 11.656 1 76.94 191 TRP B CA 1
ATOM 6089 C C . TRP B 1 191 ? 15.789 27.859 10.258 1 76.94 191 TRP B C 1
ATOM 6091 O O . TRP B 1 191 ? 14.633 28.188 10 1 76.94 191 TRP B O 1
ATOM 6101 N N . GLU B 1 192 ? 16.859 28.047 9.453 1 77 192 GLU B N 1
ATOM 6102 C CA . GLU B 1 192 ? 16.594 28.156 8.016 1 77 192 GLU B CA 1
ATOM 6103 C C . GLU B 1 192 ? 16.062 26.844 7.449 1 77 192 GLU B C 1
ATOM 6105 O O . GLU B 1 192 ? 15.102 26.828 6.688 1 77 192 GLU B O 1
ATOM 6110 N N . LYS B 1 193 ? 16.781 25.781 7.828 1 83.88 193 LYS B N 1
ATOM 6111 C CA . LYS B 1 193 ? 16.359 24.406 7.609 1 83.88 193 LYS B CA 1
ATOM 6112 C C . LYS B 1 193 ? 16.266 23.625 8.93 1 83.88 193 LYS B C 1
ATOM 6114 O O . LYS B 1 193 ? 17.25 23.578 9.68 1 83.88 193 LYS B O 1
ATOM 6119 N N . ARG B 1 194 ? 15.141 23.156 9.133 1 84.62 194 ARG B N 1
ATOM 6120 C CA . ARG B 1 194 ? 14.977 22.469 10.406 1 84.62 194 ARG B CA 1
ATOM 6121 C C . ARG B 1 194 ? 15.781 21.172 10.43 1 84.62 194 ARG B C 1
ATOM 6123 O O . ARG B 1 194 ? 15.914 20.484 9.406 1 84.62 194 ARG B O 1
ATOM 6130 N N . PRO B 1 195 ? 16.359 20.859 11.586 1 90.25 195 PRO B N 1
ATOM 6131 C CA . PRO B 1 195 ? 17.047 19.562 11.719 1 90.25 195 PRO B CA 1
ATOM 6132 C C . PRO B 1 195 ? 16.062 18.391 11.789 1 90.25 195 PRO B C 1
ATOM 6134 O O . PRO B 1 195 ? 15.039 18.469 12.469 1 90.25 195 PRO B O 1
ATOM 6137 N N . HIS B 1 196 ? 16.312 17.297 11.117 1 92.5 196 HIS B N 1
ATOM 6138 C CA . HIS B 1 196 ? 15.477 16.109 11.133 1 92.5 196 HIS B CA 1
ATOM 6139 C C . HIS B 1 196 ? 16.141 14.977 11.906 1 92.5 196 HIS B C 1
ATOM 6141 O O . HIS B 1 196 ? 15.469 14.008 12.297 1 92.5 196 HIS B O 1
ATOM 6147 N N . GLY B 1 197 ? 17.438 15.164 12.133 1 89.56 197 GLY B N 1
ATOM 6148 C CA . GLY B 1 197 ? 18.188 14.062 12.719 1 89.56 197 GLY B CA 1
ATOM 6149 C C . GLY B 1 197 ? 18.484 12.953 11.727 1 89.56 197 GLY B C 1
ATOM 6150 O O . GLY B 1 197 ? 17.781 12.805 10.719 1 89.56 197 GLY B O 1
ATOM 6151 N N . ALA B 1 198 ? 19.594 12.234 12.023 1 86.31 198 ALA B N 1
ATOM 6152 C CA . ALA B 1 198 ? 19.906 11.078 11.188 1 86.31 198 ALA B CA 1
ATOM 6153 C C . ALA B 1 198 ? 19.172 9.836 11.656 1 86.31 198 ALA B C 1
ATOM 6155 O O . ALA B 1 198 ? 19.016 9.617 12.859 1 86.31 198 ALA B O 1
ATOM 6156 N N . ALA B 1 199 ? 18.672 9.07 10.664 1 89.31 199 ALA B N 1
ATOM 6157 C CA . ALA B 1 199 ? 18.172 7.746 11.031 1 89.31 199 ALA B CA 1
ATOM 6158 C C . ALA B 1 199 ? 19.281 6.887 11.617 1 89.31 199 ALA B C 1
ATOM 6160 O O . ALA B 1 199 ? 20.422 6.941 11.156 1 89.31 199 ALA B O 1
ATOM 6161 N N . PRO B 1 200 ? 18.984 6.145 12.68 1 91.19 200 PRO B N 1
ATOM 6162 C CA . PRO B 1 200 ? 20 5.211 13.164 1 91.19 200 PRO B CA 1
ATOM 6163 C C . PRO B 1 200 ? 20.547 4.312 12.062 1 91.19 200 PRO B C 1
ATOM 6165 O O . PRO B 1 200 ? 19.797 3.879 11.18 1 91.19 200 PRO B O 1
ATOM 6168 N N . GLU B 1 201 ? 21.844 4.051 12.18 1 91.94 201 GLU B N 1
ATOM 6169 C CA . GLU B 1 201 ? 22.5 3.24 11.156 1 91.94 201 GLU B CA 1
ATOM 6170 C C . GLU B 1 201 ? 21.828 1.876 11.016 1 91.94 201 GLU B C 1
ATOM 6172 O O . GLU B 1 201 ? 21.75 1.327 9.922 1 91.94 201 GLU B O 1
ATOM 6177 N N . SER B 1 202 ? 21.344 1.391 12.109 1 94.31 202 SER B N 1
ATOM 6178 C CA . SER B 1 202 ? 20.75 0.057 12.125 1 94.31 202 SER B CA 1
ATOM 6179 C C . SER B 1 202 ? 19.484 0.002 11.289 1 94.31 202 SER B C 1
ATOM 6181 O O . SER B 1 202 ? 19 -1.082 10.961 1 94.31 202 SER B O 1
ATOM 6183 N N . THR B 1 203 ? 18.891 1.182 10.953 1 95.81 203 THR B N 1
ATOM 6184 C CA . THR B 1 203 ? 17.656 1.216 10.164 1 95.81 203 THR B CA 1
ATOM 6185 C C . THR B 1 203 ? 17.969 1.031 8.68 1 95.81 203 THR B C 1
ATOM 6187 O O . THR B 1 203 ? 17.047 0.881 7.863 1 95.81 203 THR B O 1
ATOM 6190 N N . ARG B 1 204 ? 19.188 0.935 8.312 1 95.25 204 ARG B N 1
ATOM 6191 C CA . ARG B 1 204 ? 19.609 0.927 6.91 1 95.25 204 ARG B CA 1
ATOM 6192 C C . ARG B 1 204 ? 19.688 -0.497 6.371 1 95.25 204 ARG B C 1
ATOM 6194 O O . ARG B 1 204 ? 19.812 -0.702 5.16 1 95.25 204 ARG B O 1
ATOM 6201 N N . TRP B 1 205 ? 19.578 -1.467 7.23 1 96.88 205 TRP B N 1
ATOM 6202 C CA . TRP B 1 205 ? 19.75 -2.857 6.82 1 96.88 205 TRP B CA 1
ATOM 6203 C C . TRP B 1 205 ? 18.531 -3.346 6.039 1 96.88 205 TRP B C 1
ATOM 6205 O O . TRP B 1 205 ? 17.391 -3.09 6.43 1 96.88 205 TRP B O 1
ATOM 6215 N N . VAL B 1 206 ? 18.734 -3.979 4.914 1 97.62 206 VAL B N 1
ATOM 6216 C CA . VAL B 1 206 ? 17.766 -4.781 4.18 1 97.62 206 VAL B CA 1
ATOM 6217 C C . VAL B 1 206 ? 18.172 -6.254 4.215 1 97.62 206 VAL B C 1
ATOM 6219 O O . VAL B 1 206 ? 19.281 -6.605 3.816 1 97.62 206 VAL B O 1
ATOM 6222 N N . GLU B 1 207 ? 17.328 -7.082 4.711 1 97.81 207 GLU B N 1
ATOM 6223 C CA . GLU B 1 207 ? 17.672 -8.484 4.914 1 97.81 207 GLU B CA 1
ATOM 6224 C C . GLU B 1 207 ? 17.844 -9.211 3.582 1 97.81 207 GLU B C 1
ATOM 6226 O O . GLU B 1 207 ? 18.766 -10 3.416 1 97.81 207 GLU B O 1
ATOM 6231 N N . ALA B 1 208 ? 16.906 -8.953 2.643 1 98.31 208 ALA B N 1
ATOM 6232 C CA . ALA B 1 208 ? 17.031 -9.609 1.348 1 98.31 208 ALA B CA 1
ATOM 6233 C C . ALA B 1 208 ? 16.312 -8.82 0.254 1 98.31 208 ALA B C 1
ATOM 6235 O O . ALA B 1 208 ? 15.266 -8.227 0.498 1 98.31 208 ALA B O 1
ATOM 6236 N N . VAL B 1 209 ? 16.922 -8.789 -0.877 1 97.88 209 VAL B N 1
ATOM 6237 C CA . VAL B 1 209 ? 16.297 -8.336 -2.117 1 97.88 209 VAL B CA 1
ATOM 6238 C C . VAL B 1 209 ? 16.234 -9.492 -3.117 1 97.88 209 VAL B C 1
ATOM 6240 O O . VAL B 1 209 ? 17.266 -10.094 -3.445 1 97.88 209 VAL B O 1
ATOM 6243 N N . GLY B 1 210 ? 15.062 -9.898 -3.516 1 98.25 210 GLY B N 1
ATOM 6244 C CA . GLY B 1 210 ? 14.844 -10.93 -4.516 1 98.25 210 GLY B CA 1
ATOM 6245 C C . GLY B 1 210 ? 14.117 -10.43 -5.75 1 98.25 210 GLY B C 1
ATOM 6246 O O . GLY B 1 210 ? 12.977 -9.969 -5.656 1 98.25 210 GLY B O 1
ATOM 6247 N N . VAL B 1 211 ? 14.789 -10.492 -6.883 1 97.62 211 VAL B N 1
ATOM 6248 C CA . VAL B 1 211 ? 14.195 -9.883 -8.07 1 97.62 211 VAL B CA 1
ATOM 6249 C C . VAL B 1 211 ? 14.219 -10.875 -9.227 1 97.62 211 VAL B C 1
ATOM 6251 O O . VAL B 1 211 ? 15.07 -11.766 -9.273 1 97.62 211 VAL B O 1
ATOM 6254 N N . PHE B 1 212 ? 13.227 -10.758 -10.102 1 97.62 212 PHE B N 1
ATOM 6255 C CA . PHE B 1 212 ? 13.117 -11.531 -11.336 1 97.62 212 PHE B CA 1
ATOM 6256 C C . PHE B 1 212 ? 13.367 -10.656 -12.555 1 97.62 212 PHE B C 1
ATOM 6258 O O . PHE B 1 212 ? 12.57 -9.766 -12.867 1 97.62 212 PHE B O 1
ATOM 6265 N N . ASP B 1 213 ? 14.461 -10.781 -13.133 1 94.94 213 ASP B N 1
ATOM 6266 C CA . ASP B 1 213 ? 14.867 -10.219 -14.414 1 94.94 213 ASP B CA 1
ATOM 6267 C C . ASP B 1 213 ? 14.703 -8.695 -14.422 1 94.94 213 ASP B C 1
ATOM 6269 O O . ASP B 1 213 ? 13.922 -8.156 -15.211 1 94.94 213 ASP B O 1
ATOM 6273 N N . THR B 1 214 ? 15.555 -8.023 -13.711 1 91.38 214 THR B N 1
ATOM 6274 C CA . THR B 1 214 ? 15.508 -6.57 -13.547 1 91.38 214 THR B CA 1
ATOM 6275 C C . THR B 1 214 ? 15.758 -5.871 -14.883 1 91.38 214 THR B C 1
ATOM 6277 O O . THR B 1 214 ? 16.812 -6.047 -15.492 1 91.38 214 THR B O 1
ATOM 6280 N N . VAL B 1 215 ? 14.836 -5.137 -15.359 1 80 215 VAL B N 1
ATOM 6281 C CA . VAL B 1 215 ? 14.992 -4.363 -16.578 1 80 215 VAL B CA 1
ATOM 6282 C C . VAL B 1 215 ? 14.977 -2.871 -16.266 1 80 215 VAL B C 1
ATOM 6284 O O . VAL B 1 215 ? 14.055 -2.379 -15.617 1 80 215 VAL B O 1
ATOM 6287 N N . GLY B 1 216 ? 16.141 -2.277 -16.422 1 61.75 216 GLY B N 1
ATOM 6288 C CA . GLY B 1 216 ? 16.266 -0.87 -16.078 1 61.75 216 GLY B CA 1
ATOM 6289 C C . GLY B 1 216 ? 15.664 0.054 -17.125 1 61.75 216 GLY B C 1
ATOM 6290 O O . GLY B 1 216 ? 15.367 1.215 -16.828 1 61.75 216 GLY B O 1
ATOM 6291 N N . SER B 1 217 ? 15.984 -0.428 -18.625 1 51.91 217 SER B N 1
ATOM 6292 C CA . SER B 1 217 ? 15.727 0.528 -19.688 1 51.91 217 SER B CA 1
ATOM 6293 C C . SER B 1 217 ? 14.258 0.943 -19.719 1 51.91 217 SER B C 1
ATOM 6295 O O . SER B 1 217 ? 13.367 0.092 -19.719 1 51.91 217 SER B O 1
ATOM 6297 N N . LEU B 1 218 ? 14.016 1.881 -19.031 1 45.22 218 LEU B N 1
ATOM 6298 C CA . LEU B 1 218 ? 12.688 2.465 -19.172 1 45.22 218 LEU B CA 1
ATOM 6299 C C . LEU B 1 218 ? 12.344 2.691 -20.641 1 45.22 218 LEU B C 1
ATOM 6301 O O . LEU B 1 218 ? 11.445 3.475 -20.953 1 45.22 218 LEU B O 1
ATOM 6305 N N . GLY B 1 219 ? 13.188 2.23 -21.672 1 35.94 219 GLY B N 1
ATOM 6306 C CA . GLY B 1 219 ? 12.93 2.557 -23.078 1 35.94 219 GLY B CA 1
ATOM 6307 C C . GLY B 1 219 ? 11.625 1.988 -23.594 1 35.94 219 GLY B C 1
ATOM 6308 O O . GLY B 1 219 ? 11.422 0.772 -23.578 1 35.94 219 GLY B O 1
ATOM 6309 N N . VAL B 1 220 ? 10.609 2.719 -23.422 1 36.16 220 VAL B N 1
ATOM 6310 C CA . VAL B 1 220 ? 9.336 2.445 -24.078 1 36.16 220 VAL B CA 1
ATOM 6311 C C . VAL B 1 220 ? 9.586 2.023 -25.531 1 36.16 220 VAL B C 1
ATOM 6313 O O . VAL B 1 220 ? 10.281 2.717 -26.281 1 36.16 220 VAL B O 1
ATOM 6316 N N . PRO B 1 221 ? 9.453 0.886 -25.891 1 33.94 221 PRO B N 1
ATOM 6317 C CA . PRO B 1 221 ? 9.523 0.565 -27.328 1 33.94 221 PRO B CA 1
ATOM 6318 C C . PRO B 1 221 ? 8.859 1.627 -28.203 1 33.94 221 PRO B C 1
ATOM 6320 O O . PRO B 1 221 ? 7.941 2.318 -27.75 1 33.94 221 PRO B O 1
ATOM 6323 N N . ASN B 1 222 ? 9.664 2.209 -29.188 1 32 222 ASN B N 1
ATOM 6324 C CA . ASN B 1 222 ? 9.07 2.971 -30.281 1 32 222 ASN B CA 1
ATOM 6325 C C . ASN B 1 222 ? 7.812 2.291 -30.812 1 32 222 ASN B C 1
ATOM 6327 O O . ASN B 1 222 ? 7.898 1.394 -31.656 1 32 222 ASN B O 1
ATOM 6331 N N . VAL B 1 223 ? 6.816 2.014 -30.094 1 31.06 223 VAL B N 1
ATOM 6332 C CA . VAL B 1 223 ? 5.633 1.467 -30.734 1 31.06 223 VAL B CA 1
ATOM 6333 C C . VAL B 1 223 ? 5.234 2.354 -31.922 1 31.06 223 VAL B C 1
ATOM 6335 O O . VAL B 1 223 ? 5.074 3.566 -31.766 1 31.06 223 VAL B O 1
ATOM 6338 N N . GLU B 1 224 ? 5.547 1.998 -33.156 1 29.09 224 GLU B N 1
ATOM 6339 C CA . GLU B 1 224 ? 4.98 2.424 -34.438 1 29.09 224 GLU B CA 1
ATOM 6340 C C . GLU B 1 224 ? 3.467 2.229 -34.469 1 29.09 224 GLU B C 1
ATOM 6342 O O . GLU B 1 224 ? 2.963 1.188 -34.031 1 29.09 224 GLU B O 1
ATOM 6347 N N . GLY B 1 225 ? 2.557 3.354 -34.594 1 29.88 225 GLY B N 1
ATOM 6348 C CA . GLY B 1 225 ? 1.233 3.902 -34.844 1 29.88 225 GLY B CA 1
ATOM 6349 C C . GLY B 1 225 ? 0.878 5.043 -33.906 1 29.88 225 GLY B C 1
ATOM 6350 O O . GLY B 1 225 ? 1.74 5.559 -33.188 1 29.88 225 GLY B O 1
ATOM 6351 N N . TRP B 1 226 ? -0.529 5.547 -33.969 1 29.28 226 TRP B N 1
ATOM 6352 C CA . TRP B 1 226 ? -0.911 6.801 -33.312 1 29.28 226 TRP B CA 1
ATOM 6353 C C . TRP B 1 226 ? -0.308 6.906 -31.922 1 29.28 226 TRP B C 1
ATOM 6355 O O . TRP B 1 226 ? -0.251 7.996 -31.344 1 29.28 226 TRP B O 1
ATOM 6365 N N . PHE B 1 227 ? -0.132 5.754 -31.312 1 29.61 227 PHE B N 1
ATOM 6366 C CA . PHE B 1 227 ? 0.36 5.812 -29.953 1 29.61 227 PHE B CA 1
ATOM 6367 C C . PHE B 1 227 ? 1.866 6.043 -29.922 1 29.61 227 PHE B C 1
ATOM 6369 O O . PHE B 1 227 ? 2.49 5.98 -28.859 1 29.61 227 PHE B O 1
ATOM 6376 N N . ARG B 1 228 ? 2.605 6.133 -31.141 1 32.19 228 ARG B N 1
ATOM 6377 C CA . ARG B 1 228 ? 3.996 6.379 -31.5 1 32.19 228 ARG B CA 1
ATOM 6378 C C . ARG B 1 228 ? 4.488 7.703 -30.922 1 32.19 228 ARG B C 1
ATOM 6380 O O . ARG B 1 228 ? 5.613 7.785 -30.422 1 32.19 228 ARG B O 1
ATOM 6387 N N . TYR B 1 229 ? 3.898 8.805 -31.531 1 27.53 229 TYR B N 1
ATOM 6388 C CA . TYR B 1 229 ? 4.387 10.172 -31.422 1 27.53 229 TYR B CA 1
ATOM 6389 C C . TYR B 1 229 ? 4.566 10.57 -29.969 1 27.53 229 TYR B C 1
ATOM 6391 O O . TYR B 1 229 ? 5.531 11.25 -29.609 1 27.53 229 TYR B O 1
ATOM 6399 N N . THR B 1 230 ? 3.49 10.359 -29.172 1 27.83 230 THR B N 1
ATOM 6400 C CA . THR B 1 230 ? 3.514 10.969 -27.844 1 27.83 230 THR B CA 1
ATOM 6401 C C . THR B 1 230 ? 4.457 10.211 -26.922 1 27.83 230 THR B C 1
ATOM 6403 O O . THR B 1 230 ? 5.098 10.812 -26.047 1 27.83 230 THR B O 1
ATOM 6406 N N . ILE B 1 231 ? 4.527 8.938 -27.172 1 30.55 231 ILE B N 1
ATOM 6407 C CA . ILE B 1 231 ? 5.336 8.086 -26.312 1 30.55 231 ILE B CA 1
ATOM 6408 C C . ILE B 1 231 ? 6.809 8.195 -26.703 1 30.55 231 ILE B C 1
ATOM 6410 O O . ILE B 1 231 ? 7.695 8.102 -25.844 1 30.55 231 ILE B O 1
ATOM 6414 N N . ASN B 1 232 ? 7.125 8.227 -27.938 1 30.08 232 ASN B N 1
ATOM 6415 C CA . ASN B 1 232 ? 8.484 8.25 -28.453 1 30.08 232 ASN B CA 1
ATOM 6416 C C . ASN B 1 232 ? 9.266 9.453 -27.938 1 30.08 232 ASN B C 1
ATOM 6418 O O . ASN B 1 232 ? 10.477 9.367 -27.703 1 30.08 232 ASN B O 1
ATOM 6422 N N . PHE B 1 233 ? 8.734 10.562 -28.125 1 29.11 233 PHE B N 1
ATOM 6423 C CA . PHE B 1 233 ? 9.516 11.758 -27.828 1 29.11 233 PHE B CA 1
ATOM 6424 C C . PHE B 1 233 ? 9.961 11.766 -26.375 1 29.11 233 PHE B C 1
ATOM 6426 O O . PHE B 1 233 ? 11.055 12.227 -26.047 1 29.11 233 PHE B O 1
ATOM 6433 N N . LEU B 1 234 ? 9.102 11.336 -25.453 1 28.31 234 LEU B N 1
ATOM 6434 C CA . LEU B 1 234 ? 9.406 11.477 -24.031 1 28.31 234 LEU B CA 1
ATOM 6435 C C . LEU B 1 234 ? 10.273 10.312 -23.547 1 28.31 234 LEU B C 1
ATOM 6437 O O . LEU B 1 234 ? 11.008 10.453 -22.562 1 28.31 234 LEU B O 1
ATOM 6441 N N . ALA B 1 235 ? 10.211 9.141 -24.078 1 33.31 235 ALA B N 1
ATOM 6442 C CA . ALA B 1 235 ? 11.086 8.016 -23.766 1 33.31 235 ALA B CA 1
ATOM 6443 C C . ALA B 1 235 ? 12.523 8.312 -24.172 1 33.31 235 ALA B C 1
ATOM 6445 O O . ALA B 1 235 ? 13.461 7.734 -23.625 1 33.31 235 ALA B O 1
ATOM 6446 N N . GLN B 1 236 ? 12.805 8.906 -25.234 1 30.38 236 GLN B N 1
ATOM 6447 C CA . GLN B 1 236 ? 14.18 9.078 -25.672 1 30.38 236 GLN B CA 1
ATOM 6448 C C . GLN B 1 236 ? 15 9.836 -24.641 1 30.38 236 GLN B C 1
ATOM 6450 O O . GLN B 1 236 ? 16.234 9.75 -24.625 1 30.38 236 GLN B O 1
ATOM 6455 N N . LYS B 1 237 ? 14.492 10.797 -24.016 1 32.34 237 LYS B N 1
ATOM 6456 C CA . LYS B 1 237 ? 15.477 11.703 -23.422 1 32.34 237 LYS B CA 1
ATOM 6457 C C . LYS B 1 237 ? 15.609 11.453 -21.922 1 32.34 237 LYS B C 1
ATOM 6459 O O . LYS B 1 237 ? 16.391 12.125 -21.234 1 32.34 237 LYS B O 1
ATOM 6464 N N . ILE B 1 238 ? 14.633 10.789 -21.25 1 32.94 238 ILE B N 1
ATOM 6465 C CA . ILE B 1 238 ? 15.031 10.867 -19.844 1 32.94 238 ILE B CA 1
ATOM 6466 C C . ILE B 1 238 ? 15.727 9.57 -19.438 1 32.94 238 ILE B C 1
ATOM 6468 O O . ILE B 1 238 ? 15.102 8.516 -19.391 1 32.94 238 ILE B O 1
ATOM 6472 N N . PRO B 1 239 ? 16.938 9.383 -19.547 1 39.5 239 PRO B N 1
ATOM 6473 C CA . PRO B 1 239 ? 17.75 8.234 -19.125 1 39.5 239 PRO 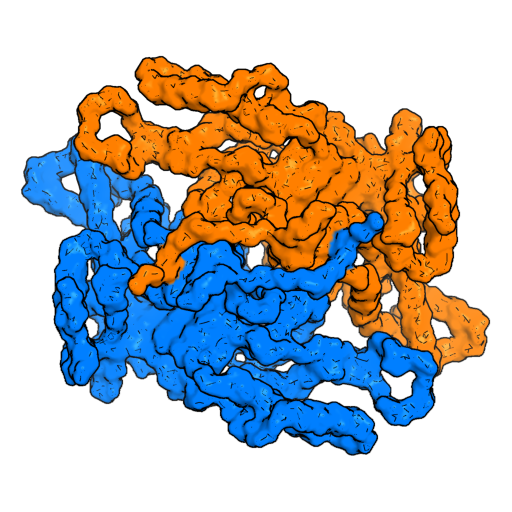B CA 1
ATOM 6474 C C . PRO B 1 239 ? 17.359 7.715 -17.75 1 39.5 239 PRO B C 1
ATOM 6476 O O . PRO B 1 239 ? 16.922 8.492 -16.891 1 39.5 239 PRO B O 1
ATOM 6479 N N . ALA B 1 240 ? 17.062 6.379 -17.688 1 41.41 240 ALA B N 1
ATOM 6480 C CA . ALA B 1 240 ? 16.922 5.723 -16.391 1 41.41 240 ALA B CA 1
ATOM 6481 C C . ALA B 1 240 ? 17.797 6.391 -15.344 1 41.41 240 ALA B C 1
ATOM 6483 O O . ALA B 1 240 ? 17.438 6.43 -14.164 1 41.41 240 ALA B O 1
ATOM 6484 N N . GLU B 1 241 ? 18.859 6.855 -15.852 1 42.72 241 GLU B N 1
ATOM 6485 C CA . GLU B 1 241 ? 19.859 7.531 -15.023 1 42.72 241 GLU B CA 1
ATOM 6486 C C . GLU B 1 241 ? 19.25 8.719 -14.289 1 42.72 241 GLU B C 1
ATOM 6488 O O . GLU B 1 241 ? 19.703 9.078 -13.203 1 42.72 241 GLU B O 1
ATOM 6493 N N . GLU B 1 242 ? 18.328 9.195 -14.984 1 42.12 242 GLU B N 1
ATOM 6494 C CA . GLU B 1 242 ? 17.75 10.391 -14.375 1 42.12 242 GLU B CA 1
ATOM 6495 C C . GLU B 1 242 ? 16.828 10.023 -13.211 1 42.12 242 GLU B C 1
ATOM 6497 O O . GLU B 1 242 ? 16.484 10.883 -12.398 1 42.12 242 GLU B O 1
ATOM 6502 N N . PHE B 1 243 ? 16.5 8.836 -13.242 1 46.41 243 PHE B N 1
ATOM 6503 C CA . PHE B 1 243 ? 15.539 8.539 -12.188 1 46.41 243 PHE B CA 1
ATOM 6504 C C . PHE B 1 243 ? 16.25 8.109 -10.906 1 46.41 243 PHE B C 1
ATOM 6506 O O . PHE B 1 243 ? 15.609 7.645 -9.961 1 46.41 243 PHE B O 1
ATOM 6513 N N . GLY B 1 244 ? 17.672 8.398 -10.836 1 44.5 244 GLY B N 1
ATOM 6514 C CA . GLY B 1 244 ? 18.5 8.414 -9.641 1 44.5 244 GLY B CA 1
ATOM 6515 C C . GLY B 1 244 ? 18.953 7.035 -9.203 1 44.5 244 GLY B C 1
ATOM 6516 O O . GLY B 1 244 ? 19.703 6.898 -8.234 1 44.5 244 GLY B O 1
ATOM 6517 N N . PHE B 1 245 ? 18.141 6.012 -9.547 1 50.88 245 PHE B N 1
ATOM 6518 C CA . PHE B 1 245 ? 18.734 4.82 -8.945 1 50.88 245 PHE B CA 1
ATOM 6519 C C . PHE B 1 245 ? 19.75 4.18 -9.891 1 50.88 245 PHE B C 1
ATOM 6521 O O . PHE B 1 245 ? 19.359 3.457 -10.812 1 50.88 245 PHE B O 1
ATOM 6528 N N . ARG B 1 246 ? 20.859 4.773 -9.945 1 51.09 246 ARG B N 1
ATOM 6529 C CA . ARG B 1 246 ? 21.938 4.297 -10.812 1 51.09 246 ARG B CA 1
ATOM 6530 C C . ARG B 1 246 ? 22.875 3.354 -10.062 1 51.09 246 ARG B C 1
ATOM 6532 O O . ARG B 1 246 ? 23.906 2.953 -10.586 1 51.09 246 ARG B O 1
ATOM 6539 N N . ASN B 1 247 ? 22.312 2.949 -8.859 1 56.88 247 ASN B N 1
ATOM 6540 C CA . ASN B 1 247 ? 23.375 2.195 -8.188 1 56.88 247 ASN B CA 1
ATOM 6541 C C . ASN B 1 247 ? 23.359 0.725 -8.594 1 56.88 247 ASN B C 1
ATOM 6543 O O . ASN B 1 247 ? 22.5 -0.037 -8.156 1 56.88 247 ASN B O 1
ATOM 6547 N N . VAL B 1 248 ? 24.094 0.433 -9.57 1 61.84 248 VAL B N 1
ATOM 6548 C CA . VAL B 1 248 ? 24.25 -0.95 -10.008 1 61.84 248 VAL B CA 1
ATOM 6549 C C . VAL B 1 248 ? 25.109 -1.713 -9 1 61.84 248 VAL B C 1
ATOM 6551 O O . VAL B 1 248 ? 25.125 -2.945 -9 1 61.84 248 VAL B O 1
ATOM 6554 N N . ALA B 1 249 ? 25.656 -1.013 -8.086 1 75.81 249 ALA B N 1
ATOM 6555 C CA . ALA B 1 249 ? 26.406 -1.714 -7.051 1 75.81 249 ALA B CA 1
ATOM 6556 C C . ALA B 1 249 ? 25.5 -2.145 -5.906 1 75.81 249 ALA B C 1
ATOM 6558 O O . ALA B 1 249 ? 24.594 -1.402 -5.504 1 75.81 249 ALA B O 1
ATOM 6559 N N . LEU B 1 250 ? 25.812 -3.359 -5.457 1 87.5 250 LEU B N 1
ATOM 6560 C CA . LEU B 1 250 ? 25.078 -3.867 -4.305 1 87.5 250 LEU B CA 1
ATOM 6561 C C . LEU B 1 250 ? 25.5 -3.152 -3.027 1 87.5 250 LEU B C 1
ATOM 6563 O O . LEU B 1 250 ? 26.672 -3.191 -2.65 1 87.5 250 LEU B O 1
ATOM 6567 N N . SER B 1 251 ? 24.609 -2.502 -2.422 1 88.81 251 SER B N 1
ATOM 6568 C CA . SER B 1 251 ? 24.891 -1.853 -1.148 1 88.81 251 SER B CA 1
ATOM 6569 C C . SER B 1 251 ? 25.359 -2.863 -0.106 1 88.81 251 SER B C 1
ATOM 6571 O O . SER B 1 251 ? 24.812 -3.955 0.002 1 88.81 251 SER B O 1
ATOM 6573 N N . PRO B 1 252 ? 26.406 -2.504 0.662 1 89.62 252 PRO B N 1
ATOM 6574 C CA . PRO B 1 252 ? 26.844 -3.41 1.723 1 89.62 252 PRO B CA 1
ATOM 6575 C C . PRO B 1 252 ? 25.812 -3.58 2.828 1 89.62 252 PRO B C 1
ATOM 6577 O O . PRO B 1 252 ? 25.938 -4.465 3.676 1 89.62 252 PRO B O 1
ATOM 6580 N N . TYR B 1 253 ? 24.766 -2.734 2.848 1 92.44 253 TYR B N 1
ATOM 6581 C CA . TYR B 1 253 ? 23.703 -2.826 3.848 1 92.44 253 TYR B CA 1
ATOM 6582 C C . TYR B 1 253 ? 22.641 -3.828 3.424 1 92.44 253 TYR B C 1
ATOM 6584 O O . TYR B 1 253 ? 21.688 -4.074 4.164 1 92.44 253 TYR B O 1
ATOM 6592 N N . ILE B 1 254 ? 22.797 -4.426 2.283 1 94.81 254 ILE B N 1
ATOM 6593 C CA . ILE B 1 254 ? 21.938 -5.52 1.855 1 94.81 254 ILE B CA 1
ATOM 6594 C C . ILE B 1 254 ? 22.609 -6.859 2.166 1 94.81 254 ILE B C 1
ATOM 6596 O O . ILE B 1 254 ? 23.641 -7.188 1.592 1 94.81 254 ILE B O 1
ATOM 6600 N N . LYS B 1 255 ? 21.984 -7.617 2.988 1 95.75 255 LYS B N 1
ATOM 6601 C CA . LYS B 1 255 ? 22.625 -8.852 3.434 1 95.75 255 LYS B CA 1
ATOM 6602 C C . LYS B 1 255 ? 22.562 -9.922 2.346 1 95.75 255 LYS B C 1
ATOM 6604 O O . LYS B 1 255 ? 23.547 -10.633 2.119 1 95.75 255 LYS B O 1
ATOM 6609 N N . HIS B 1 256 ? 21.406 -10.055 1.695 1 96.81 256 HIS B N 1
ATOM 6610 C CA . HIS B 1 256 ? 21.219 -11.086 0.683 1 96.81 256 HIS B CA 1
ATOM 6611 C C . HIS B 1 256 ? 20.547 -10.516 -0.568 1 96.81 256 HIS B C 1
ATOM 6613 O O . HIS B 1 256 ? 19.5 -9.883 -0.483 1 96.81 256 HIS B O 1
ATOM 6619 N N . ALA B 1 257 ? 21.141 -10.695 -1.687 1 96.75 257 ALA B N 1
ATOM 6620 C CA . ALA B 1 257 ? 20.562 -10.289 -2.971 1 96.75 257 ALA B CA 1
ATOM 6621 C C . ALA B 1 257 ? 20.438 -11.484 -3.912 1 96.75 257 ALA B C 1
ATOM 6623 O O . ALA B 1 257 ? 21.406 -12.211 -4.137 1 96.75 257 ALA B O 1
ATOM 6624 N N . TYR B 1 258 ? 19.266 -11.781 -4.398 1 97.56 258 TYR B N 1
ATOM 6625 C CA . TYR B 1 258 ? 18.969 -12.891 -5.297 1 97.56 258 TYR B CA 1
ATOM 6626 C C . TYR B 1 258 ? 18.359 -12.383 -6.598 1 97.56 258 TYR B C 1
ATOM 6628 O O . TYR B 1 258 ? 17.359 -11.656 -6.586 1 97.56 258 TYR B O 1
ATOM 6636 N N . HIS B 1 259 ? 18.891 -12.758 -7.742 1 97.31 259 HIS B N 1
ATOM 6637 C CA . HIS B 1 259 ? 18.438 -12.297 -9.055 1 97.31 259 HIS B CA 1
ATOM 6638 C C . HIS B 1 259 ? 18.281 -13.461 -10.023 1 97.31 259 HIS B C 1
ATOM 6640 O O . HIS B 1 259 ? 19.25 -14.133 -10.359 1 97.31 259 HIS B O 1
ATOM 6646 N N . ALA B 1 260 ? 17.031 -13.766 -10.398 1 98.44 260 ALA B N 1
ATOM 6647 C CA . ALA B 1 260 ? 16.766 -14.719 -11.469 1 98.44 260 ALA B CA 1
ATOM 6648 C C . ALA B 1 260 ? 16.688 -14.016 -12.82 1 98.44 260 ALA B C 1
ATOM 6650 O O . ALA B 1 260 ? 15.93 -13.062 -12.984 1 98.44 260 ALA B O 1
ATOM 6651 N N . MET B 1 261 ? 17.391 -14.5 -13.828 1 97.19 261 MET B N 1
ATOM 6652 C CA . MET B 1 261 ? 17.516 -13.781 -15.094 1 97.19 261 MET B CA 1
ATOM 6653 C C . MET B 1 261 ? 17.219 -14.703 -16.266 1 97.19 261 MET B C 1
ATOM 6655 O O . MET B 1 261 ? 17.453 -15.906 -16.203 1 97.19 261 MET B O 1
ATOM 6659 N N . ALA B 1 262 ? 16.734 -14.102 -17.328 1 97.25 262 ALA B N 1
ATOM 6660 C CA . ALA B 1 262 ? 16.359 -14.836 -18.547 1 97.25 262 ALA B CA 1
ATOM 6661 C C . ALA B 1 262 ? 17.562 -14.977 -19.484 1 97.25 262 ALA B C 1
ATOM 6663 O O . ALA B 1 262 ? 18.031 -13.984 -20.047 1 97.25 262 ALA B O 1
ATOM 6664 N N . LEU B 1 263 ? 17.906 -16.172 -19.766 1 97.12 263 LEU B N 1
ATOM 6665 C CA . LEU B 1 263 ? 19.062 -16.438 -20.609 1 97.12 263 LEU B CA 1
ATOM 6666 C C . LEU B 1 263 ? 18.766 -16.109 -22.062 1 97.12 263 LEU B C 1
ATOM 6668 O O . LEU B 1 263 ? 19.641 -15.648 -22.797 1 97.12 263 LEU B O 1
ATOM 6672 N N . ASP B 1 264 ? 17.516 -16.312 -22.5 1 96.38 264 ASP B N 1
ATOM 6673 C CA . ASP B 1 264 ? 17.219 -16.297 -23.922 1 96.38 264 ASP B CA 1
ATOM 6674 C C . ASP B 1 264 ? 16.625 -14.953 -24.344 1 96.38 264 ASP B C 1
ATOM 6676 O O . ASP B 1 264 ? 16.297 -14.75 -25.516 1 96.38 264 ASP B O 1
ATOM 6680 N N . GLU B 1 265 ? 16.469 -14.016 -23.344 1 93.81 265 GLU B N 1
ATOM 6681 C CA . GLU B 1 265 ? 15.961 -12.703 -23.703 1 93.81 265 GLU B CA 1
ATOM 6682 C C . GLU B 1 265 ? 16.953 -11.938 -24.562 1 93.81 265 GLU B C 1
ATOM 6684 O O . GLU B 1 265 ? 18.172 -11.977 -24.312 1 93.81 265 GLU B O 1
ATOM 6689 N N . HIS B 1 266 ? 16.406 -11.297 -25.641 1 91.81 266 HIS B N 1
ATOM 6690 C CA . HIS B 1 266 ? 17.344 -10.57 -26.5 1 91.81 266 HIS B CA 1
ATOM 6691 C C . HIS B 1 266 ? 16.734 -9.266 -27 1 91.81 266 HIS B C 1
ATOM 6693 O O . HIS B 1 266 ? 17.344 -8.547 -27.797 1 91.81 266 HIS B O 1
ATOM 6699 N N . ARG B 1 267 ? 15.508 -8.953 -26.672 1 88.56 267 ARG B N 1
ATOM 6700 C CA . ARG B 1 267 ? 14.977 -7.629 -26.969 1 88.56 267 ARG B CA 1
ATOM 6701 C C . ARG B 1 267 ? 15.758 -6.551 -26.219 1 88.56 267 ARG B C 1
ATOM 6703 O O . ARG B 1 267 ? 15.852 -6.582 -25 1 88.56 267 ARG B O 1
ATOM 6710 N N . LYS B 1 268 ? 16.172 -5.664 -26.797 1 83.44 268 LYS B N 1
ATOM 6711 C CA . LYS B 1 268 ? 17.094 -4.672 -26.266 1 83.44 268 LYS B CA 1
ATOM 6712 C C . LYS B 1 268 ? 16.469 -3.898 -25.109 1 83.44 268 LYS B C 1
ATOM 6714 O O . LYS B 1 268 ? 17.109 -3.664 -24.078 1 83.44 268 LYS B O 1
ATOM 6719 N N . PRO B 1 269 ? 15.219 -3.518 -25.188 1 77.06 269 PRO B N 1
ATOM 6720 C CA . PRO B 1 269 ? 14.609 -2.77 -24.078 1 77.06 269 PRO B CA 1
ATOM 6721 C C . PRO B 1 269 ? 14.508 -3.592 -22.797 1 77.06 269 PRO B C 1
ATOM 6723 O O . PRO B 1 269 ? 14.266 -3.037 -21.719 1 77.06 269 PRO B O 1
ATOM 6726 N N . PHE B 1 270 ? 14.68 -4.898 -22.922 1 82.38 270 PHE B N 1
ATOM 6727 C CA . PHE B 1 270 ? 14.547 -5.777 -21.766 1 82.38 270 PHE B CA 1
ATOM 6728 C C . PHE B 1 270 ? 15.914 -6.273 -21.297 1 82.38 270 PHE B C 1
ATOM 6730 O O . PHE B 1 270 ? 16.016 -7.316 -20.641 1 82.38 270 PHE B O 1
ATOM 6737 N N . ASP B 1 271 ? 16.844 -5.449 -21.703 1 85 271 ASP B N 1
ATOM 6738 C CA . ASP B 1 271 ? 18.156 -5.805 -21.188 1 85 271 ASP B CA 1
ATOM 6739 C C . ASP B 1 271 ? 18.188 -5.758 -19.672 1 85 271 ASP B C 1
ATOM 6741 O O . ASP B 1 271 ? 17.594 -4.867 -19.047 1 85 271 ASP B O 1
ATOM 6745 N N . THR B 1 272 ? 18.859 -6.758 -19.047 1 86.69 272 THR B N 1
ATOM 6746 C CA . THR B 1 272 ? 18.797 -6.914 -17.594 1 86.69 272 THR B CA 1
ATOM 6747 C C . THR B 1 272 ? 19.844 -6.039 -16.906 1 86.69 272 THR B C 1
ATOM 6749 O O . THR B 1 272 ? 20.859 -5.711 -17.516 1 86.69 272 THR B O 1
ATOM 6752 N N . THR B 1 273 ? 19.531 -5.551 -15.734 1 85.44 273 THR B N 1
ATOM 6753 C CA . THR B 1 273 ? 20.453 -4.816 -14.875 1 85.44 273 THR B CA 1
ATOM 6754 C C . THR B 1 273 ? 21.016 -5.723 -13.781 1 85.44 273 THR B C 1
ATOM 6756 O O . THR B 1 273 ? 20.281 -6.117 -12.867 1 85.44 273 THR B O 1
ATOM 6759 N N . MET B 1 274 ? 22.281 -6.012 -13.875 1 88.44 274 MET B N 1
ATOM 6760 C CA . MET B 1 274 ? 22.891 -6.922 -12.914 1 88.44 274 MET B CA 1
ATOM 6761 C C . MET B 1 274 ? 23.531 -6.152 -11.758 1 88.44 274 MET B C 1
ATOM 6763 O O . MET B 1 274 ? 23.797 -4.957 -11.883 1 88.44 274 MET B O 1
ATOM 6767 N N . TRP B 1 275 ? 23.672 -6.828 -10.633 1 87.5 275 TRP B N 1
ATOM 6768 C CA . TRP B 1 275 ? 24.438 -6.293 -9.508 1 87.5 275 TRP B CA 1
ATOM 6769 C C . TRP B 1 275 ? 25.922 -6.602 -9.648 1 87.5 275 TRP B C 1
ATOM 6771 O O . TRP B 1 275 ? 26.297 -7.629 -10.227 1 87.5 275 TRP B O 1
ATOM 6781 N N . HIS B 1 276 ? 26.641 -5.688 -9.141 1 83.81 276 HIS B N 1
ATOM 6782 C CA . HIS B 1 276 ? 28.062 -5.938 -8.906 1 83.81 276 HIS B CA 1
ATOM 6783 C C . HIS B 1 276 ? 28.422 -5.73 -7.441 1 83.81 276 HIS B C 1
ATOM 6785 O O . HIS B 1 276 ? 27.891 -4.836 -6.781 1 83.81 276 HIS B O 1
ATOM 6791 N N . LEU B 1 277 ? 29.281 -6.578 -6.934 1 82.25 277 LEU B N 1
ATOM 6792 C CA . LEU B 1 277 ? 29.75 -6.41 -5.562 1 82.25 277 LEU B CA 1
ATOM 6793 C C . LEU B 1 277 ? 30.828 -5.332 -5.484 1 82.25 277 LEU B C 1
ATOM 6795 O O . LEU B 1 277 ? 31.641 -5.199 -6.402 1 82.25 277 LEU B O 1
ATOM 6799 N N . TYR B 1 278 ? 30.703 -4.57 -4.363 1 69.25 278 TYR B N 1
ATOM 6800 C CA . TYR B 1 278 ? 31.781 -3.641 -4.078 1 69.25 278 TYR B CA 1
ATOM 6801 C C . TYR B 1 278 ? 33 -4.375 -3.496 1 69.25 278 TYR B C 1
ATOM 6803 O O . TYR B 1 278 ? 32.844 -5.336 -2.74 1 69.25 278 TYR B O 1
ATOM 6811 N N . PRO B 1 279 ? 34.188 -3.803 -4.152 1 65.25 279 PRO B N 1
ATOM 6812 C CA . PRO B 1 279 ? 35.344 -4.324 -3.422 1 65.25 279 PRO B CA 1
ATOM 6813 C C . PRO B 1 279 ? 35.438 -3.797 -1.992 1 65.25 279 PRO B C 1
ATOM 6815 O O . PRO B 1 279 ? 35.469 -2.58 -1.78 1 65.25 279 PRO B O 1
ATOM 6818 N N . GLY B 1 280 ? 35.125 -4.535 -1.004 1 64.06 280 GLY B N 1
ATOM 6819 C CA . GLY B 1 280 ? 35.188 -4.098 0.381 1 64.06 280 GLY B CA 1
ATOM 6820 C C . GLY B 1 280 ? 33.875 -3.52 0.878 1 64.06 280 GLY B C 1
ATOM 6821 O O . GLY B 1 280 ? 32.844 -3.754 0.282 1 64.06 280 GLY B O 1
ATOM 6822 N N . ASP B 1 281 ? 34 -2.896 2.088 1 61.41 281 ASP B N 1
ATOM 6823 C CA . ASP B 1 281 ? 32.781 -2.361 2.684 1 61.41 281 ASP B CA 1
ATOM 6824 C C . ASP B 1 281 ? 32.5 -0.948 2.182 1 61.41 281 ASP B C 1
ATOM 6826 O O . ASP B 1 281 ? 31.547 -0.312 2.613 1 61.41 281 ASP B O 1
ATOM 6830 N N . GLY B 1 282 ? 33.188 -0.591 1.096 1 59.09 282 GLY B N 1
ATOM 6831 C CA . GLY B 1 282 ? 33 0.717 0.486 1 59.09 282 GLY B CA 1
ATOM 6832 C C . GLY B 1 282 ? 33.375 1.863 1.414 1 59.09 282 GLY B C 1
ATOM 6833 O O . GLY B 1 282 ? 33.094 3.025 1.111 1 59.09 282 GLY B O 1
ATOM 6834 N N . THR B 1 283 ? 33.781 1.5 2.684 1 62.28 283 THR B N 1
ATOM 6835 C CA . THR B 1 283 ? 34.094 2.543 3.664 1 62.28 283 THR B CA 1
ATOM 6836 C C . THR B 1 283 ? 35.594 2.723 3.84 1 62.28 283 THR B C 1
ATOM 6838 O O . THR B 1 283 ? 36.375 1.836 3.488 1 62.28 283 THR B O 1
ATOM 6841 N N . ALA B 1 284 ? 35.906 3.928 4.191 1 58.34 284 ALA B N 1
ATOM 6842 C CA . ALA B 1 284 ? 37.312 4.18 4.543 1 58.34 284 ALA B CA 1
ATOM 6843 C C . ALA B 1 284 ? 37.688 3.51 5.867 1 58.34 284 ALA B C 1
ATOM 6845 O O . ALA B 1 284 ? 36.812 3.369 6.75 1 58.34 284 ALA B O 1
ATOM 6846 N N . LYS B 1 285 ? 38.781 2.553 5.984 1 58.16 285 LYS B N 1
ATOM 6847 C CA . LYS B 1 285 ? 39.25 1.731 7.094 1 58.16 285 LYS B CA 1
ATOM 6848 C C . LYS B 1 285 ? 39.344 2.551 8.375 1 58.16 285 LYS B C 1
ATOM 6850 O O . LYS B 1 285 ? 38.844 2.139 9.43 1 58.16 285 LYS B O 1
ATOM 6855 N N . THR B 1 286 ? 40.438 3.35 8.734 1 55.81 286 THR B N 1
ATOM 6856 C CA . THR B 1 286 ? 40.938 3.707 10.062 1 55.81 286 THR B CA 1
ATOM 6857 C C . THR B 1 286 ? 40.094 4.852 10.641 1 55.81 286 THR B C 1
ATOM 6859 O O . THR B 1 286 ? 40.031 5.93 10.055 1 55.81 286 THR B O 1
ATOM 6862 N N . HIS B 1 287 ? 38.875 4.57 11.617 1 66.31 287 HIS B N 1
ATOM 6863 C CA . HIS B 1 287 ? 38.094 5.719 12.039 1 66.31 287 HIS B CA 1
ATOM 6864 C C . HIS B 1 287 ? 38.125 5.891 13.555 1 66.31 287 HIS B C 1
ATOM 6866 O O . HIS B 1 287 ? 38.344 4.922 14.281 1 66.31 287 HIS B O 1
ATOM 6872 N N . LYS B 1 288 ? 38.469 6.973 14.133 1 82.31 288 LYS B N 1
ATOM 6873 C CA . LYS B 1 288 ? 38.156 7.355 15.5 1 82.31 288 LYS B CA 1
ATOM 6874 C C . LYS B 1 288 ? 36.781 6.883 15.898 1 82.31 288 LYS B C 1
ATOM 6876 O O . LYS B 1 288 ? 35.906 6.641 15.039 1 82.31 288 LYS B O 1
ATOM 6881 N N . PRO B 1 289 ? 36.688 6.688 17.25 1 91.06 289 PRO B N 1
ATOM 6882 C CA . PRO B 1 289 ? 35.375 6.277 17.703 1 91.06 289 PRO B CA 1
ATOM 6883 C C . PRO B 1 289 ? 34.25 7.25 17.281 1 91.06 289 PRO B C 1
ATOM 6885 O O . PRO B 1 289 ? 34.469 8.461 17.281 1 91.06 289 PRO B O 1
ATOM 6888 N N . VAL B 1 290 ? 33.156 6.688 16.938 1 92.19 290 VAL B N 1
ATOM 6889 C CA . VAL B 1 290 ? 32.031 7.457 16.453 1 92.19 290 VAL B CA 1
ATOM 6890 C C . VAL B 1 290 ? 31.656 8.531 17.469 1 92.19 290 VAL B C 1
ATOM 6892 O O . VAL B 1 290 ? 31.391 9.68 17.109 1 92.19 290 VAL B O 1
ATOM 6895 N N . SER B 1 291 ? 31.641 8.227 18.781 1 92.88 291 SER B N 1
ATOM 6896 C CA . SER B 1 291 ? 31.266 9.164 19.828 1 92.88 291 SER B CA 1
ATOM 6897 C C . SER B 1 291 ? 32.188 10.383 19.828 1 92.88 291 SER B C 1
ATOM 6899 O O . SER B 1 291 ? 31.734 11.516 20.016 1 92.88 291 SER B O 1
ATOM 6901 N N . GLU B 1 292 ? 33.438 10.117 19.625 1 93.56 292 GLU B N 1
ATOM 6902 C CA . GLU B 1 292 ? 34.406 11.203 19.594 1 93.56 292 GLU B CA 1
ATOM 6903 C C . GLU B 1 292 ? 34.188 12.102 18.375 1 93.56 292 GLU B C 1
ATOM 6905 O O . GLU B 1 292 ? 34.281 13.328 18.469 1 93.56 292 GLU B O 1
ATOM 6910 N N . LEU B 1 293 ? 34 11.461 17.312 1 94.06 293 LEU B N 1
ATOM 6911 C CA . LEU B 1 293 ? 33.781 12.211 16.078 1 94.06 293 LEU B CA 1
ATOM 6912 C C . LEU B 1 293 ? 32.5 13.031 16.141 1 94.06 293 LEU B C 1
ATOM 6914 O O . LEU B 1 293 ? 32.438 14.141 15.617 1 94.06 293 LEU B O 1
ATOM 6918 N N . LYS B 1 294 ? 31.469 12.492 16.781 1 92.44 294 LYS B N 1
ATOM 6919 C CA . LYS B 1 294 ? 30.219 13.227 16.969 1 92.44 294 LYS B CA 1
ATOM 6920 C C . LYS B 1 294 ? 30.438 14.461 17.828 1 92.44 294 LYS B C 1
ATOM 6922 O O . LYS B 1 294 ? 29.938 15.547 17.516 1 92.44 294 LYS B O 1
ATOM 6927 N N . GLU B 1 295 ? 31.141 14.266 18.875 1 93.75 295 GLU B N 1
ATOM 6928 C CA . GLU B 1 295 ? 31.453 15.383 19.766 1 93.75 295 GLU B CA 1
ATOM 6929 C C . GLU B 1 295 ? 32.25 16.453 19.031 1 93.75 295 GLU B C 1
ATOM 6931 O O . GLU B 1 295 ? 32.031 17.656 19.234 1 93.75 295 GLU B O 1
ATOM 6936 N N . ARG B 1 296 ? 33.188 16.016 18.312 1 92.62 296 ARG B N 1
ATOM 6937 C CA . ARG B 1 296 ? 34.031 16.953 17.547 1 92.62 296 ARG B CA 1
ATOM 6938 C C . ARG B 1 296 ? 33.188 17.766 16.578 1 92.62 296 ARG B C 1
ATOM 6940 O O . ARG B 1 296 ? 33.375 18.984 16.453 1 92.62 296 ARG B O 1
ATOM 6947 N N . LEU B 1 297 ? 32.344 17.125 15.852 1 94.06 297 LEU B N 1
ATOM 6948 C CA . LEU B 1 297 ? 31.484 17.812 14.898 1 94.06 297 LEU B CA 1
ATOM 6949 C C . LEU B 1 297 ? 30.625 18.859 15.617 1 94.06 297 LEU B C 1
ATOM 6951 O O . LEU B 1 297 ? 30.484 19.984 15.133 1 94.06 297 LEU B O 1
ATOM 6955 N N . GLU B 1 298 ? 30.047 18.484 16.75 1 90.5 298 GLU B N 1
ATOM 6956 C CA . GLU B 1 298 ? 29.219 19.406 17.531 1 90.5 298 GLU B CA 1
ATOM 6957 C C . GLU B 1 298 ? 30.031 20.625 17.984 1 90.5 298 GLU B C 1
ATOM 6959 O O . GLU B 1 298 ? 29.562 21.75 17.906 1 90.5 298 GLU B O 1
ATOM 6964 N N . LYS B 1 299 ? 31.172 20.359 18.406 1 91.19 299 LYS B N 1
ATOM 6965 C CA . LYS B 1 299 ? 32.062 21.438 18.844 1 91.19 299 LYS B CA 1
ATOM 6966 C C . LYS B 1 299 ? 32.375 22.391 17.703 1 91.19 299 LYS B C 1
ATOM 6968 O O . LYS B 1 299 ? 32.375 23.609 17.875 1 91.19 299 LYS B O 1
ATOM 6973 N N . LEU B 1 300 ? 32.688 21.844 16.578 1 92.62 300 LEU B N 1
ATOM 6974 C CA . LEU B 1 300 ? 33.031 22.656 15.414 1 92.62 300 LEU B CA 1
ATOM 6975 C C . LEU B 1 300 ? 31.844 23.531 15.008 1 92.62 300 LEU B C 1
ATOM 6977 O O . LEU B 1 300 ? 32.031 24.703 14.648 1 92.62 300 LEU B O 1
ATOM 6981 N N . ARG B 1 301 ? 30.688 23.016 15.109 1 87.69 301 ARG B N 1
ATOM 6982 C CA . ARG B 1 301 ? 29.484 23.734 14.695 1 87.69 301 ARG B CA 1
ATOM 6983 C C . ARG B 1 301 ? 29.188 24.906 15.641 1 87.69 301 ARG B C 1
ATOM 6985 O O . ARG B 1 301 ? 28.625 25.922 15.219 1 87.69 301 ARG B O 1
ATOM 6992 N N . ASP B 1 302 ? 29.625 24.719 16.875 1 83.06 302 ASP B N 1
ATOM 6993 C CA . ASP B 1 302 ? 29.312 25.703 17.891 1 83.06 302 ASP B CA 1
ATOM 6994 C C . ASP B 1 302 ? 30.469 26.703 18.062 1 83.06 302 ASP B C 1
ATOM 6996 O O . ASP B 1 302 ? 30.359 27.656 18.828 1 83.06 302 ASP B O 1
ATOM 7000 N N . THR B 1 303 ? 31.547 26.422 17.406 1 84.88 303 THR B N 1
ATOM 7001 C CA . THR B 1 303 ? 32.719 27.297 17.531 1 84.88 303 THR B CA 1
ATOM 7002 C C . THR B 1 303 ? 32.656 28.406 16.484 1 84.88 303 THR B C 1
ATOM 7004 O O . THR B 1 303 ? 32.625 28.125 15.289 1 84.88 303 THR B O 1
ATOM 7007 N N . HIS B 1 304 ? 32.781 29.562 16.969 1 83.56 304 HIS B N 1
ATOM 7008 C CA . HIS B 1 304 ? 32.781 30.719 16.078 1 83.56 304 HIS B CA 1
ATOM 7009 C C . HIS B 1 304 ? 34 30.703 15.156 1 83.56 304 HIS B C 1
ATOM 7011 O O . HIS B 1 304 ? 35.125 30.391 15.594 1 83.56 304 HIS B O 1
ATOM 7017 N N . GLY B 1 305 ? 33.812 31 13.891 1 82.81 305 GLY B N 1
ATOM 7018 C CA . GLY B 1 305 ? 34.906 31.125 12.93 1 82.81 305 GLY B CA 1
ATOM 7019 C C . GLY B 1 305 ? 35.219 29.828 12.227 1 82.81 305 GLY B C 1
ATOM 7020 O O . GLY B 1 305 ? 36.031 29.797 11.305 1 82.81 305 GLY B O 1
ATOM 7021 N N . THR B 1 306 ? 34.562 28.703 12.711 1 90.44 306 THR B N 1
ATOM 7022 C CA . THR B 1 306 ? 34.781 27.438 12.023 1 90.44 306 THR B CA 1
ATOM 7023 C C . THR B 1 306 ? 34.344 27.531 10.562 1 90.44 306 THR B C 1
ATOM 7025 O O . THR B 1 306 ? 33.281 28.062 10.273 1 90.44 306 THR B O 1
ATOM 7028 N N . THR B 1 307 ? 35.188 27.031 9.625 1 92.94 307 THR B N 1
ATOM 7029 C CA . THR B 1 307 ? 34.875 27.109 8.203 1 92.94 307 THR B CA 1
ATOM 7030 C C . THR B 1 307 ? 33.938 25.969 7.797 1 92.94 307 THR B C 1
ATOM 7032 O O . THR B 1 307 ? 33.938 24.906 8.438 1 92.94 307 THR B O 1
ATOM 7035 N N . GLU B 1 308 ? 33.219 26.172 6.754 1 92.75 308 GLU B N 1
ATOM 7036 C CA . GLU B 1 308 ? 32.375 25.141 6.199 1 92.75 308 GLU B CA 1
ATOM 7037 C C . GLU B 1 308 ? 33.156 23.906 5.805 1 92.75 308 GLU B C 1
ATOM 7039 O O . GLU B 1 308 ? 32.688 22.766 5.973 1 92.75 308 GLU B O 1
ATOM 7044 N N . ALA B 1 309 ? 34.344 24.094 5.34 1 95.25 309 ALA B N 1
ATOM 7045 C CA . ALA B 1 309 ? 35.188 22.984 4.914 1 95.25 309 ALA B CA 1
ATOM 7046 C C . ALA B 1 309 ? 35.562 22.094 6.09 1 95.25 309 ALA B C 1
ATOM 7048 O O . ALA B 1 309 ? 35.625 20.859 5.949 1 95.25 309 ALA B O 1
ATOM 7049 N N . GLU B 1 310 ? 35.812 22.688 7.199 1 95.44 310 GLU B N 1
ATOM 7050 C CA . GLU B 1 310 ? 36.156 21.938 8.398 1 95.44 310 GLU B CA 1
ATOM 7051 C C . GLU B 1 310 ? 34.938 21.109 8.883 1 95.44 310 GLU B C 1
ATOM 7053 O O . GLU B 1 310 ? 35.094 19.953 9.266 1 95.44 310 GLU B O 1
ATOM 7058 N N . ILE B 1 311 ? 33.844 21.734 8.891 1 95.31 311 ILE B N 1
ATOM 7059 C CA . ILE B 1 311 ? 32.625 21.062 9.312 1 95.31 311 ILE B CA 1
ATOM 7060 C C . ILE B 1 311 ? 32.312 19.891 8.367 1 95.31 311 ILE B C 1
ATOM 7062 O O . ILE B 1 311 ? 31.984 18.797 8.812 1 95.31 311 ILE B O 1
ATOM 7066 N N . GLN B 1 312 ? 32.5 20.141 7.141 1 95.06 312 GLN B N 1
ATOM 7067 C CA . GLN B 1 312 ? 32.219 19.125 6.133 1 95.06 312 GLN B CA 1
ATOM 7068 C C . GLN B 1 312 ? 33.156 17.938 6.293 1 95.06 312 GLN B C 1
ATOM 7070 O O . GLN B 1 312 ? 32.75 16.781 6.191 1 95.06 312 GLN B O 1
ATOM 7075 N N . LYS B 1 313 ? 34.375 18.203 6.484 1 94.06 313 LYS B N 1
ATOM 7076 C CA . LYS B 1 313 ? 35.344 17.125 6.676 1 94.06 313 LYS B CA 1
ATOM 7077 C C . LYS B 1 313 ? 35.031 16.297 7.914 1 94.06 313 LYS B C 1
ATOM 7079 O O . LYS B 1 313 ? 35.125 15.07 7.895 1 94.06 313 LYS B O 1
ATOM 7084 N N . ALA B 1 314 ? 34.656 16.969 8.922 1 94.75 314 ALA B N 1
ATOM 7085 C CA . ALA B 1 314 ? 34.281 16.266 10.148 1 94.75 314 ALA B CA 1
ATOM 7086 C C . ALA B 1 314 ? 33.062 15.383 9.898 1 94.75 314 ALA B C 1
ATOM 7088 O O . ALA B 1 314 ? 32.969 14.273 10.438 1 94.75 314 ALA B O 1
ATOM 7089 N N . TRP B 1 315 ? 32.125 15.883 9.141 1 95 315 TRP B N 1
ATOM 7090 C CA . TRP B 1 315 ? 30.938 15.133 8.789 1 95 315 TRP B CA 1
ATOM 7091 C C . TRP B 1 315 ? 31.281 13.875 8.008 1 95 315 TRP B C 1
ATOM 7093 O O . TRP B 1 315 ? 30.812 12.781 8.328 1 95 315 TRP B O 1
ATOM 7103 N N . GLU B 1 316 ? 32.094 13.984 7.031 1 92.31 316 GLU B N 1
ATOM 7104 C CA . GLU B 1 316 ? 32.531 12.852 6.211 1 92.31 316 GLU B CA 1
ATOM 7105 C C . GLU B 1 316 ? 33.188 11.773 7.062 1 92.31 316 GLU B C 1
ATOM 7107 O O . GLU B 1 316 ? 32.906 10.586 6.879 1 92.31 316 GLU B O 1
ATOM 7112 N N . ASN B 1 317 ? 34 12.266 7.977 1 92 317 ASN B N 1
ATOM 7113 C CA . ASN B 1 317 ? 34.688 11.328 8.867 1 92 317 ASN B CA 1
ATOM 7114 C C . ASN B 1 317 ? 33.688 10.586 9.758 1 92 317 ASN B C 1
ATOM 7116 O O . ASN B 1 317 ? 33.844 9.398 10.023 1 92 317 ASN B O 1
ATOM 7120 N N . LEU B 1 318 ? 32.781 11.32 10.219 1 93.06 318 LEU B N 1
ATOM 7121 C CA . LEU B 1 318 ? 31.781 10.711 11.07 1 93.06 318 LEU B CA 1
ATOM 7122 C C . LEU B 1 318 ? 30.984 9.664 10.297 1 93.06 318 LEU B C 1
ATOM 7124 O O . LEU B 1 318 ? 30.781 8.547 10.781 1 93.06 318 LEU B O 1
ATOM 7128 N N . VAL B 1 319 ? 30.547 9.969 9.086 1 91.75 319 VAL B N 1
ATOM 7129 C CA . VAL B 1 319 ? 29.766 9.055 8.258 1 91.75 319 VAL B CA 1
ATOM 7130 C C . VAL B 1 319 ? 30.578 7.785 7.984 1 91.75 319 VAL B C 1
ATOM 7132 O O . VAL B 1 319 ? 30.047 6.672 8.125 1 91.75 319 VAL B O 1
ATOM 7135 N N . ASP B 1 320 ? 31.797 7.957 7.66 1 89.94 320 ASP B N 1
ATOM 7136 C CA . ASP B 1 320 ? 32.656 6.82 7.391 1 89.94 320 ASP B CA 1
ATOM 7137 C C . ASP B 1 320 ? 32.781 5.914 8.617 1 89.94 320 ASP B C 1
ATOM 7139 O O . ASP B 1 320 ? 32.75 4.688 8.492 1 89.94 320 ASP B O 1
ATOM 7143 N N . ALA B 1 321 ? 32.969 6.551 9.719 1 91.25 321 ALA B N 1
ATOM 7144 C CA . ALA B 1 321 ? 33.125 5.793 10.961 1 91.25 321 ALA B CA 1
ATOM 7145 C C . ALA B 1 321 ? 31.844 5.047 11.32 1 91.25 321 ALA B C 1
ATOM 7147 O O . ALA B 1 321 ? 31.891 3.898 11.766 1 91.25 321 ALA B O 1
ATOM 7148 N N . GLU B 1 322 ? 30.781 5.73 11.188 1 91.38 322 GLU B N 1
ATOM 7149 C CA . GLU B 1 322 ? 29.484 5.105 11.484 1 91.38 322 GLU B CA 1
ATOM 7150 C C . GLU B 1 322 ? 29.234 3.908 10.57 1 91.38 322 GLU B C 1
ATOM 7152 O O . GLU B 1 322 ? 28.797 2.855 11.031 1 91.38 322 GLU B O 1
ATOM 7157 N N . MET B 1 323 ? 29.531 4.008 9.328 1 89.44 323 MET B N 1
ATOM 7158 C CA . MET B 1 323 ? 29.359 2.918 8.375 1 89.44 323 MET B CA 1
ATOM 7159 C C . MET B 1 323 ? 30.281 1.751 8.695 1 89.44 323 MET B C 1
ATOM 7161 O O . MET B 1 323 ? 29.844 0.595 8.703 1 89.44 323 MET B O 1
ATOM 7165 N N . HIS B 1 324 ? 31.469 2.092 8.953 1 88.44 324 HIS B N 1
ATOM 7166 C CA . HIS B 1 324 ? 32.438 1.056 9.266 1 88.44 324 HIS B CA 1
ATOM 7167 C C . HIS B 1 324 ? 32.031 0.251 10.492 1 88.44 324 HIS B C 1
ATOM 7169 O O . HIS B 1 324 ? 32.125 -0.978 10.492 1 88.44 324 HIS B O 1
ATOM 7175 N N . GLU B 1 325 ? 31.625 0.991 11.445 1 89.88 325 GLU B N 1
ATOM 7176 C CA . GLU B 1 325 ? 31.234 0.331 12.688 1 89.88 325 GLU B CA 1
ATOM 7177 C C . GLU B 1 325 ? 30.016 -0.565 12.477 1 89.88 325 GLU B C 1
ATOM 7179 O O . GLU B 1 325 ? 29.969 -1.688 12.977 1 89.88 325 GLU B O 1
ATOM 7184 N N . GLU B 1 326 ? 29.078 -0.086 11.75 1 91 326 GLU B N 1
ATOM 7185 C CA . GLU B 1 326 ? 27.844 -0.838 11.531 1 91 326 GLU B CA 1
ATOM 7186 C C . GLU B 1 326 ? 28.078 -2.033 10.609 1 91 326 GLU B C 1
ATOM 7188 O O . GLU B 1 326 ? 27.5 -3.102 10.812 1 91 326 GLU B O 1
ATOM 7193 N N . LEU B 1 327 ? 28.953 -1.925 9.672 1 90.12 327 LEU B N 1
ATOM 7194 C CA . LEU B 1 327 ? 29.156 -2.93 8.633 1 90.12 327 LEU B CA 1
ATOM 7195 C C . LEU B 1 327 ? 30.188 -3.963 9.062 1 90.12 327 LEU B C 1
ATOM 7197 O O . LEU B 1 327 ? 30.406 -4.965 8.375 1 90.12 327 LEU B O 1
ATOM 7201 N N . LYS B 1 328 ? 30.75 -3.701 10.172 1 86.75 328 LYS B N 1
ATOM 7202 C CA . LYS B 1 328 ? 31.828 -4.586 10.625 1 86.75 328 LYS B CA 1
ATOM 7203 C C . LYS B 1 328 ? 31.344 -6.027 10.719 1 86.75 328 LYS B C 1
ATOM 7205 O O . LYS B 1 328 ? 30.328 -6.309 11.367 1 86.75 328 LYS B O 1
ATOM 7210 N N . GLY B 1 329 ? 32.031 -6.902 9.992 1 83.06 329 GLY B N 1
ATOM 7211 C CA . GLY B 1 329 ? 31.734 -8.328 10.055 1 83.06 329 GLY B CA 1
ATOM 7212 C C . GLY B 1 329 ? 30.578 -8.742 9.148 1 83.06 329 GLY B C 1
ATOM 7213 O O . GLY B 1 329 ? 30.203 -9.914 9.125 1 83.06 329 GLY B O 1
ATOM 7214 N N . SER B 1 330 ? 30.047 -7.785 8.484 1 85.75 330 SER B N 1
ATOM 7215 C CA . SER B 1 330 ? 28.938 -8.117 7.602 1 85.75 330 SER B CA 1
ATOM 7216 C C . SER B 1 330 ? 29.406 -8.273 6.16 1 85.75 330 SER B C 1
ATOM 7218 O O . SER B 1 330 ? 30.297 -7.562 5.711 1 85.75 330 SER B O 1
ATOM 7220 N N . ASN B 1 331 ? 28.906 -9.375 5.5 1 86.5 331 ASN B N 1
ATOM 7221 C CA . ASN B 1 331 ? 29.172 -9.586 4.082 1 86.5 331 ASN B CA 1
ATOM 7222 C C . ASN B 1 331 ? 27.891 -9.859 3.305 1 86.5 331 ASN B C 1
ATOM 7224 O O . ASN B 1 331 ? 27.094 -10.703 3.701 1 86.5 331 ASN B O 1
ATOM 7228 N N . SER B 1 332 ? 27.781 -9.062 2.252 1 90.12 332 SER B N 1
ATOM 7229 C CA . SER B 1 332 ? 26.609 -9.266 1.403 1 90.12 332 SER B CA 1
ATOM 7230 C C . SER B 1 332 ? 26.734 -10.555 0.592 1 90.12 332 SER B C 1
ATOM 7232 O O . SER B 1 332 ? 27.812 -10.891 0.109 1 90.12 332 SER B O 1
ATOM 7234 N N . LYS B 1 333 ? 25.703 -11.289 0.557 1 92.94 333 LYS B N 1
ATOM 7235 C CA . LYS B 1 333 ? 25.609 -12.453 -0.323 1 92.94 333 LYS B CA 1
ATOM 7236 C C . LYS B 1 333 ? 24.859 -12.117 -1.602 1 92.94 333 LYS B C 1
ATOM 7238 O O . LYS B 1 333 ? 23.734 -11.609 -1.545 1 92.94 333 LYS B O 1
ATOM 7243 N N . LEU B 1 334 ? 25.5 -12.336 -2.707 1 94.44 334 LEU B N 1
ATOM 7244 C CA . LEU B 1 334 ? 24.906 -12.062 -4.012 1 94.44 334 LEU B CA 1
ATOM 7245 C C . LEU B 1 334 ? 24.812 -13.336 -4.84 1 94.44 334 LEU B C 1
ATOM 7247 O O . LEU B 1 334 ? 25.797 -14.07 -4.992 1 94.44 334 LEU B O 1
ATOM 7251 N N . LYS B 1 335 ? 23.656 -13.695 -5.277 1 95.94 335 LYS B N 1
ATOM 7252 C CA . LYS B 1 335 ? 23.422 -14.805 -6.188 1 95.94 335 LYS B CA 1
ATOM 7253 C C . LYS B 1 335 ? 22.625 -14.359 -7.406 1 95.94 335 LYS B C 1
ATOM 7255 O O . LYS B 1 335 ? 21.5 -13.883 -7.27 1 95.94 335 LYS B O 1
ATOM 7260 N N . GLN B 1 336 ? 23.172 -14.445 -8.562 1 96.31 336 GLN B N 1
ATOM 7261 C CA . GLN B 1 336 ? 22.516 -14.125 -9.82 1 96.31 336 GLN B CA 1
ATOM 7262 C C . GLN B 1 336 ? 22.531 -15.32 -10.773 1 96.31 336 GLN B C 1
ATOM 7264 O O . GLN B 1 336 ? 23.609 -15.773 -11.188 1 96.31 336 GLN B O 1
ATOM 7269 N N . VAL B 1 337 ? 21.359 -15.836 -11.141 1 97.75 337 VAL B N 1
ATOM 7270 C CA . VAL B 1 337 ? 21.297 -17.125 -11.812 1 97.75 337 VAL B CA 1
ATOM 7271 C C . VAL B 1 337 ? 20.562 -17 -13.141 1 97.75 337 VAL B C 1
ATOM 7273 O O . VAL B 1 337 ? 19.5 -16.375 -13.211 1 97.75 337 VAL B O 1
ATOM 7276 N N . TRP B 1 338 ? 21.156 -17.578 -14.211 1 97.69 338 TRP B N 1
ATOM 7277 C CA . TRP B 1 338 ? 20.547 -17.625 -15.547 1 97.69 338 TRP B CA 1
ATOM 7278 C C . TRP B 1 338 ? 19.641 -18.828 -15.695 1 97.69 338 TRP B C 1
ATOM 7280 O O . TRP B 1 338 ? 20.031 -19.953 -15.391 1 97.69 338 TRP B O 1
ATOM 7290 N N . PHE B 1 339 ? 18.438 -18.609 -16.094 1 97.75 339 PHE B N 1
ATOM 7291 C CA . PHE B 1 339 ? 17.438 -19.625 -16.406 1 97.75 339 PHE B CA 1
ATOM 7292 C C . PHE B 1 339 ? 17.078 -19.609 -17.891 1 97.75 339 PHE B C 1
ATOM 7294 O O . PHE B 1 339 ? 17.219 -18.578 -18.547 1 97.75 339 PHE B O 1
ATOM 7301 N N . PRO B 1 340 ? 16.641 -20.797 -18.422 1 96.94 340 PRO B N 1
ATOM 7302 C CA . PRO B 1 340 ? 16.172 -20.734 -19.812 1 96.94 340 PRO B CA 1
ATOM 7303 C C . PRO B 1 340 ? 14.914 -19.891 -19.969 1 96.94 340 PRO B C 1
ATOM 7305 O O . PRO B 1 340 ? 14.125 -19.766 -19.031 1 96.94 340 PRO B O 1
ATOM 7308 N N . GLY B 1 341 ? 14.773 -19.312 -21.156 1 96.88 341 GLY B N 1
ATOM 7309 C CA . GLY B 1 341 ? 13.555 -18.578 -21.453 1 96.88 341 GLY B CA 1
ATOM 7310 C C . GLY B 1 341 ? 13.781 -17.094 -21.625 1 96.88 341 GLY B C 1
ATOM 7311 O O . GLY B 1 341 ? 14.922 -16.625 -21.562 1 96.88 341 GLY B O 1
ATOM 7312 N N . VAL B 1 342 ? 12.672 -16.406 -21.922 1 95.56 342 VAL B N 1
ATOM 7313 C CA . VAL B 1 342 ? 12.688 -14.969 -22.109 1 95.56 342 VAL B CA 1
ATOM 7314 C C . VAL B 1 342 ? 12.094 -14.281 -20.875 1 95.56 342 VAL B C 1
ATOM 7316 O O . VAL B 1 342 ? 11.742 -14.945 -19.906 1 95.56 342 VAL B O 1
ATOM 7319 N N . HIS B 1 343 ? 12.008 -13.008 -20.875 1 93.5 343 HIS B N 1
ATOM 7320 C CA . HIS B 1 343 ? 11.688 -12.133 -19.75 1 93.5 343 HIS B CA 1
ATOM 7321 C C . HIS B 1 343 ? 10.469 -12.641 -18.984 1 93.5 343 HIS B C 1
ATOM 7323 O O . HIS B 1 343 ? 10.539 -12.875 -17.781 1 93.5 343 HIS B O 1
ATOM 7329 N N . ILE B 1 344 ? 9.352 -12.922 -19.641 1 93.44 344 ILE B N 1
ATOM 7330 C CA . ILE B 1 344 ? 8.078 -13.266 -19.016 1 93.44 344 ILE B CA 1
ATOM 7331 C C . ILE B 1 344 ? 8.156 -14.664 -18.422 1 93.44 344 ILE B C 1
ATOM 7333 O O . ILE B 1 344 ? 7.43 -14.984 -17.469 1 93.44 344 ILE B O 1
ATOM 7337 N N . ASN B 1 345 ? 9.055 -15.523 -18.953 1 95.56 345 ASN B N 1
ATOM 7338 C CA . ASN B 1 345 ? 9.211 -16.875 -18.422 1 95.56 345 ASN B CA 1
ATOM 7339 C C . ASN B 1 345 ? 9.836 -16.875 -17.031 1 95.56 345 ASN B C 1
ATOM 7341 O O . ASN B 1 345 ? 9.727 -17.844 -16.297 1 95.56 345 ASN B O 1
ATOM 7345 N N . ILE B 1 346 ? 10.516 -15.773 -16.734 1 96.81 346 ILE B N 1
ATOM 7346 C CA . ILE B 1 346 ? 11.234 -15.703 -15.469 1 96.81 346 ILE B CA 1
ATOM 7347 C C . ILE B 1 346 ? 10.305 -15.188 -14.367 1 96.81 346 ILE B C 1
ATOM 7349 O O . ILE B 1 346 ? 10.258 -15.742 -13.273 1 96.81 346 ILE B O 1
ATOM 7353 N N . GLY B 1 347 ? 9.602 -14.172 -14.641 1 95.75 347 GLY B N 1
ATOM 7354 C CA . GLY B 1 347 ? 8.766 -13.531 -13.648 1 95.75 347 GLY B CA 1
ATOM 7355 C C . GLY B 1 347 ? 7.355 -14.086 -13.602 1 95.75 347 GLY B C 1
ATOM 7356 O O . GLY B 1 347 ? 6.625 -13.859 -12.633 1 95.75 347 GLY B O 1
ATOM 7357 N N . GLY B 1 348 ? 6.969 -14.742 -14.664 1 93.38 348 GLY B N 1
ATOM 7358 C CA . GLY B 1 348 ? 5.609 -15.25 -14.734 1 93.38 348 GLY B CA 1
ATOM 7359 C C . GLY B 1 348 ? 4.594 -14.188 -15.109 1 93.38 348 GLY B C 1
ATOM 7360 O O . GLY B 1 348 ? 4.961 -13.055 -15.422 1 93.38 348 GLY B O 1
ATOM 7361 N N . GLY B 1 349 ? 3.295 -14.641 -15.195 1 91.81 349 GLY B N 1
ATOM 7362 C CA . GLY B 1 349 ? 2.215 -13.711 -15.477 1 91.81 349 GLY B CA 1
ATOM 7363 C C . GLY B 1 349 ? 1.915 -13.578 -16.953 1 91.81 349 GLY B C 1
ATOM 7364 O O . GLY B 1 349 ? 1.428 -12.539 -17.406 1 91.81 349 GLY B O 1
ATOM 7365 N N . SER B 1 350 ? 2.211 -14.578 -17.734 1 89.25 350 SER B N 1
ATOM 7366 C CA . SER B 1 350 ? 1.979 -14.492 -19.172 1 89.25 350 SER B CA 1
ATOM 7367 C C . SER B 1 350 ? 0.49 -14.516 -19.5 1 89.25 350 SER B C 1
ATOM 7369 O O . SER B 1 350 ? -0.209 -15.477 -19.156 1 89.25 350 SER B O 1
ATOM 7371 N N . ASP B 1 351 ? 0.051 -13.523 -20.156 1 85.19 351 ASP B N 1
ATOM 7372 C CA . ASP B 1 351 ? -1.363 -13.469 -20.516 1 85.19 351 ASP B CA 1
ATOM 7373 C C . ASP B 1 351 ? -1.644 -14.289 -21.781 1 85.19 351 ASP B C 1
ATOM 7375 O O . ASP B 1 351 ? -2.777 -14.32 -22.266 1 85.19 351 ASP B O 1
ATOM 7379 N N . ASP B 1 352 ? -0.619 -14.977 -22.312 1 87.94 352 ASP B N 1
ATOM 7380 C CA . ASP B 1 352 ? -0.773 -15.805 -23.5 1 87.94 352 ASP B CA 1
ATOM 7381 C C . ASP B 1 352 ? -1.829 -16.891 -23.281 1 87.94 352 ASP B C 1
ATOM 7383 O O . ASP B 1 352 ? -2.492 -17.312 -24.234 1 87.94 352 ASP B O 1
ATOM 7387 N N . VAL B 1 353 ? -2.014 -17.219 -22.109 1 87.06 353 VAL B N 1
ATOM 7388 C CA . VAL B 1 353 ? -2.943 -18.297 -21.797 1 87.06 353 VAL B CA 1
ATOM 7389 C C . VAL B 1 353 ? -4.367 -17.875 -22.156 1 87.06 353 VAL B C 1
ATOM 7391 O O . VAL B 1 353 ? -5.23 -18.719 -22.391 1 87.06 353 VAL B O 1
ATOM 7394 N N . PHE B 1 354 ? -4.594 -16.547 -22.188 1 85.81 354 PHE B N 1
ATOM 7395 C CA . PHE B 1 354 ? -5.914 -16.031 -22.516 1 85.81 354 PHE B CA 1
ATOM 7396 C C . PHE B 1 354 ? -5.98 -15.633 -23.984 1 85.81 354 PHE B C 1
ATOM 7398 O O . PHE B 1 354 ? -7.027 -15.195 -24.469 1 85.81 354 PHE B O 1
ATOM 7405 N N . LYS B 1 355 ? -4.906 -15.773 -24.719 1 88 355 LYS B N 1
ATOM 7406 C CA . LYS B 1 355 ? -4.828 -15.336 -26.109 1 88 355 LYS B CA 1
ATOM 7407 C C . LYS B 1 355 ? -4.566 -16.516 -27.031 1 88 355 LYS B C 1
ATOM 7409 O O . LYS B 1 355 ? -5.441 -17.359 -27.25 1 88 355 LYS B O 1
ATOM 7414 N N . ASP B 1 356 ? -3.291 -16.672 -27.469 1 86.56 356 ASP B N 1
ATOM 7415 C CA . ASP B 1 356 ? -2.979 -17.672 -28.484 1 86.56 356 ASP B CA 1
ATOM 7416 C C . ASP B 1 356 ? -2.592 -19 -27.828 1 86.56 356 ASP B C 1
ATOM 7418 O O . ASP B 1 356 ? -2.627 -20.047 -28.484 1 86.56 356 ASP B O 1
ATOM 7422 N N . LYS B 1 357 ? -2.209 -19 -26.594 1 90.94 357 LYS B N 1
ATOM 7423 C CA . LYS B 1 357 ? -1.91 -20.203 -25.812 1 90.94 357 LYS B CA 1
ATOM 7424 C C . LYS B 1 357 ? -0.752 -20.969 -26.438 1 90.94 357 LYS B C 1
ATOM 7426 O O . LYS B 1 357 ? -0.852 -22.188 -26.641 1 90.94 357 LYS B O 1
ATOM 7431 N N . LEU B 1 358 ? 0.304 -20.25 -26.734 1 91.06 358 LEU B N 1
ATOM 7432 C CA . LEU B 1 358 ? 1.425 -20.844 -27.453 1 91.06 358 LEU B CA 1
ATOM 7433 C C . LEU B 1 358 ? 2.59 -21.109 -26.516 1 91.06 358 LEU B C 1
ATOM 7435 O O . LEU B 1 358 ? 3.512 -21.859 -26.859 1 91.06 358 LEU B O 1
ATOM 7439 N N . GLY B 1 359 ? 2.557 -20.5 -25.328 1 91.62 359 GLY B N 1
ATOM 7440 C CA . GLY B 1 359 ? 3.707 -20.547 -24.438 1 91.62 359 GLY B CA 1
ATOM 7441 C C . GLY B 1 359 ? 3.75 -21.797 -23.594 1 91.62 359 GLY B C 1
ATOM 7442 O O . GLY B 1 359 ? 3.111 -22.812 -23.906 1 91.62 359 GLY B O 1
ATOM 7443 N N . ASP B 1 360 ? 4.633 -21.781 -22.547 1 91.31 360 ASP B N 1
ATOM 7444 C CA . ASP B 1 360 ? 4.938 -22.969 -21.75 1 91.31 360 ASP B CA 1
ATOM 7445 C C . ASP B 1 360 ? 3.996 -23.094 -20.562 1 91.31 360 ASP B C 1
ATOM 7447 O O . ASP B 1 360 ? 4.242 -23.875 -19.641 1 91.31 360 ASP B O 1
ATOM 7451 N N . PHE B 1 361 ? 2.949 -22.219 -20.484 1 90.69 361 PHE B N 1
ATOM 7452 C CA . PHE B 1 361 ? 1.934 -22.266 -19.438 1 90.69 361 PHE B CA 1
ATOM 7453 C C . PHE B 1 361 ? 2.572 -22.188 -18.062 1 90.69 361 PHE B C 1
ATOM 7455 O O . PHE B 1 361 ? 2.248 -22.984 -17.172 1 90.69 361 PHE B O 1
ATOM 7462 N N . GLU B 1 362 ? 3.59 -21.359 -17.875 1 91.31 362 GLU B N 1
ATOM 7463 C CA . GLU B 1 362 ? 4.203 -20.953 -16.609 1 91.31 362 GLU B CA 1
ATOM 7464 C C . GLU B 1 362 ? 5.133 -22.031 -16.078 1 91.31 362 GLU B C 1
ATOM 7466 O O . GLU B 1 362 ? 5.41 -22.094 -14.875 1 91.31 362 GLU B O 1
ATOM 7471 N N . GLN B 1 363 ? 5.621 -22.953 -16.906 1 89.19 363 GLN B N 1
ATOM 7472 C CA . GLN B 1 363 ? 6.539 -24 -16.453 1 89.19 363 GLN B CA 1
ATOM 7473 C C . GLN B 1 363 ? 7.84 -23.406 -15.938 1 89.19 363 GLN B C 1
ATOM 7475 O O . GLN B 1 363 ? 8.25 -23.656 -14.805 1 89.19 363 GLN B O 1
ATOM 7480 N N . ILE B 1 364 ? 8.469 -22.594 -16.734 1 93.75 364 ILE B N 1
ATOM 7481 C CA . ILE B 1 364 ? 9.773 -22.047 -16.391 1 93.75 364 ILE B CA 1
ATOM 7482 C C . ILE B 1 364 ? 9.625 -21.078 -15.203 1 93.75 364 ILE B C 1
ATOM 7484 O O . ILE B 1 364 ? 10.469 -21.062 -14.312 1 93.75 364 ILE B O 1
ATOM 7488 N N . SER B 1 365 ? 8.531 -20.297 -15.219 1 94.06 365 SER B N 1
ATOM 7489 C CA . SER B 1 365 ? 8.312 -19.375 -14.109 1 94.06 365 SER B CA 1
ATOM 7490 C C . SER B 1 365 ? 8.117 -20.109 -12.797 1 94.06 365 SER B C 1
ATOM 7492 O O . SER B 1 365 ? 8.508 -19.625 -11.734 1 94.06 365 SER B O 1
ATOM 7494 N N . THR B 1 366 ? 7.535 -21.297 -12.852 1 91.56 366 THR B N 1
ATOM 7495 C CA . THR B 1 366 ? 7.391 -22.109 -11.648 1 91.56 366 THR B CA 1
ATOM 7496 C C . THR B 1 366 ? 8.75 -22.578 -11.133 1 91.56 366 THR B C 1
ATOM 7498 O O . THR B 1 366 ? 8.969 -22.656 -9.922 1 91.56 366 THR B O 1
ATOM 7501 N N . ILE B 1 367 ? 9.617 -22.875 -12.008 1 91.44 367 ILE B N 1
ATOM 7502 C CA . ILE B 1 367 ? 10.969 -23.312 -11.656 1 91.44 367 ILE B CA 1
ATOM 7503 C C . ILE B 1 367 ? 11.719 -22.156 -10.992 1 91.44 367 ILE B C 1
ATOM 7505 O O . ILE B 1 367 ? 12.359 -22.328 -9.961 1 91.44 367 ILE B O 1
ATOM 7509 N N . THR B 1 368 ? 11.672 -20.938 -11.617 1 96.25 368 THR B N 1
ATOM 7510 C CA . THR B 1 368 ? 12.352 -19.797 -11.039 1 96.25 368 THR B CA 1
ATOM 7511 C C . THR B 1 368 ? 11.75 -19.438 -9.68 1 96.25 368 THR B C 1
ATOM 7513 O O . THR B 1 368 ? 12.461 -19.016 -8.766 1 96.25 368 THR B O 1
ATOM 7516 N N . LEU B 1 369 ? 10.422 -19.578 -9.531 1 95.19 369 LEU B N 1
ATOM 7517 C CA . LEU B 1 369 ? 9.766 -19.344 -8.242 1 95.19 369 LEU B CA 1
ATOM 7518 C C . LEU B 1 369 ? 10.297 -20.312 -7.191 1 95.19 369 LEU B C 1
ATOM 7520 O O . LEU B 1 369 ? 10.602 -19.906 -6.066 1 95.19 369 LEU B O 1
ATOM 7524 N N . ALA B 1 370 ? 10.359 -21.562 -7.574 1 91.44 370 ALA B N 1
ATOM 7525 C CA . ALA B 1 370 ? 10.867 -22.562 -6.645 1 91.44 370 ALA B CA 1
ATOM 7526 C C . ALA B 1 370 ? 12.281 -22.219 -6.195 1 91.44 370 ALA B C 1
ATOM 7528 O O . ALA B 1 370 ? 12.617 -22.359 -5.02 1 91.44 370 ALA B O 1
ATOM 7529 N N . TRP B 1 371 ? 13.094 -21.844 -7.121 1 94.12 371 TRP B N 1
ATOM 7530 C CA . TRP B 1 371 ? 14.461 -21.453 -6.805 1 94.12 371 TRP B CA 1
ATOM 7531 C C . TRP B 1 371 ? 14.477 -20.281 -5.816 1 94.12 371 TRP B C 1
ATOM 7533 O O . TRP B 1 371 ? 15.234 -20.312 -4.84 1 94.12 371 TRP B O 1
ATOM 7543 N N . MET B 1 372 ? 13.711 -19.266 -6.066 1 96.31 372 MET B N 1
ATOM 7544 C CA . MET B 1 372 ? 13.648 -18.094 -5.199 1 96.31 372 MET B CA 1
ATOM 7545 C C . MET B 1 372 ? 13.164 -18.469 -3.805 1 96.31 372 MET B C 1
ATOM 7547 O O . MET B 1 372 ? 13.734 -18.031 -2.803 1 96.31 372 MET B O 1
ATOM 7551 N N . LEU B 1 373 ? 12.109 -19.297 -3.717 1 93.62 373 LEU B N 1
ATOM 7552 C CA . LEU B 1 373 ? 11.578 -19.719 -2.428 1 93.62 373 LEU B CA 1
ATOM 7553 C C . LEU B 1 373 ? 12.625 -20.5 -1.64 1 93.62 373 LEU B C 1
ATOM 7555 O O . LEU B 1 373 ? 12.672 -20.422 -0.41 1 93.62 373 LEU B O 1
ATOM 7559 N N . GLU B 1 374 ? 13.398 -21.234 -2.391 1 91.69 374 GLU B N 1
ATOM 7560 C CA . GLU B 1 374 ? 14.477 -21.984 -1.741 1 91.69 374 GLU B CA 1
ATOM 7561 C C . GLU B 1 374 ? 15.453 -21.031 -1.042 1 91.69 374 GLU B C 1
ATOM 7563 O O . GLU B 1 374 ? 15.945 -21.344 0.047 1 91.69 374 GLU B O 1
ATOM 7568 N N . GLN B 1 375 ? 15.758 -19.906 -1.705 1 93.69 375 GLN B N 1
ATOM 7569 C CA . GLN B 1 375 ? 16.641 -18.922 -1.084 1 93.69 375 GLN B CA 1
ATOM 7570 C C . GLN B 1 375 ? 15.953 -18.25 0.107 1 93.69 375 GLN B C 1
ATOM 7572 O O . GLN B 1 375 ? 16.594 -18.031 1.14 1 93.69 375 GLN B O 1
ATOM 7577 N N . LEU B 1 376 ? 14.68 -18 0.039 1 93.94 376 LEU B N 1
ATOM 7578 C CA . LEU B 1 376 ? 13.969 -17.141 0.976 1 93.94 376 LEU B CA 1
ATOM 7579 C C . LEU B 1 376 ? 13.492 -17.938 2.186 1 93.94 376 LEU B C 1
ATOM 7581 O O . LEU B 1 376 ? 13.156 -17.359 3.223 1 93.94 376 LEU B O 1
ATOM 7585 N N . LYS B 1 377 ? 13.344 -19.234 2.062 1 88.75 377 LYS B N 1
ATOM 7586 C CA . LYS B 1 377 ? 12.797 -20.047 3.139 1 88.75 377 LYS B CA 1
ATOM 7587 C C . LYS B 1 377 ? 13.625 -19.922 4.41 1 88.75 377 LYS B C 1
ATOM 7589 O O . LYS B 1 377 ? 13.141 -20.203 5.508 1 88.75 377 LYS B O 1
ATOM 7594 N N . GLU B 1 378 ? 14.883 -19.484 4.234 1 87.31 378 GLU B N 1
ATOM 7595 C CA . GLU B 1 378 ? 15.758 -19.281 5.383 1 87.31 378 GLU B CA 1
ATOM 7596 C C . GLU B 1 378 ? 15.43 -17.984 6.113 1 87.31 378 GLU B C 1
ATOM 7598 O O . GLU B 1 378 ? 15.836 -17.781 7.258 1 87.31 378 GLU B O 1
ATOM 7603 N N . HIS B 1 379 ? 14.688 -17.188 5.504 1 92.06 379 HIS B N 1
ATOM 7604 C CA . HIS B 1 379 ? 14.469 -15.836 6.02 1 92.06 379 HIS B CA 1
ATOM 7605 C C . HIS B 1 379 ? 13 -15.602 6.348 1 92.06 379 HIS B C 1
ATOM 7607 O O . HIS B 1 379 ? 12.68 -14.836 7.262 1 92.06 379 HIS B O 1
ATOM 7613 N N . LEU B 1 380 ? 12.117 -16.172 5.625 1 95.12 380 LEU B N 1
ATOM 7614 C CA . LEU B 1 380 ? 10.68 -15.945 5.711 1 95.12 380 LEU B CA 1
ATOM 7615 C C . LEU B 1 380 ? 9.922 -17.25 5.918 1 95.12 380 LEU B C 1
ATOM 7617 O O . LEU B 1 380 ? 10.422 -18.328 5.559 1 95.12 380 LEU B O 1
ATOM 7621 N N . ALA B 1 381 ? 8.781 -17.109 6.504 1 93.12 381 ALA B N 1
ATOM 7622 C CA . ALA B 1 381 ? 7.926 -18.266 6.711 1 93.12 381 ALA B CA 1
ATOM 7623 C C . ALA B 1 381 ? 6.832 -18.344 5.648 1 93.12 381 ALA B C 1
ATOM 7625 O O . ALA B 1 381 ? 6.082 -17.391 5.453 1 93.12 381 ALA B O 1
ATOM 7626 N N . PHE B 1 382 ? 6.809 -19.453 4.93 1 91.56 382 PHE B N 1
ATOM 7627 C CA . PHE B 1 382 ? 5.797 -19.734 3.916 1 91.56 382 PHE B CA 1
ATOM 7628 C C . PHE B 1 382 ? 4.879 -20.875 4.363 1 91.56 382 PHE B C 1
ATOM 7630 O O . PHE B 1 382 ? 5.199 -21.594 5.305 1 91.56 382 PHE B O 1
ATOM 7637 N N . GLU B 1 383 ? 3.738 -20.938 3.656 1 85.94 383 GLU B N 1
ATOM 7638 C CA . GLU B 1 383 ? 2.844 -22.062 3.887 1 85.94 383 GLU B CA 1
ATOM 7639 C C . GLU B 1 383 ? 3.578 -23.391 3.729 1 85.94 383 GLU B C 1
ATOM 7641 O O . GLU B 1 383 ? 4.391 -23.547 2.816 1 85.94 383 GLU B O 1
ATOM 7646 N N . LEU B 1 384 ? 3.389 -24.297 4.672 1 74.25 384 LEU B N 1
ATOM 7647 C CA . LEU B 1 384 ? 4.078 -25.578 4.695 1 74.25 384 LEU B CA 1
ATOM 7648 C C . LEU B 1 384 ? 3.893 -26.328 3.373 1 74.25 384 LEU B C 1
ATOM 7650 O O . LEU B 1 384 ? 4.832 -26.938 2.865 1 74.25 384 LEU B O 1
ATOM 7654 N N . ASN B 1 385 ? 2.701 -26.281 2.828 1 79 385 ASN B N 1
ATOM 7655 C CA . ASN B 1 385 ? 2.422 -26.953 1.567 1 79 385 ASN B CA 1
ATOM 7656 C C . ASN B 1 385 ? 2.334 -25.969 0.406 1 79 385 ASN B C 1
ATOM 7658 O O . ASN B 1 385 ? 1.53 -26.156 -0.511 1 79 385 ASN B O 1
ATOM 7662 N N . ALA B 1 386 ? 3.281 -25 0.563 1 80.5 386 ALA B N 1
ATOM 7663 C CA . ALA B 1 386 ? 3.205 -23.938 -0.431 1 80.5 386 ALA B CA 1
ATOM 7664 C C . ALA B 1 386 ? 3.42 -24.484 -1.84 1 80.5 386 ALA B C 1
ATOM 7666 O O . ALA B 1 386 ? 2.703 -24.109 -2.773 1 80.5 386 ALA B O 1
ATOM 7667 N N . VAL B 1 387 ? 4.383 -25.406 -2 1 76.06 387 VAL B N 1
ATOM 7668 C CA . VAL B 1 387 ? 4.719 -25.938 -3.316 1 76.06 387 VAL B CA 1
ATOM 7669 C C . VAL B 1 387 ? 3.523 -26.703 -3.879 1 76.06 387 VAL B C 1
ATOM 7671 O O . VAL B 1 387 ? 3.154 -26.531 -5.043 1 76.06 387 VAL B O 1
ATOM 7674 N N . THR B 1 388 ? 2.967 -27.5 -3.037 1 75.5 388 THR B N 1
ATOM 7675 C CA . THR B 1 388 ? 1.785 -28.25 -3.445 1 75.5 388 THR B CA 1
ATOM 7676 C C . THR B 1 388 ? 0.636 -27.297 -3.785 1 75.5 388 THR B C 1
ATOM 7678 O O . THR B 1 388 ? -0.056 -27.5 -4.789 1 75.5 388 THR B O 1
ATOM 7681 N N . LEU B 1 389 ? 0.51 -26.359 -2.998 1 81.38 389 LEU B N 1
ATOM 7682 C CA . LEU B 1 389 ? -0.576 -25.391 -3.197 1 81.38 389 LEU B CA 1
ATOM 7683 C C . LEU B 1 389 ? -0.357 -24.578 -4.469 1 81.38 389 LEU B C 1
ATOM 7685 O O . LEU B 1 389 ? -1.308 -24.312 -5.203 1 81.38 389 LEU B O 1
ATOM 7689 N N . LEU B 1 390 ? 0.859 -24.234 -4.68 1 83.31 390 LEU B N 1
ATOM 7690 C CA . LEU B 1 390 ? 1.198 -23.5 -5.891 1 83.31 390 LEU B CA 1
ATOM 7691 C C . LEU B 1 390 ? 0.863 -24.312 -7.137 1 83.31 390 LEU B C 1
ATOM 7693 O O . LEU B 1 390 ? 0.311 -23.781 -8.102 1 83.31 390 LEU B O 1
ATOM 7697 N N . ASN B 1 391 ? 1.19 -25.562 -7.109 1 76.12 391 ASN B N 1
ATOM 7698 C CA . ASN B 1 391 ? 0.892 -26.453 -8.234 1 76.12 391 ASN B CA 1
ATOM 7699 C C . ASN B 1 391 ? -0.612 -26.625 -8.43 1 76.12 391 ASN B C 1
ATOM 7701 O O . ASN B 1 391 ? -1.102 -26.609 -9.555 1 76.12 391 ASN B O 1
ATOM 7705 N N . GLN B 1 392 ? -1.26 -26.781 -7.332 1 76.62 392 GLN B N 1
ATOM 7706 C CA . GLN B 1 392 ? -2.713 -26.922 -7.387 1 76.62 392 GLN B CA 1
ATOM 7707 C C . GLN B 1 392 ? -3.359 -25.656 -7.961 1 76.62 392 GLN B C 1
ATOM 7709 O O . GLN B 1 392 ? -4.234 -25.75 -8.82 1 76.62 392 GLN B O 1
ATOM 7714 N N . ASP B 1 393 ? -2.939 -24.547 -7.48 1 83.81 393 ASP B N 1
ATOM 7715 C CA . ASP B 1 393 ? -3.502 -23.281 -7.941 1 83.81 393 ASP B CA 1
ATOM 7716 C C . ASP B 1 393 ? -3.213 -23.062 -9.422 1 83.81 393 ASP B C 1
ATOM 7718 O O . ASP B 1 393 ? -4.051 -22.531 -10.156 1 83.81 393 ASP B O 1
ATOM 7722 N N . ARG B 1 394 ? -2.014 -23.438 -9.836 1 82.69 394 ARG B N 1
ATOM 7723 C CA . ARG B 1 394 ? -1.677 -23.344 -11.258 1 82.69 394 ARG B CA 1
ATOM 7724 C C . ARG B 1 394 ? -2.607 -24.219 -12.094 1 82.69 394 ARG B C 1
ATOM 7726 O O . ARG B 1 394 ? -3.09 -23.797 -13.141 1 82.69 394 ARG B O 1
ATOM 7733 N N . LEU B 1 395 ? -2.887 -25.359 -11.656 1 74.69 395 LEU B N 1
ATOM 7734 C CA . LEU B 1 395 ? -3.771 -26.266 -12.375 1 74.69 395 LEU B CA 1
ATOM 7735 C C . LEU B 1 395 ? -5.184 -25.703 -12.453 1 74.69 395 LEU B C 1
ATOM 7737 O O . LEU B 1 395 ? -5.832 -25.781 -13.5 1 74.69 395 LEU B O 1
ATOM 7741 N N . PHE B 1 396 ? -5.605 -25.141 -11.336 1 78.5 396 PHE B N 1
ATOM 7742 C CA . PHE B 1 396 ? -6.938 -24.547 -11.328 1 78.5 396 PHE B CA 1
ATOM 7743 C C . PHE B 1 396 ? -7.031 -23.406 -12.328 1 78.5 396 PHE B C 1
ATOM 7745 O O . PHE B 1 396 ? -8.055 -23.234 -12.992 1 78.5 396 PHE B O 1
ATOM 7752 N N . LEU B 1 397 ? -6.008 -22.703 -12.367 1 83.12 397 LEU B N 1
ATOM 7753 C CA . LEU B 1 397 ? -5.961 -21.594 -13.305 1 83.12 397 LEU B CA 1
ATOM 7754 C C . LEU B 1 397 ? -5.992 -22.078 -14.742 1 83.12 397 LEU B C 1
ATOM 7756 O O . LEU B 1 397 ? -6.633 -21.469 -15.602 1 83.12 397 LEU B O 1
ATOM 7760 N N . LEU B 1 398 ? -5.355 -23.219 -15.023 1 82.19 398 LEU B N 1
ATOM 7761 C CA . LEU B 1 398 ? -5.148 -23.672 -16.391 1 82.19 398 LEU B CA 1
ATOM 7762 C C . LEU B 1 398 ? -6.297 -24.578 -16.844 1 82.19 398 LEU B C 1
ATOM 7764 O O . LEU B 1 398 ? -6.469 -24.812 -18.047 1 82.19 398 LEU B O 1
ATOM 7768 N N . GLN B 1 399 ? -7.047 -25.016 -15.938 1 77.81 399 GLN B N 1
ATOM 7769 C CA . GLN B 1 399 ? -8.094 -25.984 -16.25 1 77.81 399 GLN B CA 1
ATOM 7770 C C . GLN B 1 399 ? -9.039 -25.438 -17.328 1 77.81 399 GLN B C 1
ATOM 7772 O O . GLN B 1 399 ? -9.273 -26.094 -18.344 1 77.81 399 GLN B O 1
ATOM 7777 N N . PRO B 1 400 ? -9.57 -24.25 -17.094 1 79.56 400 PRO B N 1
ATOM 7778 C CA . PRO B 1 400 ? -10.453 -23.734 -18.141 1 79.56 400 PRO B CA 1
ATOM 7779 C C . PRO B 1 400 ? -9.734 -23.531 -19.469 1 79.56 400 PRO B C 1
ATOM 7781 O O . PRO B 1 400 ? -10.344 -23.656 -20.531 1 79.56 400 PRO B O 1
ATOM 7784 N N . ILE B 1 401 ? -8.516 -23.312 -19.391 1 83.5 401 ILE B N 1
ATOM 7785 C CA . ILE B 1 401 ? -7.723 -23.094 -20.594 1 83.5 401 ILE B CA 1
ATOM 7786 C C . ILE B 1 401 ? -7.535 -24.422 -21.328 1 83.5 401 ILE B C 1
ATOM 7788 O O . ILE B 1 401 ? -7.688 -24.484 -22.547 1 83.5 401 ILE B O 1
ATOM 7792 N N . ILE B 1 402 ? -7.219 -25.438 -20.594 1 80.31 402 ILE B N 1
ATOM 7793 C CA . ILE B 1 402 ? -7.07 -26.781 -21.141 1 80.31 402 ILE B CA 1
ATOM 7794 C C . ILE B 1 402 ? -8.383 -27.219 -21.781 1 80.31 402 ILE B C 1
ATOM 7796 O O . ILE B 1 402 ? -8.398 -27.766 -22.891 1 80.31 402 ILE B O 1
ATOM 7800 N N . GLU B 1 403 ? -9.422 -26.891 -21.109 1 77.62 403 GLU B N 1
ATOM 7801 C CA . GLU B 1 403 ? -10.734 -27.234 -21.641 1 77.62 403 GLU B CA 1
ATOM 7802 C C . GLU B 1 403 ? -11.023 -26.516 -22.953 1 77.62 403 GLU B C 1
ATOM 7804 O O . GLU B 1 403 ? -11.602 -27.094 -23.875 1 77.62 403 GLU B O 1
ATOM 7809 N N . SER B 1 404 ? -10.656 -25.359 -22.953 1 83.44 404 SER B N 1
ATOM 7810 C CA . SER B 1 404 ? -10.852 -24.578 -24.172 1 83.44 404 SER B CA 1
ATOM 7811 C C . SER B 1 404 ? -10.016 -25.125 -25.312 1 83.44 404 SER B C 1
ATOM 7813 O O . SER B 1 404 ? -10.477 -25.188 -26.453 1 83.44 404 SER B O 1
ATOM 7815 N N . LEU B 1 405 ? -8.805 -25.562 -25.062 1 84.62 405 LEU B N 1
ATOM 7816 C CA . LEU B 1 405 ? -7.902 -26.109 -26.078 1 84.62 405 LEU B CA 1
ATOM 7817 C C . LEU B 1 405 ? -8.422 -27.438 -26.609 1 84.62 405 LEU B C 1
ATOM 7819 O O . LEU B 1 405 ? -8.406 -27.672 -27.812 1 84.62 405 LEU B O 1
ATOM 7823 N N . LEU B 1 406 ? -8.93 -28.188 -25.75 1 78.69 406 LEU B N 1
ATOM 7824 C CA . LEU B 1 406 ? -9.391 -29.516 -26.125 1 78.69 406 LEU B CA 1
ATOM 7825 C C . LEU B 1 406 ? -10.789 -29.453 -26.75 1 78.69 406 LEU B C 1
ATOM 7827 O O . LEU B 1 406 ? -11.141 -30.297 -27.562 1 78.69 406 LEU B O 1
ATOM 7831 N N . GLY B 1 407 ? -11.539 -28.484 -26.328 1 78.88 407 GLY B N 1
ATOM 7832 C CA . GLY B 1 407 ? -12.898 -28.344 -26.812 1 78.88 407 GLY B CA 1
ATOM 7833 C C . GLY B 1 407 ? -12.969 -27.891 -28.25 1 78.88 407 GLY B C 1
ATOM 7834 O O . GLY B 1 407 ? -13.906 -28.25 -28.984 1 78.88 407 GLY B O 1
ATOM 7835 N N . ASP B 1 408 ? -12.07 -27.062 -28.609 1 84.38 408 ASP B N 1
ATOM 7836 C CA . ASP B 1 408 ? -12 -26.625 -30 1 84.38 408 ASP B CA 1
ATOM 7837 C C . ASP B 1 408 ? -10.766 -27.203 -30.688 1 84.38 408 ASP B C 1
ATOM 7839 O O . ASP B 1 408 ? -9.875 -26.469 -31.109 1 84.38 408 ASP B O 1
ATOM 7843 N N . HIS B 1 409 ? -10.836 -28.469 -30.875 1 80.56 409 HIS B N 1
ATOM 7844 C CA . HIS B 1 409 ? -9.695 -29.203 -31.391 1 80.56 409 HIS B CA 1
ATOM 7845 C C . HIS B 1 409 ? -9.305 -28.734 -32.781 1 80.56 409 HIS B C 1
ATOM 7847 O O . HIS B 1 409 ? -8.125 -28.688 -33.125 1 80.56 409 HIS B O 1
ATOM 7853 N N . ALA B 1 410 ? -10.281 -28.422 -33.594 1 83.75 410 ALA B N 1
ATOM 7854 C CA . ALA B 1 410 ? -10.008 -27.984 -34.969 1 83.75 410 ALA B CA 1
ATOM 7855 C C . ALA B 1 410 ? -9.211 -26.688 -34.969 1 83.75 410 ALA B C 1
ATOM 7857 O O . ALA B 1 410 ? -8.273 -26.547 -35.75 1 83.75 410 ALA B O 1
ATOM 7858 N N . LYS B 1 411 ? -9.586 -25.859 -34.062 1 88.56 411 LYS B N 1
ATOM 7859 C CA . LYS B 1 411 ? -8.938 -24.547 -34 1 88.56 411 LYS B CA 1
ATOM 7860 C C . LYS B 1 411 ? -7.516 -24.672 -33.469 1 88.56 411 LYS B C 1
ATOM 7862 O O . LYS B 1 411 ? -6.617 -23.953 -33.906 1 88.56 411 LYS B O 1
ATOM 7867 N N . TYR B 1 412 ? -7.285 -25.641 -32.531 1 89.56 412 TYR B N 1
ATOM 7868 C CA . TYR B 1 412 ? -6.016 -25.656 -31.812 1 89.56 412 TYR B CA 1
ATOM 7869 C C . TYR B 1 412 ? -5.23 -26.922 -32.125 1 89.56 412 TYR B C 1
ATOM 7871 O O . TYR B 1 412 ? -4.379 -27.344 -31.344 1 89.56 412 TYR B O 1
ATOM 7879 N N . LYS B 1 413 ? -5.465 -27.453 -33.219 1 86.88 413 LYS B N 1
ATOM 7880 C CA . LYS B 1 413 ? -4.84 -28.719 -33.594 1 86.88 413 LYS B CA 1
ATOM 7881 C C . LYS B 1 413 ? -3.32 -28.578 -33.656 1 86.88 413 LYS B C 1
ATOM 7883 O O . LYS B 1 413 ? -2.6 -29.562 -33.438 1 86.88 413 LYS B O 1
ATOM 7888 N N . ASN B 1 414 ? -2.881 -27.406 -33.906 1 87.88 414 ASN B N 1
ATOM 7889 C CA . ASN B 1 414 ? -1.445 -27.188 -34.031 1 87.88 414 ASN B CA 1
ATOM 7890 C C . ASN B 1 414 ? -0.81 -26.719 -32.75 1 87.88 414 ASN B C 1
ATOM 7892 O O . ASN B 1 414 ? 0.406 -26.531 -32.656 1 87.88 414 ASN B O 1
ATOM 7896 N N . ASN B 1 415 ? -1.567 -26.547 -31.75 1 90.56 415 ASN B N 1
ATOM 7897 C CA . ASN B 1 415 ? -1.033 -26.234 -30.422 1 90.56 415 ASN B CA 1
ATOM 7898 C C . ASN B 1 415 ? -0.188 -27.359 -29.859 1 90.56 415 ASN B C 1
ATOM 7900 O O . ASN B 1 415 ? -0.565 -28.531 -29.969 1 90.56 415 ASN B O 1
ATOM 7904 N N . TRP B 1 416 ? 0.964 -26.969 -29.266 1 86.88 416 TRP B N 1
ATOM 7905 C CA . TRP B 1 416 ? 1.937 -27.984 -28.875 1 86.88 416 TRP B CA 1
ATOM 7906 C C . TRP B 1 416 ? 1.347 -28.938 -27.828 1 86.88 416 TRP B C 1
ATOM 7908 O O . TRP B 1 416 ? 1.638 -30.141 -27.828 1 86.88 416 TRP B O 1
ATOM 7918 N N . LEU B 1 417 ? 0.538 -28.453 -26.891 1 85.69 417 LEU B N 1
ATOM 7919 C CA . LEU B 1 417 ? -0.059 -29.266 -25.844 1 85.69 417 LEU B CA 1
ATOM 7920 C C . LEU B 1 417 ? -1.063 -30.25 -26.438 1 85.69 417 LEU B C 1
ATOM 7922 O O . LEU B 1 417 ? -1.089 -31.422 -26.047 1 85.69 417 LEU B O 1
ATOM 7926 N N . VAL B 1 418 ? -1.85 -29.797 -27.328 1 85.88 418 VAL B N 1
ATOM 7927 C CA . VAL B 1 418 ? -2.842 -30.641 -28 1 85.88 418 VAL B CA 1
ATOM 7928 C C . VAL B 1 418 ? -2.141 -31.734 -28.797 1 85.88 418 VAL B C 1
ATOM 7930 O O . VAL B 1 418 ? -2.539 -32.906 -28.75 1 85.88 418 VAL B O 1
ATOM 7933 N N . LYS B 1 419 ? -1.134 -31.297 -29.469 1 83.81 419 LYS B N 1
ATOM 7934 C CA . LYS B 1 419 ? -0.362 -32.281 -30.234 1 83.81 419 LYS B CA 1
ATOM 7935 C C . LYS B 1 419 ? 0.217 -33.344 -29.328 1 83.81 419 LYS B C 1
ATOM 7937 O O . LYS B 1 419 ? 0.24 -34.531 -29.688 1 83.81 419 LYS B O 1
ATOM 7942 N N . ARG B 1 420 ? 0.71 -32.938 -28.312 1 81.75 420 ARG B N 1
ATOM 7943 C CA . ARG B 1 420 ? 1.297 -33.875 -27.359 1 81.75 420 ARG B CA 1
ATOM 7944 C C . ARG B 1 420 ? 0.249 -34.844 -26.844 1 81.75 420 ARG B C 1
ATOM 7946 O O . ARG B 1 420 ? 0.515 -36.062 -26.719 1 81.75 420 ARG B O 1
ATOM 7953 N N . ILE B 1 421 ? -0.897 -34.406 -26.453 1 77.44 421 ILE B N 1
ATOM 7954 C CA . ILE B 1 421 ? -1.976 -35.219 -25.922 1 77.44 421 ILE B CA 1
ATOM 7955 C C . ILE B 1 421 ? -2.441 -36.188 -27.016 1 77.44 421 ILE B C 1
ATOM 7957 O O . ILE B 1 421 ? -2.646 -37.375 -26.734 1 77.44 421 ILE B O 1
ATOM 7961 N N . ASP B 1 422 ? -2.574 -35.625 -28.188 1 77.12 422 ASP B N 1
ATOM 7962 C CA . ASP B 1 422 ? -2.969 -36.469 -29.312 1 77.12 422 ASP B CA 1
ATOM 7963 C C . ASP B 1 422 ? -1.976 -37.594 -29.531 1 77.12 422 ASP B C 1
ATOM 7965 O O . ASP B 1 422 ? -2.375 -38.75 -29.797 1 77.12 422 ASP B O 1
ATOM 7969 N N . ASN B 1 423 ? -0.781 -37.25 -29.375 1 75.56 423 ASN B N 1
ATOM 7970 C CA . ASN B 1 423 ? 0.265 -38.25 -29.562 1 75.56 423 ASN B CA 1
ATOM 7971 C C . ASN B 1 423 ? 0.203 -39.344 -28.5 1 75.56 423 ASN B C 1
ATOM 7973 O O . ASN B 1 423 ? 0.474 -40.531 -28.781 1 75.56 423 ASN B O 1
ATOM 7977 N N . ILE B 1 424 ? -0.119 -39 -27.344 1 71.31 424 ILE B N 1
ATOM 7978 C CA . ILE B 1 424 ? -0.205 -39.938 -26.234 1 71.31 424 ILE B CA 1
ATOM 7979 C C . ILE B 1 424 ? -1.421 -40.844 -26.438 1 71.31 424 ILE B C 1
ATOM 7981 O O . ILE B 1 424 ? -1.338 -42.062 -26.219 1 71.31 424 ILE B O 1
ATOM 7985 N N . LEU B 1 425 ? -2.514 -40.219 -26.812 1 70.31 425 LEU B N 1
ATOM 7986 C CA . LEU B 1 425 ? -3.756 -40.969 -27 1 70.31 425 LEU B CA 1
ATOM 7987 C C . LEU B 1 425 ? -3.662 -41.906 -28.203 1 70.31 425 LEU B C 1
ATOM 7989 O O . LEU B 1 425 ? -4.273 -42.969 -28.203 1 70.31 425 LEU B O 1
ATOM 7993 N N . ALA B 1 426 ? -3.141 -41.438 -29.266 1 66.44 426 ALA B N 1
ATOM 7994 C CA . ALA B 1 426 ? -2.965 -42.281 -30.453 1 66.44 426 ALA B CA 1
ATOM 7995 C C . ALA B 1 426 ? -2.201 -43.562 -30.125 1 66.44 426 ALA B C 1
ATOM 7997 O O . ALA B 1 426 ? -2.477 -44.625 -30.688 1 66.44 426 ALA B O 1
ATOM 7998 N N . LYS B 1 427 ? -1.383 -43.406 -29.281 1 62.56 427 LYS B N 1
ATOM 7999 C CA . LYS B 1 427 ? -0.615 -44.594 -28.891 1 62.56 427 LYS B CA 1
ATOM 8000 C C . LYS B 1 427 ? -1.482 -45.562 -28.125 1 62.56 427 LYS B C 1
ATOM 8002 O O . LYS B 1 427 ? -1.279 -46.781 -28.203 1 62.56 427 LYS B O 1
ATOM 8007 N N . ASP B 1 428 ? -2.422 -44.969 -27.359 1 56.44 428 ASP B N 1
ATOM 8008 C CA . ASP B 1 428 ? -3.252 -45.844 -26.531 1 56.44 428 ASP B CA 1
ATOM 8009 C C . ASP B 1 428 ? -4.445 -46.375 -27.312 1 56.44 428 ASP B C 1
ATOM 8011 O O . ASP B 1 428 ? -5.273 -47.094 -26.781 1 56.44 428 ASP B O 1
ATOM 8015 N N . ARG B 1 429 ? -4.609 -46.406 -28.641 1 56 429 ARG B N 1
ATOM 8016 C CA . ARG B 1 429 ? -5.66 -46.906 -29.516 1 56 429 ARG B CA 1
ATOM 8017 C C . ARG B 1 429 ? -7.039 -46.5 -29 1 56 429 ARG B C 1
ATOM 8019 O O . ARG B 1 429 ? -8.008 -47.25 -29.172 1 56 429 ARG B O 1
ATOM 8026 N N . THR B 1 430 ? -7.148 -45.656 -28.016 1 47.84 430 THR B N 1
ATOM 8027 C CA . THR B 1 430 ? -8.461 -45.281 -27.484 1 47.84 430 THR B CA 1
ATOM 8028 C C . THR B 1 430 ? -8.906 -43.938 -28.047 1 47.84 430 THR B C 1
ATOM 8030 O O . THR B 1 430 ? -8.07 -43.062 -28.375 1 47.84 430 THR B O 1
ATOM 8033 N N . ASP B 1 431 ? -10.125 -43.844 -28.703 1 46.78 431 ASP B N 1
ATOM 8034 C CA . ASP B 1 431 ? -10.734 -42.625 -29.25 1 46.78 431 ASP B CA 1
ATOM 8035 C C . ASP B 1 431 ? -10.68 -41.5 -28.234 1 46.78 431 ASP B C 1
ATOM 8037 O O . ASP B 1 431 ? -11.312 -41.562 -27.188 1 46.78 431 ASP B O 1
ATOM 8041 N N . PRO B 1 432 ? -9.695 -40.688 -28.312 1 45.69 432 PRO B N 1
ATOM 8042 C CA . PRO B 1 432 ? -9.281 -39.719 -27.281 1 45.69 432 PRO B CA 1
ATOM 8043 C C . PRO B 1 432 ? -10.375 -38.719 -26.938 1 45.69 432 PRO B C 1
ATOM 8045 O O . PRO B 1 432 ? -10.289 -38.031 -25.922 1 45.69 432 PRO B O 1
ATOM 8048 N N . TRP B 1 433 ? -11.383 -38.531 -27.922 1 45.22 433 TRP B N 1
ATOM 8049 C CA . TRP B 1 433 ? -12.312 -37.438 -27.734 1 45.22 433 TRP B CA 1
ATOM 8050 C C . TRP B 1 433 ? -13.68 -37.938 -27.281 1 45.22 433 TRP B C 1
ATOM 8052 O O . TRP B 1 433 ? -14.664 -37.188 -27.297 1 45.22 433 TRP B O 1
ATOM 8062 N N . ASN B 1 434 ? -13.82 -39.219 -27.016 1 46.34 434 ASN B N 1
ATOM 8063 C CA . ASN B 1 434 ? -15.086 -39.594 -26.406 1 46.34 434 ASN B CA 1
ATOM 8064 C C . ASN B 1 434 ? -15.164 -39.156 -24.938 1 46.34 434 ASN B C 1
ATOM 8066 O O . ASN B 1 434 ? -14.148 -38.812 -24.344 1 46.34 434 ASN B O 1
ATOM 8070 N N . ASP B 1 435 ? -16.391 -38.906 -24.328 1 47.69 435 ASP B N 1
ATOM 8071 C CA . ASP B 1 435 ? -16.703 -38.375 -23 1 47.69 435 ASP B CA 1
ATOM 8072 C C . ASP B 1 435 ? -15.719 -38.875 -21.953 1 47.69 435 ASP B C 1
ATOM 8074 O O . ASP B 1 435 ? -15.25 -38.094 -21.109 1 47.69 435 ASP B O 1
ATOM 8078 N N . GLY B 1 436 ? -15.445 -40.156 -21.969 1 46.44 436 GLY B N 1
ATOM 8079 C CA . GLY B 1 436 ? -14.477 -40.75 -21.078 1 46.44 436 GLY B CA 1
ATOM 8080 C C . GLY B 1 436 ? -13.055 -40.25 -21.312 1 46.44 436 GLY B C 1
ATOM 8081 O O . GLY B 1 436 ? -12.297 -40.062 -20.359 1 46.44 436 GLY B O 1
ATOM 8082 N N . ASN B 1 437 ? -12.789 -39.938 -22.5 1 50 437 ASN B N 1
ATOM 8083 C CA . ASN B 1 437 ? -11.445 -39.531 -22.922 1 50 437 ASN B CA 1
ATOM 8084 C C . ASN B 1 437 ? -11.172 -38.062 -22.609 1 50 437 ASN B C 1
ATOM 8086 O O . ASN B 1 437 ? -10.031 -37.688 -22.344 1 50 437 ASN B O 1
ATOM 8090 N N . LYS B 1 438 ? -12.234 -37.281 -22.469 1 55.06 438 LYS B N 1
ATOM 8091 C CA . LYS B 1 438 ? -12.047 -35.875 -22.094 1 55.06 438 LYS B CA 1
ATOM 8092 C C . LYS B 1 438 ? -11.391 -35.781 -20.719 1 55.06 438 LYS B C 1
ATOM 8094 O O . LYS B 1 438 ? -10.484 -34.969 -20.531 1 55.06 438 LYS B O 1
ATOM 8099 N N . THR B 1 439 ? -11.859 -36.625 -19.891 1 58.19 439 THR B N 1
ATOM 8100 C CA . THR B 1 439 ? -11.258 -36.594 -18.547 1 58.19 439 THR B CA 1
ATOM 8101 C C . THR B 1 439 ? -9.797 -37.031 -18.625 1 58.19 439 THR B C 1
ATOM 8103 O O . THR B 1 439 ? -8.938 -36.438 -17.969 1 58.19 439 THR B O 1
ATOM 8106 N N . ARG B 1 440 ? -9.602 -38.062 -19.391 1 59.94 440 ARG B N 1
ATOM 8107 C CA . ARG B 1 440 ? -8.234 -38.562 -19.531 1 59.94 440 ARG B CA 1
ATOM 8108 C C . ARG B 1 440 ? -7.348 -37.469 -20.172 1 59.94 440 ARG B C 1
ATOM 8110 O O . ARG B 1 440 ? -6.215 -37.25 -19.734 1 59.94 440 ARG B O 1
ATOM 8117 N N . SER B 1 441 ? -7.922 -36.844 -21.125 1 59.66 441 SER B N 1
ATOM 8118 C CA . SER B 1 441 ? -7.168 -35.812 -21.812 1 59.66 441 SER B CA 1
ATOM 8119 C C . SER B 1 441 ? -6.82 -34.656 -20.859 1 59.66 441 SER B C 1
ATOM 8121 O O . SER B 1 441 ? -5.723 -34.094 -20.938 1 59.66 441 SER B O 1
ATOM 8123 N N . LYS B 1 442 ? -7.652 -34.406 -20 1 63.91 442 LYS B N 1
ATOM 8124 C CA . LYS B 1 442 ? -7.41 -33.344 -19.031 1 63.91 442 LYS B CA 1
ATOM 8125 C C . LYS B 1 442 ? -6.301 -33.719 -18.062 1 63.91 442 LYS B C 1
ATOM 8127 O O . LYS B 1 442 ? -5.453 -32.875 -17.719 1 63.91 442 LYS B O 1
ATOM 8132 N N . VAL B 1 443 ? -6.27 -34.938 -17.781 1 62.22 443 VAL B N 1
ATOM 8133 C CA . VAL B 1 443 ? -5.238 -35.438 -16.891 1 62.22 443 VAL B CA 1
ATOM 8134 C C . VAL B 1 443 ? -3.883 -35.438 -17.578 1 62.22 443 VAL B C 1
ATOM 8136 O O . VAL B 1 443 ? -2.883 -35 -17 1 62.22 443 VAL B O 1
ATOM 8139 N N . LEU B 1 444 ? -3.971 -35.875 -18.828 1 62.97 444 LEU B N 1
ATOM 8140 C CA . LEU B 1 444 ? -2.738 -35.875 -19.609 1 62.97 444 LEU B CA 1
ATOM 8141 C C . LEU B 1 444 ? -2.207 -34.469 -19.812 1 62.97 444 LEU B C 1
ATOM 8143 O O . LEU B 1 444 ? -0.995 -34.25 -19.766 1 62.97 444 LEU B O 1
ATOM 8147 N N . ALA B 1 445 ? -3.109 -33.594 -20.016 1 63.44 445 ALA B N 1
ATOM 8148 C CA . ALA B 1 445 ? -2.711 -32.219 -20.188 1 63.44 445 ALA B CA 1
ATOM 8149 C C . ALA B 1 445 ? -2.062 -31.672 -18.906 1 63.44 445 ALA B C 1
ATOM 8151 O O . ALA B 1 445 ? -1.017 -31.016 -18.969 1 63.44 445 ALA B O 1
ATOM 8152 N N . ALA B 1 446 ? -2.547 -32.062 -17.891 1 64.38 446 ALA B N 1
ATOM 8153 C CA . ALA B 1 446 ? -2.004 -31.641 -16.594 1 64.38 446 ALA B CA 1
ATOM 8154 C C . ALA B 1 446 ? -0.608 -32.219 -16.375 1 64.38 446 ALA B C 1
ATOM 8156 O O . ALA B 1 446 ? 0.282 -31.516 -15.867 1 64.38 446 ALA B O 1
ATOM 8157 N N . GLU B 1 447 ? -0.487 -33.375 -16.781 1 63.59 447 GLU B N 1
ATOM 8158 C CA . GLU B 1 447 ? 0.811 -34.031 -16.656 1 63.59 447 GLU B CA 1
ATOM 8159 C C . GLU B 1 447 ? 1.853 -33.375 -17.562 1 63.59 447 GLU B C 1
ATOM 8161 O O . GLU B 1 447 ? 2.998 -33.156 -17.156 1 63.59 447 GLU B O 1
ATOM 8166 N N . ALA B 1 448 ? 1.393 -33.062 -18.719 1 60.44 448 ALA B N 1
ATOM 8167 C CA . ALA B 1 448 ? 2.293 -32.438 -19.688 1 60.44 448 ALA B CA 1
ATOM 8168 C C . ALA B 1 448 ? 2.76 -31.078 -19.203 1 60.44 448 ALA B C 1
ATOM 8170 O O . ALA B 1 448 ? 3.891 -30.672 -19.469 1 60.44 448 ALA B O 1
ATOM 8171 N N . LEU B 1 449 ? 1.944 -30.5 -18.516 1 66.12 449 LEU B N 1
ATOM 8172 C CA . LEU B 1 449 ? 2.232 -29.156 -18.047 1 66.12 449 LEU B CA 1
ATOM 8173 C C . LEU B 1 449 ? 3.166 -29.172 -16.844 1 66.12 449 LEU B C 1
ATOM 8175 O O . LEU B 1 449 ? 3.695 -28.141 -16.438 1 66.12 449 LEU B O 1
ATOM 8179 N N . GLN B 1 450 ? 3.438 -30.359 -16.406 1 61.88 450 GLN B N 1
ATOM 8180 C CA . GLN B 1 450 ? 4.344 -30.516 -15.281 1 61.88 450 GLN B CA 1
ATOM 8181 C C . GLN B 1 450 ? 5.785 -30.688 -15.75 1 61.88 450 GLN B C 1
ATOM 8183 O O . GLN B 1 450 ? 6.676 -30.969 -14.938 1 61.88 450 GLN B O 1
ATOM 8188 N N . GLY B 1 451 ? 6.035 -30.547 -16.984 1 68.56 451 GLY B N 1
ATOM 8189 C CA . GLY B 1 451 ? 7.395 -30.625 -17.484 1 68.56 451 GLY B CA 1
ATOM 8190 C C . GLY B 1 451 ? 8.328 -29.625 -16.828 1 68.56 451 GLY B C 1
ATOM 8191 O O . GLY B 1 451 ? 7.883 -28.672 -16.188 1 68.56 451 GLY B O 1
ATOM 8192 N N . TRP B 1 452 ? 9.609 -29.984 -16.875 1 81.44 452 TRP B N 1
ATOM 8193 C CA . TRP B 1 452 ? 10.602 -29.172 -16.188 1 81.44 452 TRP B CA 1
ATOM 8194 C C . TRP B 1 452 ? 11.359 -28.281 -17.172 1 81.44 452 TRP B C 1
ATOM 8196 O O . TRP B 1 452 ? 12.539 -28.516 -17.453 1 81.44 452 TRP B O 1
ATOM 8206 N N . GLY B 1 453 ? 10.648 -27.219 -17.688 1 87.62 453 GLY B N 1
ATOM 8207 C CA . GLY B 1 453 ? 11.281 -26.141 -18.438 1 87.62 453 GLY B CA 1
ATOM 8208 C C . GLY B 1 453 ? 11.445 -26.438 -19.906 1 87.62 453 GLY B C 1
ATOM 8209 O O . GLY B 1 453 ? 12.289 -25.844 -20.578 1 87.62 453 GLY B O 1
ATOM 8210 N N . THR B 1 454 ? 10.727 -27.453 -20.438 1 89.06 454 THR B N 1
ATOM 8211 C CA . THR B 1 454 ? 10.906 -27.844 -21.828 1 89.06 454 THR B CA 1
ATOM 8212 C C . THR B 1 454 ? 9.758 -27.328 -22.688 1 89.06 454 THR B C 1
ATOM 8214 O O . THR B 1 454 ? 9.734 -27.562 -23.906 1 89.06 454 THR B O 1
ATOM 8217 N N . GLY B 1 455 ? 8.812 -26.641 -22.062 1 88.5 455 GLY B N 1
ATOM 8218 C CA . GLY B 1 455 ? 7.742 -26.031 -22.844 1 88.5 455 GLY B CA 1
ATOM 8219 C C . GLY B 1 455 ? 8.234 -24.969 -23.812 1 88.5 455 GLY B C 1
ATOM 8220 O O . GLY B 1 455 ? 9.352 -24.484 -23.688 1 88.5 455 GLY B O 1
ATOM 8221 N N . PRO B 1 456 ? 7.418 -24.641 -24.797 1 92.31 456 PRO B N 1
ATOM 8222 C CA . PRO B 1 456 ? 7.848 -23.672 -25.812 1 92.31 456 PRO B CA 1
ATOM 8223 C C . PRO B 1 456 ? 8.125 -22.281 -25.219 1 92.31 456 PRO B C 1
ATOM 8225 O O . PRO B 1 456 ? 7.406 -21.828 -24.328 1 92.31 456 PRO B O 1
ATOM 8228 N N . ILE B 1 457 ? 9.18 -21.688 -25.672 1 93.25 457 ILE B N 1
ATOM 8229 C CA . ILE B 1 457 ? 9.492 -20.281 -25.406 1 93.25 457 ILE B CA 1
ATOM 8230 C C . ILE B 1 457 ? 9 -19.406 -26.562 1 93.25 457 ILE B C 1
ATOM 8232 O O . ILE B 1 457 ? 9.422 -19.578 -27.703 1 93.25 457 ILE B O 1
ATOM 8236 N N . VAL B 1 458 ? 8.047 -18.547 -26.281 1 89.12 458 VAL B N 1
ATOM 8237 C CA . VAL B 1 458 ? 7.52 -17.641 -27.312 1 89.12 458 VAL B CA 1
ATOM 8238 C C . VAL B 1 458 ? 8.375 -16.375 -27.375 1 89.12 458 VAL B C 1
ATOM 8240 O O . VAL B 1 458 ? 8.43 -15.609 -26.422 1 89.12 458 VAL B O 1
ATOM 8243 N N . ASP B 1 459 ? 9.047 -16.234 -28.438 1 81.62 459 ASP B N 1
ATOM 8244 C CA . ASP B 1 459 ? 9.867 -15.047 -28.672 1 81.62 459 ASP B CA 1
ATOM 8245 C C . ASP B 1 459 ? 9.008 -13.859 -29.094 1 81.62 459 ASP B C 1
ATOM 8247 O O . ASP B 1 459 ? 8.469 -13.852 -30.203 1 81.62 459 ASP B O 1
ATOM 8251 N N . SER B 1 460 ? 8.828 -12.867 -28.281 1 73.31 460 SER B N 1
ATOM 8252 C CA . SER B 1 460 ? 7.969 -11.719 -28.578 1 73.31 460 SER B CA 1
ATOM 8253 C C . SER B 1 460 ? 8.734 -10.633 -29.328 1 73.31 460 SER B C 1
ATOM 8255 O O . SER B 1 460 ? 8.344 -9.469 -29.312 1 73.31 460 SER B O 1
ATOM 8257 N N . PHE B 1 461 ? 9.828 -11.031 -29.875 1 72.69 461 PHE B N 1
ATOM 8258 C CA . PHE B 1 461 ? 10.578 -10.109 -30.734 1 72.69 461 PHE B CA 1
ATOM 8259 C C . PHE B 1 461 ? 9.867 -9.898 -32.062 1 72.69 461 PHE B C 1
ATOM 8261 O O . PHE B 1 461 ? 10.32 -10.383 -33.094 1 72.69 461 PHE B O 1
ATOM 8268 N N . GLU B 1 462 ? 8.695 -9.375 -32.031 1 67.88 462 GLU B N 1
ATOM 8269 C CA . GLU B 1 462 ? 7.836 -9.148 -33.188 1 67.88 462 GLU B CA 1
ATOM 8270 C C . GLU B 1 462 ? 7.375 -7.695 -33.25 1 67.88 462 GLU B C 1
ATOM 8272 O O . GLU B 1 462 ? 7.457 -6.965 -32.25 1 67.88 462 GLU B O 1
ATOM 8277 N N . GLY B 1 463 ? 7.031 -7.312 -34.406 1 62.47 463 GLY B N 1
ATOM 8278 C CA . GLY B 1 463 ? 6.457 -5.992 -34.625 1 62.47 463 GLY B CA 1
ATOM 8279 C C . GLY B 1 463 ? 7.371 -4.867 -34.188 1 62.47 463 GLY B C 1
ATOM 8280 O O . GLY B 1 463 ? 8.531 -4.801 -34.594 1 62.47 463 GLY B O 1
ATOM 8281 N N . ASN B 1 464 ? 6.863 -4.082 -33.219 1 55.5 464 ASN B N 1
ATOM 8282 C CA . ASN B 1 464 ? 7.562 -2.889 -32.75 1 55.5 464 ASN B CA 1
ATOM 8283 C C . ASN B 1 464 ? 8.82 -3.246 -31.969 1 55.5 464 ASN B C 1
ATOM 8285 O O . ASN B 1 464 ? 9.766 -2.457 -31.906 1 55.5 464 ASN B O 1
ATOM 8289 N N . MET B 1 465 ? 8.859 -4.379 -31.5 1 67.75 465 MET B N 1
ATOM 8290 C CA . MET B 1 465 ? 10.039 -4.797 -30.75 1 67.75 465 MET B CA 1
ATOM 8291 C C . MET B 1 465 ? 11.227 -5.035 -31.672 1 67.75 465 MET B C 1
ATOM 8293 O O . MET B 1 465 ? 12.375 -4.852 -31.266 1 67.75 465 MET B O 1
ATOM 8297 N N . LYS B 1 466 ? 10.961 -5.426 -32.906 1 71.56 466 LYS B N 1
ATOM 8298 C CA . LYS B 1 466 ? 12.047 -5.613 -33.844 1 71.56 466 LYS B CA 1
ATOM 8299 C C . LYS B 1 466 ? 12.727 -4.289 -34.156 1 71.56 466 LYS B C 1
ATOM 8301 O O . LYS B 1 466 ? 13.945 -4.242 -34.344 1 71.56 466 LYS B O 1
ATOM 8306 N N . LYS B 1 467 ? 11.898 -3.258 -34.125 1 68.44 467 LYS B N 1
ATOM 8307 C CA . LYS B 1 467 ? 12.438 -1.93 -34.406 1 68.44 467 LYS B CA 1
ATOM 8308 C C . LYS B 1 467 ? 13.352 -1.456 -33.25 1 68.44 467 LYS B C 1
ATOM 8310 O O . LYS B 1 467 ? 14.297 -0.701 -33.5 1 68.44 467 LYS B O 1
ATOM 8315 N N . ALA B 1 468 ? 13.102 -1.975 -32.062 1 74.69 468 ALA B N 1
ATOM 8316 C CA . ALA B 1 468 ? 13.898 -1.559 -30.906 1 74.69 468 ALA B CA 1
ATOM 8317 C C . ALA B 1 468 ? 15.25 -2.264 -30.891 1 74.69 468 ALA B C 1
ATOM 8319 O O . ALA B 1 468 ? 16.172 -1.825 -30.203 1 74.69 468 ALA B O 1
ATOM 8320 N N . GLY B 1 469 ? 15.359 -3.305 -31.672 1 80.88 469 GLY B N 1
ATOM 8321 C CA . GLY B 1 469 ? 16.641 -3.971 -31.828 1 80.88 469 GLY B CA 1
ATOM 8322 C C . GLY B 1 469 ? 16.797 -5.188 -30.938 1 80.88 469 GLY B C 1
ATOM 8323 O O . GLY B 1 469 ? 15.961 -5.434 -30.062 1 80.88 469 GLY B O 1
ATOM 8324 N N . SER B 1 470 ? 17.766 -5.996 -31.266 1 88.12 470 SER B N 1
ATOM 8325 C CA . SER B 1 470 ? 18.094 -7.223 -30.547 1 88.12 470 SER B CA 1
ATOM 8326 C C . SER B 1 470 ? 19.453 -7.129 -29.875 1 88.12 470 SER B C 1
ATOM 8328 O O . SER B 1 470 ? 20.391 -6.582 -30.453 1 88.12 470 SER B O 1
ATOM 8330 N N . LYS B 1 471 ? 19.469 -7.48 -28.578 1 88.62 471 LYS B N 1
ATOM 8331 C CA . LYS B 1 471 ? 20.703 -7.59 -27.797 1 88.62 471 LYS B CA 1
ATOM 8332 C C . LYS B 1 471 ? 20.688 -8.836 -26.922 1 88.62 471 LYS B C 1
ATOM 8334 O O . LYS B 1 471 ? 20.078 -8.844 -25.859 1 88.62 471 LYS B O 1
ATOM 8339 N N . TYR B 1 472 ? 21.5 -9.797 -27.406 1 92.12 472 TYR B N 1
ATOM 8340 C CA . TYR B 1 472 ? 21.562 -11.023 -26.625 1 92.12 472 TYR B CA 1
ATOM 8341 C C . TYR B 1 472 ? 22.328 -10.805 -25.328 1 92.12 472 TYR B C 1
ATOM 8343 O O . TYR B 1 472 ? 23.312 -10.062 -25.297 1 92.12 472 TYR B O 1
ATOM 8351 N N . ARG B 1 473 ? 21.875 -11.453 -24.359 1 92.5 473 ARG B N 1
ATOM 8352 C CA . ARG B 1 473 ? 22.562 -11.391 -23.062 1 92.5 473 ARG B CA 1
ATOM 8353 C C . ARG B 1 473 ? 23.859 -12.18 -23.109 1 92.5 473 ARG B C 1
ATOM 8355 O O . ARG B 1 473 ? 24.031 -13.086 -23.938 1 92.5 473 ARG B O 1
ATOM 8362 N N . THR B 1 474 ? 24.781 -11.68 -22.281 1 92 474 THR B N 1
ATOM 8363 C CA . THR B 1 474 ? 26.141 -12.242 -22.344 1 92 474 THR B CA 1
ATOM 8364 C C . THR B 1 474 ? 26.594 -12.672 -20.953 1 92 474 THR B C 1
ATOM 8366 O O . THR B 1 474 ? 27.375 -11.969 -20.312 1 92 474 THR B O 1
ATOM 8369 N N . PRO B 1 475 ? 26.219 -13.938 -20.5 1 94 475 PRO B N 1
ATOM 8370 C CA . PRO B 1 475 ? 26.656 -14.414 -19.188 1 94 475 PRO B CA 1
ATOM 8371 C C . PRO B 1 475 ? 28.156 -14.266 -18.969 1 94 475 PRO B C 1
ATOM 8373 O O . PRO B 1 475 ? 28.953 -14.688 -19.812 1 94 475 PRO B O 1
ATOM 8376 N N . GLY B 1 476 ? 28.5 -13.664 -17.875 1 90.56 476 GLY B N 1
ATOM 8377 C CA . GLY B 1 476 ? 29.891 -13.5 -17.484 1 90.56 476 GLY B CA 1
ATOM 8378 C C . GLY B 1 476 ? 30.562 -12.305 -18.141 1 90.56 476 GLY B C 1
ATOM 8379 O O . GLY B 1 476 ? 31.656 -11.906 -17.75 1 90.56 476 GLY B O 1
ATOM 8380 N N . GLU B 1 477 ? 29.938 -11.727 -19.047 1 85.25 477 GLU B N 1
ATOM 8381 C CA . GLU B 1 477 ? 30.547 -10.633 -19.797 1 85.25 477 GLU B CA 1
ATOM 8382 C C . GLU B 1 477 ? 29.656 -9.398 -19.781 1 85.25 477 GLU B C 1
ATOM 8384 O O . GLU B 1 477 ? 29.844 -8.477 -20.594 1 85.25 477 GLU B O 1
ATOM 8389 N N . TYR B 1 478 ? 28.719 -9.57 -18.891 1 74.75 478 TYR B N 1
ATOM 8390 C CA . TYR B 1 478 ? 27.766 -8.461 -18.859 1 74.75 478 TYR B CA 1
ATOM 8391 C C . TYR B 1 478 ? 28.406 -7.207 -18.281 1 74.75 478 TYR B C 1
ATOM 8393 O O . TYR B 1 478 ? 28.953 -7.242 -17.188 1 74.75 478 TYR B O 1
ATOM 8401 N N . ARG B 1 479 ? 28.828 -6.25 -19.062 1 63.06 479 ARG B N 1
ATOM 8402 C CA . ARG B 1 479 ? 29.453 -5.012 -18.609 1 63.06 479 ARG B CA 1
ATOM 8403 C C . ARG B 1 479 ? 28.516 -3.826 -18.781 1 63.06 479 ARG B C 1
ATOM 8405 O O . ARG B 1 479 ? 27.75 -3.77 -19.75 1 63.06 479 ARG B O 1
ATOM 8412 N N . ASP B 1 480 ? 28.125 -3.266 -17.656 1 56.5 480 ASP B N 1
ATOM 8413 C CA . ASP B 1 480 ? 27.328 -2.049 -17.781 1 56.5 480 ASP B CA 1
ATOM 8414 C C . ASP B 1 480 ? 27.984 -1.048 -18.719 1 56.5 480 ASP B C 1
ATOM 8416 O O . ASP B 1 480 ? 29.219 -0.958 -18.781 1 56.5 480 ASP B O 1
ATOM 8420 N N . GLU B 1 481 ? 27.25 -0.667 -19.75 1 51.38 481 GLU B N 1
ATOM 8421 C CA . GLU B 1 481 ? 27.812 0.325 -20.656 1 51.38 481 GLU B CA 1
ATOM 8422 C C . GLU B 1 481 ? 28.422 1.49 -19.891 1 51.38 481 GLU B C 1
ATOM 8424 O O . GLU B 1 481 ? 29.438 2.057 -20.312 1 51.38 481 GLU B O 1
ATOM 8429 N N . ASN B 1 482 ? 27.844 1.907 -18.844 1 47 482 ASN B N 1
ATOM 8430 C CA . ASN B 1 482 ? 28.344 2.998 -18 1 47 482 ASN B CA 1
ATOM 8431 C C . ASN B 1 482 ? 28.469 2.578 -16.547 1 47 482 ASN B C 1
ATOM 8433 O O . ASN B 1 482 ? 27.641 2.959 -15.711 1 47 482 ASN B O 1
ATOM 8437 N N . PRO B 1 483 ? 29.5 1.68 -16.344 1 51.84 483 PRO B N 1
ATOM 8438 C CA . PRO B 1 483 ? 29.594 1.277 -14.938 1 51.84 483 PRO B CA 1
ATOM 8439 C C . PRO B 1 483 ? 29.906 2.449 -14.008 1 51.84 483 PRO B C 1
ATOM 8441 O O . PRO B 1 483 ? 30.688 3.332 -14.359 1 51.84 483 PRO B O 1
ATOM 8444 N N . PRO B 1 484 ? 28.953 2.689 -13.133 1 48.94 484 PRO B N 1
ATOM 8445 C CA . PRO B 1 484 ? 29.406 3.723 -12.195 1 48.94 484 PRO B CA 1
ATOM 8446 C C . PRO B 1 484 ? 30.859 3.529 -11.781 1 48.94 484 PRO B C 1
ATOM 8448 O O . PRO B 1 484 ? 31.391 2.416 -11.859 1 48.94 484 PRO B O 1
ATOM 8451 N N . GLN B 1 485 ? 31.547 4.574 -11.586 1 44.62 485 GLN B N 1
ATOM 8452 C CA . GLN B 1 485 ? 32.906 4.559 -11.094 1 44.62 485 GLN B CA 1
ATOM 8453 C C . GLN B 1 485 ? 33.062 3.57 -9.938 1 44.62 485 GLN B C 1
ATOM 8455 O O . GLN B 1 485 ? 32.312 3.621 -8.961 1 44.62 485 GLN B O 1
ATOM 8460 N N . GLY B 1 486 ? 33.844 2.48 -10.133 1 46.34 486 GLY B N 1
ATOM 8461 C CA . GLY B 1 486 ? 34.188 1.527 -9.086 1 46.34 486 GLY B CA 1
ATOM 8462 C C . GLY B 1 486 ? 33.406 0.232 -9.188 1 46.34 486 GLY B C 1
ATOM 8463 O O . GLY B 1 486 ? 33.656 -0.708 -8.43 1 46.34 486 GLY B O 1
ATOM 8464 N N . ALA B 1 487 ? 32.312 0.254 -9.969 1 50.78 487 ALA B N 1
ATOM 8465 C CA . ALA B 1 487 ? 31.453 -0.919 -10.031 1 50.78 487 ALA B CA 1
ATOM 8466 C C . ALA B 1 487 ? 32.031 -1.987 -10.945 1 50.78 487 ALA B C 1
ATOM 8468 O O . ALA B 1 487 ? 31.469 -2.297 -11.992 1 50.78 487 ALA B O 1
ATOM 8469 N N . ILE B 1 488 ? 33.219 -2.283 -10.812 1 56.03 488 ILE B N 1
ATOM 8470 C CA . ILE B 1 488 ? 33.875 -3.334 -11.594 1 56.03 488 ILE B CA 1
ATOM 8471 C C . ILE B 1 488 ? 33.844 -4.648 -10.812 1 56.03 488 ILE B C 1
ATOM 8473 O O . ILE B 1 488 ? 34.562 -5.594 -11.156 1 56.03 488 ILE B O 1
ATOM 8477 N N . GLY B 1 489 ? 32.844 -4.773 -9.914 1 67.56 489 GLY B N 1
ATOM 8478 C CA . GLY B 1 489 ? 33.031 -5.941 -9.062 1 67.56 489 GLY B CA 1
ATOM 8479 C C . GLY B 1 489 ? 32.406 -7.199 -9.641 1 67.56 489 GLY B C 1
ATOM 8480 O O . GLY B 1 489 ? 31.953 -7.199 -10.781 1 67.56 489 GLY B O 1
ATOM 8481 N N . LYS B 1 490 ? 32.656 -8.281 -8.945 1 81.19 490 LYS B N 1
ATOM 8482 C CA . LYS B 1 490 ? 32.188 -9.617 -9.289 1 81.19 490 LYS B CA 1
ATOM 8483 C C . LYS B 1 490 ? 30.672 -9.656 -9.367 1 81.19 490 LYS B C 1
ATOM 8485 O O . LYS B 1 490 ? 29.984 -9.016 -8.562 1 81.19 490 LYS B O 1
ATOM 8490 N N . THR B 1 491 ? 30.125 -10.281 -10.422 1 87.69 491 THR B N 1
ATOM 8491 C CA . THR B 1 491 ? 28.688 -10.383 -10.609 1 87.69 491 THR B CA 1
ATOM 8492 C C . THR B 1 491 ? 28.141 -11.672 -9.992 1 87.69 491 THR B C 1
ATOM 8494 O O . THR B 1 491 ? 26.938 -11.828 -9.828 1 87.69 491 THR B O 1
ATOM 8497 N N . GLU B 1 492 ? 28.984 -12.617 -9.648 1 91.62 492 GLU B N 1
ATOM 8498 C CA . GLU B 1 492 ? 28.609 -13.859 -8.984 1 91.62 492 GLU B CA 1
ATOM 8499 C C . GLU B 1 492 ? 27.5 -14.578 -9.75 1 91.62 492 GLU B C 1
ATOM 8501 O O . GLU B 1 492 ? 26.469 -14.945 -9.164 1 91.62 492 GLU B O 1
ATOM 8506 N N . GLU B 1 493 ? 27.672 -14.797 -11 1 95.12 493 GLU B N 1
ATOM 8507 C CA . GLU B 1 493 ? 26.672 -15.414 -11.859 1 95.12 493 GLU B CA 1
ATOM 8508 C C . GLU B 1 493 ? 26.734 -16.938 -11.789 1 95.12 493 GLU B C 1
ATOM 8510 O O . GLU B 1 493 ? 27.812 -17.5 -11.594 1 95.12 493 GLU B O 1
ATOM 8515 N N . GLU B 1 494 ? 25.625 -17.562 -11.914 1 96.5 494 GLU B N 1
ATOM 8516 C CA . GLU B 1 494 ? 25.484 -19.016 -12.078 1 96.5 494 GLU B CA 1
ATOM 8517 C C . GLU B 1 494 ? 24.516 -19.359 -13.195 1 96.5 494 GLU B C 1
ATOM 8519 O O . GLU B 1 494 ? 23.734 -18.5 -13.641 1 96.5 494 GLU B O 1
ATOM 8524 N N . ILE B 1 495 ? 24.609 -20.547 -13.719 1 96.56 495 ILE B N 1
ATOM 8525 C CA . ILE B 1 495 ? 23.656 -21.078 -14.688 1 96.56 495 ILE B CA 1
ATOM 8526 C C . ILE B 1 495 ? 22.828 -22.188 -14.055 1 96.56 495 ILE B C 1
ATOM 8528 O O . ILE B 1 495 ? 23.391 -23.141 -13.492 1 96.56 495 ILE B O 1
ATOM 8532 N N . HIS B 1 496 ? 21.594 -22.078 -14.07 1 96 496 HIS B N 1
ATOM 8533 C CA . HIS B 1 496 ? 20.734 -23.094 -13.477 1 96 496 HIS B CA 1
ATOM 8534 C C . HIS B 1 496 ? 20.797 -24.406 -14.25 1 96 496 HIS B C 1
ATOM 8536 O O . HIS B 1 496 ? 20.828 -24.391 -15.484 1 96 496 HIS B O 1
ATOM 8542 N N . PRO B 1 497 ? 20.641 -25.531 -13.625 1 92.06 497 PRO B N 1
ATOM 8543 C CA . PRO B 1 497 ? 20.734 -26.828 -14.297 1 92.06 497 PRO B CA 1
ATOM 8544 C C . PRO B 1 497 ? 19.609 -27.062 -15.297 1 92.06 497 PRO B C 1
ATOM 8546 O O . PRO B 1 497 ? 19.734 -27.906 -16.188 1 92.06 497 PRO B O 1
ATOM 8549 N N . THR B 1 498 ? 18.531 -26.344 -15.156 1 93.06 498 THR B N 1
ATOM 8550 C CA . THR B 1 498 ? 17.422 -26.5 -16.094 1 93.06 498 THR B CA 1
ATOM 8551 C C . THR B 1 498 ? 17.859 -26.125 -17.5 1 93.06 498 THR B C 1
ATOM 8553 O O . THR B 1 498 ? 17.297 -26.641 -18.484 1 93.06 498 THR B O 1
ATOM 8556 N N . VAL B 1 499 ? 18.891 -25.297 -17.656 1 95.62 499 VAL B N 1
ATOM 8557 C CA . VAL B 1 499 ? 19.422 -24.938 -18.969 1 95.62 499 VAL B CA 1
ATOM 8558 C C . VAL B 1 499 ? 19.984 -26.172 -19.656 1 95.62 499 VAL B C 1
ATOM 8560 O O . VAL B 1 499 ? 19.641 -26.484 -20.797 1 95.62 499 VAL B O 1
ATOM 8563 N N . TRP B 1 500 ? 20.797 -26.844 -18.938 1 93.44 500 TRP B N 1
ATOM 8564 C CA . TRP B 1 500 ? 21.391 -28.062 -19.484 1 93.44 500 TRP B CA 1
ATOM 8565 C C . TRP B 1 500 ? 20.328 -29.125 -19.734 1 93.44 500 TRP B C 1
ATOM 8567 O O . TRP B 1 500 ? 20.359 -29.797 -20.75 1 93.44 500 TRP B O 1
ATOM 8577 N N . TYR B 1 501 ? 19.453 -29.266 -18.781 1 91 501 TYR B N 1
ATOM 8578 C CA . TYR B 1 501 ? 18.359 -30.219 -18.953 1 91 501 TYR B CA 1
ATOM 8579 C C . TYR B 1 501 ? 17.594 -29.953 -20.234 1 91 501 TYR B C 1
ATOM 8581 O O . TYR B 1 501 ? 17.312 -30.875 -21 1 91 501 TYR B O 1
ATOM 8589 N N . ARG B 1 502 ? 17.219 -28.75 -20.453 1 93.5 502 ARG B N 1
ATOM 8590 C CA . ARG B 1 502 ? 16.469 -28.359 -21.641 1 93.5 502 ARG B CA 1
ATOM 8591 C C . ARG B 1 502 ? 17.281 -28.625 -22.906 1 93.5 502 ARG B C 1
ATOM 8593 O O . ARG B 1 502 ? 16.75 -29.141 -23.891 1 93.5 502 ARG B O 1
ATOM 8600 N N . MET B 1 503 ? 18.562 -28.344 -22.953 1 94.31 503 MET B N 1
ATOM 8601 C CA . MET B 1 503 ? 19.453 -28.594 -24.094 1 94.31 503 MET B CA 1
ATOM 8602 C C . MET B 1 503 ? 19.5 -30.078 -24.422 1 94.31 503 MET B C 1
ATOM 8604 O O . MET B 1 503 ? 19.453 -30.469 -25.578 1 94.31 503 MET B O 1
ATOM 8608 N N . GLN B 1 504 ? 19.5 -30.891 -23.375 1 90.62 504 GLN B N 1
ATOM 8609 C CA . GLN B 1 504 ? 19.578 -32.344 -23.562 1 90.62 504 GLN B CA 1
ATOM 8610 C C . GLN B 1 504 ? 18.25 -32.875 -24.109 1 90.62 504 GLN B C 1
ATOM 8612 O O . GLN B 1 504 ? 18.25 -33.719 -25.016 1 90.62 504 GLN B O 1
ATOM 8617 N N . GLN B 1 505 ? 17.188 -32.469 -23.547 1 88 505 GLN B N 1
ATOM 8618 C CA . GLN B 1 505 ? 15.875 -33 -23.891 1 88 505 GLN B CA 1
ATOM 8619 C C . GLN B 1 505 ? 15.461 -32.531 -25.297 1 88 505 GLN B C 1
ATOM 8621 O O . GLN B 1 505 ? 14.828 -33.281 -26.031 1 88 505 GLN B O 1
ATOM 8626 N N . LEU B 1 506 ? 15.852 -31.312 -25.625 1 91.38 506 LEU B N 1
ATOM 8627 C CA . LEU B 1 506 ? 15.352 -30.75 -26.875 1 91.38 506 LEU B CA 1
ATOM 8628 C C . LEU B 1 506 ? 16.406 -30.828 -27.969 1 91.38 506 LEU B C 1
ATOM 8630 O O . LEU B 1 506 ? 16.094 -30.688 -29.156 1 91.38 506 LEU B O 1
ATOM 8634 N N . GLY B 1 507 ? 17.609 -31.031 -27.641 1 92 507 GLY B N 1
ATOM 8635 C CA . GLY B 1 507 ? 18.688 -31.172 -28.609 1 92 507 GLY B CA 1
ATOM 8636 C C . GLY B 1 507 ? 18.859 -29.969 -29.516 1 92 507 GLY B C 1
ATOM 8637 O O . GLY B 1 507 ? 18.984 -28.844 -29.016 1 92 507 GLY B O 1
ATOM 8638 N N . ASN B 1 508 ? 18.703 -30.188 -30.781 1 91.19 508 ASN B N 1
ATOM 8639 C CA . ASN B 1 508 ? 18.938 -29.141 -31.766 1 91.19 508 ASN B CA 1
ATOM 8640 C C . ASN B 1 508 ? 17.844 -28.078 -31.75 1 91.19 508 ASN B C 1
ATOM 8642 O O . ASN B 1 508 ? 18.031 -26.969 -32.25 1 91.19 508 ASN B O 1
ATOM 8646 N N . GLU B 1 509 ? 16.797 -28.375 -31.141 1 92.19 509 GLU B N 1
ATOM 8647 C CA . GLU B 1 509 ? 15.672 -27.422 -31.094 1 92.19 509 GLU B CA 1
ATOM 8648 C C . GLU B 1 509 ? 15.938 -26.312 -30.094 1 92.19 509 GLU B C 1
ATOM 8650 O O . GLU B 1 509 ? 15.25 -25.281 -30.109 1 92.19 509 GLU B O 1
ATOM 8655 N N . TYR B 1 510 ? 16.922 -26.547 -29.266 1 95.31 510 TYR B N 1
ATOM 8656 C CA . TYR B 1 510 ? 17.25 -25.516 -28.281 1 95.31 510 TYR B CA 1
ATOM 8657 C C . TYR B 1 510 ? 18.75 -25.422 -28.078 1 95.31 510 TYR B C 1
ATOM 8659 O O . TYR B 1 510 ? 19.344 -26.203 -27.344 1 95.31 510 TYR B O 1
ATOM 8667 N N . GLN B 1 511 ? 19.359 -24.484 -28.688 1 95.12 511 GLN B N 1
ATOM 8668 C CA . GLN B 1 511 ? 20.75 -24.062 -28.547 1 95.12 511 GLN B CA 1
ATOM 8669 C C . GLN B 1 511 ? 20.844 -22.578 -28.25 1 95.12 511 GLN B C 1
ATOM 8671 O O . GLN B 1 511 ? 20.906 -21.75 -29.172 1 95.12 511 GLN B O 1
ATOM 8676 N N . PRO B 1 512 ? 20.875 -22.234 -26.984 1 96.19 512 PRO B N 1
ATOM 8677 C CA . PRO B 1 512 ? 20.812 -20.812 -26.641 1 96.19 512 PRO B CA 1
ATOM 8678 C C . PRO B 1 512 ? 22 -20.031 -27.172 1 96.19 512 PRO B C 1
ATOM 8680 O O . PRO B 1 512 ? 23.156 -20.391 -26.922 1 96.19 512 PRO B O 1
ATOM 8683 N N . VAL B 1 513 ? 21.734 -18.906 -27.797 1 95.5 513 VAL B N 1
ATOM 8684 C CA . VAL B 1 513 ? 22.75 -18.062 -28.422 1 95.5 513 VAL B CA 1
ATOM 8685 C C . VAL B 1 513 ? 23.719 -17.547 -27.344 1 95.5 513 VAL B C 1
ATOM 8687 O O . VAL B 1 513 ? 24.938 -17.531 -27.562 1 95.5 513 VAL B O 1
ATOM 8690 N N . PRO B 1 514 ? 23.266 -17.172 -26.172 1 96.31 514 PRO B N 1
ATOM 8691 C CA . PRO B 1 514 ? 24.172 -16.625 -25.156 1 96.31 514 PRO B CA 1
ATOM 8692 C C . PRO B 1 514 ? 25.203 -17.641 -24.672 1 96.31 514 PRO B C 1
ATOM 8694 O O . PRO B 1 514 ? 26.203 -17.266 -24.062 1 96.31 514 PRO B O 1
ATOM 8697 N N . LEU B 1 515 ? 25 -18.906 -24.938 1 96.94 515 LEU B N 1
ATOM 8698 C CA . LEU B 1 515 ? 25.938 -19.922 -24.453 1 96.94 515 LEU B CA 1
ATOM 8699 C C . LEU B 1 515 ? 26.797 -20.469 -25.594 1 96.94 515 LEU B C 1
ATOM 8701 O O . LEU B 1 515 ? 27.516 -21.453 -25.406 1 96.94 515 LEU B O 1
ATOM 8705 N N . LYS B 1 516 ? 26.625 -19.797 -26.766 1 95.75 516 LYS B N 1
ATOM 8706 C CA . LYS B 1 516 ? 27.531 -20.172 -27.844 1 95.75 516 LYS B CA 1
ATOM 8707 C C . LYS B 1 516 ? 28.984 -20.078 -27.422 1 95.75 516 LYS B C 1
ATOM 8709 O O . LYS B 1 516 ? 29.406 -19.062 -26.859 1 95.75 516 LYS B O 1
ATOM 8714 N N . GLY B 1 517 ? 29.703 -21.062 -27.641 1 94.75 517 GLY B N 1
ATOM 8715 C CA . GLY B 1 517 ? 31.109 -21.094 -27.297 1 94.75 517 GLY B CA 1
ATOM 8716 C C . GLY B 1 517 ? 31.391 -21.656 -25.906 1 94.75 517 GLY B C 1
ATOM 8717 O O . GLY B 1 517 ? 32.531 -21.938 -25.562 1 94.75 517 GLY B O 1
ATOM 8718 N N . PHE B 1 518 ? 30.375 -21.797 -25.125 1 96.75 518 PHE B N 1
ATOM 8719 C CA . PHE B 1 518 ? 30.547 -22.359 -23.797 1 96.75 518 PHE B CA 1
ATOM 8720 C C . PHE B 1 518 ? 30.562 -23.891 -23.859 1 96.75 518 PHE B C 1
ATOM 8722 O O . PHE B 1 518 ? 29.812 -24.484 -24.641 1 96.75 518 PHE B O 1
ATOM 8729 N N . LYS B 1 519 ? 31.344 -24.5 -23.016 1 95.81 519 LYS B N 1
ATOM 8730 C CA . LYS B 1 519 ? 31.328 -25.938 -22.766 1 95.81 519 LYS B CA 1
ATOM 8731 C C . LYS B 1 519 ? 31.016 -26.25 -21.297 1 95.81 519 LYS B C 1
ATOM 8733 O O . LYS B 1 519 ? 31.547 -25.594 -20.406 1 95.81 519 LYS B O 1
ATOM 8738 N N . ARG B 1 520 ? 30.031 -27.094 -21.109 1 94.69 520 ARG B N 1
ATOM 8739 C CA . ARG B 1 520 ? 29.719 -27.531 -19.75 1 94.69 520 ARG B CA 1
ATOM 8740 C C . ARG B 1 520 ? 30.75 -28.547 -19.25 1 94.69 520 ARG B C 1
ATOM 8742 O O . ARG B 1 520 ? 30.922 -29.609 -19.859 1 94.69 520 ARG B O 1
ATOM 8749 N N . GLU B 1 521 ? 31.484 -28.234 -18.156 1 93.06 521 GLU B N 1
ATOM 8750 C CA . GLU B 1 521 ? 32.562 -29.094 -17.656 1 93.06 521 GLU B CA 1
ATOM 8751 C C . GLU B 1 521 ? 32.312 -29.516 -16.219 1 93.06 521 GLU B C 1
ATOM 8753 O O . GLU B 1 521 ? 31.766 -28.75 -15.422 1 93.06 521 GLU B O 1
ATOM 8758 N N . LYS B 1 522 ? 32.719 -30.734 -15.984 1 89.06 522 LYS B N 1
ATOM 8759 C CA . LYS B 1 522 ? 32.656 -31.281 -14.633 1 89.06 522 LYS B CA 1
ATOM 8760 C C . LYS B 1 522 ? 33.906 -30.922 -13.836 1 89.06 522 LYS B C 1
ATOM 8762 O O . LYS B 1 522 ? 35.031 -30.984 -14.359 1 89.06 522 LYS B O 1
ATOM 8767 N N . ASN B 1 523 ? 33.656 -30.359 -12.711 1 84 523 ASN B N 1
ATOM 8768 C CA . ASN B 1 523 ? 34.75 -30.031 -11.812 1 84 523 ASN B CA 1
ATOM 8769 C C . ASN B 1 523 ? 34.688 -30.812 -10.508 1 84 523 ASN B C 1
ATOM 8771 O O . ASN B 1 523 ? 33.625 -30.844 -9.852 1 84 523 ASN B O 1
ATOM 8775 N N . LYS B 1 524 ? 35.719 -31.609 -10.156 1 78.88 524 LYS B N 1
ATOM 8776 C CA . LYS B 1 524 ? 35.812 -32.375 -8.922 1 78.88 524 LYS B CA 1
ATOM 8777 C C . LYS B 1 524 ? 36.688 -31.672 -7.895 1 78.88 524 LYS B C 1
ATOM 8779 O O . LYS B 1 524 ? 37.812 -31.297 -8.195 1 78.88 524 LYS B O 1
ATOM 8784 N N . SER B 1 525 ? 36 -31.219 -6.941 1 72.38 525 SER B N 1
ATOM 8785 C CA . SER B 1 525 ? 36.75 -30.609 -5.844 1 72.38 525 SER B CA 1
ATOM 8786 C C . SER B 1 525 ? 36.562 -31.391 -4.547 1 72.38 525 SER B C 1
ATOM 8788 O O . SER B 1 525 ? 35.844 -32.406 -4.523 1 72.38 525 SER B O 1
ATOM 8790 N N . ALA B 1 526 ? 37.344 -31 -3.438 1 67.81 526 ALA B N 1
ATOM 8791 C CA . ALA B 1 526 ? 37.188 -31.609 -2.117 1 67.81 526 ALA B CA 1
ATOM 8792 C C . ALA B 1 526 ? 35.75 -31.5 -1.605 1 67.81 526 ALA B C 1
ATOM 8794 O O . ALA B 1 526 ? 35.312 -32.344 -0.831 1 67.81 526 ALA B O 1
ATOM 8795 N N . ASP B 1 527 ? 35.062 -30.547 -2.088 1 66.44 527 ASP B N 1
ATOM 8796 C CA . ASP B 1 527 ? 33.719 -30.281 -1.61 1 66.44 527 ASP B CA 1
ATOM 8797 C C . ASP B 1 527 ? 32.688 -31.047 -2.432 1 66.44 527 ASP B C 1
ATOM 8799 O O . ASP B 1 527 ? 31.469 -30.922 -2.207 1 66.44 527 ASP B O 1
ATOM 8803 N N . GLY B 1 528 ? 33.156 -31.844 -3.326 1 73.06 528 GLY B N 1
ATOM 8804 C CA . GLY B 1 528 ? 32.281 -32.656 -4.141 1 73.06 528 GLY B CA 1
ATOM 8805 C C . GLY B 1 528 ? 32.312 -32.281 -5.613 1 73.06 528 GLY B C 1
ATOM 8806 O O . GLY B 1 528 ? 33.25 -31.641 -6.074 1 73.06 528 GLY B O 1
ATOM 8807 N N . MET B 1 529 ? 31.375 -32.906 -6.305 1 79.81 529 MET B N 1
ATOM 8808 C CA . MET B 1 529 ? 31.312 -32.688 -7.75 1 79.81 529 MET B CA 1
ATOM 8809 C C . MET B 1 529 ? 30.484 -31.453 -8.078 1 79.81 529 MET B C 1
ATOM 8811 O O . MET B 1 529 ? 29.484 -31.172 -7.406 1 79.81 529 MET B O 1
ATOM 8815 N N . SER B 1 530 ? 31 -30.562 -8.93 1 86.25 530 SER B N 1
ATOM 8816 C CA . SER B 1 530 ? 30.266 -29.391 -9.422 1 86.25 530 SER B CA 1
ATOM 8817 C C . SER B 1 530 ? 30.438 -29.234 -10.93 1 86.25 530 SER B C 1
ATOM 8819 O O . SER B 1 530 ? 31.25 -29.922 -11.547 1 86.25 530 SER B O 1
ATOM 8821 N N . PHE B 1 531 ? 29.5 -28.516 -11.508 1 91.5 531 PHE B N 1
ATOM 8822 C CA . PHE B 1 531 ? 29.594 -28.234 -12.938 1 91.5 531 PHE B CA 1
ATOM 8823 C C . PHE B 1 531 ? 29.797 -26.75 -13.18 1 91.5 531 PHE B C 1
ATOM 8825 O O . PHE B 1 531 ? 29.344 -25.922 -12.398 1 91.5 531 PHE B O 1
ATOM 8832 N N . GLU B 1 532 ? 30.562 -26.484 -14.273 1 94 532 GLU B N 1
ATOM 8833 C CA . GLU B 1 532 ? 30.812 -25.109 -14.703 1 94 532 GLU B CA 1
ATOM 8834 C C . GLU B 1 532 ? 30.688 -24.984 -16.219 1 94 532 GLU B C 1
ATOM 8836 O O . GLU B 1 532 ? 30.875 -25.953 -16.953 1 94 532 GLU B O 1
ATOM 8841 N N . TRP B 1 533 ? 30.234 -23.844 -16.609 1 96.38 533 TRP B N 1
ATOM 8842 C CA . TRP B 1 533 ? 30.234 -23.453 -18.016 1 96.38 533 TRP B CA 1
ATOM 8843 C C . TRP B 1 533 ? 31.469 -22.641 -18.359 1 96.38 533 TRP B C 1
ATOM 8845 O O . TRP B 1 533 ? 31.688 -21.562 -17.781 1 96.38 533 TRP B O 1
ATOM 8855 N N . VAL B 1 534 ? 32.25 -23.125 -19.375 1 96.12 534 VAL B N 1
ATOM 8856 C CA . VAL B 1 534 ? 33.594 -22.547 -19.609 1 96.12 534 VAL B CA 1
ATOM 8857 C C . VAL B 1 534 ? 33.656 -22.031 -21.047 1 96.12 534 VAL B C 1
ATOM 8859 O O . VAL B 1 534 ? 33.281 -22.734 -21.984 1 96.12 534 VAL B O 1
ATOM 8862 N N . LYS B 1 535 ? 34 -20.891 -21.203 1 95.56 535 LYS B N 1
ATOM 8863 C CA . LYS B 1 535 ? 34.312 -20.234 -22.484 1 95.56 535 LYS B CA 1
ATOM 8864 C C . LYS B 1 535 ? 35.625 -19.438 -22.391 1 95.56 535 LYS B C 1
ATOM 8866 O O . LYS B 1 535 ? 35.625 -18.328 -21.844 1 95.56 535 LYS B O 1
ATOM 8871 N N . GLY B 1 536 ? 36.719 -19.875 -23 1 93.25 536 GLY B N 1
ATOM 8872 C CA . GLY B 1 536 ? 38 -19.234 -22.797 1 93.25 536 GLY B CA 1
ATOM 8873 C C . GLY B 1 536 ? 38.406 -19.141 -21.344 1 93.25 536 GLY B C 1
ATOM 8874 O O . GLY B 1 536 ? 38.5 -20.172 -20.656 1 93.25 536 GLY B O 1
ATOM 8875 N N . SER B 1 537 ? 38.625 -18 -20.844 1 91.38 537 SER B N 1
ATOM 8876 C CA . SER B 1 537 ? 39 -17.781 -19.453 1 91.38 537 SER B CA 1
ATOM 8877 C C . SER B 1 537 ? 37.781 -17.594 -18.562 1 91.38 537 SER B C 1
ATOM 8879 O O . SER B 1 537 ? 37.906 -17.594 -17.344 1 91.38 537 SER B O 1
ATOM 8881 N N . LEU B 1 538 ? 36.719 -17.516 -19.203 1 91.94 538 LEU B N 1
ATOM 8882 C CA . LEU B 1 538 ? 35.469 -17.281 -18.453 1 91.94 538 LEU B CA 1
ATOM 8883 C C . LEU B 1 538 ? 34.906 -18.594 -17.891 1 91.94 538 LEU B C 1
ATOM 8885 O O . LEU B 1 538 ? 34.844 -19.594 -18.609 1 91.94 538 LEU B O 1
ATOM 8889 N N . ARG B 1 539 ? 34.625 -18.609 -16.656 1 93.69 539 ARG B N 1
ATOM 8890 C CA . ARG B 1 539 ? 34.031 -19.75 -15.961 1 93.69 539 ARG B CA 1
ATOM 8891 C C . ARG B 1 539 ? 32.812 -19.312 -15.156 1 93.69 539 ARG B C 1
ATOM 8893 O O . ARG B 1 539 ? 32.875 -18.422 -14.305 1 93.69 539 ARG B O 1
ATOM 8900 N N . ILE B 1 540 ? 31.688 -19.906 -15.414 1 95.12 540 ILE B N 1
ATOM 8901 C CA . ILE B 1 540 ? 30.453 -19.656 -14.688 1 95.12 540 ILE B CA 1
ATOM 8902 C C . ILE B 1 540 ? 29.953 -20.938 -14.039 1 95.12 540 ILE B C 1
ATOM 8904 O O . ILE B 1 540 ? 29.625 -21.906 -14.734 1 95.12 540 ILE B O 1
ATOM 8908 N N . PRO B 1 541 ? 29.891 -20.969 -12.773 1 94.25 541 PRO B N 1
ATOM 8909 C CA . PRO B 1 541 ? 29.438 -22.203 -12.109 1 94.25 541 PRO B CA 1
ATOM 8910 C C . PRO B 1 541 ? 27.969 -22.5 -12.383 1 94.25 541 PRO B C 1
ATOM 8912 O O . PRO B 1 541 ? 27.188 -21.594 -12.648 1 94.25 541 PRO B O 1
ATOM 8915 N N . GLU B 1 542 ? 27.609 -23.75 -12.406 1 93.38 542 GLU B N 1
ATOM 8916 C CA . GLU B 1 542 ? 26.203 -24.172 -12.383 1 93.38 542 GLU B CA 1
ATOM 8917 C C . GLU B 1 542 ? 25.641 -24.125 -10.977 1 93.38 542 GLU B C 1
ATOM 8919 O O . GLU B 1 542 ? 26.312 -24.516 -10.008 1 93.38 542 GLU B O 1
ATOM 8924 N N . SER B 1 543 ? 24.438 -23.562 -10.891 1 91.31 543 SER B N 1
ATOM 8925 C CA . SER B 1 543 ? 23.766 -23.438 -9.594 1 91.31 543 SER B CA 1
ATOM 8926 C C . SER B 1 543 ? 23.484 -24.812 -8.984 1 91.31 543 SER B C 1
ATOM 8928 O O . SER B 1 543 ? 23.125 -25.75 -9.703 1 91.31 543 SER B O 1
ATOM 8930 N N . LYS B 1 544 ? 23.656 -24.922 -7.676 1 82.44 544 LYS B N 1
ATOM 8931 C CA . LYS B 1 544 ? 23.359 -26.172 -6.973 1 82.44 544 LYS B CA 1
ATOM 8932 C C . LYS B 1 544 ? 21.906 -26.203 -6.496 1 82.44 544 LYS B C 1
ATOM 8934 O O . LYS B 1 544 ? 21.359 -25.172 -6.105 1 82.44 544 LYS B O 1
ATOM 8939 N N . ILE B 1 545 ? 21.312 -27.422 -6.598 1 77.62 545 ILE B N 1
ATOM 8940 C CA . ILE B 1 545 ? 19.938 -27.594 -6.145 1 77.62 545 ILE B CA 1
ATOM 8941 C C . ILE B 1 545 ? 19.922 -28.094 -4.703 1 77.62 545 ILE B C 1
ATOM 8943 O O . ILE B 1 545 ? 20.812 -28.844 -4.297 1 77.62 545 ILE B O 1
ATOM 8947 N N . GLY B 1 546 ? 19.484 -27.406 -3.689 1 67.12 546 GLY B N 1
ATOM 8948 C CA . GLY B 1 546 ? 19.453 -27.531 -2.242 1 67.12 546 GLY B CA 1
ATOM 8949 C C . GLY B 1 546 ? 19.172 -28.953 -1.782 1 67.12 546 GLY B C 1
ATOM 8950 O O . GLY B 1 546 ? 18.594 -29.156 -0.721 1 67.12 546 GLY B O 1
ATOM 8951 N N . GLY B 1 547 ? 19.578 -30.109 -2.527 1 66.31 547 GLY B N 1
ATOM 8952 C CA . GLY B 1 547 ? 19.406 -31.469 -2.064 1 66.31 547 GLY B CA 1
ATOM 8953 C C . GLY B 1 547 ? 17.984 -31.984 -2.25 1 66.31 547 GLY B C 1
ATOM 8954 O O . GLY B 1 547 ? 17.141 -31.297 -2.834 1 66.31 547 GLY B O 1
ATOM 8955 N N . MET B 1 548 ? 17.656 -33.156 -1.663 1 61.59 548 MET B N 1
ATOM 8956 C CA . MET B 1 548 ? 16.391 -33.875 -1.895 1 61.59 548 MET B CA 1
ATOM 8957 C C . MET B 1 548 ? 15.242 -33.188 -1.164 1 61.59 548 MET B C 1
ATOM 8959 O O . MET B 1 548 ? 14.078 -33.312 -1.559 1 61.59 548 MET B O 1
ATOM 8963 N N . GLN B 1 549 ? 15.625 -32.438 -0.213 1 67.69 549 GLN B N 1
ATOM 8964 C CA . GLN B 1 549 ? 14.57 -31.812 0.581 1 67.69 549 GLN B CA 1
ATOM 8965 C C . GLN B 1 549 ? 14.359 -30.359 0.163 1 67.69 549 GLN B C 1
ATOM 8967 O O . GLN B 1 549 ? 13.609 -29.625 0.808 1 67.69 549 GLN B O 1
ATOM 8972 N N . SER B 1 550 ? 14.883 -30.141 -0.972 1 78.62 550 SER B N 1
ATOM 8973 C CA . SER B 1 550 ? 14.781 -28.75 -1.418 1 78.62 550 SER B CA 1
ATOM 8974 C C . SER B 1 550 ? 13.43 -28.484 -2.068 1 78.62 550 SER B C 1
ATOM 8976 O O . SER B 1 550 ? 12.766 -29.406 -2.537 1 78.62 550 SER B O 1
ATOM 8978 N N . ILE B 1 551 ? 12.984 -27.266 -2.045 1 78.5 551 ILE B N 1
ATOM 8979 C CA . ILE B 1 551 ? 11.75 -26.828 -2.684 1 78.5 551 ILE B CA 1
ATOM 8980 C C . ILE B 1 551 ? 11.82 -27.094 -4.184 1 78.5 551 ILE B C 1
ATOM 8982 O O . ILE B 1 551 ? 10.828 -27.516 -4.793 1 78.5 551 ILE B O 1
ATOM 8986 N N . GLU B 1 552 ? 12.953 -26.984 -4.707 1 77.31 552 GLU B N 1
ATOM 8987 C CA . GLU B 1 552 ? 13.125 -27.219 -6.141 1 77.31 552 GLU B CA 1
ATOM 8988 C C . GLU B 1 552 ? 12.891 -28.672 -6.5 1 77.31 552 GLU B C 1
ATOM 8990 O O . GLU B 1 552 ? 12.258 -28.984 -7.516 1 77.31 552 GLU B O 1
ATOM 8995 N N . MET B 1 553 ? 13.32 -29.516 -5.633 1 73.38 553 MET B N 1
ATOM 8996 C CA . MET B 1 553 ? 13.117 -30.938 -5.863 1 73.38 553 MET B CA 1
ATOM 8997 C C . MET B 1 553 ? 11.656 -31.312 -5.676 1 73.38 553 MET B C 1
ATOM 8999 O O . MET B 1 553 ? 11.117 -32.125 -6.434 1 73.38 553 MET B O 1
ATOM 9003 N N . ALA B 1 554 ? 11.094 -30.641 -4.742 1 69 554 ALA B N 1
ATOM 9004 C CA . ALA B 1 554 ? 9.703 -30.953 -4.426 1 69 554 ALA B CA 1
ATOM 9005 C C . ALA B 1 554 ? 8.773 -30.531 -5.566 1 69 554 ALA B C 1
ATOM 9007 O O . ALA B 1 554 ? 7.688 -31.094 -5.727 1 69 554 ALA B O 1
ATOM 9008 N N . CYS B 1 555 ? 9.266 -29.656 -6.34 1 70 555 CYS B N 1
ATOM 9009 C CA . CYS B 1 555 ? 8.43 -29.125 -7.41 1 70 555 CYS B CA 1
ATOM 9010 C C . CYS B 1 555 ? 8.539 -29.984 -8.664 1 70 555 CYS B C 1
ATOM 9012 O O . CYS B 1 555 ? 7.781 -29.797 -9.617 1 70 555 CYS B O 1
ATOM 9014 N N . LEU B 1 556 ? 9.5 -30.984 -8.547 1 72 556 LEU B N 1
ATOM 9015 C CA . LEU B 1 556 ? 9.664 -31.859 -9.703 1 72 556 LEU B CA 1
ATOM 9016 C C . LEU B 1 556 ? 8.586 -32.938 -9.727 1 72 556 LEU B C 1
ATOM 9018 O O . LEU B 1 556 ? 8.5 -33.75 -8.812 1 72 556 LEU B O 1
ATOM 9022 N N . VAL B 1 557 ? 7.695 -32.844 -10.672 1 63.91 557 VAL B N 1
ATOM 9023 C CA . VAL B 1 557 ? 6.582 -33.812 -10.727 1 63.91 557 VAL B CA 1
ATOM 9024 C C . VAL B 1 557 ? 6.863 -34.875 -11.773 1 63.91 557 VAL B C 1
ATOM 9026 O O . VAL B 1 557 ? 6.523 -36.031 -11.578 1 63.91 557 VAL B O 1
ATOM 9029 N N . GLY B 1 558 ? 7.621 -34.594 -12.844 1 66.31 558 GLY B N 1
ATOM 9030 C CA . GLY B 1 558 ? 7.863 -35.562 -13.914 1 66.31 558 GLY B CA 1
ATOM 9031 C C . GLY B 1 558 ? 9.008 -36.5 -13.625 1 66.31 558 GLY B C 1
ATOM 9032 O O . GLY B 1 558 ? 10.023 -36.094 -13.055 1 66.31 558 GLY B O 1
ATOM 9033 N N . ASP B 1 559 ? 8.805 -37.719 -13.992 1 66.5 559 ASP B N 1
ATOM 9034 C CA . ASP B 1 559 ? 9.797 -38.75 -13.734 1 66.5 559 ASP B CA 1
ATOM 9035 C C . ASP B 1 559 ? 11.125 -38.438 -14.406 1 66.5 559 ASP B C 1
ATOM 9037 O O . ASP B 1 559 ? 12.188 -38.656 -13.828 1 66.5 559 ASP B O 1
ATOM 9041 N N . THR B 1 560 ? 11.055 -37.875 -15.531 1 67 560 THR B N 1
ATOM 9042 C CA . THR B 1 560 ? 12.273 -37.594 -16.266 1 67 560 THR B CA 1
ATOM 9043 C C . THR B 1 560 ? 13.094 -36.5 -15.578 1 67 560 THR B C 1
ATOM 9045 O O . THR B 1 560 ? 14.312 -36.656 -15.445 1 67 560 THR B O 1
ATOM 9048 N N . ALA B 1 561 ? 12.438 -35.5 -15.133 1 70.62 561 ALA B N 1
ATOM 9049 C CA . ALA B 1 561 ? 13.125 -34.438 -14.43 1 70.62 561 ALA B CA 1
ATOM 9050 C C . ALA B 1 561 ? 13.672 -34.906 -13.094 1 70.62 561 ALA B C 1
ATOM 9052 O O . ALA B 1 561 ? 14.781 -34.531 -12.695 1 70.62 561 ALA B O 1
ATOM 9053 N N . LYS B 1 562 ? 12.945 -35.75 -12.453 1 71.94 562 LYS B N 1
ATOM 9054 C CA . LYS B 1 562 ? 13.383 -36.312 -11.18 1 71.94 562 LYS B CA 1
ATOM 9055 C C . LYS B 1 562 ? 14.648 -37.156 -11.359 1 71.94 562 LYS B C 1
ATOM 9057 O O . LYS B 1 562 ? 15.57 -37.062 -10.547 1 71.94 562 LYS B O 1
ATOM 9062 N N . LYS B 1 563 ? 14.602 -37.938 -12.414 1 71.31 563 LYS B N 1
ATOM 9063 C CA . LYS B 1 563 ? 15.766 -38.781 -12.695 1 71.31 563 LYS B CA 1
ATOM 9064 C C . LYS B 1 563 ? 17 -37.906 -13 1 71.31 563 LYS B C 1
ATOM 9066 O O . LYS B 1 563 ? 18.094 -38.219 -12.539 1 71.31 563 LYS B O 1
ATOM 9071 N N . PHE B 1 564 ? 16.812 -36.969 -13.727 1 71.25 564 PHE B N 1
ATOM 9072 C CA . PHE B 1 564 ? 17.906 -36.062 -14.07 1 71.25 564 PHE B CA 1
ATOM 9073 C C . PHE B 1 564 ? 18.469 -35.406 -12.82 1 71.25 564 PHE B C 1
ATOM 9075 O O . PHE B 1 564 ? 19.672 -35.406 -12.594 1 71.25 564 PHE B O 1
ATOM 9082 N N . MET B 1 565 ? 17.578 -34.781 -12.109 1 73.12 565 MET B N 1
ATOM 9083 C CA . MET B 1 565 ? 18.016 -34.062 -10.922 1 73.12 565 MET B CA 1
ATOM 9084 C C . MET B 1 565 ? 18.625 -35.031 -9.891 1 73.12 565 MET B C 1
ATOM 9086 O O . MET B 1 565 ? 19.594 -34.656 -9.211 1 73.12 565 MET B O 1
ATOM 9090 N N . GLY B 1 566 ? 17.938 -36.156 -9.742 1 68.44 566 GLY B N 1
ATOM 9091 C CA . GLY B 1 566 ? 18.531 -37.188 -8.883 1 68.44 566 GLY B CA 1
ATOM 9092 C C . GLY B 1 566 ? 19.938 -37.562 -9.289 1 68.44 566 GLY B C 1
ATOM 9093 O O . GLY B 1 566 ? 20.828 -37.688 -8.438 1 68.44 566 GLY B O 1
ATOM 9094 N N . GLY B 1 567 ? 20.125 -37.75 -10.594 1 68.31 567 GLY B N 1
ATOM 9095 C CA . GLY B 1 567 ? 21.469 -38.062 -11.102 1 68.31 567 GLY B CA 1
ATOM 9096 C C . GLY B 1 567 ? 22.453 -36.938 -10.828 1 68.31 567 GLY B C 1
ATOM 9097 O O . GLY B 1 567 ? 23.609 -37.219 -10.469 1 68.31 567 GLY B O 1
ATOM 9098 N N . LEU B 1 568 ? 21.984 -35.75 -10.992 1 70.69 568 LEU B N 1
ATOM 9099 C CA . LEU B 1 568 ? 22.828 -34.594 -10.75 1 70.69 568 LEU B CA 1
ATOM 9100 C C . LEU B 1 568 ? 23.219 -34.5 -9.281 1 70.69 568 LEU B C 1
ATOM 9102 O O . LEU B 1 568 ? 24.375 -34.219 -8.953 1 70.69 568 LEU B O 1
ATOM 9106 N N . GLU B 1 569 ? 22.266 -34.688 -8.422 1 69.12 569 GLU B N 1
ATOM 9107 C CA . GLU B 1 569 ? 22.547 -34.656 -6.984 1 69.12 569 GLU B CA 1
ATOM 9108 C C . GLU B 1 569 ? 23.547 -35.75 -6.586 1 69.12 569 GLU B C 1
ATOM 9110 O O . GLU B 1 569 ? 24.391 -35.5 -5.723 1 69.12 569 GLU B O 1
ATOM 9115 N N . CYS B 1 570 ? 23.328 -36.844 -7.227 1 66.31 570 CYS B N 1
ATOM 9116 C CA . CYS B 1 570 ? 24.297 -37.906 -6.992 1 66.31 570 CYS B CA 1
ATOM 9117 C C . CYS B 1 570 ? 25.703 -37.5 -7.426 1 66.31 570 CYS B C 1
ATOM 9119 O O . CYS B 1 570 ? 26.672 -37.75 -6.723 1 66.31 570 CYS B O 1
ATOM 9121 N N . GLU B 1 571 ? 25.719 -36.875 -8.445 1 67.94 571 GLU B N 1
ATOM 9122 C CA . GLU B 1 571 ? 27 -36.375 -8.945 1 67.94 571 GLU B CA 1
ATOM 9123 C C . GLU B 1 571 ? 27.594 -35.344 -8.023 1 67.94 571 GLU B C 1
ATOM 9125 O O . GLU B 1 571 ? 28.812 -35.25 -7.867 1 67.94 571 GLU B O 1
ATOM 9130 N N . TYR B 1 572 ? 26.641 -34.5 -7.406 1 63.31 572 TYR B N 1
ATOM 9131 C CA . TYR B 1 572 ? 27.109 -33.5 -6.473 1 63.31 572 TYR B CA 1
ATOM 9132 C C . TYR B 1 572 ? 27.484 -34.094 -5.133 1 63.31 572 TYR B C 1
ATOM 9134 O O . TYR B 1 572 ? 28.047 -33.406 -4.27 1 63.31 572 TYR B O 1
ATOM 9142 N N . GLY B 1 573 ? 27.234 -35.312 -4.988 1 53.69 573 GLY B N 1
ATOM 9143 C CA . GLY B 1 573 ? 27.578 -36.031 -3.77 1 53.69 573 GLY B CA 1
ATOM 9144 C C . GLY B 1 573 ? 26.469 -36.031 -2.742 1 53.69 573 GLY B C 1
ATOM 9145 O O . GLY B 1 573 ? 26.703 -36.25 -1.553 1 53.69 573 GLY B O 1
ATOM 9146 N N . VAL B 1 574 ? 25.312 -35.438 -3.178 1 55.72 574 VAL B N 1
ATOM 9147 C CA . VAL B 1 574 ? 24.203 -35.469 -2.236 1 55.72 574 VAL B CA 1
ATOM 9148 C C . VAL B 1 574 ? 23.609 -36.875 -2.184 1 55.72 574 VAL B C 1
ATOM 9150 O O . VAL B 1 574 ? 23.312 -37.469 -3.223 1 55.72 574 VAL B O 1
ATOM 9153 N N . ASP B 1 575 ? 23.797 -37.719 -1.174 1 45.66 575 ASP B N 1
ATOM 9154 C CA . ASP B 1 575 ? 23.25 -39.062 -0.988 1 45.66 575 ASP B CA 1
ATOM 9155 C C . ASP B 1 575 ? 21.719 -39.031 -1.142 1 45.66 575 ASP B C 1
ATOM 9157 O O . ASP B 1 575 ? 21.047 -38.188 -0.551 1 45.66 575 ASP B O 1
ATOM 9161 N N . LEU B 1 576 ? 21.188 -39.531 -2.213 1 45.75 576 LEU B N 1
ATOM 9162 C CA . LEU B 1 576 ? 19.75 -39.719 -2.398 1 45.75 576 LEU B CA 1
ATOM 9163 C C . LEU B 1 576 ? 19.172 -40.594 -1.299 1 45.75 576 LEU B C 1
ATOM 9165 O O . LEU B 1 576 ? 19.812 -41.562 -0.863 1 45.75 576 LEU B O 1
#

pLDDT: mean 79.0, std 18.78, range [18.03, 98.75]

Secondary structure (DSSP, 8-state):
---SB--TTPPPPPEEEEEEE--TT--SSSSS--PPBHHHHHHHHB-SEEE-TT--EEEEEEEEE--TTSSS-HHHHHHHHHSHHHHHHHHHHHHHHHHHH--TT-EEEEEEETHHHHHHHHHHHHHHHH----GGGGGGHHHHHHHHHT-SSHHHHHHSHHHHHHHH-EESS-TT-TT--TTGGGSGGGEEE----PPPGGGG-EEEEEEES-B---------STTHHHHHHHHTTS-GGGGT----BPPTTEEEEEEEEETT--BGGG-B---B--STTSS----S-HHHHHHHHHHHHHSTT--HHHHHHHHHHHHHHHHHHHHTT---EEEEEEESS-HHHHHB--GGGGTT--S-TTHHHHHHHHHHHHHHTTTS-B-TTHHHHHHHHHHHHHHHHHHHHHHTTTTTTTSHHHHHHHHHHHHTTS-TTSHHHHHHHHHHHHHHTT-SS-S-------THHHHH-B----TT----SS--TT------EEE-HHHHHHHHHHGGG---GGGTT-EEEEEEETTEEEEEEEETTEEEEBPP---TTSHHHHT--SHHHHHHHHHHHHHHT---/---SB--TTPPPPPEEEEEEE--TT--SSSSS--PPBHHHHHHHHB-SEEE-TT--EEEEEEEEE--TTSSS-HHHHHHHHHSHHHHHHHHHHHHHHHHHH--TT-EEEEEEETHHHHHHHHHHHHHHHH----GGGGGGHHHHHHHHHT-SSHHHHHHSHHHHHHHH-EESS-TT-S---TTGGGSGGGEEE----PPPGGGG-EEEEEEES-B---------STTHHHHHHHHTTS-GGGGT----BPPTTEEEEEEEEETT--BGGG-B---B--STTSS-S----HHHHHHHHHHHHHSTT--HHHHHHHHHHHHHHHHHHHHTT---EEEEEEESS-HHHHHB--GGGGTT--S-TTHHHHHHHHHHHHHHTTTS-B-TTHHHHHHHHHHHHHHHHHHHHHHTTTTTTT-HHHHHHHHHHHHTTS-TTSHHHHHHHHHHHHHHTT-SS-S-------THHHHH-B----TT----SS--TT------EEE-HHHHHHHHHHGGG---GGGTT-EEEEEEETTEEEEEEEETTEEEEBPP---TTSHHHHT--SHHHHHHHHHHHHHHT---

Radius of gyration: 31.8 Å; Cα contacts (8 Å, |Δi|>4): 2198; chains: 2; bounding box: 81×100×70 Å

Sequence (1152 aa):
MQSGFQDTTLKPSPKRIVICCDGTWQSSVTNVDNVPSNITRIARYLLKVGKDTIGEQWQQLVYYDAGIGTGASSVEAAREGMTGSGFVGNAIEAYNFIALNYNPGDQIFCFGFSRGAYTARAVAGLVTDIGLVKPRDMQDFPELYRTYQRYKDSNMFRKSKAWREWVNGVRLFDTAQKNLPEGFKQSPYQWEKRPHGAAPESTRWVEAVGVFDTVGSLGVPNVEGWFRYTINFLAQKIPAEEFGFRNVALSPYIKHAYHAMALDEHRKPFDTTMWHLYPGDGTAKTHKPVSELKERLEKLRDTHGTTEAEIQKAWENLVDAEMHEELKGSNSKLKQVWFPGVHINIGGGSDDVFKDKLGDFEQISTITLAWMLEQLKEHLAFELNAVTLLNQDRLFLLQPIIESLLGDHAKYKNNWLVKRIDNILAKDRTDPWNDGNKTRSKVLAAEALQGWGTGPIVDSFEGNMKKAGSKYRTPGEYRDENPPQGAIGKTEEEIHPTVWYRMQQLGNEYQPVPLKGFKREKNKSADGMSFEWVKGSLRIPESKIGGMQSIEMACLVGDTAKKFMGGLECEYGVDLMQSGFQDTTLKPSPKRIVICCDGTWQSSVTNVDNVPSNITRIARYLLKVGKDTIGEQWQQLVYYDAGIGTGASSVEAAREGMTGSGFVGNAIEAYNFIALNYNPGDQIFCFGFSRGAYTARAVAGLVTDIGLVKPRDMQDFPELYRTYQRYKDSNMFRKSKAWREWVNGVRLFDTAQKNLPEGFKQSPYQWEKRPHGAAPESTRWVEAVGVFDTVGSLGVPNVEGWFRYTINFLAQKIPAEEFGFRNVALSPYIKHAYHAMALDEHRKPFDTTMWHLYPGDGTAKTHKPVSELKERLEKLRDTHGTTEAEIQKAWENLVDAEMHEELKGSNSKLKQVWFPGVHINIGGGSDDVFKDKLGDFEQISTITLAWMLEQLKEHLAFELNAVTLLNQDRLFLLQPIIESLLGDHAKYKNNWLVKRIDNILAKDRTDPWNDGNKTRSKVLAAEALQGWGTGPIVDSFEGNMKKAGSKYRTPGEYRDENPPQGAIGKTEEEIHPTVWYRMQQLGNEYQPVPLKGFKREKNKSADGMSFEWVKGSLRIPESKIGGMQSIEMACLVGDTAKKFMGGLECEYGVDL

InterPro domains:
  IPR018712 T6SS, Phospholipase effector Tle1-like, catalytic domain [PF09994] (15-375)
  IPR029058 Alpha/Beta hydrolase fold [SSF53474] (13-127)

Foldseek 3Di:
DDPPPDPPPDDDAAAEEEEQFEEQPLFPPAPDDFWHWLSRLVQVFFDQWDAAPVGRIHGYHYDHDRYALRVDPPLRSLQRLLFLVVLLVLLLVSLLVCQVDDDQPHAYEFEYAASSLVSSVSNLLCCQQQNHFHNVCVVCVVVVLVLLLVDQDSLCSQLDPVVVCQAPFAFPDQPPPPPDPPCCVVDCVRTPGGHRHGHQNSRSAHAEYHYEQYQLQSQSQCQPDPSNVVSVVNSPPDGSSSSRHNQLEDQLSYAEYEYEHEQQAWLPSSHGRFYFYFPPNPADPQPDALVVLVVVLVVLSNDPPRDPVNNSVSSSSNVRNSSCVVSVPGGHHYEYEYFYAYRCLQGDIDPCLVPVNQWLLNQSNLLNSLVRCLVCVNPGHGDPCSLVVVLVVSLVSCLVSLCVCLVCCVVNVVHPLNVVLVVVVVVVVDPCPDPVNVVVSSVSSSVSSLDRRQIDHDDPCDRSSVVSPTGRDAPQPDDDPCNPPRRPHDRLYAYECSLVVNCVVVPPNDDRPNLVQWDWDWDQDPQFIWIWTDHPPGIHTHDDAPACPGSSNVSRDDPVVNVVNVVVCVRRVRDD/DCPPPDPVPDDDAAAEEEEQFEEQPLFPPDPDDFWHWLSRLVQVFFDQWDAAPVGGIHGYHYDHDRYALVVDPPLRSLQRLLPLVVLLVLLLVSLLVCQVDDDQPHAYEFEYAASSLVSSVSNLLCCQQQNHFHNVCVVCVVVVLVLLLVDQDSLCSQLDPVVVCQAPFAFPDQPPPPPDPPCCVVDPVRTPGDHRHGHQNSRSAHAEYHYEQYQLQSQSQCQPDPSRVVSPVNSPPDGSSSSRHNQLEDQLSYAEYHYEHEQQAWLPSSHGRFYFYFPPNPADPDAPALVVLVVVLVVLSNDPPRDPVNNSVSSSRNVRNSSCVVSPPGGHHYEYEYFYAYRCLQGDIDPCLVPVNQWLLNQSNLLNSLVSCLVCVNPGHGDPCSLVVVLVVSLVSCLVSLCVCLVPCVVNVVHPLNVVLVVVVVVVVDPCPDPVNVVVSSVSSSVSSLDRRQIDHDDPCDDSSVVSPTGRDAPQPDDDPCNPPRRPHDRNYAYECSLVVNCVVVPPVDDRPNLVQWDWDWDQDPQFIWIWTDHPPGIHTHDDQPACPGSSNVSRDDPVVNVVNVVVCVRRVRDD

Solvent-accessible surface area (backbone atoms only — not comparable to full-atom values): 60998 Å² total; per-residue (Å²): 143,86,63,45,59,46,68,85,80,66,75,67,78,51,32,35,42,35,40,32,22,24,18,64,71,36,37,62,49,45,74,57,88,64,42,62,19,46,47,53,49,54,61,39,40,46,36,54,46,33,60,50,98,87,62,51,67,28,39,36,42,59,45,78,42,46,39,35,26,54,36,30,58,76,71,42,14,53,46,30,56,43,40,70,47,24,53,54,24,50,28,41,42,52,46,49,43,47,32,53,55,65,51,94,83,42,43,35,35,27,26,11,18,29,50,9,15,41,37,21,52,41,32,50,46,46,29,46,54,62,21,49,58,54,39,66,55,46,72,53,36,16,61,51,50,58,55,51,42,74,32,68,43,60,69,60,38,63,47,27,68,67,44,46,35,45,26,67,24,35,66,64,59,63,88,80,57,80,85,60,62,89,63,40,87,73,33,85,75,34,36,72,35,65,56,69,50,72,41,57,74,80,52,14,50,29,55,33,36,42,31,22,38,25,21,56,53,57,49,51,63,58,41,84,56,92,74,22,68,73,51,39,65,61,33,69,67,60,51,53,61,68,70,25,64,50,60,46,46,51,56,68,44,33,41,30,37,39,36,43,33,37,44,59,30,28,47,38,50,62,39,68,59,68,56,17,37,51,79,67,80,77,52,57,88,53,90,60,60,51,69,58,38,50,50,49,43,54,50,44,72,71,37,86,87,59,50,69,66,58,49,47,52,39,47,36,49,34,50,29,17,49,49,41,63,70,45,59,93,63,71,54,43,66,44,29,34,33,34,65,33,33,64,54,36,41,25,30,33,60,60,41,67,81,65,81,50,65,51,34,83,55,25,39,16,49,51,47,43,28,51,51,48,53,65,40,35,82,78,44,29,34,44,69,56,37,67,60,46,51,53,52,51,50,48,61,67,40,45,66,46,52,48,51,47,63,70,39,42,84,81,34,53,80,31,69,68,52,41,51,50,49,55,54,28,61,70,63,78,46,74,49,81,44,81,76,20,49,57,50,48,52,50,49,50,54,54,62,53,40,45,72,49,66,53,51,74,73,78,75,69,46,75,42,40,52,75,56,33,78,40,71,42,44,83,95,63,73,64,66,92,72,51,55,90,74,51,79,31,63,54,54,54,26,36,35,60,57,40,57,50,27,32,65,76,47,38,89,80,40,73,63,73,51,50,64,77,48,42,83,41,82,42,80,50,98,88,31,38,46,44,31,38,35,40,90,90,46,72,33,40,43,50,81,77,74,51,84,82,18,51,53,49,67,66,49,73,38,66,67,53,42,51,51,50,51,50,49,35,45,53,36,62,44,84,126,143,86,61,46,56,50,66,84,80,66,74,69,77,50,32,35,43,34,40,30,22,25,16,64,71,34,37,63,49,46,74,56,88,65,41,60,19,48,47,53,49,54,61,38,40,45,36,53,45,30,63,50,96,87,62,50,69,28,39,35,42,58,47,79,42,47,38,37,25,55,37,29,56,75,71,43,13,53,47,27,56,43,39,69,46,23,54,54,24,50,28,41,44,54,46,49,41,47,31,52,54,65,51,94,83,44,42,35,35,28,26,12,18,29,51,9,15,42,38,23,52,41,34,51,46,46,28,45,54,60,22,48,59,54,40,67,55,42,73,53,37,16,61,52,48,57,56,51,41,73,31,66,43,59,69,58,37,61,47,27,68,68,44,45,36,45,26,67,23,35,66,63,60,62,88,79,57,79,84,60,63,88,62,39,85,74,34,85,76,36,37,71,35,65,56,68,51,72,41,57,75,81,49,15,51,30,54,34,38,42,29,20,37,26,21,54,53,59,47,53,62,56,42,85,55,92,75,21,68,74,51,39,65,61,34,69,68,60,52,53,63,69,71,26,65,51,59,47,46,50,55,71,43,33,39,30,38,40,36,41,34,36,42,60,30,29,46,37,50,62,39,67,60,67,55,17,37,52,79,66,80,79,47,69,81,93,56,71,58,51,70,57,38,50,51,48,42,54,50,44,74,70,37,86,85,58,50,69,67,58,50,46,51,38,47,34,51,33,48,31,22,49,48,40,63,69,45,60,93,62,70,55,43,67,43,28,35,34,34,64,34,33,63,55,36,42,26,30,32,59,60,41,66,81,65,80,51,66,53,36,82,54,25,38,16,50,53,48,41,27,51,50,48,53,65,41,34,82,77,43,28,33,43,67,58,38,66,61,46,50,52,51,52,50,47,61,66,40,45,65,47,52,48,52,46,63,69,40,42,83,82,33,54,82,32,69,68,50,41,50,48,49,54,56,30,61,71,63,78,48,73,51,79,43,81,74,21,48,57,50,48,51,50,48,48,54,55,61,54,38,45,71,49,67,53,50,72,74,78,76,69,47,73,41,39,51,76,57,32,78,40,72,42,45,84,95,63,73,65,65,93,74,51,53,90,74,49,78,32,62,51,53,55,25,35,35,60,55,40,57,50,27,32,65,77,48,39,89,80,40,72,62,72,51,50,64,74,49,42,84,40,83,42,80,50,98,89,31,38,47,45,29,38,36,38,91,89,45,74,34,41,43,49,82,75,76,51,84,83,16,51,54,49,67,64,50,70,37,68,67,52,42,52,50,50,50,52,48,34,48,52,37,61,42,83,127

Nearest PDB structures (foldseek):
  6ba8-assembly1_A  TM=4.092E-01  e=8.368E-02  Escherichia coli
  6ba9-assembly1_A  TM=4.062E-01  e=2.739E-01  Escherichia coli
  6fw5-assembly4_D  TM=4.769E-01  e=4.696E-01  Mycobacterium tuberculosis CDC1551
  6avy-assembly1_A  TM=3.999E-01  e=7.628E-01  Zea mays
  9asn-assembly1_B  TM=2.998E-01  e=9.608E+00  Homo sapiens